Protein 5K3J (pdb70)

Organism: Caenorhabditis elegans (NCBI:txid6239)

CATH classification: 1.10.540.10 (+3 more: 2.40.110.10, 1.20.140.10, 1.20.140.10)

B-factor: mean 50.33, std 25.47, range [9.16, 190.35]

Secondary structure (DSSP, 8-state):
-TT--TT--HHHHHHHTT--S-HHHHHHHHTS-HHHHHHHHHHHHHHTT-GGGS-SS-GGG--HHHHHHHHHHHHHHHHHTHHHHS-TT-HHHHHHHHHHHT-SS--TTHHIIIIIHHHHHHHS-HHHIIIIIHHHHTTSS---EE--BSS-SS-GGG---EEEEETTTTEEEEE--SSTTSEEEEETTTTT-SEEEEEEEEESSS-EEEEEEEEEE-B-TTT-PBPTTEEEEE---BSS-TTS-EEEEEESSEEEEGGGB--BSBEE-TT--EE--SSTTGGGHHHHHHHHHHHHHHHHHHHHHHHHHHHHHTT-B-S--S--SSPPBGGGSHHHHHTTHHHHHHHHHHHHHHHHHHHHHTTTTTTTSSS--STTHHHHHHHHHHHHHHHHHHHHHHHHHHHTTGGGGGBTTT-HHHHHHHHHGGGTTTS-HHHHHHHHHHHHHHHHTTTTTT-GGG--TTTGGGTS---S---SSSHHHHHHHHHHHHHHHHHHHHHHHHHHHTT--HHHHHHHTHHHHHHHHHHHHHHHHHHHHHHHHTT-S-HHHHHHHHHHHHHHHHHHHHHTHHHHTSS--SHHHHHHHHHHHHHHHHHGGGHHHHHHTT---HHHH--STT-SS--HHHHHHHHHHHSGGGG-SS-HHIIIIIHHHHHHHHHS--/--TT--TT--HHHHHHHTT-SS-HHHHHHHHTT-HHHHHHHHHHHHHHHT-GGGS-SS-GGG--HHHHHHHHHHHHHHHHHHHHHHS-TT-HHHHHHHHHHHT-SS--TTHHIIIIIHHHHHHHS-HHHHHHHHHHHHTTSS---EE--BSS-SS-GGG---EEEEETTTTEEEEE--SSTTSEEEEETTTTT-SEEEEEEE----EEEEEEE-B-TTT-PBPTTEEEEE---BSS-TTS-EEEEEESSEEEEGGGB--SS-EE-TT--EE--SSTTGGGHHHHHHHHHHHHHHHHHHHHHHHHHHHHHTT-B-S-SS-SSSPPBGGGSHHHHHTTHHHHHHHHHHHHHHHHHHHHHHHTTTTTTTT--SHHHHHHHHHHHHHHHHHHHHHHHHHHHHHTTGGGGGBTTT-HHHHHHHHGGGGTSSS-HHHHHHHHHHHHHHHHTTTTT--GGG--TTTGGGTT-------SSSHHHHHHHHHHHHHHHHHHHHHHHHHHHTT--HHHHHHHTHHHHHHHHHHHHHHHHHHHHHHHHTT--SHHHHHHHHHHHHHHHHHHHHHTHHHHTSS--HHHHHHHHHHHHHHHHHHGGGHHHHHHTT---HHHH--STT-TT--HHHHHHHHHHTSGGGG-SS-HHIIIIIHHHHHHHHHS---

Nearest PDB structures (foldseek):
  5k3j-assembly1_B  TM=1.002E+00  e=8.629E-96  Caenorhabditis elegans
  5k3j-assembly1_A  TM=1.000E+00  e=1.280E-88  Caenorhabditis elegans
  5k3i-assembly3_F  TM=9.801E-01  e=7.245E-71  Caenorhabditis elegans
  5k3i-assembly1_B  TM=9.734E-01  e=8.497E-70  Caenorhabditis elegans
  5k3h-assembly3_F  TM=9.561E-01  e=2.258E-65  Caenorhabditis elegans

Radius of gyration: 30.86 Å; Cα contacts (8 Å, |Δi|>4): 2393; chains: 2; bounding box: 69×72×105 Å

Solvent-accessible surface area: 47332 Å² total; per-residue (Å²): 35,130,10,42,143,156,64,12,27,91,38,0,56,92,4,2,170,89,28,74,16,38,1,30,97,0,0,16,8,2,20,40,47,106,124,19,0,129,48,7,62,73,2,29,98,26,0,81,140,9,100,79,0,46,38,106,87,60,16,22,22,14,44,47,85,71,32,6,48,6,4,2,27,0,0,17,32,0,26,104,32,12,73,117,10,13,88,54,93,48,94,78,9,19,59,8,0,14,40,2,0,5,12,19,12,4,21,6,0,22,36,0,52,32,20,0,18,11,1,0,71,7,7,0,21,97,124,6,35,149,99,15,10,79,61,0,75,35,12,22,0,0,0,0,19,0,15,39,0,0,5,14,24,56,22,15,132,49,11,50,0,36,0,56,1,33,62,95,60,85,44,0,18,0,50,17,70,65,61,28,0,14,1,2,41,8,3,5,0,0,4,3,0,2,19,0,0,0,4,0,22,0,32,17,125,186,75,71,67,2,25,21,17,0,0,0,53,1,0,53,43,164,58,4,100,30,58,195,21,18,74,16,1,0,2,0,10,5,31,21,46,23,8,4,4,10,0,10,0,7,4,98,83,18,122,7,66,50,51,21,0,8,20,79,43,6,105,0,71,42,97,8,71,27,61,154,23,107,59,74,98,19,14,49,22,2,23,17,36,24,7,2,27,0,0,20,36,1,0,21,10,0,0,0,0,3,1,0,0,4,7,1,0,0,8,29,68,11,15,48,34,80,93,164,138,90,22,19,10,16,0,45,54,3,9,15,5,34,21,3,2,5,9,5,0,16,0,1,0,1,1,4,0,0,50,47,0,60,124,66,17,50,96,40,51,110,63,35,59,179,58,115,26,68,22,37,53,42,9,46,1,5,0,0,0,0,0,2,4,0,0,66,10,0,4,83,3,0,12,41,0,1,9,8,5,15,27,6,0,19,3,29,1,0,2,0,11,7,0,10,3,15,1,8,5,0,0,19,94,23,17,22,5,41,54,15,6,31,67,0,0,86,15,4,5,85,1,6,82,25,47,196,79,66,111,40,201,141,28,16,127,45,1,50,16,2,42,82,176,17,76,152,39,85,15,113,77,24,101,12,4,17,91,1,1,21,2,1,2,24,98,5,3,78,44,0,3,91,52,1,46,136,37,70,143,83,64,69,46,99,70,34,0,28,18,83,0,4,1,2,3,3,26,3,0,68,4,3,0,29,3,12,2,1,49,1,0,34,111,24,6,71,165,50,140,42,112,60,1,81,100,2,0,44,22,0,2,34,0,5,1,0,52,2,0,17,85,8,0,19,31,0,15,78,53,19,60,68,111,53,6,62,78,0,28,83,30,0,10,88,23,0,76,109,0,30,35,6,0,0,0,0,1,1,0,0,33,13,24,65,45,14,0,30,12,21,1,0,71,61,18,1,52,3,44,102,25,2,41,114,23,0,105,70,1,50,5,31,130,41,66,35,7,91,8,2,93,134,36,0,38,73,16,5,86,124,11,51,138,50,96,138,66,11,113,8,39,129,151,63,10,24,89,37,0,53,91,12,1,166,103,18,76,6,22,0,37,98,0,0,14,13,1,14,42,47,84,106,20,0,98,53,10,72,82,0,30,74,38,0,70,154,22,99,82,0,50,37,99,91,55,16,21,20,15,45,42,97,70,30,5,46,5,4,2,28,0,0,18,34,0,23,116,34,8,106,130,13,14,84,61,79,47,87,83,10,20,58,9,0,15,40,0,0,5,11,23,11,4,20,5,0,21,36,0,54,32,21,0,14,13,1,0,65,9,11,0,27,99,136,5,34,143,93,18,16,75,67,0,74,55,11,14,0,0,0,0,17,0,16,40,1,0,6,13,22,64,22,15,142,54,9,51,1,52,5,88,39,45,95,98,57,87,48,0,22,0,45,21,67,66,63,29,0,13,3,2,39,8,3,5,0,0,5,3,0,0,18,0,0,0,3,0,24,23,165,129,4,29,20,15,0,1,0,51,1,0,49,38,161,59,3,100,30,57,197,18,21,70,17,0,0,1,0,12,4,30,19,43,25,8,5,3,12,0,10,1,7,3,99,88,18,127,8,66,54,45,19,0,7,27,76,32,8,109,7,77,36,100,31,86,47,77,136,26,84,134,57,119,11,18,51,23,2,24,16,38,24,5,2,32,0,0,18,36,0,0,24,10,0,0,0,0,3,1,0,0,5,6,3,0,0,8,28,73,11,15,34,31,70,92,145,160,77,22,19,8,18,0,49,52,5,11,17,4,35,17,3,2,2,11,2,0,12,0,1,0,1,1,3,0,0,50,52,0,63,116,65,18,57,104,34,54,139,40,33,87,142,77,65,47,73,25,40,56,43,4,46,2,2,0,0,0,0,0,1,5,0,0,85,9,0,2,86,3,0,10,35,0,2,9,7,2,23,29,6,0,17,3,30,1,0,3,0,11,6,0,7,2,15,0,10,3,0,1,19,97,20,20,22,8,33,52,16,5,29,71,0,1,97,31,7,5,156,10,8,77,21,93,196,56,39,137,48,204,164,32,16,129,39,3,52,24,3,46,90,122,81,39,75,35,80,15,113,87,20,99,16,4,14,83,3,0,39,0,1,2,20,74,8,4,84,75,1,3,95,90,0,55,120,53,64,146,87,62,97,53,108,58,40,0,23,19,74,6,4,2,20,3,3,28,2,0,70,4,5,0,24,3,15,3,0,49,0,0,38,110,43,9,82,168,19,158,44,119,54,0,82,95,2,0,46,11,0,4,40,0,5,0,0,55,3,0,19,87,10,0,21,38,0,10,75,29,19,47,67,111,52,5,43,78,0,13,80,31,0,15,94,30,0,74,101,0,33,37,4,0,1,0,0,1,0,0,0,30,13,21,63,44,14,0,28,12,19,0,0,68,52,20,1,55,3,46,102,29,2,48,126,22,0,120,72,1,46,5,33,126,38,69,32,6,91,9,3,98,135,43,0,25,64,13,9,108,135,8,70,159,52,59,90,186

InterPro domains:
  IPR002655 Acyl-CoA oxidase, C-terminal [PF01756] (480-657)
  IPR009100 Acyl-CoA dehydrogenase/oxidase, N-terminal and middle domain superfamily [SSF56645] (16-273)
  IPR012258 Acyl-CoA oxidase [PIRSF000168] (3-660)
  IPR012258 Acyl-CoA oxidase [PTHR10909] (5-656)
  IPR029320 Acyl-coenzyme A oxidase, N-terminal [PF14749] (24-144)
  IPR036250 Acyl-CoA dehydrogenase-like, C-terminal [SSF47203] (283-455)
  IPR036250 Acyl-CoA dehydrogenase-like, C-terminal [SSF47203] (473-657)
  IPR037069 Acyl-CoA dehydrogenase/oxidase, N-terminal domain superfamily [G3DSA:1.10.540.10] (24-144)
  IPR046373 Acyl-CoA oxidase/dehydrogenase, middle domain superfamily [G3DSA:2.40.110.10] (145-283)
  IPR055060 Acyl-CoA oxidase, C-alpha1 domain [PF22924] (286-447)

GO terms:
  GO:1904070 ascaroside biosynthetic process (P, IMP)
  GO:0005524 ATP binding (F, IDA)
  GO:1904070 ascaroside biosynthetic process (P, IDA)
  GO:0003997 acyl-CoA oxidase activity (F, IDA)
  GO:0033540 fatty acid beta-oxidation using acyl-CoA oxidase (P, IDA)
  GO:0005515 protein binding (F, IPI)

Structure (mmCIF, N/CA/C/O backbone):
data_5K3J
#
_entry.id   5K3J
#
_cell.length_a   76.040
_cell.length_b   85.571
_cell.length_c   106.899
_cell.angle_alpha   90.00
_cell.angle_beta   91.43
_cell.angle_gamma   90.00
#
_symmetry.space_group_name_H-M   'P 1 21 1'
#
loop_
_entity.id
_entity.type
_entity.pdbx_description
1 polymer 'Acyl-coenzyme A oxidase'
2 non-polymer 'FLAVIN-ADENINE DINUCLEOTIDE'
3 non-polymer "ADENOSINE-5'-TRIPHOSPHATE"
4 non-polymer '~{S}-[2-[3-[[(2~{R})-4-[[[(2~{R},3~{S},4~{R},5~{R})-5-(6-aminopurin-9-yl)-4-oxidanyl-3-phosphonooxy-oxolan-2-yl]methoxy-oxidanyl-phosphoryl]oxy-oxidanyl-phosphoryl]oxy-3,3-dimethyl-2-oxidanyl-butanoyl]amino]propanoylamino]ethyl] 5-[(2~{R},3~{R},5~{R},6~{S})-6-methyl-3,5-bis(oxidanyl)oxan-2-yl]oxypentanethioate'
5 non-polymer 'MAGNESIUM ION'
6 water water
#
loop_
_atom_site.group_PDB
_atom_site.id
_atom_site.type_symbol
_atom_site.label_atom_id
_atom_site.label_alt_id
_atom_site.label_comp_id
_atom_site.label_asym_id
_atom_site.label_entity_id
_atom_site.label_seq_id
_atom_site.pdbx_PDB_ins_code
_atom_site.Cartn_x
_atom_site.Cartn_y
_atom_site.Cartn_z
_atom_site.occupancy
_atom_site.B_iso_or_equiv
_atom_site.auth_seq_id
_atom_site.auth_comp_id
_atom_site.auth_asym_id
_atom_site.auth_atom_id
_atom_site.pdbx_PDB_model_num
ATOM 1 N N . ASN A 1 3 ? -23.064 -32.981 34.376 1.00 46.38 3 ASN A N 1
ATOM 2 C CA . ASN A 1 3 ? -22.212 -31.814 34.190 1.00 44.67 3 ASN A CA 1
ATOM 3 C C . ASN A 1 3 ? -20.759 -32.229 33.996 1.00 45.15 3 ASN A C 1
ATOM 4 O O . ASN A 1 3 ? -20.066 -32.553 34.959 1.00 41.80 3 ASN A O 1
ATOM 9 N N . ARG A 1 4 ? -20.299 -32.212 32.749 1.00 58.87 4 ARG A N 1
ATOM 10 C CA . ARG A 1 4 ? -18.977 -32.735 32.417 1.00 59.17 4 ARG A CA 1
ATOM 11 C C . ARG A 1 4 ? -17.847 -31.769 32.784 1.00 55.19 4 ARG A C 1
ATOM 12 O O . ARG A 1 4 ? -16.670 -32.086 32.603 1.00 48.50 4 ARG A O 1
ATOM 20 N N . SER A 1 5 ? -18.205 -30.598 33.304 1.00 53.50 5 SER A N 1
ATOM 21 C CA . SER A 1 5 ? -17.221 -29.571 33.640 1.00 53.87 5 SER A CA 1
ATOM 22 C C . SER A 1 5 ? -16.804 -29.648 35.110 1.00 56.67 5 SER A C 1
ATOM 23 O O . SER A 1 5 ? -16.083 -28.784 35.610 1.00 60.86 5 SER A O 1
ATOM 26 N N . ILE A 1 6 ? -17.266 -30.692 35.792 1.00 49.79 6 ILE A N 1
ATOM 27 C CA . ILE A 1 6 ? -16.884 -30.961 37.174 1.00 47.28 6 ILE A CA 1
ATOM 28 C C . ILE A 1 6 ? -15.488 -31.579 37.251 1.00 49.50 6 ILE A C 1
ATOM 29 O O . ILE A 1 6 ? -15.193 -32.533 36.534 1.00 51.65 6 ILE A O 1
ATOM 34 N N . ARG A 1 7 ? -14.632 -31.033 38.113 1.00 60.80 7 ARG A N 1
ATOM 35 C CA . ARG A 1 7 ? -13.273 -31.549 38.284 1.00 63.85 7 ARG A CA 1
ATOM 36 C C . ARG A 1 7 ? -12.885 -31.608 39.761 1.00 61.57 7 ARG A C 1
ATOM 37 O O . ARG A 1 7 ? -13.583 -31.060 40.618 1.00 54.82 7 ARG A O 1
ATOM 45 N N . ASP A 1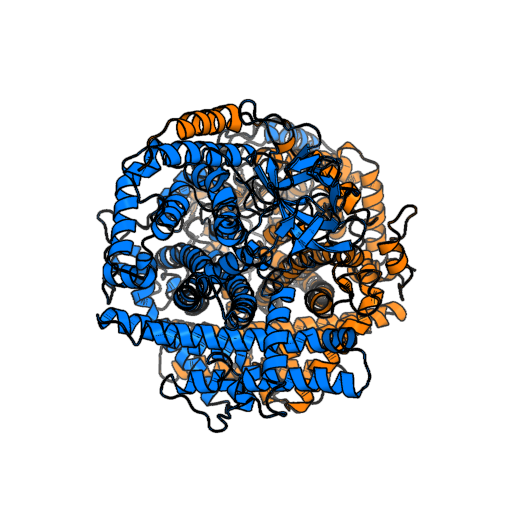 8 ? -11.772 -32.277 40.053 1.00 72.08 8 ASP A N 1
ATOM 46 C CA . ASP A 1 8 ? -11.239 -32.329 41.412 1.00 72.48 8 ASP A CA 1
ATOM 47 C C . ASP A 1 8 ? -10.508 -31.032 41.736 1.00 65.64 8 ASP A C 1
ATOM 48 O O . ASP A 1 8 ? -9.727 -30.532 40.927 1.00 62.80 8 ASP A O 1
ATOM 53 N N . GLY A 1 9 ? -10.769 -30.490 42.921 1.00 66.04 9 GLY A N 1
ATOM 54 C CA . GLY A 1 9 ? -10.134 -29.260 43.356 1.00 64.23 9 GLY A CA 1
ATOM 55 C C . GLY A 1 9 ? -11.000 -28.041 43.101 1.00 61.78 9 GLY A C 1
ATOM 56 O O . GLY A 1 9 ? -10.642 -26.926 43.481 1.00 57.27 9 GLY A O 1
ATOM 57 N N . ASP A 1 10 ? -12.142 -28.262 42.454 1.00 53.44 10 ASP A N 1
ATOM 58 C CA . ASP A 1 10 ? -13.096 -27.200 42.142 1.00 52.19 10 ASP A CA 1
ATOM 59 C C . ASP A 1 10 ? -13.635 -26.519 43.390 1.00 53.78 10 ASP A C 1
ATOM 60 O O . ASP A 1 10 ? -13.737 -27.140 44.443 1.00 55.37 10 ASP A O 1
ATOM 65 N N . ASN A 1 11 ? -13.991 -25.244 43.262 1.00 48.07 11 ASN A N 1
ATOM 66 C CA . ASN A 1 11 ? -14.655 -24.515 44.336 1.00 53.58 11 ASN A CA 1
ATOM 67 C C . ASN A 1 11 ? -16.026 -25.123 44.608 1.00 52.94 11 ASN A C 1
ATOM 68 O O . ASN A 1 11 ? -16.855 -25.201 43.702 1.00 46.10 11 ASN A O 1
ATOM 73 N N . PRO A 1 12 ? -16.263 -25.566 45.854 1.00 55.71 12 PRO A N 1
ATOM 74 C CA . PRO A 1 12 ? -17.540 -26.164 46.261 1.00 50.64 12 PRO A CA 1
ATOM 75 C C . PRO A 1 12 ? -18.737 -25.280 45.918 1.00 50.74 12 PRO A C 1
ATOM 76 O O . PRO A 1 12 ? -19.833 -25.793 45.684 1.00 52.01 12 PRO A O 1
ATOM 80 N N . GLU A 1 13 ? -18.515 -23.969 45.884 1.00 42.96 13 GLU A N 1
ATOM 81 C CA . GLU A 1 13 ? -19.532 -23.021 45.446 1.00 46.19 13 GLU A CA 1
ATOM 82 C C . GLU A 1 13 ? -20.030 -23.382 44.046 1.00 47.38 13 GLU A C 1
ATOM 83 O O . GLU A 1 13 ? -21.234 -23.386 43.784 1.00 43.64 13 GLU A O 1
ATOM 89 N N . LEU A 1 14 ? -19.097 -23.694 43.152 1.00 60.75 14 LEU A N 1
ATOM 90 C CA . LEU A 1 14 ? -19.446 -24.087 41.792 1.00 66.29 14 LEU A CA 1
ATOM 91 C C . LEU A 1 14 ? -19.768 -25.575 41.688 1.00 65.79 14 LEU A C 1
ATOM 92 O O . LEU A 1 14 ? -20.547 -25.989 40.826 1.00 70.20 14 LEU A O 1
ATOM 97 N N . LEU A 1 15 ? -19.162 -26.376 42.559 1.00 41.22 15 LEU A N 1
ATOM 98 C CA . LEU A 1 15 ? -19.393 -27.815 42.547 1.00 43.21 15 LEU A CA 1
ATOM 99 C C . LEU A 1 15 ? -20.848 -28.145 42.854 1.00 43.69 15 LEU A C 1
ATOM 100 O O . LEU A 1 15 ? -21.429 -29.046 42.249 1.00 42.39 15 LEU A O 1
ATOM 105 N N . GLU A 1 16 ? -21.433 -27.406 43.792 1.00 51.07 16 GLU A N 1
ATOM 106 C CA . GLU A 1 16 ? -22.804 -27.662 44.214 1.00 49.99 16 GLU A CA 1
ATOM 107 C C . GLU A 1 16 ? -23.795 -27.097 43.202 1.00 52.28 16 GLU A C 1
ATOM 108 O O . GLU A 1 16 ? -24.958 -27.494 43.175 1.00 61.60 16 GLU A O 1
ATOM 114 N N . GLU A 1 17 ? -23.321 -26.175 42.368 1.00 57.77 17 GLU A N 1
ATOM 115 C CA . GLU A 1 17 ? -24.122 -25.624 41.280 1.00 56.79 17 GLU A CA 1
ATOM 116 C C . GLU A 1 17 ? -24.190 -26.599 40.108 1.00 55.66 17 GLU A C 1
ATOM 117 O O . GLU A 1 17 ? -25.192 -26.663 39.396 1.00 54.84 17 GLU A O 1
ATOM 123 N N . ARG A 1 18 ? -23.117 -27.362 39.919 1.00 59.26 18 ARG A N 1
ATOM 124 C CA . ARG A 1 18 ? -23.019 -28.296 38.804 1.00 60.75 18 ARG A CA 1
ATOM 125 C C . ARG A 1 18 ? -23.637 -29.645 39.145 1.00 62.89 18 ARG A C 1
ATOM 126 O O . ARG A 1 18 ? -23.990 -30.420 38.256 1.00 61.09 18 ARG A O 1
ATOM 134 N N . ARG A 1 19 ? -23.772 -29.918 40.438 1.00 95.23 19 ARG A N 1
ATOM 135 C CA . ARG A 1 19 ? -24.440 -31.128 40.898 1.00 90.43 19 ARG A CA 1
ATOM 136 C C . ARG A 1 19 ? -25.939 -31.022 40.615 1.00 88.46 19 ARG A C 1
ATOM 137 O O . ARG A 1 19 ? -26.664 -32.016 40.654 1.00 87.53 19 ARG A O 1
ATOM 145 N N . MET A 1 20 ? -26.389 -29.804 40.317 1.00 64.48 20 MET A N 1
ATOM 146 C CA . MET A 1 20 ? -27.795 -29.528 40.043 1.00 63.65 20 MET A CA 1
ATOM 147 C C . MET A 1 20 ? -28.136 -29.687 38.562 1.00 66.40 20 MET A C 1
ATOM 148 O O . MET A 1 20 ? -29.231 -29.321 38.135 1.00 69.45 20 MET A O 1
ATOM 153 N N . ALA A 1 21 ? -27.205 -30.227 37.780 1.00 67.94 21 ALA A N 1
ATOM 154 C CA . ALA A 1 21 ? -27.403 -30.361 36.336 1.00 72.92 21 ALA A CA 1
ATOM 155 C C . ALA A 1 21 ? -28.501 -31.372 36.002 1.00 76.52 21 ALA A C 1
ATOM 156 O O . ALA A 1 21 ? -28.452 -32.518 36.446 1.00 79.15 21 ALA A O 1
ATOM 158 N N . THR A 1 22 ? -29.483 -30.945 35.214 1.00 44.03 22 THR A N 1
ATOM 159 C CA . THR A 1 22 ? -30.591 -31.814 34.843 1.00 38.63 22 THR A CA 1
ATOM 160 C C . THR A 1 22 ? -30.503 -32.271 33.400 1.00 41.69 22 THR A C 1
ATOM 161 O O . THR A 1 22 ? -31.521 -32.543 32.765 1.00 44.79 22 THR A O 1
ATOM 165 N N . PHE A 1 23 ? -29.277 -32.353 32.902 1.00 62.39 23 PHE A N 1
ATOM 166 C CA . PHE A 1 23 ? -29.036 -32.800 31.542 1.00 60.44 23 PHE A CA 1
ATOM 167 C C . PHE A 1 23 ? -27.554 -33.131 31.353 1.00 56.79 23 PHE A C 1
ATOM 168 O O . PHE A 1 23 ? -26.751 -32.948 32.276 1.00 50.18 23 PHE A O 1
ATOM 176 N N . ASP A 1 24 ? -27.192 -33.624 30.166 1.00 58.04 24 ASP A N 1
ATOM 177 C CA . ASP A 1 24 ? -25.799 -33.922 29.850 1.00 55.61 24 ASP A CA 1
ATOM 178 C C . ASP A 1 24 ? -25.197 -32.763 29.060 1.00 54.73 24 ASP A C 1
ATOM 179 O O . ASP A 1 24 ? -25.742 -32.344 28.035 1.00 48.45 24 ASP A O 1
ATOM 184 N N . THR A 1 25 ? -24.065 -32.257 29.538 1.00 53.45 25 THR A N 1
ATOM 185 C CA . THR A 1 25 ? -23.443 -31.074 28.956 1.00 46.60 25 THR A CA 1
ATOM 186 C C . THR A 1 25 ? -22.567 -31.414 27.759 1.00 47.45 25 THR A C 1
ATOM 187 O O . THR A 1 25 ? -22.200 -30.532 26.981 1.00 48.35 25 THR A O 1
ATOM 191 N N . ASP A 1 26 ? -22.224 -32.690 27.621 1.00 36.07 26 ASP A N 1
ATOM 192 C CA . ASP A 1 26 ? -21.574 -33.161 26.409 1.00 35.61 26 ASP A CA 1
ATOM 193 C C . ASP A 1 26 ? -22.620 -33.271 25.311 1.00 38.31 26 ASP A C 1
ATOM 194 O O . ASP A 1 26 ? -22.307 -33.175 24.123 1.00 35.43 26 ASP A O 1
ATOM 199 N N . LYS A 1 27 ? -23.871 -33.457 25.725 1.00 68.55 27 LYS A N 1
ATOM 200 C CA . LYS A 1 27 ? -24.990 -33.518 24.794 1.00 70.23 27 LYS A CA 1
ATOM 201 C C . LYS A 1 27 ? -25.410 -32.122 24.366 1.00 66.84 27 LYS A C 1
ATOM 202 O O . LYS A 1 27 ? -25.713 -31.889 23.195 1.00 66.61 27 LYS A O 1
ATOM 208 N N . MET A 1 28 ? -25.434 -31.195 25.319 1.00 57.30 28 MET A N 1
ATOM 209 C CA . MET A 1 28 ? -25.791 -29.816 25.015 1.00 54.68 28 MET A CA 1
ATOM 210 C C . MET A 1 28 ? -24.752 -29.175 24.101 1.00 54.09 28 MET A C 1
ATOM 211 O O . MET A 1 28 ? -25.095 -28.428 23.185 1.00 49.43 28 MET A O 1
ATOM 216 N N . ALA A 1 29 ? -23.483 -29.479 24.355 1.00 40.70 29 ALA A N 1
ATOM 217 C CA . ALA A 1 29 ? -22.390 -28.964 23.538 1.00 43.87 29 ALA A CA 1
ATOM 218 C C . ALA A 1 29 ? -22.583 -29.373 22.084 1.00 46.93 29 ALA A C 1
ATOM 219 O O . ALA A 1 29 ? -22.396 -28.563 21.173 1.00 50.71 29 ALA A O 1
ATOM 221 N N . ALA A 1 30 ? -22.961 -30.634 21.880 1.00 52.06 30 ALA A N 1
ATOM 222 C CA . ALA A 1 30 ? -23.194 -31.179 20.548 1.00 55.19 30 ALA A CA 1
ATOM 223 C C . ALA A 1 30 ? -24.273 -30.401 19.808 1.00 55.45 30 ALA A C 1
ATOM 224 O O . ALA A 1 30 ? -24.180 -30.168 18.602 1.00 55.73 30 ALA A O 1
ATOM 226 N N . VAL A 1 31 ? -25.298 -30.001 20.548 1.00 64.42 31 VAL A N 1
ATOM 227 C CA . VAL A 1 31 ? -26.385 -29.211 19.991 1.00 68.07 31 VAL A CA 1
ATOM 228 C C . VAL A 1 31 ? -25.898 -27.816 19.618 1.00 74.17 31 VAL A C 1
ATOM 229 O O . VAL A 1 31 ? -26.123 -27.344 18.503 1.00 77.98 31 VAL A O 1
ATOM 233 N N . ILE A 1 32 ? -25.229 -27.166 20.567 1.00 78.32 32 ILE A N 1
ATOM 234 C CA . ILE A 1 32 ? -24.696 -25.820 20.378 1.00 73.47 32 ILE A CA 1
ATOM 235 C C . ILE A 1 32 ? -23.806 -25.722 19.142 1.00 72.09 32 ILE A C 1
ATOM 236 O O . ILE A 1 32 ? -23.915 -24.780 18.357 1.00 76.89 32 ILE A O 1
ATOM 241 N N . TYR A 1 33 ? -22.938 -26.710 18.960 1.00 53.02 33 TYR A N 1
ATOM 242 C CA . TYR A 1 33 ? -21.954 -26.651 17.888 1.00 49.61 33 TYR A CA 1
ATOM 243 C C . TYR A 1 33 ? -22.392 -27.391 16.627 1.00 48.88 33 TYR A C 1
ATOM 244 O O . TYR A 1 33 ? -21.638 -27.472 15.657 1.00 44.06 33 TYR A O 1
ATOM 253 N N . GLY A 1 34 ? -23.611 -27.924 16.645 1.00 79.54 34 GLY A N 1
ATOM 254 C CA . GLY A 1 34 ? -24.228 -28.472 15.448 1.00 72.27 34 GLY A CA 1
ATOM 255 C C . GLY A 1 34 ? -24.044 -29.958 15.208 1.00 71.55 34 GLY A C 1
ATOM 256 O O . GLY A 1 34 ? -24.776 -30.558 14.418 1.00 76.37 34 GLY A O 1
ATOM 257 N N . SER A 1 35 ? -23.067 -30.558 15.879 1.00 47.06 35 SER A N 1
ATOM 258 C CA . SER A 1 35 ? -22.819 -31.985 15.718 1.00 49.62 35 SER A CA 1
ATOM 259 C C . SER A 1 35 ? -21.976 -32.545 16.852 1.00 52.47 35 SER A C 1
ATOM 260 O O . SER A 1 35 ? -21.090 -31.869 17.375 1.00 57.93 35 SER A O 1
ATOM 263 N N . GLU A 1 36 ? -22.259 -33.791 17.218 1.00 68.21 36 GLU A N 1
ATOM 264 C CA . GLU A 1 36 ? -21.499 -34.491 18.245 1.00 68.00 36 GLU A CA 1
ATOM 265 C C . GLU A 1 36 ? -20.034 -34.619 17.845 1.00 63.26 36 GLU A C 1
ATOM 266 O O . GLU A 1 36 ? -19.138 -34.445 18.671 1.00 58.77 36 GLU A O 1
ATOM 272 N N . GLU A 1 37 ? -19.803 -34.913 16.571 1.00 64.96 37 GLU A N 1
ATOM 273 C CA . GLU A 1 37 ? -18.453 -35.058 16.041 1.00 70.39 37 GLU A CA 1
ATOM 274 C C . GLU A 1 37 ? -17.620 -33.794 16.225 1.00 71.27 37 GLU A C 1
ATOM 275 O O . GLU A 1 37 ? -16.473 -33.864 16.661 1.00 70.11 37 GLU A O 1
ATOM 281 N N . PHE A 1 38 ? -18.193 -32.640 15.892 1.00 59.26 38 PHE A N 1
ATOM 282 C CA . PHE A 1 38 ? -17.467 -31.380 16.032 1.00 56.42 38 PHE A CA 1
ATOM 283 C C . PHE A 1 38 ? -17.287 -31.000 17.494 1.00 54.91 38 PHE A C 1
ATOM 284 O O . PHE A 1 38 ? -16.220 -30.531 17.889 1.00 51.51 38 PHE A O 1
ATOM 292 N N . ALA A 1 39 ? -18.337 -31.189 18.289 1.00 38.52 39 ALA A N 1
ATOM 293 C CA . ALA A 1 39 ? -18.287 -30.857 19.710 1.00 35.67 39 ALA A CA 1
ATOM 294 C C . ALA A 1 39 ? -17.159 -31.616 20.392 1.00 37.02 39 ALA A C 1
ATOM 295 O O . ALA A 1 39 ? -16.427 -31.065 21.215 1.00 40.51 39 ALA A O 1
ATOM 297 N N . ARG A 1 40 ? -17.029 -32.887 20.031 1.00 57.45 40 ARG A N 1
ATOM 298 C CA . ARG A 1 40 ? -15.952 -33.737 20.514 1.00 61.69 40 ARG A CA 1
ATOM 299 C C . ARG A 1 40 ? -14.593 -33.228 20.042 1.00 59.15 40 ARG A C 1
ATOM 300 O O . ARG A 1 40 ? -13.616 -33.247 20.793 1.00 60.03 40 ARG A O 1
ATOM 308 N N . ARG A 1 41 ? -14.543 -32.775 18.792 1.00 46.26 41 ARG A N 1
ATOM 309 C CA . ARG A 1 41 ? -13.315 -32.238 18.215 1.00 44.52 41 ARG A CA 1
ATOM 310 C C . ARG A 1 41 ? -12.823 -31.007 18.976 1.00 45.79 41 ARG A C 1
ATOM 311 O O . ARG A 1 41 ? -11.620 -30.821 19.149 1.00 41.95 41 ARG A O 1
ATOM 319 N N . ARG A 1 42 ? -13.757 -30.185 19.446 1.00 50.01 42 ARG A N 1
ATOM 320 C CA . ARG A 1 42 ? -13.417 -28.965 20.176 1.00 44.86 42 ARG A CA 1
ATOM 321 C C . ARG A 1 42 ? -12.642 -29.267 21.450 1.00 51.45 42 ARG A C 1
ATOM 322 O O . ARG A 1 42 ? -11.653 -28.600 21.766 1.00 56.34 42 ARG A O 1
ATOM 330 N N . ARG A 1 43 ? -13.111 -30.268 22.187 1.00 42.21 43 ARG A N 1
ATOM 331 C CA . ARG A 1 43 ? -12.439 -30.684 23.406 1.00 38.63 43 ARG A CA 1
ATOM 332 C C . ARG A 1 43 ? -11.131 -31.371 23.032 1.00 37.76 43 ARG A C 1
ATOM 333 O O . ARG A 1 43 ? -10.117 -31.217 23.712 1.00 42.34 43 ARG A O 1
ATOM 341 N N . GLU A 1 44 ? -11.165 -32.115 21.930 1.00 56.14 44 GLU A N 1
ATOM 342 C CA . GLU A 1 44 ? -9.995 -32.825 21.429 1.00 59.28 44 GLU A CA 1
ATOM 343 C C . GLU A 1 44 ? -8.886 -31.846 21.047 1.00 53.99 44 GLU A C 1
ATOM 344 O O . GLU A 1 44 ? -7.720 -32.066 21.368 1.00 48.31 44 GLU A O 1
ATOM 350 N N . ILE A 1 45 ? -9.261 -30.764 20.372 1.00 46.00 45 ILE A N 1
ATOM 351 C CA . ILE A 1 45 ? -8.312 -29.732 19.971 1.00 44.13 45 ILE A CA 1
ATOM 352 C C . ILE A 1 45 ? -7.792 -28.975 21.186 1.00 43.59 45 ILE A C 1
ATOM 353 O O . ILE A 1 45 ? -6.589 -28.758 21.330 1.00 45.01 45 ILE A O 1
ATOM 358 N N . THR A 1 46 ? -8.713 -28.579 22.060 1.00 32.02 46 THR A N 1
ATOM 359 C CA . THR A 1 46 ? -8.363 -27.876 23.289 1.00 31.23 46 THR A CA 1
ATOM 360 C C . THR A 1 46 ? -7.373 -28.692 24.118 1.00 36.19 46 THR A C 1
ATOM 361 O O . THR A 1 46 ? -6.419 -28.148 24.682 1.00 41.01 46 THR A O 1
ATOM 365 N N . ASP A 1 47 ? -7.609 -29.999 24.178 1.00 46.05 47 ASP A N 1
ATOM 366 C CA . ASP A 1 47 ? -6.736 -30.912 24.901 1.00 46.19 47 ASP A CA 1
ATOM 367 C C . ASP A 1 47 ? -5.348 -30.944 24.279 1.00 44.32 47 ASP A C 1
ATOM 368 O O . ASP A 1 47 ? -4.340 -30.854 24.977 1.00 47.36 47 ASP A O 1
ATOM 373 N N . ALA A 1 48 ? -5.317 -31.080 22.958 1.00 32.60 48 ALA A N 1
ATOM 374 C CA . ALA A 1 48 ? -4.070 -31.156 22.212 1.00 32.32 48 ALA A CA 1
ATOM 375 C C . ALA A 1 48 ? -3.327 -29.828 22.260 1.00 35.00 48 ALA A C 1
ATOM 376 O O . ALA A 1 48 ? -2.097 -29.796 22.236 1.00 42.28 48 ALA A O 1
ATOM 378 N N . VAL A 1 49 ? -4.081 -28.736 22.320 1.00 38.37 49 VAL A N 1
ATOM 379 C CA . VAL A 1 49 ? -3.493 -27.410 22.436 1.00 38.21 49 VAL A CA 1
ATOM 380 C C . VAL A 1 49 ? -2.845 -27.240 23.808 1.00 40.40 49 VAL A C 1
ATOM 381 O O . VAL A 1 49 ? -1.736 -26.719 23.920 1.00 42.87 49 VAL A O 1
ATOM 385 N N . SER A 1 50 ? -3.528 -27.716 24.845 1.00 39.10 50 SER A N 1
ATOM 386 C CA . SER A 1 50 ? -3.042 -27.589 26.218 1.00 41.61 50 SER A CA 1
ATOM 387 C C . SER A 1 50 ? -1.696 -28.274 26.473 1.00 41.43 50 SER A C 1
ATOM 388 O O . SER A 1 50 ? -1.049 -28.013 27.488 1.00 37.98 50 SER A O 1
ATOM 391 N N . LYS A 1 51 ? -1.277 -29.146 25.562 1.00 52.41 51 LYS A N 1
ATOM 392 C CA . LYS A 1 51 ? -0.018 -29.870 25.724 1.00 56.77 51 LYS A CA 1
ATOM 393 C C . LYS A 1 51 ? 1.149 -29.063 25.160 1.00 56.03 51 LYS A C 1
ATOM 394 O O . LYS A 1 51 ? 2.312 -29.343 25.451 1.00 54.60 51 LYS A O 1
ATOM 400 N N . ILE A 1 52 ? 0.822 -28.058 24.353 1.00 61.40 52 ILE A N 1
ATOM 401 C CA . ILE A 1 52 ? 1.823 -27.230 23.692 1.00 60.05 52 ILE A CA 1
ATOM 402 C C . ILE A 1 52 ? 1.998 -25.902 24.423 1.00 61.96 52 ILE A C 1
ATOM 403 O O . ILE A 1 52 ? 1.138 -25.023 24.347 1.00 64.14 52 ILE A O 1
ATOM 408 N N . PRO A 1 53 ? 3.120 -25.756 25.142 1.00 48.56 53 PRO A N 1
ATOM 409 C CA . PRO A 1 53 ? 3.381 -24.597 26.008 1.00 48.02 53 PRO A CA 1
ATOM 410 C C . PRO A 1 53 ? 3.507 -23.261 25.274 1.00 47.09 53 PRO A C 1
ATOM 411 O O . PRO A 1 53 ? 3.127 -22.234 25.823 1.00 54.79 53 PRO A O 1
ATOM 415 N N . GLU A 1 54 ? 4.023 -23.280 24.050 1.00 55.13 54 GLU A N 1
ATOM 416 C CA . GLU A 1 54 ? 4.275 -22.047 23.306 1.00 56.34 54 GLU A CA 1
ATOM 417 C C . GLU A 1 54 ? 2.965 -21.392 22.847 1.00 50.90 54 GLU A C 1
ATOM 418 O O . GLU A 1 54 ? 2.948 -20.223 22.422 1.00 51.72 54 GLU A O 1
ATOM 424 N N . LEU A 1 55 ? 1.859 -22.127 22.949 1.00 42.35 55 LEU A N 1
ATOM 425 C CA . LEU A 1 55 ? 0.561 -21.627 22.507 1.00 40.96 55 LEU A CA 1
ATOM 426 C C . LEU A 1 55 ? -0.176 -20.890 23.620 1.00 39.70 55 LEU A C 1
ATOM 427 O O . LEU A 1 55 ? -1.279 -20.392 23.400 1.00 42.55 55 LEU A O 1
ATOM 432 N N . ALA A 1 56 ? 0.415 -20.836 24.811 1.00 22.02 56 ALA A N 1
ATOM 433 C CA . ALA A 1 56 ? -0.188 -20.083 25.904 1.00 19.90 56 ALA A CA 1
ATOM 434 C C . ALA A 1 56 ? 0.082 -18.598 25.710 1.00 19.26 56 ALA A C 1
ATOM 435 O O . ALA A 1 56 ? 1.065 -18.226 25.077 1.00 21.50 56 ALA A O 1
ATOM 437 N N . ASP A 1 57 ? -0.807 -17.758 26.231 1.00 31.37 57 ASP A N 1
ATOM 438 C CA . ASP A 1 57 ? -0.589 -16.317 26.210 1.00 30.43 57 ASP A CA 1
ATOM 439 C C . ASP A 1 57 ? 0.733 -15.998 26.899 1.00 32.10 57 ASP A C 1
ATOM 440 O O . ASP A 1 57 ? 1.002 -16.510 27.986 1.00 33.32 57 ASP A O 1
ATOM 445 N N . ILE A 1 58 ? 1.558 -15.164 26.267 1.00 26.85 58 ILE A N 1
ATOM 446 C CA . ILE A 1 58 ? 2.887 -14.847 26.792 1.00 27.68 58 ILE A CA 1
ATOM 447 C C . ILE A 1 58 ? 2.767 -14.287 28.213 1.00 28.56 58 ILE A C 1
ATOM 448 O O . ILE A 1 58 ? 3.619 -14.537 29.065 1.00 28.01 58 ILE A O 1
ATOM 453 N N . LYS A 1 59 ? 1.679 -13.560 28.453 1.00 29.05 59 LYS A N 1
ATOM 454 C CA . LYS A 1 59 ? 1.288 -13.092 29.774 1.00 29.10 59 LYS A CA 1
ATOM 455 C C . LYS A 1 59 ? -0.153 -12.614 29.666 1.00 27.28 59 LYS A C 1
ATOM 456 O O . LYS A 1 59 ? -0.657 -12.464 28.553 1.00 26.48 59 LYS A O 1
ATOM 462 N N . PRO A 1 60 ? -0.834 -12.410 30.811 1.00 19.77 60 PRO A N 1
ATOM 463 C CA . PRO A 1 60 ? -2.208 -11.895 30.803 1.00 19.19 60 PRO A CA 1
ATOM 464 C C . PRO A 1 60 ? -2.429 -10.735 29.835 1.00 19.86 60 PRO A C 1
ATOM 465 O O . PRO A 1 60 ? -1.934 -9.627 30.058 1.00 24.03 60 PRO A O 1
ATOM 469 N N . TYR A 1 61 ? -3.183 -11.010 28.772 1.00 25.94 61 TYR A N 1
ATOM 470 C CA . TYR A 1 61 ? -3.404 -10.062 27.676 1.00 23.21 61 TYR A CA 1
ATOM 471 C C . TYR A 1 61 ? -3.749 -8.617 28.072 1.00 23.18 61 TYR A C 1
ATOM 472 O O . TYR A 1 61 ? -3.331 -7.690 27.382 1.00 23.84 61 TYR A O 1
ATOM 481 N N . PRO A 1 62 ? -4.530 -8.412 29.150 1.00 17.90 62 PRO A N 1
ATOM 482 C CA . PRO A 1 62 ? -4.740 -7.017 29.556 1.00 17.62 62 PRO A CA 1
ATOM 483 C C . PRO A 1 62 ? -3.455 -6.249 29.875 1.00 18.21 62 PRO A C 1
ATOM 484 O O . PRO A 1 62 ? -3.440 -5.030 29.711 1.00 16.99 62 PRO A O 1
ATOM 488 N N . PHE A 1 63 ? -2.400 -6.940 30.302 1.00 23.38 63 PHE A N 1
ATOM 489 C CA . PHE A 1 63 ? -1.163 -6.268 30.701 1.00 24.84 63 PHE A CA 1
ATOM 490 C C . PHE A 1 63 ? -0.366 -5.726 29.511 1.00 25.94 63 PHE A C 1
ATOM 491 O O . PHE A 1 63 ? 0.600 -4.982 29.689 1.00 27.50 63 PHE A O 1
ATOM 499 N N . LEU A 1 64 ? -0.776 -6.090 28.301 1.00 29.43 64 LEU A N 1
ATOM 500 C CA . LEU A 1 64 ? 0.015 -5.805 27.106 1.00 27.82 64 LEU A CA 1
ATOM 501 C C . LEU A 1 64 ? -0.245 -4.425 26.516 1.00 27.97 64 LEU A C 1
ATOM 502 O O . LEU A 1 64 ? -1.393 -3.987 26.406 1.00 29.26 64 LEU A O 1
ATOM 507 N N . THR A 1 65 ? 0.836 -3.747 26.136 1.00 25.21 65 THR A N 1
ATOM 508 C CA . THR A 1 65 ? 0.740 -2.490 25.407 1.00 24.19 65 THR A CA 1
ATOM 509 C C . THR A 1 65 ? 0.224 -2.777 24.007 1.00 24.36 65 THR A C 1
ATOM 510 O O . THR A 1 65 ? 0.131 -3.935 23.602 1.00 24.28 65 THR A O 1
ATOM 514 N N . ARG A 1 66 ? -0.098 -1.724 23.266 1.00 28.11 66 ARG A N 1
ATOM 515 C CA . ARG A 1 66 ? -0.705 -1.879 21.950 1.00 28.46 66 ARG A CA 1
ATOM 516 C C . ARG A 1 66 ? 0.261 -2.543 20.965 1.00 29.40 66 ARG A C 1
ATOM 517 O O . ARG A 1 66 ? -0.144 -3.397 20.175 1.00 29.83 66 ARG A O 1
ATOM 525 N N . GLU A 1 67 ? 1.535 -2.160 21.026 1.00 42.21 67 GLU A N 1
ATOM 526 C CA . GLU A 1 67 ? 2.559 -2.755 20.170 1.00 46.57 67 GLU A CA 1
ATOM 527 C C . GLU A 1 67 ? 2.840 -4.197 20.576 1.00 46.82 67 GLU A C 1
ATOM 528 O O . GLU A 1 67 ? 2.997 -5.066 19.719 1.00 48.06 67 GLU A O 1
ATOM 534 N N . GLU A 1 68 ? 2.892 -4.452 21.881 1.00 22.59 68 GLU A N 1
ATOM 535 C CA . GLU A 1 68 ? 3.099 -5.810 22.384 1.00 22.82 68 GLU A CA 1
ATOM 536 C C . GLU A 1 68 ? 1.931 -6.726 22.016 1.00 25.33 68 GLU A C 1
ATOM 537 O O . GLU A 1 68 ? 2.095 -7.946 21.943 1.00 27.92 68 GLU A O 1
ATOM 543 N N . LYS A 1 69 ? 0.759 -6.135 21.788 1.00 30.75 69 LYS A N 1
ATOM 544 C CA . LYS A 1 69 ? -0.422 -6.889 21.370 1.00 29.71 69 LYS A CA 1
ATOM 545 C C . LYS A 1 69 ? -0.312 -7.331 19.911 1.00 32.06 69 LYS A C 1
ATOM 546 O O . LYS A 1 69 ? -0.636 -8.473 19.581 1.00 31.62 69 LYS A O 1
ATOM 552 N N . VAL A 1 70 ? 0.137 -6.423 19.045 1.00 37.05 70 VAL A N 1
ATOM 553 C CA . VAL A 1 70 ? 0.408 -6.750 17.647 1.00 38.07 70 VAL A CA 1
ATOM 554 C C . VAL A 1 70 ? 1.465 -7.843 17.560 1.00 37.66 70 VAL A C 1
ATOM 555 O O . VAL A 1 70 ? 1.312 -8.816 16.816 1.00 38.21 70 VAL A O 1
ATOM 559 N N . THR A 1 71 ? 2.533 -7.668 18.333 1.00 28.86 71 THR A N 1
ATOM 560 C CA . THR A 1 71 ? 3.608 -8.647 18.419 1.00 27.30 71 THR A CA 1
ATOM 561 C C . THR A 1 71 ? 3.091 -10.024 18.816 1.00 27.53 71 THR A C 1
ATOM 562 O O . THR A 1 71 ? 3.459 -11.035 18.221 1.00 27.58 71 THR A O 1
ATOM 566 N N . GLU A 1 72 ? 2.219 -10.050 19.814 1.00 33.88 72 GLU A N 1
ATOM 567 C CA . GLU A 1 72 ? 1.733 -11.306 20.372 1.00 34.90 72 GLU A CA 1
ATOM 568 C C . GLU A 1 72 ? 0.770 -12.031 19.438 1.00 35.95 72 GLU A C 1
ATOM 569 O O . GLU A 1 72 ? 0.767 -13.261 19.373 1.00 35.87 72 GLU A O 1
ATOM 575 N N . GLY A 1 73 ? -0.047 -11.270 18.720 1.00 26.37 73 GLY A N 1
ATOM 576 C CA . GLY A 1 73 ? -0.919 -11.846 17.716 1.00 24.19 73 GLY A CA 1
ATOM 577 C C . GLY A 1 73 ? -0.090 -12.432 16.589 1.00 24.64 73 GLY A C 1
ATOM 578 O O . GLY A 1 73 ? -0.456 -13.441 15.995 1.00 23.23 73 GLY A O 1
ATOM 579 N N . THR A 1 74 ? 1.041 -11.794 16.309 1.00 36.91 74 THR A N 1
ATOM 580 C CA . THR A 1 74 ? 1.950 -12.235 15.253 1.00 38.50 74 THR A CA 1
ATOM 581 C C . THR A 1 74 ? 2.799 -13.422 15.714 1.00 38.75 74 THR A C 1
ATOM 582 O O . THR A 1 74 ? 3.046 -14.358 14.942 1.00 38.55 74 THR A O 1
ATOM 586 N N . ARG A 1 75 ? 3.245 -13.376 16.970 1.00 29.84 75 ARG A N 1
ATOM 587 C CA . ARG A 1 75 ? 3.968 -14.494 17.567 1.00 29.49 75 ARG A CA 1
ATOM 588 C C . ARG A 1 75 ? 3.098 -15.748 17.530 1.00 29.80 75 ARG A C 1
ATOM 589 O O . ARG A 1 75 ? 3.517 -16.788 17.020 1.00 28.41 75 ARG A O 1
ATOM 597 N N . LYS A 1 76 ? 1.875 -15.629 18.041 1.00 31.14 76 LYS A N 1
ATOM 598 C CA . LYS A 1 76 ? 1.004 -16.779 18.229 1.00 32.43 76 LYS A CA 1
ATOM 599 C C . LYS A 1 76 ? 0.480 -17.334 16.904 1.00 33.31 76 LYS A C 1
ATOM 600 O O . LYS A 1 76 ? 0.256 -18.536 16.787 1.00 35.63 76 LYS A O 1
ATOM 606 N N . ILE A 1 77 ? 0.299 -16.472 15.904 1.00 21.72 77 ILE A N 1
ATOM 607 C CA . ILE A 1 77 ? -0.249 -16.908 14.614 1.00 20.19 77 ILE A CA 1
ATOM 608 C C . ILE A 1 77 ? 0.799 -17.643 13.774 1.00 20.15 77 ILE A C 1
ATOM 609 O O . ILE A 1 77 ? 0.461 -18.509 12.961 1.00 20.60 77 ILE A O 1
ATOM 614 N N . SER A 1 78 ? 2.071 -17.311 13.982 1.00 30.20 78 SER A N 1
ATOM 615 C CA . SER A 1 78 ? 3.145 -17.960 13.245 1.00 31.72 78 SER A CA 1
ATOM 616 C C . SER A 1 78 ? 3.439 -19.324 13.844 1.00 36.99 78 SER A C 1
ATOM 617 O O . SER A 1 78 ? 3.773 -20.266 13.130 1.00 43.68 78 SER A O 1
ATOM 620 N N . ILE A 1 79 ? 3.317 -19.424 15.163 1.00 44.38 79 ILE A N 1
ATOM 621 C CA . ILE A 1 79 ? 3.482 -20.701 15.846 1.00 44.47 79 ILE A CA 1
ATOM 622 C C . ILE A 1 79 ? 2.300 -21.614 15.530 1.00 47.06 79 ILE A C 1
ATOM 623 O O . ILE A 1 79 ? 2.479 -22.783 15.180 1.00 52.92 79 ILE A O 1
ATOM 628 N N . LEU A 1 80 ? 1.095 -21.063 15.652 1.00 38.08 80 LEU A N 1
ATOM 629 C CA . LEU A 1 80 ? -0.135 -21.803 15.397 1.00 35.11 80 LEU A CA 1
ATOM 630 C C . LEU A 1 80 ? -0.182 -22.356 13.978 1.00 37.92 80 LEU A C 1
ATOM 631 O O . LEU A 1 80 ? -0.679 -23.458 13.749 1.00 39.33 80 LEU A O 1
ATOM 636 N N . THR A 1 81 ? 0.334 -21.581 13.028 1.00 40.19 81 THR A N 1
ATOM 637 C CA . THR A 1 81 ? 0.348 -21.989 11.628 1.00 40.16 81 THR A CA 1
ATOM 638 C C . THR A 1 81 ? 1.205 -23.240 11.439 1.00 44.69 81 THR A C 1
ATOM 639 O O . THR A 1 81 ? 0.871 -24.116 10.639 1.00 44.30 81 THR A O 1
ATOM 643 N N . LYS A 1 82 ? 2.297 -23.330 12.192 1.00 53.50 82 LYS A N 1
ATOM 644 C CA . LYS A 1 82 ? 3.147 -24.515 12.156 1.00 54.24 82 LYS A CA 1
ATOM 645 C C . LYS A 1 82 ? 2.397 -25.737 12.678 1.00 53.18 82 LYS A C 1
ATOM 646 O O . LYS A 1 82 ? 2.402 -26.796 12.050 1.00 51.67 82 LYS A O 1
ATOM 652 N N . TYR A 1 83 ? 1.745 -25.581 13.826 1.00 49.47 83 TYR A N 1
ATOM 653 C CA . TYR A 1 83 ? 1.005 -26.677 14.442 1.00 50.80 83 TYR A CA 1
ATOM 654 C C . TYR A 1 83 ? -0.364 -26.897 13.797 1.00 50.36 83 TYR A C 1
ATOM 655 O O . TYR A 1 83 ? -1.126 -27.754 14.244 1.00 50.70 83 TYR A O 1
ATOM 664 N N . LEU A 1 84 ? -0.673 -26.140 12.746 1.00 48.11 84 LEU A N 1
ATOM 665 C CA . LEU A 1 84 ? -2.019 -26.155 12.172 1.00 46.80 84 LEU A CA 1
ATOM 666 C C . LEU A 1 84 ? -2.411 -27.516 11.589 1.00 47.26 84 LEU A C 1
ATOM 667 O O . LEU A 1 84 ? -3.535 -27.976 11.791 1.00 45.46 84 LEU A O 1
ATOM 672 N N . ASN A 1 85 ? -1.492 -28.156 10.871 1.00 77.74 85 ASN A N 1
ATOM 673 C CA . ASN A 1 85 ? -1.790 -29.427 10.211 1.00 87.20 85 ASN A CA 1
ATOM 674 C C . ASN A 1 85 ? -1.809 -30.612 11.167 1.00 88.50 85 ASN A C 1
ATOM 675 O O . ASN A 1 85 ? -2.334 -31.678 10.843 1.00 93.44 85 ASN A O 1
ATOM 680 N N . GLN A 1 86 ? -1.225 -30.424 12.344 1.00 46.54 86 GLN A N 1
ATOM 681 C CA . GLN A 1 86 ? -1.269 -31.448 13.376 1.00 42.77 86 GLN A CA 1
ATOM 682 C C . GLN A 1 86 ? -2.637 -31.456 14.044 1.00 39.29 86 GLN A C 1
ATOM 683 O O . GLN A 1 86 ? -3.257 -32.505 14.233 1.00 46.92 86 GLN A O 1
ATOM 689 N N . LEU A 1 87 ? -3.100 -30.259 14.386 1.00 35.09 87 LEU A N 1
ATOM 690 C CA . LEU A 1 87 ? -4.226 -30.083 15.292 1.00 32.88 87 LEU A CA 1
ATOM 691 C C . LEU A 1 87 ? -5.594 -30.169 14.625 1.00 31.52 87 LEU A C 1
ATOM 692 O O . LEU A 1 87 ? -6.549 -30.651 15.236 1.00 28.92 87 LEU A O 1
ATOM 697 N N . ILE A 1 88 ? -5.709 -29.687 13.389 1.00 44.87 88 ILE A N 1
ATOM 698 C CA . ILE A 1 88 ? -7.006 -29.696 12.707 1.00 46.99 88 ILE A CA 1
ATOM 699 C C . ILE A 1 88 ? -6.972 -30.021 11.214 1.00 51.70 88 ILE A C 1
ATOM 700 O O . ILE A 1 88 ? -5.909 -30.170 10.608 1.00 47.19 88 ILE A O 1
ATOM 705 N N . ASP A 1 89 ? -8.169 -30.112 10.638 1.00 45.14 89 ASP A N 1
ATOM 706 C CA . ASP A 1 89 ? -8.365 -30.148 9.195 1.00 48.50 89 ASP A CA 1
ATOM 707 C C . ASP A 1 89 ? -8.352 -28.709 8.687 1.00 50.92 89 ASP A C 1
ATOM 708 O O . ASP A 1 89 ? -9.305 -27.961 8.910 1.00 40.81 89 ASP A O 1
ATOM 713 N N . ARG A 1 90 ? -7.263 -28.330 8.021 1.00 51.25 90 ARG A N 1
ATOM 714 C CA . ARG A 1 90 ? -7.004 -26.940 7.651 1.00 55.54 90 ARG A CA 1
ATOM 715 C C . ARG A 1 90 ? -8.178 -26.247 6.964 1.00 51.88 90 ARG A C 1
ATOM 716 O O . ARG A 1 90 ? -8.465 -25.081 7.235 1.00 57.68 90 ARG A O 1
ATOM 724 N N . ASP A 1 91 ? -8.857 -26.969 6.081 1.00 57.45 91 ASP A N 1
ATOM 725 C CA . ASP A 1 91 ? -9.944 -26.389 5.304 1.00 51.31 91 ASP A CA 1
ATOM 726 C C . ASP A 1 91 ? -11.304 -26.690 5.924 1.00 44.30 91 ASP A C 1
ATOM 727 O O . ASP A 1 91 ? -12.336 -26.614 5.256 1.00 37.57 91 ASP A O 1
ATOM 732 N N . ASN A 1 92 ? -11.287 -27.037 7.206 1.00 63.77 92 ASN A N 1
ATOM 733 C CA . ASN A 1 92 ? -12.503 -27.159 7.998 1.00 67.38 92 ASN A CA 1
ATOM 734 C C . ASN A 1 92 ? -12.709 -25.865 8.779 1.00 69.59 92 ASN A C 1
ATOM 735 O O . ASN A 1 92 ? -12.053 -25.641 9.798 1.00 67.40 92 ASN A O 1
ATOM 740 N N . GLU A 1 93 ? -13.614 -25.014 8.302 1.00 62.21 93 GLU A N 1
ATOM 741 C CA . GLU A 1 93 ? -13.757 -23.683 8.883 1.00 63.72 93 GLU A CA 1
ATOM 742 C C . GLU A 1 93 ? -14.271 -23.729 10.318 1.00 62.67 93 GLU A C 1
ATOM 743 O O . GLU A 1 93 ? -13.909 -22.879 11.130 1.00 67.98 93 GLU A O 1
ATOM 749 N N . GLU A 1 94 ? -15.106 -24.715 10.632 1.00 52.10 94 GLU A N 1
ATOM 750 C CA . GLU A 1 94 ? -15.593 -24.871 11.999 1.00 52.16 94 GLU A CA 1
ATOM 751 C C . GLU A 1 94 ? -14.442 -25.114 12.967 1.00 48.93 94 GLU A C 1
ATOM 752 O O . GLU A 1 94 ? -14.370 -24.492 14.025 1.00 45.50 94 GLU A O 1
ATOM 758 N N . GLU A 1 95 ? -13.534 -26.009 12.594 1.00 67.00 95 GLU A N 1
ATOM 759 C CA . GLU A 1 95 ? -12.403 -26.341 13.453 1.00 65.57 95 GLU A CA 1
ATOM 760 C C . GLU A 1 95 ? -11.400 -25.196 13.544 1.00 63.19 95 GLU A C 1
ATOM 761 O O . GLU A 1 95 ? -10.853 -24.931 14.613 1.00 70.83 95 GLU A O 1
ATOM 767 N N . SER A 1 96 ? -11.163 -24.517 12.425 1.00 43.78 96 SER A N 1
ATOM 768 C CA . SER A 1 96 ? -10.175 -23.442 12.387 1.00 38.82 96 SER A CA 1
ATOM 769 C C . SER A 1 96 ? -10.618 -22.267 13.251 1.00 36.68 96 SER A C 1
ATOM 770 O O . SER A 1 96 ? -9.795 -21.613 13.897 1.00 34.24 96 SER A O 1
ATOM 773 N N . LEU A 1 97 ? -11.923 -22.010 13.258 1.00 24.74 97 LEU A N 1
ATOM 774 C CA . LEU A 1 97 ? -12.492 -20.964 14.094 1.00 24.23 97 LEU A CA 1
ATOM 775 C C . LEU A 1 97 ? -12.343 -21.282 15.575 1.00 27.60 97 LEU A C 1
ATOM 776 O O . LEU A 1 97 ? -12.054 -20.393 16.371 1.00 30.73 97 LEU A O 1
ATOM 781 N N . HIS A 1 98 ? -12.540 -22.543 15.947 1.00 34.93 98 HIS A N 1
ATOM 782 C CA . HIS A 1 98 ? -12.365 -22.940 17.340 1.00 31.32 98 HIS A CA 1
ATOM 783 C C . HIS A 1 98 ? -10.910 -22.782 17.756 1.00 28.99 98 HIS A C 1
ATOM 784 O O . HIS A 1 98 ? -10.614 -22.266 18.833 1.00 33.43 98 HIS A O 1
ATOM 791 N N . LEU A 1 99 ? -10.005 -23.226 16.890 1.00 30.56 99 LEU A N 1
ATOM 792 C CA . LEU A 1 99 ? -8.580 -23.181 17.186 1.00 30.54 99 LEU A CA 1
ATOM 793 C C . LEU A 1 99 ? -8.075 -21.749 17.363 1.00 32.29 99 LEU A C 1
ATOM 794 O O . LEU A 1 99 ? -7.286 -21.470 18.264 1.00 33.35 99 LEU A O 1
ATOM 799 N N . HIS A 1 100 ? -8.542 -20.840 16.512 1.00 34.51 100 HIS A N 1
ATOM 800 C CA . HIS A 1 100 ? -8.076 -19.461 16.554 1.00 33.45 100 HIS A CA 1
ATOM 801 C C . HIS A 1 100 ? -8.776 -18.660 17.650 1.00 32.66 100 HIS A C 1
ATOM 802 O O . HIS A 1 100 ? -8.142 -17.850 18.326 1.00 31.42 100 HIS A O 1
ATOM 809 N N . ARG A 1 101 ? -10.075 -18.889 17.834 1.00 26.85 101 ARG A N 1
ATOM 810 C CA . ARG A 1 101 ? -10.811 -18.210 18.899 1.00 25.71 101 ARG A CA 1
ATOM 811 C C . ARG A 1 101 ? -10.238 -18.573 20.263 1.00 25.71 101 ARG A C 1
ATOM 812 O O . ARG A 1 101 ? -10.293 -17.775 21.196 1.00 23.86 101 ARG A O 1
ATOM 820 N N . GLU A 1 102 ? -9.694 -19.781 20.375 1.00 28.37 102 GLU A N 1
ATOM 821 C CA . GLU A 1 102 ? -9.114 -20.225 21.633 1.00 28.10 102 GLU A CA 1
ATOM 822 C C . GLU A 1 102 ? -7.657 -19.821 21.771 1.00 27.03 102 GLU A C 1
ATOM 823 O O . GLU A 1 102 ? -7.296 -19.120 22.712 1.00 29.95 102 GLU A O 1
ATOM 829 N N . VAL A 1 103 ? -6.820 -20.270 20.842 1.00 23.32 103 VAL A N 1
ATOM 830 C CA . VAL A 1 103 ? -5.386 -19.996 20.918 1.00 23.68 103 VAL A CA 1
ATOM 831 C C . VAL A 1 103 ? -5.087 -18.508 20.741 1.00 26.01 103 VAL A C 1
ATOM 832 O O . VAL A 1 103 ? -4.502 -17.876 21.622 1.00 22.62 103 VAL A O 1
ATOM 836 N N . ILE A 1 104 ? -5.493 -17.942 19.608 1.00 28.15 104 ILE A N 1
ATOM 837 C CA . ILE A 1 104 ? -5.226 -16.529 19.347 1.00 28.35 104 ILE A CA 1
ATOM 838 C C . ILE A 1 104 ? -6.108 -15.602 20.183 1.00 27.82 104 ILE A C 1
ATOM 839 O O . ILE A 1 104 ? -5.612 -14.814 20.990 1.00 28.48 104 ILE A O 1
ATOM 844 N N . GLY A 1 105 ? -7.417 -15.691 19.981 1.00 26.55 105 GLY A N 1
ATOM 845 C CA . GLY A 1 105 ? -8.341 -14.822 20.680 1.00 27.24 105 GLY A CA 1
ATOM 846 C C . GLY A 1 105 ? -9.081 -13.905 19.728 1.00 27.90 105 GLY A C 1
ATOM 847 O O . GLY A 1 105 ? -9.076 -14.111 18.510 1.00 28.65 105 GLY A O 1
ATOM 848 N N . TYR A 1 106 ? -9.705 -12.876 20.285 1.00 24.33 106 TYR A N 1
ATOM 849 C CA . TYR A 1 106 ? -10.560 -12.003 19.502 1.00 23.52 106 TYR A CA 1
ATOM 850 C C . TYR A 1 106 ? -9.890 -10.684 19.127 1.00 22.86 106 TYR A C 1
ATOM 851 O O . TYR A 1 106 ? -10.375 -9.974 18.248 1.00 21.45 106 TYR A O 1
ATOM 860 N N . GLU A 1 107 ? -8.774 -10.364 19.775 1.00 28.42 107 GLU A N 1
ATOM 861 C CA . GLU A 1 107 ? -8.204 -9.023 19.675 1.00 27.41 107 GLU A CA 1
ATOM 862 C C . GLU A 1 107 ? -7.434 -8.758 18.380 1.00 27.49 107 GLU A C 1
ATOM 863 O O . GLU A 1 107 ? -6.998 -7.632 18.138 1.00 27.54 107 GLU A O 1
ATOM 869 N N . GLY A 1 108 ? -7.269 -9.783 17.549 1.00 13.44 108 GLY A N 1
ATOM 870 C CA . GLY A 1 108 ? -6.722 -9.593 16.217 1.00 12.71 108 GLY A CA 1
ATOM 871 C C . GLY A 1 108 ? -5.405 -10.296 15.954 1.00 12.46 108 GLY A C 1
ATOM 872 O O . GLY A 1 108 ? -4.619 -10.540 16.871 1.00 13.59 108 GLY A O 1
ATOM 873 N N . HIS A 1 109 ? -5.173 -10.613 14.683 1.00 26.05 109 HIS A N 1
ATOM 874 C CA . HIS A 1 109 ? -3.949 -11.272 14.241 1.00 27.02 109 HIS A CA 1
ATOM 875 C C . HIS A 1 109 ? -3.761 -11.011 12.743 1.00 26.04 109 HIS A C 1
ATOM 876 O O . HIS A 1 109 ? -4.720 -10.659 12.054 1.00 25.92 109 HIS A O 1
ATOM 883 N N . PRO A 1 110 ? -2.526 -11.171 12.235 1.00 23.19 110 PRO A N 1
ATOM 884 C CA . PRO A 1 110 ? -2.219 -10.859 10.832 1.00 23.16 110 PRO A CA 1
ATOM 885 C C . PRO A 1 110 ? -3.126 -11.521 9.787 1.00 23.37 110 PRO A C 1
ATOM 886 O O . PRO A 1 110 ? -3.167 -11.046 8.654 1.00 23.21 110 PRO A O 1
ATOM 890 N N . PHE A 1 111 ? -3.844 -12.577 10.159 1.00 15.92 111 PHE A N 1
ATOM 891 C CA . PHE A 1 111 ? -4.610 -13.359 9.188 1.00 17.28 111 PHE A CA 1
ATOM 892 C C . PHE A 1 111 ? -6.126 -13.298 9.361 1.00 15.56 111 PHE A C 1
ATOM 893 O O . PHE A 1 111 ? -6.851 -14.069 8.730 1.00 14.23 111 PHE A O 1
ATOM 901 N N . ALA A 1 112 ? -6.600 -12.391 10.209 1.00 14.39 112 ALA A N 1
ATOM 902 C CA . ALA A 1 112 ? -8.027 -12.294 10.515 1.00 16.24 112 ALA A CA 1
ATOM 903 C C . ALA A 1 112 ? -8.869 -12.092 9.262 1.00 16.56 112 ALA A C 1
ATOM 904 O O . ALA A 1 112 ? -9.634 -12.972 8.869 1.00 24.00 112 ALA A O 1
ATOM 906 N N . LEU A 1 113 ? -8.719 -10.929 8.638 1.00 24.79 113 LEU A N 1
ATOM 907 C CA . LEU A 1 113 ? -9.478 -10.593 7.440 1.00 23.68 113 LEU A CA 1
ATOM 908 C C . LEU A 1 113 ? -8.978 -11.375 6.230 1.00 24.34 113 LEU A C 1
ATOM 909 O O . LEU A 1 113 ? -9.661 -11.467 5.208 1.00 28.04 113 LEU A O 1
ATOM 914 N N . HIS A 1 114 ? -7.777 -11.930 6.350 1.00 31.54 114 HIS A N 1
ATOM 915 C CA . HIS A 1 114 ? -7.240 -12.818 5.329 1.00 32.77 114 HIS A CA 1
ATOM 916 C C . HIS A 1 114 ? -8.150 -14.027 5.185 1.00 33.75 114 HIS A C 1
ATOM 917 O O . HIS A 1 114 ? -8.424 -14.491 4.079 1.00 37.12 114 HIS A O 1
ATOM 924 N N . ASP A 1 115 ? -8.626 -14.520 6.323 1.00 27.25 115 ASP A N 1
ATOM 925 C CA . ASP A 1 115 ? -9.539 -15.655 6.358 1.00 26.76 115 ASP A CA 1
ATOM 926 C C . ASP A 1 115 ? -10.990 -15.204 6.271 1.00 27.62 115 ASP A C 1
ATOM 927 O O . ASP A 1 115 ? -11.835 -15.897 5.709 1.00 28.98 115 ASP A O 1
ATOM 932 N N . ALA A 1 116 ? -11.272 -14.043 6.850 1.00 27.29 116 ALA A N 1
ATOM 933 C CA . ALA A 1 116 ? -12.642 -13.555 6.963 1.00 28.22 116 ALA A CA 1
ATOM 934 C C . ALA A 1 116 ? -13.235 -13.128 5.619 1.00 31.56 116 ALA A C 1
ATOM 935 O O . ALA A 1 116 ? -14.408 -13.388 5.349 1.00 35.64 116 ALA A O 1
ATOM 937 N N . LEU A 1 117 ? -12.437 -12.468 4.783 1.00 27.50 117 LEU A N 1
ATOM 938 C CA . LEU A 1 117 ? -12.959 -11.903 3.539 1.00 28.50 117 LEU A CA 1
ATOM 939 C C . LEU A 1 117 ? -12.040 -12.077 2.336 1.00 28.54 117 LEU A C 1
ATOM 940 O O . LEU A 1 117 ? -12.517 -12.286 1.222 1.00 35.36 117 LEU A O 1
ATOM 945 N N . PHE A 1 118 ? -10.731 -11.986 2.552 1.00 31.61 118 PHE A N 1
ATOM 946 C CA . PHE A 1 118 ? -9.783 -12.113 1.448 1.00 31.22 118 PHE A CA 1
ATOM 947 C C . PHE A 1 118 ? -9.940 -13.452 0.735 1.00 30.84 118 PHE A C 1
ATOM 948 O O . PHE A 1 118 ? -10.129 -13.492 -0.481 1.00 30.39 118 PHE A O 1
ATOM 956 N N . ILE A 1 119 ? -9.869 -14.542 1.495 1.00 24.47 119 ILE A N 1
ATOM 957 C CA . ILE A 1 119 ? -10.064 -15.881 0.943 1.00 24.44 119 ILE A CA 1
ATOM 958 C C . ILE A 1 119 ? -11.508 -16.111 0.456 1.00 24.73 119 ILE A C 1
ATOM 959 O O . ILE A 1 119 ? -11.703 -16.641 -0.640 1.00 22.80 119 ILE A O 1
ATOM 964 N N . PRO A 1 120 ? -12.525 -15.723 1.257 1.00 33.29 120 PRO A N 1
ATOM 965 C CA . PRO A 1 120 ? -13.889 -15.934 0.757 1.00 33.94 120 PRO A CA 1
ATOM 966 C C . PRO A 1 120 ? -14.251 -15.115 -0.485 1.00 37.90 120 PRO A C 1
ATOM 967 O O . PRO A 1 120 ? -15.164 -15.515 -1.205 1.00 39.51 120 PRO A O 1
ATOM 971 N N . THR A 1 121 ? -13.567 -13.999 -0.728 1.00 46.44 121 THR A N 1
ATOM 972 C CA . THR A 1 121 ? -13.848 -13.187 -1.911 1.00 49.89 121 THR A CA 1
ATOM 973 C C . THR A 1 121 ? -13.212 -13.815 -3.145 1.00 49.73 121 THR A C 1
ATOM 974 O O . THR A 1 121 ? -13.795 -13.798 -4.229 1.00 52.98 121 THR A O 1
ATOM 978 N N . LEU A 1 122 ? -12.021 -14.382 -2.977 1.00 33.34 122 LEU A N 1
ATOM 979 C CA . LEU A 1 122 ? -11.368 -15.097 -4.066 1.00 34.31 122 LEU A CA 1
ATOM 980 C C . LEU A 1 122 ? -12.210 -16.297 -4.479 1.00 36.30 122 LEU A C 1
ATOM 981 O O . LEU A 1 122 ? -12.327 -16.609 -5.664 1.00 36.50 122 LEU A O 1
ATOM 986 N N . GLN A 1 123 ? -12.804 -16.957 -3.490 1.00 47.04 123 GLN A N 1
ATOM 987 C CA . GLN A 1 123 ? -13.640 -18.126 -3.729 1.00 46.09 123 GLN A CA 1
ATOM 988 C C . GLN A 1 123 ? -14.880 -17.782 -4.543 1.00 46.33 123 GLN A C 1
ATOM 989 O O . GLN A 1 123 ? -15.281 -18.540 -5.429 1.00 42.14 123 GLN A O 1
ATOM 995 N N . SER A 1 124 ? -15.476 -16.630 -4.252 1.00 42.93 124 SER A N 1
ATOM 996 C CA . SER A 1 124 ? -16.757 -16.267 -4.846 1.00 41.95 124 SER A CA 1
ATOM 997 C C . SER A 1 124 ? -16.636 -15.335 -6.053 1.00 41.95 124 SER A C 1
ATOM 998 O O . SER A 1 124 ? -17.600 -15.166 -6.802 1.00 45.80 124 SER A O 1
ATOM 1001 N N . GLN A 1 125 ? -15.467 -14.731 -6.255 1.00 38.86 125 GLN A N 1
ATOM 1002 C CA . GLN A 1 125 ? -15.349 -13.677 -7.264 1.00 35.46 125 GLN A CA 1
ATOM 1003 C C . GLN A 1 125 ? -14.166 -13.822 -8.229 1.00 34.77 125 GLN A C 1
ATOM 1004 O O . GLN A 1 125 ? -14.071 -13.073 -9.201 1.00 35.00 125 GLN A O 1
ATOM 1010 N N . ALA A 1 126 ? -13.269 -14.771 -7.977 1.00 43.55 126 ALA A N 1
ATOM 1011 C CA . ALA A 1 126 ? -12.115 -14.956 -8.862 1.00 45.07 126 ALA A CA 1
ATOM 1012 C C . ALA A 1 126 ? -12.293 -16.154 -9.797 1.00 47.06 126 ALA A C 1
ATOM 1013 O O . ALA A 1 126 ? -12.948 -17.137 -9.446 1.00 47.50 126 ALA A O 1
ATOM 1015 N N . SER A 1 127 ? -11.712 -16.059 -10.991 1.00 52.93 127 SER A N 1
ATOM 1016 C CA . SER A 1 127 ? -11.801 -17.130 -11.977 1.00 54.67 127 SER A CA 1
ATOM 1017 C C . SER A 1 127 ? -10.978 -18.328 -11.530 1.00 53.80 127 SER A C 1
ATOM 1018 O O . SER A 1 127 ? -10.050 -18.184 -10.733 1.00 52.64 127 SER A O 1
ATOM 1021 N N . ASP A 1 128 ? -11.328 -19.506 -12.044 1.00 45.14 128 ASP A N 1
ATOM 1022 C CA . ASP A 1 128 ? -10.604 -20.735 -11.737 1.00 46.32 128 ASP A CA 1
ATOM 1023 C C . ASP A 1 128 ? -9.125 -20.556 -12.043 1.00 48.32 128 ASP A C 1
ATOM 1024 O O . ASP A 1 128 ? -8.267 -21.053 -11.314 1.00 46.81 128 ASP A O 1
ATOM 1029 N N . GLU A 1 129 ? -8.842 -19.831 -13.121 1.00 62.84 129 GLU A N 1
ATOM 1030 C CA . GLU A 1 129 ? -7.486 -19.392 -13.419 1.00 64.81 129 GLU A CA 1
ATOM 1031 C C . GLU A 1 129 ? -6.917 -18.582 -12.254 1.00 61.62 129 GLU A C 1
ATOM 1032 O O . GLU A 1 129 ? -5.865 -18.913 -11.710 1.00 61.15 129 GLU A O 1
ATOM 1038 N N . GLN A 1 130 ? -7.625 -17.524 -11.872 1.00 42.79 130 GLN A N 1
ATOM 1039 C CA . GLN A 1 130 ? -7.156 -16.631 -10.818 1.00 38.34 130 GLN A CA 1
ATOM 1040 C C . GLN A 1 130 ? -7.138 -17.301 -9.438 1.00 37.27 130 GLN A C 1
ATOM 1041 O O . GLN A 1 130 ? -6.377 -16.892 -8.561 1.00 36.28 130 GLN A O 1
ATOM 1047 N N . GLN A 1 131 ? -7.966 -18.324 -9.243 1.00 48.94 131 GLN A N 1
ATOM 1048 C CA . GLN A 1 131 ? -7.933 -19.086 -7.995 1.00 48.36 131 GLN A CA 1
ATOM 1049 C C . GLN A 1 131 ? -6.676 -19.955 -7.955 1.00 51.85 131 GLN A C 1
ATOM 1050 O O . GLN A 1 131 ? -6.097 -20.195 -6.894 1.00 55.31 131 GLN A O 1
ATOM 1056 N N . GLU A 1 132 ? -6.257 -20.415 -9.129 1.00 45.36 132 GLU A N 1
ATOM 1057 C CA . GLU A 1 132 ? -5.066 -21.243 -9.266 1.00 51.12 132 GLU A CA 1
ATOM 1058 C C . GLU A 1 132 ? -3.814 -20.435 -8.951 1.00 49.15 132 GLU A C 1
ATOM 1059 O O . GLU A 1 132 ? -2.817 -20.969 -8.465 1.00 51.08 132 GLU A O 1
ATOM 1065 N N . LYS A 1 133 ? -3.884 -19.139 -9.225 1.00 41.12 133 LYS A N 1
ATOM 1066 C CA . LYS A 1 133 ? -2.740 -18.260 -9.063 1.00 40.42 133 LYS A CA 1
ATOM 1067 C C . LYS A 1 133 ? -2.597 -17.737 -7.637 1.00 36.95 133 LYS A C 1
ATOM 1068 O O . LYS A 1 133 ? -1.489 -17.424 -7.200 1.00 41.48 133 LYS A O 1
ATOM 1074 N N . TRP A 1 134 ? -3.706 -17.630 -6.908 1.00 36.54 134 TRP A N 1
ATOM 1075 C CA . TRP A 1 134 ? -3.641 -17.034 -5.574 1.00 32.04 134 TRP A CA 1
ATOM 1076 C C . TRP A 1 134 ? -4.345 -17.823 -4.467 1.00 31.83 134 TRP A C 1
ATOM 1077 O O . TRP A 1 134 ? -3.819 -17.927 -3.357 1.00 30.92 134 TRP A O 1
ATOM 1088 N N . LEU A 1 135 ? -5.529 -18.362 -4.752 1.00 29.25 135 LEU A N 1
ATOM 1089 C CA . LEU A 1 135 ? -6.381 -18.921 -3.700 1.00 30.68 135 LEU A CA 1
ATOM 1090 C C . LEU A 1 135 ? -5.713 -20.037 -2.899 1.00 30.97 135 LEU A C 1
ATOM 1091 O O . LEU A 1 135 ? -5.925 -20.148 -1.691 1.00 33.70 135 LEU A O 1
ATOM 1096 N N . GLU A 1 136 ? -4.902 -20.861 -3.551 1.00 36.70 136 GLU A N 1
ATOM 1097 C CA . GLU A 1 136 ? -4.197 -21.892 -2.803 1.00 37.97 136 GLU A CA 1
ATOM 1098 C C . GLU A 1 136 ? -2.978 -21.295 -2.113 1.00 33.58 136 GLU A C 1
ATOM 1099 O O . GLU A 1 136 ? -2.556 -21.780 -1.070 1.00 36.66 136 GLU A O 1
ATOM 1105 N N . ARG A 1 137 ? -2.420 -20.237 -2.688 1.00 25.45 137 ARG A N 1
ATOM 1106 C CA . ARG A 1 137 ? -1.321 -19.531 -2.037 1.00 27.52 137 ARG A CA 1
ATOM 1107 C C . ARG A 1 137 ? -1.801 -18.891 -0.739 1.00 29.62 137 ARG A C 1
ATOM 1108 O O . ARG A 1 137 ? -1.080 -18.862 0.259 1.00 30.23 137 ARG A O 1
ATOM 1116 N N . ALA A 1 138 ? -3.023 -18.371 -0.769 1.00 34.70 138 ALA A N 1
ATOM 1117 C CA . ALA A 1 138 ? -3.650 -17.791 0.411 1.00 33.62 138 ALA A CA 1
ATOM 1118 C C . ALA A 1 138 ? -3.869 -18.849 1.492 1.00 29.50 138 ALA A C 1
ATOM 1119 O O . ALA A 1 138 ? -3.545 -18.631 2.660 1.00 28.02 138 ALA A O 1
ATOM 1121 N N . ARG A 1 139 ? -4.410 -19.997 1.094 1.00 31.45 139 ARG A N 1
ATOM 1122 C CA . ARG A 1 139 ? -4.764 -21.055 2.037 1.00 33.11 139 ARG A CA 1
ATOM 1123 C C . ARG A 1 139 ? -3.543 -21.671 2.719 1.00 30.13 139 ARG A C 1
ATOM 1124 O O . ARG A 1 139 ? -3.627 -22.132 3.860 1.00 32.16 139 ARG A O 1
ATOM 1132 N N . ARG A 1 140 ? -2.413 -21.677 2.018 1.00 30.33 140 ARG A N 1
ATOM 1133 C CA . ARG A 1 140 ? -1.166 -22.191 2.577 1.00 29.18 140 ARG A CA 1
ATOM 1134 C C . ARG A 1 140 ? -0.444 -21.084 3.337 1.00 26.51 140 ARG A C 1
ATOM 1135 O O . ARG A 1 140 ? 0.686 -21.255 3.794 1.00 26.95 140 ARG A O 1
ATOM 1143 N N . ARG A 1 141 ? -1.120 -19.948 3.462 1.00 25.08 141 ARG A N 1
ATOM 1144 C CA . ARG A 1 141 ? -0.592 -18.776 4.149 1.00 25.17 141 ARG A CA 1
ATOM 1145 C C . ARG A 1 141 ? 0.803 -18.430 3.637 1.00 25.77 141 ARG A C 1
ATOM 1146 O O . ARG A 1 141 ? 1.688 -18.054 4.407 1.00 24.47 141 ARG A O 1
ATOM 1154 N N . GLU A 1 142 ? 0.983 -18.573 2.324 1.00 36.31 142 GLU A N 1
ATOM 1155 C CA . GLU A 1 142 ? 2.178 -18.088 1.644 1.00 37.82 142 GLU A CA 1
ATOM 1156 C C . GLU A 1 142 ? 2.151 -16.572 1.604 1.00 36.84 142 GLU A C 1
ATOM 1157 O O . GLU A 1 142 ? 3.193 -15.915 1.642 1.00 40.97 142 GLU A O 1
ATOM 1163 N N . ILE A 1 143 ? 0.945 -16.023 1.507 1.00 27.32 143 ILE A N 1
ATOM 1164 C CA . ILE A 1 143 ? 0.757 -14.586 1.386 1.00 25.96 143 ILE A CA 1
ATOM 1165 C C . ILE A 1 143 ? -0.314 -14.121 2.363 1.00 28.04 143 ILE A C 1
ATOM 1166 O O . ILE A 1 143 ? -1.186 -14.895 2.759 1.00 27.94 143 ILE A O 1
ATOM 1171 N N . ILE A 1 144 ? -0.238 -12.857 2.764 1.00 29.32 144 ILE A N 1
ATOM 1172 C CA . ILE A 1 144 ? -1.239 -12.273 3.652 1.00 28.92 144 ILE A CA 1
ATOM 1173 C C . ILE A 1 144 ? -2.073 -11.252 2.889 1.00 29.39 144 ILE A C 1
ATOM 1174 O O . ILE A 1 144 ? -1.525 -10.371 2.231 1.00 33.75 144 ILE A O 1
ATOM 1179 N N . GLY A 1 145 ? -3.394 -11.368 2.980 1.00 22.27 145 GLY A N 1
ATOM 1180 C CA . GLY A 1 145 ? -4.280 -10.510 2.216 1.00 22.67 145 GLY A CA 1
ATOM 1181 C C . GLY A 1 145 ? -5.197 -9.659 3.071 1.00 24.39 145 GLY A C 1
ATOM 1182 O O . GLY A 1 145 ? -5.043 -9.607 4.293 1.00 26.44 145 GLY A O 1
ATOM 1183 N N . CYS A 1 146 ? -6.140 -8.979 2.418 1.00 23.16 146 CYS A N 1
ATOM 1184 C CA . CYS A 1 146 ? -7.163 -8.194 3.105 1.00 22.12 146 CYS A CA 1
ATOM 1185 C C . CYS A 1 146 ? -8.257 -7.715 2.155 1.00 21.07 146 CYS A C 1
ATOM 1186 O O . CYS A 1 146 ? -8.099 -7.726 0.937 1.00 26.81 146 CYS A O 1
ATOM 1189 N N . TYR A 1 147 ? -9.363 -7.275 2.744 1.00 25.80 147 TYR A N 1
ATOM 1190 C CA . TYR A 1 147 ? -10.502 -6.722 2.014 1.00 23.58 147 TYR A CA 1
ATOM 1191 C C . TYR A 1 147 ? -10.473 -5.190 2.098 1.00 23.49 147 TYR A C 1
ATOM 1192 O O . TYR A 1 147 ? -10.926 -4.610 3.083 1.00 22.67 147 TYR A O 1
ATOM 1201 N N . ALA A 1 148 ? -9.930 -4.543 1.069 1.00 23.06 148 ALA A N 1
ATOM 1202 C CA . ALA A 1 148 ? -9.723 -3.096 1.089 1.00 20.88 148 ALA A CA 1
ATOM 1203 C C . ALA A 1 148 ? -10.833 -2.347 0.355 1.00 19.37 148 ALA A C 1
ATOM 1204 O O . ALA A 1 148 ? -10.710 -2.033 -0.827 1.00 16.86 148 ALA A O 1
ATOM 1206 N N . GLN A 1 149 ? -11.915 -2.055 1.069 1.00 23.59 149 GLN A N 1
ATOM 1207 C CA . GLN A 1 149 ? -13.092 -1.440 0.464 1.00 23.64 149 GLN A CA 1
ATOM 1208 C C . GLN A 1 149 ? -13.340 -0.030 0.991 1.00 23.92 149 GLN A C 1
ATOM 1209 O O . GLN A 1 149 ? -13.298 0.944 0.232 1.00 24.19 149 GLN A O 1
ATOM 1215 N N . THR A 1 150 ? -13.608 0.068 2.291 1.00 18.25 150 THR A N 1
ATOM 1216 C CA . THR A 1 150 ? -13.935 1.340 2.924 1.00 19.33 150 THR A CA 1
ATOM 1217 C C . THR A 1 150 ? -12.840 2.378 2.731 1.00 19.05 150 THR A C 1
ATOM 1218 O O . THR A 1 150 ? -11.654 2.084 2.884 1.00 18.96 150 THR A O 1
ATOM 1222 N N . GLU A 1 151 ? -13.253 3.589 2.375 1.00 26.64 151 GLU A N 1
ATOM 1223 C CA . GLU A 1 151 ? -12.339 4.713 2.286 1.00 26.18 151 GLU A CA 1
ATOM 1224 C C . GLU A 1 151 ? -12.528 5.663 3.470 1.00 25.44 151 GLU A C 1
ATOM 1225 O O . GLU A 1 151 ? -13.481 5.522 4.239 1.00 28.13 151 GLU A O 1
ATOM 1231 N N . LEU A 1 152 ? -11.610 6.617 3.622 1.00 15.49 152 LEU A N 1
ATOM 1232 C CA . LEU A 1 152 ? -11.678 7.604 4.701 1.00 15.16 152 LEU A CA 1
ATOM 1233 C C . LEU A 1 152 ? -12.984 8.395 4.648 1.00 13.85 152 LEU A C 1
ATOM 1234 O O . LEU A 1 152 ? -13.497 8.840 5.677 1.00 13.45 152 LEU A O 1
ATOM 1239 N N . GLY A 1 153 ? -13.533 8.541 3.444 1.00 20.23 153 GLY A N 1
ATOM 1240 C CA . GLY A 1 153 ? -14.743 9.317 3.248 1.00 21.88 153 GLY A CA 1
ATOM 1241 C C . GLY A 1 153 ? -15.949 8.514 2.801 1.00 24.65 153 GLY A C 1
ATOM 1242 O O . GLY A 1 153 ? -17.021 9.074 2.597 1.00 26.33 153 GLY A O 1
ATOM 1243 N N . HIS A 1 154 ? -15.782 7.204 2.644 1.00 26.38 154 HIS A N 1
ATOM 1244 C CA . HIS A 1 154 ? -16.883 6.351 2.188 1.00 26.42 154 HIS A CA 1
ATOM 1245 C C . HIS A 1 154 ? -16.809 4.932 2.738 1.00 26.17 154 HIS A C 1
ATOM 1246 O O . HIS A 1 154 ? -15.817 4.231 2.537 1.00 24.81 154 HIS A O 1
ATOM 1253 N N . GLY A 1 155 ? -17.873 4.513 3.418 1.00 25.83 155 GLY A N 1
ATOM 1254 C CA . GLY A 1 155 ? -17.973 3.155 3.916 1.00 26.16 155 GLY A CA 1
ATOM 1255 C C . GLY A 1 155 ? -19.321 2.540 3.586 1.00 28.16 155 GLY A C 1
ATOM 1256 O O . GLY A 1 155 ? -19.387 1.448 3.021 1.00 28.71 155 GLY A O 1
ATOM 1257 N N . SER A 1 156 ? -20.395 3.247 3.931 1.00 28.34 156 SER A N 1
ATOM 1258 C CA . SER A 1 156 ? -21.754 2.765 3.691 1.00 27.90 156 SER A CA 1
ATOM 1259 C C . SER A 1 156 ? -22.131 2.834 2.211 1.00 31.96 156 SER A C 1
ATOM 1260 O O . SER A 1 156 ? -22.654 1.872 1.649 1.00 35.01 156 SER A O 1
ATOM 1263 N N . ASN A 1 157 ? -21.855 3.973 1.585 1.00 26.05 157 ASN A N 1
ATOM 1264 C CA . ASN A 1 157 ? -22.229 4.204 0.192 1.00 25.96 157 ASN A CA 1
ATOM 1265 C C . ASN A 1 157 ? -21.139 3.796 -0.799 1.00 29.33 157 ASN A C 1
ATOM 1266 O O . ASN A 1 157 ? -20.186 4.541 -1.030 1.00 31.22 157 ASN A O 1
ATOM 1271 N N . LEU A 1 158 ? -21.298 2.618 -1.393 1.00 33.40 158 LEU A N 1
ATOM 1272 C CA . LEU A 1 158 ? -20.309 2.079 -2.321 1.00 32.91 158 LEU A CA 1
ATOM 1273 C C . LEU A 1 158 ? -20.466 2.637 -3.731 1.00 32.47 158 LEU A C 1
ATOM 1274 O O . LEU A 1 158 ? -19.656 2.347 -4.614 1.00 34.91 158 LEU A O 1
ATOM 1279 N N . ARG A 1 159 ? -21.516 3.425 -3.944 1.00 35.49 159 ARG A N 1
ATOM 1280 C CA . ARG A 1 159 ? -21.778 3.990 -5.263 1.00 39.64 159 ARG A CA 1
ATOM 1281 C C . ARG A 1 159 ? -20.901 5.184 -5.576 1.00 39.20 159 ARG A C 1
ATOM 1282 O O . ARG A 1 159 ? -20.841 5.630 -6.708 1.00 43.90 159 ARG A O 1
ATOM 1290 N N . ASN A 1 160 ? -20.244 5.715 -4.557 1.00 35.55 160 ASN A N 1
ATOM 1291 C CA . ASN A 1 160 ? -19.461 6.928 -4.744 1.00 33.32 160 ASN A CA 1
ATOM 1292 C C . ASN A 1 160 ? -18.075 6.872 -4.130 1.00 29.69 160 ASN A C 1
ATOM 1293 O O . ASN A 1 160 ? -17.595 7.866 -3.596 1.00 32.32 160 ASN A O 1
ATOM 1298 N N . LEU A 1 161 ? -17.443 5.706 -4.199 1.00 27.70 161 LEU A N 1
ATOM 1299 C CA . LEU A 1 161 ? -16.042 5.576 -3.807 1.00 25.19 161 LEU A CA 1
ATOM 1300 C C . LEU A 1 161 ? -15.180 6.390 -4.768 1.00 23.95 161 LEU A C 1
ATOM 1301 O O . LEU A 1 161 ? -15.487 6.479 -5.955 1.00 24.76 161 LEU A O 1
ATOM 1306 N N . GLU A 1 162 ? -14.106 6.984 -4.260 1.00 27.49 162 GLU A N 1
ATOM 1307 C CA . GLU A 1 162 ? -13.293 7.891 -5.068 1.00 26.99 162 GLU A CA 1
ATOM 1308 C C . GLU A 1 162 ? -12.049 7.222 -5.664 1.00 26.05 162 GLU A C 1
ATOM 1309 O O . GLU A 1 162 ? -11.320 7.837 -6.443 1.00 26.19 162 GLU A O 1
ATOM 1315 N N . THR A 1 163 ? -11.802 5.970 -5.290 1.00 23.03 163 THR A N 1
ATOM 1316 C CA . THR A 1 163 ? -10.675 5.225 -5.844 1.00 21.28 163 THR A CA 1
ATOM 1317 C C . THR A 1 163 ? -11.030 4.725 -7.236 1.00 21.73 163 THR A C 1
ATOM 1318 O O . THR A 1 163 ? -11.978 3.956 -7.401 1.00 21.01 163 THR A O 1
ATOM 1322 N N . THR A 1 164 ? -10.272 5.160 -8.237 1.00 30.68 164 THR A N 1
ATOM 1323 C CA . THR A 1 164 ? -10.583 4.830 -9.621 1.00 29.44 164 THR A CA 1
ATOM 1324 C C . THR A 1 164 ? -9.807 3.631 -10.146 1.00 30.59 164 THR A C 1
ATOM 1325 O O . THR A 1 164 ? -8.711 3.320 -9.673 1.00 33.20 164 THR A O 1
ATOM 1329 N N . ALA A 1 165 ? -10.390 2.969 -11.138 1.00 34.72 165 ALA A N 1
ATOM 1330 C CA . ALA A 1 165 ? -9.716 1.899 -11.856 1.00 38.64 165 ALA A CA 1
ATOM 1331 C C . ALA A 1 165 ? -9.885 2.127 -13.352 1.00 39.83 165 ALA A C 1
ATOM 1332 O O . ALA A 1 165 ? -10.918 1.786 -13.935 1.00 42.18 165 ALA A O 1
ATOM 1334 N N . VAL A 1 166 ? -8.864 2.721 -13.961 1.00 31.98 166 VAL A N 1
ATOM 1335 C CA . VAL A 1 166 ? -8.901 3.106 -15.365 1.00 35.30 166 VAL A CA 1
ATOM 1336 C C . VAL A 1 166 ? -8.168 2.107 -16.248 1.00 36.85 166 VAL A C 1
ATOM 1337 O O . VAL A 1 166 ? -6.990 1.819 -16.035 1.00 34.78 166 VAL A O 1
ATOM 1341 N N . TYR A 1 167 ? -8.865 1.587 -17.249 1.00 49.17 167 TYR A N 1
ATOM 1342 C CA . TYR A 1 167 ? -8.247 0.643 -18.162 1.00 54.26 167 TYR A CA 1
ATOM 1343 C C . TYR A 1 167 ? -7.529 1.356 -19.307 1.00 54.84 167 TYR A C 1
ATOM 1344 O O . TYR A 1 167 ? -8.108 2.185 -20.012 1.00 52.46 167 TYR A O 1
ATOM 1353 N N . ASP A 1 168 ? -6.252 1.034 -19.471 1.00 59.33 168 ASP A N 1
ATOM 1354 C CA . ASP A 1 168 ? -5.462 1.538 -20.584 1.00 60.07 168 ASP A CA 1
ATOM 1355 C C . ASP A 1 168 ? -5.203 0.394 -21.557 1.00 58.43 168 ASP A C 1
ATOM 1356 O O . ASP A 1 168 ? -4.347 -0.458 -21.317 1.00 61.99 168 ASP A O 1
ATOM 1361 N N . ILE A 1 169 ? -5.960 0.380 -22.649 1.00 39.42 169 ILE A N 1
ATOM 1362 C CA . ILE A 1 169 ? -5.941 -0.727 -23.600 1.00 36.61 169 ILE A CA 1
ATOM 1363 C C . ILE A 1 169 ? -4.551 -0.955 -24.195 1.00 35.46 169 ILE A C 1
ATOM 1364 O O . ILE A 1 169 ? -4.192 -2.081 -24.537 1.00 32.96 169 ILE A O 1
ATOM 1369 N N . ALA A 1 170 ? -3.771 0.119 -24.290 1.00 53.01 170 ALA A N 1
ATOM 1370 C CA . ALA A 1 170 ? -2.443 0.085 -24.901 1.00 58.13 170 ALA A CA 1
ATOM 1371 C C . ALA A 1 170 ? -1.557 -1.020 -24.330 1.00 55.28 170 ALA A C 1
ATOM 1372 O O . ALA A 1 170 ? -1.061 -1.875 -25.068 1.00 49.48 170 ALA A O 1
ATOM 1374 N N . SER A 1 171 ? -1.364 -0.995 -23.015 1.00 56.84 171 SER A N 1
ATOM 1375 C CA . SER A 1 171 ? -0.529 -1.979 -22.336 1.00 53.64 171 SER A CA 1
ATOM 1376 C C . SER A 1 171 ? -1.367 -3.013 -21.596 1.00 47.68 171 SER A C 1
ATOM 1377 O O . SER A 1 171 ? -0.827 -3.862 -20.884 1.00 43.89 171 SER A O 1
ATOM 1380 N N . GLN A 1 172 ? -2.684 -2.927 -21.769 1.00 38.12 172 GLN A N 1
ATOM 1381 C CA . GLN A 1 172 ? -3.624 -3.836 -21.116 1.00 39.52 172 GLN A CA 1
ATOM 1382 C C . GLN A 1 172 ? -3.436 -3.863 -19.605 1.00 39.98 172 GLN A C 1
ATOM 1383 O O . GLN A 1 172 ? -3.138 -4.906 -19.025 1.00 39.15 172 GLN A O 1
ATOM 1389 N N . GLU A 1 173 ? -3.598 -2.705 -18.976 1.00 38.47 173 GLU A N 1
ATOM 1390 C CA . GLU A 1 173 ? -3.445 -2.586 -17.534 1.00 35.63 173 GLU A CA 1
ATOM 1391 C C . GLU A 1 173 ? -4.531 -1.702 -16.938 1.00 36.35 173 GLU A C 1
ATOM 1392 O O . GLU A 1 173 ? -5.078 -0.828 -17.611 1.00 42.70 173 GLU A O 1
ATOM 1398 N N . PHE A 1 174 ? -4.843 -1.935 -15.671 1.00 39.17 174 PHE A N 1
ATOM 1399 C CA . PHE A 1 174 ? -5.694 -1.017 -14.934 1.00 35.16 174 PHE A CA 1
ATOM 1400 C C . PHE A 1 174 ? -4.823 -0.034 -14.176 1.00 33.30 174 PHE A C 1
ATOM 1401 O O . PHE A 1 174 ? -3.899 -0.431 -13.471 1.00 31.41 174 PHE A O 1
ATOM 1409 N N . VAL A 1 175 ? -5.104 1.252 -14.329 1.00 23.59 175 VAL A N 1
ATOM 1410 C CA . VAL A 1 175 ? -4.440 2.256 -13.513 1.00 21.03 175 VAL A CA 1
ATOM 1411 C C . VAL A 1 175 ? -5.318 2.533 -12.290 1.00 19.91 175 VAL A C 1
ATOM 1412 O O . VAL A 1 175 ? -6.450 3.002 -12.417 1.00 19.94 175 VAL A O 1
ATOM 1416 N N . LEU A 1 176 ? -4.800 2.216 -11.109 1.00 33.41 176 LEU A N 1
ATOM 1417 C CA . LEU A 1 176 ? -5.548 2.374 -9.866 1.00 34.71 176 LEU A CA 1
ATOM 1418 C C . LEU A 1 176 ? -5.073 3.624 -9.148 1.00 29.92 176 LEU A C 1
ATOM 1419 O O . LEU A 1 176 ? -3.892 3.738 -8.830 1.00 29.20 176 LEU A O 1
ATOM 1424 N N . HIS A 1 177 ? -5.981 4.563 -8.892 1.00 22.81 177 HIS A N 1
ATOM 1425 C CA . HIS A 1 177 ? -5.571 5.831 -8.296 1.00 24.52 177 HIS A CA 1
ATOM 1426 C C . HIS A 1 177 ? -6.366 6.257 -7.064 1.00 23.93 177 HIS A C 1
ATOM 1427 O O .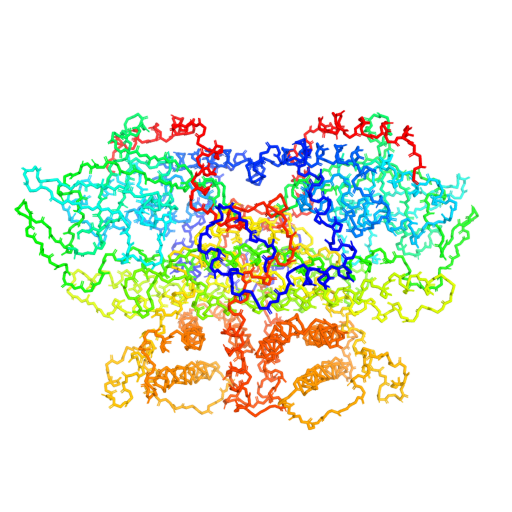 HIS A 1 177 ? -7.590 6.117 -7.008 1.00 24.24 177 HIS A O 1
ATOM 1434 N N . THR A 1 178 ? -5.637 6.776 -6.081 1.00 32.55 178 THR A N 1
ATOM 1435 C CA . THR A 1 178 ? -6.220 7.460 -4.940 1.00 33.71 178 THR A CA 1
ATOM 1436 C C . THR A 1 178 ? -6.030 8.969 -5.127 1.00 34.32 178 THR A C 1
ATOM 1437 O O . THR A 1 178 ? -4.977 9.512 -4.787 1.00 33.93 178 THR A O 1
ATOM 1441 N N . PRO A 1 179 ? -7.043 9.647 -5.689 1.00 24.42 179 PRO A N 1
ATOM 1442 C CA . PRO A 1 179 ? -6.934 11.072 -6.024 1.00 26.36 179 PRO A CA 1
ATOM 1443 C C . PRO A 1 179 ? -6.914 11.979 -4.805 1.00 27.32 179 PRO A C 1
ATOM 1444 O O . PRO A 1 179 ? -6.091 12.889 -4.742 1.00 26.73 179 PRO A O 1
ATOM 1448 N N . THR A 1 180 ? -7.808 11.736 -3.854 1.00 22.11 180 THR A N 1
ATOM 1449 C CA . THR A 1 180 ? -7.928 12.609 -2.700 1.00 20.33 180 THR A CA 1
ATOM 1450 C C . THR A 1 180 ? -7.506 11.893 -1.428 1.00 20.15 180 THR A C 1
ATOM 1451 O O . THR A 1 180 ? -7.297 10.679 -1.426 1.00 20.94 180 THR A O 1
ATOM 1455 N N . THR A 1 181 ? -7.363 12.662 -0.355 1.00 32.38 181 THR A N 1
ATOM 1456 C CA . THR A 1 181 ? -7.002 12.112 0.940 1.00 30.22 181 THR A CA 1
ATOM 1457 C C . THR A 1 181 ? -8.148 11.259 1.471 1.00 30.70 181 THR A C 1
ATOM 1458 O O . THR A 1 181 ? -7.931 10.222 2.092 1.00 30.05 181 THR A O 1
ATOM 1462 N N . THR A 1 182 ? -9.373 11.687 1.197 1.00 25.32 182 THR A N 1
ATOM 1463 C CA . THR A 1 182 ? -10.548 10.927 1.607 1.00 24.92 182 THR A CA 1
ATOM 1464 C C . THR A 1 182 ? -10.677 9.648 0.792 1.00 24.85 182 THR A C 1
ATOM 1465 O O . THR A 1 182 ? -11.260 8.671 1.246 1.00 22.87 182 THR A O 1
ATOM 1469 N N . ALA A 1 183 ? -10.110 9.661 -0.410 1.00 26.84 183 ALA A N 1
ATOM 1470 C CA . ALA A 1 183 ? -10.155 8.506 -1.301 1.00 25.50 183 ALA A CA 1
ATOM 1471 C C . ALA A 1 183 ? -9.307 7.361 -0.762 1.00 25.08 183 ALA A C 1
ATOM 1472 O O . ALA A 1 183 ? -9.447 6.217 -1.204 1.00 23.88 183 ALA A O 1
ATOM 1474 N N . LEU A 1 184 ? -8.415 7.679 0.176 1.00 22.94 184 LEU A N 1
ATOM 1475 C CA . LEU A 1 184 ? -7.598 6.679 0.850 1.00 22.09 184 LEU A CA 1
ATOM 1476 C C . LEU A 1 184 ? -8.470 5.573 1.410 1.00 23.66 184 LEU A C 1
ATOM 1477 O O . LEU A 1 184 ? -9.457 5.847 2.088 1.00 25.29 184 LEU A O 1
ATOM 1482 N N . LYS A 1 185 ? -8.111 4.327 1.119 1.00 20.37 185 LYS A N 1
ATOM 1483 C CA . LYS A 1 185 ? -8.712 3.201 1.816 1.00 19.80 185 LYS A CA 1
ATOM 1484 C C . LYS A 1 185 ? -8.470 3.403 3.303 1.00 19.67 185 LYS A C 1
ATOM 1485 O O . LYS A 1 185 ? -7.437 3.931 3.700 1.00 21.23 185 LYS A O 1
ATOM 1491 N N . TRP A 1 186 ? -9.428 3.010 4.127 1.00 25.83 186 TRP A N 1
ATOM 1492 C CA . TRP A 1 186 ? -9.351 3.307 5.549 1.00 24.61 186 TRP A CA 1
ATOM 1493 C C . TRP A 1 186 ? -10.220 2.308 6.295 1.00 23.95 186 TRP A C 1
ATOM 1494 O O . TRP A 1 186 ? -11.413 2.220 6.012 1.00 25.91 186 TRP A O 1
ATOM 1505 N N . TRP A 1 187 ? -9.577 1.528 7.172 1.00 14.70 187 TRP A N 1
ATOM 1506 C CA . TRP A 1 187 ? -10.157 0.485 8.042 1.00 13.89 187 TRP A CA 1
ATOM 1507 C C . TRP A 1 187 ? -9.958 -0.995 7.663 1.00 17.17 187 TRP A C 1
ATOM 1508 O O . TRP A 1 187 ? -10.237 -1.856 8.496 1.00 18.10 187 TRP A O 1
ATOM 1519 N N . PRO A 1 188 ? -9.502 -1.314 6.437 1.00 25.29 188 PRO A N 1
ATOM 1520 C CA . PRO A 1 188 ? -9.206 -2.736 6.215 1.00 24.99 188 PRO A CA 1
ATOM 1521 C C . PRO A 1 188 ? -8.227 -3.341 7.217 1.00 23.93 188 PRO A C 1
ATOM 1522 O O . PRO A 1 188 ? -7.149 -2.794 7.438 1.00 23.80 188 PRO A O 1
ATOM 1526 N N . GLY A 1 189 ? -8.620 -4.453 7.830 1.00 16.48 189 GLY A N 1
ATOM 1527 C CA . GLY A 1 189 ? -7.735 -5.169 8.729 1.00 16.55 189 GLY A CA 1
ATOM 1528 C C . GLY A 1 189 ? -6.521 -5.665 7.969 1.00 17.54 189 GLY A C 1
ATOM 1529 O O . GLY A 1 189 ? -6.638 -6.066 6.810 1.00 20.19 189 GLY A O 1
ATOM 1530 N N . ALA A 1 190 ? -5.360 -5.609 8.620 1.00 25.88 190 ALA A N 1
ATOM 1531 C CA . ALA A 1 190 ? -4.083 -6.063 8.065 1.00 27.20 190 ALA A CA 1
ATOM 1532 C C . ALA A 1 190 ? -3.566 -5.208 6.903 1.00 27.72 190 ALA A C 1
ATOM 1533 O O . ALA A 1 190 ? -2.494 -5.483 6.367 1.00 26.11 190 ALA A O 1
ATOM 1535 N N . LEU A 1 191 ? -4.303 -4.169 6.521 1.00 22.36 191 LEU A N 1
ATOM 1536 C CA . LEU A 1 191 ? -3.888 -3.341 5.390 1.00 21.99 191 LEU A CA 1
ATOM 1537 C C . LEU A 1 191 ? -2.608 -2.562 5.683 1.00 21.97 191 LEU A C 1
ATOM 1538 O O . LEU A 1 191 ? -1.699 -2.512 4.856 1.00 28.28 191 LEU A O 1
ATOM 1543 N N . GLY A 1 192 ? -2.539 -1.970 6.867 1.00 21.30 192 GLY A N 1
ATOM 1544 C CA . GLY A 1 192 ? -1.425 -1.118 7.232 1.00 21.26 192 GLY A CA 1
ATOM 1545 C C . GLY A 1 192 ? -0.068 -1.786 7.365 1.00 22.32 192 GLY A C 1
ATOM 1546 O O . GLY A 1 192 ? 0.922 -1.266 6.856 1.00 27.61 192 GLY A O 1
ATOM 1547 N N . LYS A 1 193 ? -0.007 -2.931 8.041 1.00 20.58 193 LYS A N 1
ATOM 1548 C CA . LYS A 1 193 ? 1.285 -3.494 8.423 1.00 21.08 193 LYS A CA 1
ATOM 1549 C C . LYS A 1 193 ? 1.525 -4.958 8.046 1.00 23.49 193 LYS A C 1
ATOM 1550 O O . LYS A 1 193 ? 2.670 -5.361 7.839 1.00 29.94 193 LYS A O 1
ATOM 1556 N N . SER A 1 194 ? 0.462 -5.748 7.951 1.00 28.11 194 SER A N 1
ATOM 1557 C CA . SER A 1 194 ? 0.616 -7.195 7.831 1.00 27.35 194 SER A CA 1
ATOM 1558 C C . SER A 1 194 ? 0.589 -7.711 6.395 1.00 25.65 194 SER A C 1
ATOM 1559 O O . SER A 1 194 ? 1.518 -8.396 5.965 1.00 25.68 194 SER A O 1
ATOM 1562 N N . CYS A 1 195 ? -0.469 -7.390 5.657 1.00 22.85 195 CYS A N 1
ATOM 1563 C CA . CYS A 1 195 ? -0.660 -7.951 4.325 1.00 24.06 195 CYS A CA 1
ATOM 1564 C C . CYS A 1 195 ? 0.380 -7.440 3.337 1.00 24.76 195 CYS A C 1
ATOM 1565 O O . CYS A 1 195 ? 0.933 -6.346 3.497 1.00 23.67 195 CYS A O 1
ATOM 1568 N N . ASN A 1 196 ? 0.662 -8.255 2.327 1.00 24.70 196 ASN A N 1
ATOM 1569 C CA . ASN A 1 196 ? 1.436 -7.796 1.182 1.00 22.79 196 ASN A CA 1
ATOM 1570 C C . ASN A 1 196 ? 0.584 -7.853 -0.078 1.00 23.57 196 ASN A C 1
ATOM 1571 O O . ASN A 1 196 ? 0.979 -7.341 -1.127 1.00 20.96 196 ASN A O 1
ATOM 1576 N N . TYR A 1 197 ? -0.593 -8.463 0.042 1.00 26.69 197 TYR A N 1
ATOM 1577 C CA . TYR A 1 197 ? -1.593 -8.426 -1.014 1.00 27.86 197 TYR A CA 1
ATOM 1578 C C . TYR A 1 197 ? -2.904 -7.863 -0.481 1.00 28.12 197 TYR A C 1
ATOM 1579 O O . TYR A 1 197 ? -3.248 -8.061 0.681 1.00 31.56 197 TYR A O 1
ATOM 1588 N N . ALA A 1 198 ? -3.627 -7.149 -1.334 1.00 25.70 198 ALA A N 1
ATOM 1589 C CA . ALA A 1 198 ? -4.918 -6.589 -0.965 1.00 25.02 198 ALA A CA 1
ATOM 1590 C C . ALA A 1 198 ? -5.919 -6.682 -2.109 1.00 24.42 198 ALA A C 1
ATOM 1591 O O . ALA A 1 198 ? -5.577 -6.441 -3.267 1.00 24.15 198 ALA A O 1
ATOM 1593 N N . LEU A 1 199 ? -7.157 -7.033 -1.783 1.00 25.56 199 LEU A N 1
ATOM 1594 C CA . LEU A 1 199 ? -8.233 -6.974 -2.760 1.00 28.60 199 LEU A CA 1
ATOM 1595 C C . LEU A 1 199 ? -8.864 -5.592 -2.682 1.00 28.70 199 LEU A C 1
ATOM 1596 O O . LEU A 1 199 ? -9.669 -5.319 -1.792 1.00 28.24 199 LEU A O 1
ATOM 1601 N N . VAL A 1 200 ? -8.474 -4.720 -3.606 1.00 27.29 200 VAL A N 1
ATOM 1602 C CA . VAL A 1 200 ? -8.877 -3.319 -3.575 1.00 25.73 200 VAL A CA 1
ATOM 1603 C C . VAL A 1 200 ? -10.118 -3.036 -4.408 1.00 25.21 200 VAL A C 1
ATOM 1604 O O . VAL A 1 200 ? -10.140 -3.278 -5.616 1.00 29.75 200 VAL A O 1
ATOM 1608 N N . VAL A 1 201 ? -11.145 -2.512 -3.747 1.00 18.93 201 VAL A N 1
ATOM 1609 C CA . VAL A 1 201 ? -12.397 -2.168 -4.406 1.00 18.56 201 VAL A CA 1
ATOM 1610 C C . VAL A 1 201 ? -12.308 -0.780 -5.025 1.00 21.85 201 VAL A C 1
ATOM 1611 O O . VAL A 1 201 ? -12.051 0.206 -4.332 1.00 18.44 201 VAL A O 1
ATOM 1615 N N . ALA A 1 202 ? -12.522 -0.704 -6.334 1.00 33.32 202 ALA A N 1
ATOM 1616 C CA . ALA A 1 202 ? -12.397 0.567 -7.040 1.00 33.23 202 ALA A CA 1
ATOM 1617 C C . ALA A 1 202 ? -13.469 0.741 -8.106 1.00 36.01 202 ALA A C 1
ATOM 1618 O O . ALA A 1 202 ? -14.002 -0.231 -8.632 1.00 39.95 202 ALA A O 1
ATOM 1620 N N . GLU A 1 203 ? -13.783 1.992 -8.418 1.00 36.24 203 GLU A N 1
ATOM 1621 C CA . GLU A 1 203 ? -14.742 2.305 -9.465 1.00 37.61 203 GLU A CA 1
ATOM 1622 C C . GLU A 1 203 ? -14.146 1.998 -10.837 1.00 34.68 203 GLU A C 1
ATOM 1623 O O . GLU A 1 203 ? -13.070 2.487 -11.179 1.00 30.38 203 GLU A O 1
ATOM 1629 N N . LEU A 1 204 ? -14.848 1.185 -11.622 1.00 34.27 204 LEU A N 1
ATOM 1630 C CA . LEU A 1 204 ? -14.330 0.736 -12.913 1.00 36.58 204 LEU A CA 1
ATOM 1631 C C . LEU A 1 204 ? -14.609 1.749 -14.019 1.00 40.32 204 LEU A C 1
ATOM 1632 O O . LEU A 1 204 ? -15.754 2.135 -14.252 1.00 42.59 204 LEU A O 1
ATOM 1637 N N . ILE A 1 205 ? -13.547 2.173 -14.698 1.00 43.84 205 ILE A N 1
ATOM 1638 C CA . ILE A 1 205 ? -13.649 3.166 -15.763 1.00 45.47 205 ILE A CA 1
ATOM 1639 C C . ILE A 1 205 ? -13.070 2.653 -17.081 1.00 45.82 205 ILE A C 1
ATOM 1640 O O . ILE A 1 205 ? -11.899 2.283 -17.153 1.00 47.63 205 ILE A O 1
ATOM 1645 N N . ILE A 1 206 ? -13.894 2.641 -18.124 1.00 63.99 206 ILE A N 1
ATOM 1646 C CA . ILE A 1 206 ? -13.464 2.186 -19.444 1.00 69.91 206 ILE A CA 1
ATOM 1647 C C . ILE A 1 206 ? -13.710 3.285 -20.481 1.00 73.28 206 ILE A C 1
ATOM 1648 O O . ILE A 1 206 ? -14.845 3.491 -20.919 1.00 72.62 206 ILE A O 1
ATOM 1653 N N . LYS A 1 207 ? -12.631 3.984 -20.845 1.00 73.21 207 LYS A N 1
ATOM 1654 C CA . LYS A 1 207 ? -12.658 5.154 -21.734 1.00 74.07 207 LYS A CA 1
ATOM 1655 C C . LYS A 1 207 ? -13.891 6.018 -21.480 1.00 72.24 207 LYS A C 1
ATOM 1656 O O . LYS A 1 207 ? -14.815 6.063 -22.294 1.00 71.22 207 LYS A O 1
ATOM 1662 N N . ARG A 1 208 ? -13.853 6.721 -20.351 1.00 59.22 208 ARG A N 1
ATOM 1663 C CA . ARG A 1 208 ? -15.029 7.240 -19.648 1.00 64.29 208 ARG A CA 1
ATOM 1664 C C . ARG A 1 208 ? -16.303 6.451 -19.912 1.00 61.08 208 ARG A C 1
ATOM 1665 O O . ARG A 1 208 ? -17.152 6.838 -20.718 1.00 60.79 208 ARG A O 1
ATOM 1673 N N . ASN A 1 209 ? -16.407 5.334 -19.209 1.00 69.52 209 ASN A N 1
ATOM 1674 C CA . ASN A 1 209 ? -17.677 4.697 -18.923 1.00 69.45 209 ASN A CA 1
ATOM 1675 C C . ASN A 1 209 ? -17.582 4.227 -17.479 1.00 66.00 209 ASN A C 1
ATOM 1676 O O . ASN A 1 209 ? -16.581 3.630 -17.086 1.00 61.90 209 ASN A O 1
ATOM 1681 N N . ASN A 1 210 ? -18.588 4.524 -16.670 1.00 59.13 210 ASN A N 1
ATOM 1682 C CA . ASN A 1 210 ? -18.517 4.153 -15.267 1.00 60.68 210 ASN A CA 1
ATOM 1683 C C . ASN A 1 210 ? -19.350 2.914 -14.978 1.00 54.85 210 ASN A C 1
ATOM 1684 O O . ASN A 1 210 ? -20.557 2.895 -15.202 1.00 45.17 210 ASN A O 1
ATOM 1689 N N . TYR A 1 211 ? -18.687 1.875 -14.483 1.00 56.38 211 TYR A N 1
ATOM 1690 C CA . TYR A 1 211 ? -19.313 0.567 -14.354 1.00 58.83 211 TYR A CA 1
ATOM 1691 C C . TYR A 1 211 ? -19.551 0.114 -12.919 1.00 62.59 211 TYR A C 1
ATOM 1692 O O . TYR A 1 211 ? -19.969 -1.015 -12.693 1.00 66.70 211 TYR A O 1
ATOM 1701 N N . GLY A 1 212 ? -19.270 0.984 -11.959 1.00 49.31 212 GLY A N 1
ATOM 1702 C CA . GLY A 1 212 ? -19.471 0.640 -10.568 1.00 42.82 212 GLY A CA 1
ATOM 1703 C C . GLY A 1 212 ? -18.236 0.030 -9.931 1.00 40.00 212 GLY A C 1
ATOM 1704 O O . GLY A 1 212 ? -17.212 -0.133 -10.590 1.00 44.61 212 GLY A O 1
ATOM 1705 N N . PRO A 1 213 ? -18.324 -0.312 -8.638 1.00 33.21 213 PRO A N 1
ATOM 1706 C CA . PRO A 1 213 ? -17.189 -0.866 -7.888 1.00 29.21 213 PRO A CA 1
ATOM 1707 C C . PRO A 1 213 ? -16.851 -2.308 -8.283 1.00 28.98 213 PRO A C 1
ATOM 1708 O O . PRO A 1 213 ? -17.761 -3.121 -8.452 1.00 29.26 213 PRO A O 1
ATOM 1712 N N . HIS A 1 214 ? -15.563 -2.614 -8.428 1.00 30.66 214 HIS A N 1
ATOM 1713 C CA . HIS A 1 214 ? -15.116 -3.960 -8.783 1.00 28.88 214 HIS A CA 1
ATOM 1714 C C . HIS A 1 214 ? -13.920 -4.388 -7.933 1.00 29.19 214 HIS A C 1
ATOM 1715 O O . HIS A 1 214 ? -13.385 -3.589 -7.170 1.00 30.77 214 HIS A O 1
ATOM 1722 N N . PHE A 1 215 ? -13.503 -5.645 -8.064 1.00 34.97 215 PHE A N 1
ATOM 1723 C CA . PHE A 1 215 ? -12.404 -6.169 -7.256 1.00 34.21 215 PHE A CA 1
ATOM 1724 C C . PHE A 1 215 ? -11.109 -6.301 -8.055 1.00 32.06 215 PHE A C 1
ATOM 1725 O O . PHE A 1 215 ? -11.089 -6.892 -9.131 1.00 31.34 215 PHE A O 1
ATOM 1733 N N . PHE A 1 216 ? -10.032 -5.743 -7.513 1.00 21.87 216 PHE A N 1
ATOM 1734 C CA . PHE A 1 216 ? -8.723 -5.809 -8.150 1.00 21.33 216 PHE A CA 1
ATOM 1735 C C . PHE A 1 216 ? -7.683 -6.326 -7.165 1.00 21.40 216 PHE A C 1
ATOM 1736 O O . PHE A 1 216 ? -7.484 -5.748 -6.097 1.00 21.65 216 PHE A O 1
ATOM 1744 N N . MET A 1 217 ? -7.029 -7.423 -7.527 1.00 24.48 217 MET A N 1
ATOM 1745 C CA . MET A 1 217 ? -5.897 -7.915 -6.758 1.00 26.86 217 MET A CA 1
ATOM 1746 C C . MET A 1 217 ? -4.730 -6.952 -6.885 1.00 24.44 217 MET A C 1
ATOM 1747 O O . MET A 1 217 ? -4.329 -6.595 -7.990 1.00 25.56 217 MET A O 1
ATOM 1752 N N . VAL A 1 218 ? -4.198 -6.522 -5.748 1.00 32.16 218 VAL A N 1
ATOM 1753 C CA . VAL A 1 218 ? -3.051 -5.634 -5.745 1.00 30.56 218 VAL A CA 1
ATOM 1754 C C . VAL A 1 218 ? -1.973 -6.162 -4.817 1.00 27.88 218 VAL A C 1
ATOM 1755 O O . VAL A 1 218 ? -2.236 -6.410 -3.641 1.00 33.20 218 VAL A O 1
ATOM 1759 N N . GLN A 1 219 ? -0.767 -6.350 -5.346 1.00 21.57 219 GLN A N 1
ATOM 1760 C CA . GLN A 1 219 ? 0.383 -6.615 -4.492 1.00 23.09 219 GLN A CA 1
ATOM 1761 C C . GLN A 1 219 ? 0.851 -5.288 -3.914 1.00 25.75 219 GLN A C 1
ATOM 1762 O O . GLN A 1 219 ? 1.026 -4.319 -4.649 1.00 28.51 219 GLN A O 1
ATOM 1768 N N . LEU A 1 220 ? 1.039 -5.240 -2.600 1.00 25.19 220 LEU A N 1
ATOM 1769 C CA . LEU A 1 220 ? 1.374 -3.990 -1.932 1.00 25.06 220 LEU A CA 1
ATOM 1770 C C . LEU A 1 220 ? 2.826 -3.972 -1.493 1.00 28.52 220 LEU A C 1
ATOM 1771 O O . LEU A 1 220 ? 3.511 -2.956 -1.613 1.00 33.36 220 LEU A O 1
ATOM 1776 N N . ARG A 1 221 ? 3.292 -5.106 -0.986 1.00 31.79 221 ARG A N 1
ATOM 1777 C CA . ARG A 1 221 ? 4.647 -5.205 -0.472 1.00 32.75 221 ARG A CA 1
ATOM 1778 C C . ARG A 1 221 ? 5.419 -6.324 -1.158 1.00 36.26 221 ARG A C 1
ATOM 1779 O O . ARG A 1 221 ? 4.847 -7.343 -1.554 1.00 38.22 221 ARG A O 1
ATOM 1787 N N . ASP A 1 222 ? 6.723 -6.115 -1.300 1.00 49.08 222 ASP A N 1
ATOM 1788 C CA . ASP A 1 222 ? 7.622 -7.128 -1.838 1.00 50.65 222 ASP A CA 1
ATOM 1789 C C . ASP A 1 222 ? 7.530 -8.408 -1.007 1.00 50.57 222 ASP A C 1
ATOM 1790 O O . ASP A 1 222 ? 7.634 -8.367 0.215 1.00 51.16 222 ASP A O 1
ATOM 1795 N N . GLU A 1 223 ? 7.324 -9.542 -1.670 1.00 38.74 223 GLU A N 1
ATOM 1796 C CA . GLU A 1 223 ? 7.130 -10.807 -0.963 1.00 38.17 223 GLU A CA 1
ATOM 1797 C C . GLU A 1 223 ? 8.374 -11.238 -0.193 1.00 41.71 223 GLU A C 1
ATOM 1798 O O . GLU A 1 223 ? 8.296 -12.063 0.719 1.00 42.22 223 GLU A O 1
ATOM 1804 N N . LYS A 1 224 ? 9.517 -10.667 -0.561 1.00 54.70 224 LYS A N 1
ATOM 1805 C CA . LYS A 1 224 ? 10.796 -11.043 0.033 1.00 59.55 224 LYS A CA 1
ATOM 1806 C C . LYS A 1 224 ? 11.239 -10.075 1.132 1.00 59.05 224 LYS A C 1
ATOM 1807 O O . LYS A 1 224 ? 11.745 -10.503 2.169 1.00 60.19 224 LYS A O 1
ATOM 1813 N N . THR A 1 225 ? 11.040 -8.777 0.912 1.00 58.03 225 THR A N 1
ATOM 1814 C CA . THR A 1 225 ? 11.507 -7.766 1.861 1.00 54.02 225 THR A CA 1
ATOM 1815 C C . THR A 1 225 ? 10.384 -7.112 2.665 1.00 50.12 225 THR A C 1
ATOM 1816 O O . THR A 1 225 ? 10.643 -6.485 3.693 1.00 53.52 225 THR A O 1
ATOM 1820 N N . HIS A 1 226 ? 9.149 -7.257 2.186 1.00 41.74 226 HIS A N 1
ATOM 1821 C CA . HIS A 1 226 ? 7.956 -6.663 2.806 1.00 42.23 226 HIS A CA 1
ATOM 1822 C C . HIS A 1 226 ? 7.987 -5.134 2.768 1.00 43.72 226 HIS A C 1
ATOM 1823 O O . HIS A 1 226 ? 7.225 -4.468 3.469 1.00 47.97 226 HIS A O 1
ATOM 1830 N N . ILE A 1 227 ? 8.877 -4.594 1.942 1.00 42.81 227 ILE A N 1
ATOM 1831 C CA . ILE A 1 227 ? 8.918 -3.171 1.636 1.00 35.34 227 ILE A CA 1
ATOM 1832 C C . ILE A 1 227 ? 7.870 -2.879 0.560 1.00 32.67 227 ILE A C 1
ATOM 1833 O O . ILE A 1 227 ? 7.768 -3.620 -0.418 1.00 28.58 227 ILE A O 1
ATOM 1838 N N . PRO A 1 228 ? 7.069 -1.816 0.746 1.00 37.56 228 PRO A N 1
ATOM 1839 C CA . PRO A 1 228 ? 5.983 -1.488 -0.190 1.00 35.09 228 PRO A CA 1
ATOM 1840 C C . PRO A 1 228 ? 6.465 -1.238 -1.616 1.00 35.59 228 PRO A C 1
ATOM 1841 O O . PRO A 1 228 ? 7.588 -0.774 -1.810 1.00 37.84 228 PRO A O 1
ATOM 1845 N N . LEU A 1 229 ? 5.616 -1.543 -2.595 1.00 33.65 229 LEU A N 1
ATOM 1846 C CA . LEU A 1 229 ? 5.966 -1.357 -3.999 1.00 35.46 229 LEU A CA 1
ATOM 1847 C C . LEU A 1 229 ? 5.786 0.091 -4.436 1.00 40.36 229 LEU A C 1
ATOM 1848 O O . LEU A 1 229 ? 5.165 0.897 -3.738 1.00 44.07 229 LEU A O 1
ATOM 1853 N N . LYS A 1 230 ? 6.330 0.409 -5.605 1.00 55.65 230 LYS A N 1
ATOM 1854 C CA . LYS A 1 230 ? 6.235 1.751 -6.166 1.00 56.78 230 LYS A CA 1
ATOM 1855 C C . LYS A 1 230 ? 4.797 2.148 -6.477 1.00 55.84 230 LYS A C 1
ATOM 1856 O O . LYS A 1 230 ? 4.154 1.549 -7.338 1.00 52.91 230 LYS A O 1
ATOM 1862 N N . GLY A 1 231 ? 4.308 3.170 -5.779 1.00 39.45 231 GLY A N 1
ATOM 1863 C CA . GLY A 1 231 ? 2.961 3.671 -5.979 1.00 35.35 231 GLY A CA 1
ATOM 1864 C C . GLY A 1 231 ? 2.052 3.388 -4.801 1.00 35.37 231 GLY A C 1
ATOM 1865 O O . GLY A 1 231 ? 0.865 3.715 -4.825 1.00 35.26 231 GLY A O 1
ATOM 1866 N N . VAL A 1 232 ? 2.618 2.784 -3.761 1.00 35.01 232 VAL A N 1
ATOM 1867 C CA . VAL A 1 232 ? 1.838 2.346 -2.610 1.00 35.02 232 VAL A CA 1
ATOM 1868 C C . VAL A 1 232 ? 2.179 3.112 -1.332 1.00 33.22 232 VAL A C 1
ATOM 1869 O O . VAL A 1 232 ? 3.326 3.129 -0.881 1.00 32.81 232 VAL A O 1
ATOM 1873 N N . THR A 1 233 ? 1.167 3.757 -0.763 1.00 36.57 233 THR A N 1
ATOM 1874 C CA . THR A 1 233 ? 1.284 4.365 0.553 1.00 36.52 233 THR A CA 1
ATOM 1875 C C . THR A 1 233 ? 0.456 3.540 1.527 1.00 35.78 233 THR A C 1
ATOM 1876 O O . THR A 1 233 ? -0.707 3.234 1.254 1.00 36.72 233 THR A O 1
ATOM 1880 N N . VAL A 1 234 ? 1.053 3.170 2.656 1.00 24.02 234 VAL A N 1
ATOM 1881 C CA . VAL A 1 234 ? 0.406 2.233 3.566 1.00 23.17 234 VAL A CA 1
ATOM 1882 C C . VAL A 1 234 ? 0.873 2.418 5.020 1.00 23.47 234 VAL A C 1
ATOM 1883 O O . VAL A 1 234 ? 2.062 2.591 5.300 1.00 23.61 234 VAL A O 1
ATOM 1887 N N . GLY A 1 235 ? -0.089 2.414 5.939 1.00 23.79 235 GLY A N 1
ATOM 1888 C CA . GLY A 1 235 ? 0.190 2.590 7.353 1.00 23.50 235 GLY A CA 1
ATOM 1889 C C . GLY A 1 235 ? -1.020 2.284 8.217 1.00 22.62 235 GLY A C 1
ATOM 1890 O O . GLY A 1 235 ? -2.123 2.106 7.708 1.00 21.85 235 GLY A O 1
ATOM 1891 N N . ASP A 1 236 ? -0.805 2.226 9.529 1.00 18.64 236 ASP A N 1
ATOM 1892 C CA . ASP A 1 236 ? -1.866 1.925 10.489 1.00 18.47 236 ASP A CA 1
ATOM 1893 C C . ASP A 1 236 ? -2.680 3.177 10.827 1.00 18.50 236 ASP A C 1
ATOM 1894 O O . ASP A 1 236 ? -2.158 4.293 10.777 1.00 19.57 236 ASP A O 1
ATOM 1899 N N . ILE A 1 237 ? -3.954 2.993 11.170 1.00 19.09 237 ILE A N 1
ATOM 1900 C CA . ILE A 1 237 ? -4.838 4.130 11.422 1.00 16.87 237 ILE A CA 1
ATOM 1901 C C . ILE A 1 237 ? -4.949 4.489 12.901 1.00 14.89 237 ILE A C 1
ATOM 1902 O O . ILE A 1 237 ? -5.865 5.209 13.300 1.00 16.02 237 ILE A O 1
ATOM 1907 N N . GLY A 1 238 ? -4.005 4.009 13.706 1.00 11.76 238 GLY A N 1
ATOM 1908 C CA . GLY A 1 238 ? -3.945 4.365 15.114 1.00 9.87 238 GLY A CA 1
ATOM 1909 C C . GLY A 1 238 ? -4.705 3.425 16.026 1.00 9.91 238 GLY A C 1
ATOM 1910 O O . GLY A 1 238 ? -5.324 2.467 15.559 1.00 9.81 238 GLY A O 1
ATOM 1911 N N . PRO A 1 239 ? -4.660 3.694 17.342 1.00 15.11 239 PRO A N 1
ATOM 1912 C CA . PRO A 1 239 ? -5.386 2.910 18.346 1.00 14.53 239 PRO A CA 1
ATOM 1913 C C . PRO A 1 239 ? -6.891 2.924 18.091 1.00 15.86 239 PRO A C 1
ATOM 1914 O O . PRO A 1 239 ? -7.395 3.805 17.391 1.00 17.66 239 PRO A O 1
ATOM 1918 N N . LYS A 1 240 ? -7.599 1.950 18.652 1.00 17.78 240 LYS A N 1
ATOM 1919 C CA . LYS A 1 240 ? -9.034 1.825 18.437 1.00 17.73 240 LYS A CA 1
ATOM 1920 C C . LYS A 1 240 ? -9.758 1.520 19.744 1.00 18.29 240 LYS A C 1
ATOM 1921 O O . LYS A 1 240 ? -9.117 1.242 20.760 1.00 17.71 240 LYS A O 1
ATOM 1927 N N . MET A 1 241 ? -11.088 1.579 19.714 1.00 18.89 241 MET A N 1
ATOM 1928 C CA . MET A 1 241 ? -11.909 1.215 20.868 1.00 20.08 241 MET A CA 1
ATOM 1929 C C . MET A 1 241 ? -11.519 -0.172 21.363 1.00 20.13 241 MET A C 1
ATOM 1930 O O . MET A 1 241 ? -11.418 -0.418 22.565 1.00 20.18 241 MET A O 1
ATOM 1935 N N . ASN A 1 242 ? -11.288 -1.069 20.413 1.00 26.84 242 ASN A N 1
ATOM 1936 C CA . ASN A 1 242 ? -10.714 -2.372 20.700 1.00 28.28 242 ASN A CA 1
ATOM 1937 C C . ASN A 1 242 ? -10.115 -2.961 19.433 1.00 30.20 242 ASN A C 1
ATOM 1938 O O . ASN A 1 242 ? -9.884 -2.237 18.465 1.00 30.43 242 ASN A O 1
ATOM 1943 N N . PHE A 1 243 ? -9.879 -4.272 19.446 1.00 21.00 243 PHE A N 1
ATOM 1944 C CA . PHE A 1 243 ? -9.322 -4.979 18.298 1.00 19.57 243 PHE A CA 1
ATOM 1945 C C . PHE A 1 243 ? -7.919 -4.458 17.991 1.00 20.16 243 PHE A C 1
ATOM 1946 O O . PHE A 1 243 ? -7.512 -4.396 16.832 1.00 24.01 243 PHE A O 1
ATOM 1954 N N . ASN A 1 244 ? -7.176 -4.102 19.038 1.00 18.41 244 ASN A N 1
ATOM 1955 C CA . ASN A 1 244 ? -5.899 -3.406 18.876 1.00 18.11 244 ASN A CA 1
ATOM 1956 C C . ASN A 1 244 ? -4.666 -4.301 18.719 1.00 19.65 244 ASN A C 1
ATOM 1957 O O . ASN A 1 244 ? -3.545 -3.802 18.624 1.00 20.61 244 ASN A O 1
ATOM 1962 N N . ALA A 1 245 ? -4.856 -5.614 18.696 1.00 33.22 245 ALA A N 1
ATOM 1963 C CA . ALA A 1 245 ? -3.747 -6.501 18.372 1.00 36.37 245 ALA A CA 1
ATOM 1964 C C . ALA A 1 245 ? -3.673 -6.628 16.858 1.00 37.66 245 ALA A C 1
ATOM 1965 O O . ALA A 1 245 ? -2.687 -7.106 16.301 1.00 37.44 245 ALA A O 1
ATOM 1967 N N . ALA A 1 246 ? -4.734 -6.176 16.200 1.00 42.41 246 ALA A N 1
ATOM 1968 C CA . ALA A 1 246 ? -4.784 -6.125 14.748 1.00 42.39 246 ALA A CA 1
ATOM 1969 C C . ALA A 1 246 ? -4.289 -4.775 14.243 1.00 41.59 246 ALA A C 1
ATOM 1970 O O . ALA A 1 246 ? -4.347 -3.775 14.956 1.00 42.77 246 ALA A O 1
ATOM 1972 N N . ASP A 1 247 ? -3.794 -4.749 13.013 1.00 25.69 247 ASP A N 1
ATOM 1973 C CA . ASP A 1 247 ? -3.440 -3.485 12.390 1.00 26.52 247 ASP A CA 1
ATOM 1974 C C . ASP A 1 247 ? -4.446 -3.174 11.291 1.00 27.94 247 ASP A C 1
ATOM 1975 O O . ASP A 1 247 ? -4.452 -3.795 10.232 1.00 38.41 247 ASP A O 1
ATOM 1980 N N . ASN A 1 248 ? -5.334 -2.232 11.571 1.00 26.15 248 ASN A N 1
ATOM 1981 C CA . ASN A 1 248 ? -6.230 -1.730 10.547 1.00 24.66 248 ASN A CA 1
ATOM 1982 C C . ASN A 1 248 ? -5.567 -0.530 9.889 1.00 22.17 248 ASN A C 1
ATOM 1983 O O . ASN A 1 248 ? -5.141 0.401 10.570 1.00 18.24 248 ASN A O 1
ATOM 1988 N N . GLY A 1 249 ? -5.460 -0.558 8.567 1.00 18.03 249 GLY A N 1
ATOM 1989 C CA . GLY A 1 249 ? -4.622 0.409 7.891 1.00 17.80 249 GLY A CA 1
ATOM 1990 C C . GLY A 1 249 ? -5.284 1.291 6.855 1.00 17.62 249 GLY A C 1
ATOM 1991 O O . GLY A 1 249 ? -6.483 1.197 6.600 1.00 17.85 249 GLY A O 1
ATOM 1992 N N . TYR A 1 250 ? -4.486 2.172 6.264 1.00 17.44 250 TYR A N 1
ATOM 1993 C CA . TYR A 1 250 ? -4.946 2.973 5.142 1.00 14.98 250 TYR A CA 1
ATOM 1994 C C . TYR A 1 250 ? -4.080 2.686 3.921 1.00 15.48 250 TYR A C 1
ATOM 1995 O O . TYR A 1 250 ? -2.938 2.242 4.054 1.00 14.70 250 TYR A O 1
ATOM 2004 N N . LEU A 1 251 ? -4.627 2.921 2.732 1.00 17.24 251 LEU A N 1
ATOM 2005 C CA . LEU A 1 251 ? -3.895 2.654 1.497 1.00 17.29 251 LEU A CA 1
ATOM 2006 C C . LEU A 1 251 ? -3.953 3.829 0.532 1.00 18.62 251 LEU A C 1
ATOM 2007 O O . LEU A 1 251 ? -5.027 4.352 0.230 1.00 19.11 251 LEU A O 1
ATOM 2012 N N . GLY A 1 252 ? -2.782 4.242 0.061 1.00 29.90 252 GLY A N 1
ATOM 2013 C CA . GLY A 1 252 ? -2.679 5.280 -0.946 1.00 30.67 252 GLY A CA 1
ATOM 2014 C C . GLY A 1 252 ? -2.077 4.754 -2.232 1.00 31.02 252 GLY A C 1
ATOM 2015 O O . GLY A 1 252 ? -0.971 4.218 -2.233 1.00 32.46 252 GLY A O 1
ATOM 2016 N N . LEU A 1 253 ? -2.805 4.908 -3.333 1.00 17.97 253 LEU A N 1
ATOM 2017 C CA . LEU A 1 253 ? -2.338 4.424 -4.627 1.00 20.26 253 LEU A CA 1
ATOM 2018 C C . LEU A 1 253 ? -2.100 5.581 -5.593 1.00 23.22 253 LEU A C 1
ATOM 2019 O O . LEU A 1 253 ? -2.986 6.406 -5.811 1.00 21.72 253 LEU A O 1
ATOM 2024 N N . ASN A 1 254 ? -0.898 5.639 -6.162 1.00 36.85 254 ASN A N 1
ATOM 2025 C CA . ASN A 1 254 ? -0.538 6.688 -7.115 1.00 37.57 254 ASN A CA 1
ATOM 2026 C C . ASN A 1 254 ? -0.343 6.127 -8.522 1.00 36.27 254 ASN A C 1
ATOM 2027 O O . ASN A 1 254 ? 0.770 5.754 -8.897 1.00 39.08 254 ASN A O 1
ATOM 2032 N N . ASN A 1 255 ? -1.430 6.087 -9.289 1.00 33.34 255 ASN A N 1
ATOM 2033 C CA . ASN A 1 255 ? -1.439 5.533 -10.642 1.00 37.23 255 ASN A CA 1
ATOM 2034 C C . ASN A 1 255 ? -0.768 4.163 -10.702 1.00 37.91 255 ASN A C 1
ATOM 2035 O O . ASN A 1 255 ? 0.065 3.903 -11.568 1.00 35.83 255 ASN A O 1
ATOM 2040 N N . LEU A 1 256 ? -1.138 3.299 -9.762 1.00 34.82 256 LEU A N 1
ATOM 2041 C CA . LEU A 1 256 ? -0.587 1.952 -9.655 1.00 34.49 256 LEU A CA 1
ATOM 2042 C C . LEU A 1 256 ? -1.118 1.077 -10.788 1.00 34.19 256 LEU A C 1
ATOM 2043 O O . LEU A 1 256 ? -2.328 0.977 -10.985 1.00 31.61 256 LEU A O 1
ATOM 2048 N N . ARG A 1 257 ? -0.212 0.449 -11.531 1.00 30.36 257 ARG A N 1
ATOM 2049 C CA . ARG A 1 257 ? -0.614 -0.356 -12.678 1.00 30.88 257 ARG A CA 1
ATOM 2050 C C . ARG A 1 257 ? -0.600 -1.845 -12.378 1.00 29.55 257 ARG A C 1
ATOM 2051 O O . ARG A 1 257 ? 0.411 -2.398 -11.949 1.00 25.04 257 ARG A O 1
ATOM 2059 N N . VAL A 1 258 ? -1.744 -2.480 -12.605 1.00 44.08 258 VAL A N 1
ATOM 2060 C CA . VAL A 1 258 ? -1.868 -3.923 -12.486 1.00 46.10 258 VAL A CA 1
ATOM 2061 C C . VAL A 1 258 ? -2.422 -4.492 -13.788 1.00 45.20 258 VAL A C 1
ATOM 2062 O O . VAL A 1 258 ? -3.198 -3.828 -14.476 1.00 48.22 258 VAL A O 1
ATOM 2066 N N . PRO A 1 259 ? -2.003 -5.714 -14.144 1.00 35.63 259 PRO A N 1
ATOM 2067 C CA . PRO A 1 259 ? -2.509 -6.411 -15.330 1.00 33.49 259 PRO A CA 1
ATOM 2068 C C . PRO A 1 259 ? -4.034 -6.477 -15.371 1.00 33.24 259 PRO A C 1
ATOM 2069 O O . PRO A 1 259 ? -4.680 -6.488 -14.322 1.00 28.56 259 PRO A O 1
ATOM 2073 N N . ARG A 1 260 ? -4.587 -6.508 -16.581 1.00 29.33 260 ARG A N 1
ATOM 2074 C CA . ARG A 1 260 ? -6.022 -6.669 -16.798 1.00 28.83 260 ARG A CA 1
ATOM 2075 C C . ARG A 1 260 ? -6.585 -7.863 -16.026 1.00 27.81 260 ARG A C 1
ATOM 2076 O O . ARG A 1 260 ? -7.739 -7.848 -15.593 1.00 29.50 260 ARG A O 1
ATOM 2084 N N . THR A 1 261 ? -5.750 -8.882 -15.844 1.00 50.54 261 THR A N 1
ATOM 2085 C CA . THR A 1 261 ? -6.143 -10.116 -15.177 1.00 54.03 261 THR A CA 1
ATOM 2086 C C . THR A 1 261 ? -5.915 -10.076 -13.665 1.00 54.16 261 THR A C 1
ATOM 2087 O O . THR A 1 261 ? -5.962 -11.108 -12.995 1.00 59.12 261 THR A O 1
ATOM 2091 N N . ASN A 1 262 ? -5.656 -8.885 -13.135 1.00 32.98 262 ASN A N 1
ATOM 2092 C CA . ASN A 1 262 ? -5.649 -8.691 -11.690 1.00 32.62 262 ASN A CA 1
ATOM 2093 C C . ASN A 1 262 ? -7.022 -8.202 -11.263 1.00 33.85 262 ASN A C 1
ATOM 2094 O O . ASN A 1 262 ? -7.319 -8.075 -10.073 1.00 34.28 262 ASN A O 1
ATOM 2099 N N . LEU A 1 263 ? -7.857 -7.937 -12.264 1.00 30.30 263 LEU A N 1
ATOM 2100 C CA . LEU A 1 263 ? -9.282 -7.740 -12.051 1.00 32.16 263 LEU A CA 1
ATOM 2101 C C . LEU A 1 263 ? -9.941 -9.089 -11.822 1.00 34.41 263 LEU A C 1
ATOM 2102 O O . LEU A 1 263 ? -9.866 -9.982 -12.674 1.00 40.97 263 LEU A O 1
ATOM 2107 N N . LEU A 1 264 ? -10.575 -9.242 -10.667 1.00 42.13 264 LEU A N 1
ATOM 2108 C CA . LEU A 1 264 ? -11.274 -10.478 -10.360 1.00 44.40 264 LEU A CA 1
ATOM 2109 C C . LEU A 1 264 ? -12.405 -10.711 -11.339 1.00 44.57 264 LEU A C 1
ATOM 2110 O O . LEU A 1 264 ? -13.439 -10.046 -11.284 1.00 51.44 264 LEU A O 1
ATOM 2115 N N . MET A 1 265 ? -12.193 -11.661 -12.239 1.00 53.64 265 MET A N 1
ATOM 2116 C CA . MET A 1 265 ? -13.221 -12.065 -13.176 1.00 57.32 265 MET A CA 1
ATOM 2117 C C . MET A 1 265 ? -13.732 -13.454 -12.809 1.00 59.66 265 MET A C 1
ATOM 2118 O O . MET A 1 265 ? -13.050 -14.207 -12.111 1.00 59.98 265 MET A O 1
ATOM 2123 N N . ARG A 1 266 ? -14.898 -13.775 -13.364 1.00 61.34 266 ARG A N 1
ATOM 2124 C CA . ARG A 1 266 ? -15.893 -14.734 -12.867 1.00 59.71 266 ARG A CA 1
ATOM 2125 C C . ARG A 1 266 ? -17.085 -13.841 -12.583 1.00 64.10 266 ARG A C 1
ATOM 2126 O O . ARG A 1 266 ? -16.944 -12.843 -11.875 1.00 69.74 266 ARG A O 1
ATOM 2134 N N . HIS A 1 267 ? -18.236 -14.197 -13.151 1.00 51.29 267 HIS A N 1
ATOM 2135 C CA . HIS A 1 267 ? -19.439 -13.354 -13.200 1.00 50.52 267 HIS A CA 1
ATOM 2136 C C . HIS A 1 267 ? -19.277 -12.223 -14.220 1.00 49.17 267 HIS A C 1
ATOM 2137 O O . HIS A 1 267 ? -20.128 -12.052 -15.090 1.00 58.03 267 HIS A O 1
ATOM 2144 N N . CYS A 1 268 ? -18.188 -11.462 -14.128 1.00 53.03 268 CYS A N 1
ATOM 2145 C CA . CYS A 1 268 ? -17.963 -10.350 -15.055 1.00 52.36 268 CYS A CA 1
ATOM 2146 C C . CYS A 1 268 ? -16.636 -10.458 -15.810 1.00 49.92 268 CYS A C 1
ATOM 2147 O O . CYS A 1 268 ? -15.783 -11.284 -15.479 1.00 48.56 268 CYS A O 1
ATOM 2150 N N . LYS A 1 269 ? -16.469 -9.609 -16.823 1.00 42.24 269 LYS A N 1
ATOM 2151 C CA . LYS A 1 269 ? -15.265 -9.609 -17.654 1.00 42.49 269 LYS A CA 1
ATOM 2152 C C . LYS A 1 269 ? -14.877 -8.230 -18.182 1.00 43.66 269 LYS A C 1
ATOM 2153 O O . LYS A 1 269 ? -15.729 -7.366 -18.399 1.00 47.13 269 LYS A O 1
ATOM 2159 N N . VAL A 1 270 ? -13.578 -8.048 -18.399 1.00 34.31 270 VAL A N 1
ATOM 2160 C CA . VAL A 1 270 ? -13.058 -6.964 -19.229 1.00 36.41 270 VAL A CA 1
ATOM 2161 C C . VAL A 1 270 ? -12.056 -7.564 -20.211 1.00 39.01 270 VAL A C 1
ATOM 2162 O O . VAL A 1 270 ? -11.003 -8.053 -19.806 1.00 34.28 270 VAL A O 1
ATOM 2166 N N . GLU A 1 271 ? -12.391 -7.544 -21.498 1.00 63.86 271 GLU A N 1
ATOM 2167 C CA . GLU A 1 271 ? -11.523 -8.121 -22.517 1.00 62.00 271 GLU A CA 1
ATOM 2168 C C . GLU A 1 271 ? -10.383 -7.168 -22.859 1.00 62.57 271 GLU A C 1
ATOM 2169 O O . GLU A 1 271 ? -10.465 -5.972 -22.585 1.00 65.46 271 GLU A O 1
ATOM 2175 N N . ALA A 1 272 ? -9.333 -7.706 -23.475 1.00 36.11 272 ALA A N 1
ATOM 2176 C CA . ALA A 1 272 ? -8.130 -6.941 -23.810 1.00 34.14 272 ALA A CA 1
ATOM 2177 C C . ALA A 1 272 ? -8.438 -5.701 -24.654 1.00 37.77 272 ALA A C 1
ATOM 2178 O O . ALA A 1 272 ? -7.692 -4.723 -24.621 1.00 39.24 272 ALA A O 1
ATOM 2180 N N . ASP A 1 273 ? -9.533 -5.744 -25.407 1.00 98.26 273 ASP A N 1
ATOM 2181 C CA . ASP A 1 273 ? -9.936 -4.612 -26.229 1.00 97.04 273 ASP A CA 1
ATOM 2182 C C . ASP A 1 273 ? -10.808 -3.625 -25.459 1.00 96.56 273 ASP A C 1
ATOM 2183 O O . ASP A 1 273 ? -11.229 -2.603 -26.002 1.00 100.99 273 ASP A O 1
ATOM 2188 N N . GLY A 1 274 ? -11.091 -3.940 -24.199 1.00 52.05 274 GLY A N 1
ATOM 2189 C CA . GLY A 1 274 ? -11.881 -3.061 -23.356 1.00 46.75 274 GLY A CA 1
ATOM 2190 C C . GLY A 1 274 ? -13.355 -3.418 -23.308 1.00 45.74 274 GLY A C 1
ATOM 2191 O O . GLY A 1 274 ? -14.132 -2.739 -22.639 1.00 50.23 274 GLY A O 1
ATOM 2192 N N . THR A 1 275 ? -13.742 -4.475 -24.020 1.00 48.66 275 THR A N 1
ATOM 2193 C CA . THR A 1 275 ? -15.125 -4.946 -23.994 1.00 47.48 275 THR A CA 1
ATOM 2194 C C . THR A 1 275 ? -15.514 -5.390 -22.593 1.00 46.86 275 THR A C 1
ATOM 2195 O O . THR A 1 275 ? -14.892 -6.289 -22.024 1.00 47.70 275 THR A O 1
ATOM 2199 N N . TYR A 1 276 ? -16.537 -4.751 -22.035 1.00 40.87 276 TYR A N 1
ATOM 2200 C CA . TYR A 1 276 ? -17.013 -5.120 -20.712 1.00 42.29 276 TYR A CA 1
ATOM 2201 C C . TYR A 1 276 ? -18.215 -6.056 -20.788 1.00 40.53 276 TYR A C 1
ATOM 2202 O O . TYR A 1 276 ? -19.197 -5.777 -21.476 1.00 35.21 276 TYR A O 1
ATOM 2211 N N . VAL A 1 277 ? -18.130 -7.167 -20.066 1.00 33.80 277 VAL A N 1
ATOM 2212 C CA . VAL A 1 277 ? -19.213 -8.138 -20.031 1.00 36.64 277 VAL A CA 1
ATOM 2213 C C . VAL A 1 277 ? -19.937 -8.086 -18.689 1.00 39.03 277 VAL A C 1
ATOM 2214 O O . VAL A 1 277 ? -19.381 -8.466 -17.659 1.00 36.88 277 VAL A O 1
ATOM 2218 N N . LYS A 1 278 ? -21.175 -7.601 -18.718 1.00 50.65 278 LYS A N 1
ATOM 2219 C CA . LYS A 1 278 ? -21.996 -7.461 -17.519 1.00 55.50 278 LYS A CA 1
ATOM 2220 C C . LYS A 1 278 ? -22.121 -8.776 -16.764 1.00 59.08 278 LYS A C 1
ATOM 2221 O O . LYS A 1 278 ? -22.228 -9.836 -17.376 1.00 63.69 278 LYS A O 1
ATOM 2227 N N . PRO A 1 279 ? -22.103 -8.713 -15.426 1.00 77.69 279 PRO A N 1
ATOM 2228 C CA . PRO A 1 279 ? -22.376 -9.904 -14.617 1.00 76.84 279 PRO A CA 1
ATOM 2229 C C . PRO A 1 279 ? -23.877 -10.176 -14.504 1.00 79.39 279 PRO A C 1
ATOM 2230 O O . PRO A 1 279 ? -24.659 -9.226 -14.537 1.00 65.23 279 PRO A O 1
ATOM 2234 N N . PRO A 1 280 ? -24.270 -11.454 -14.369 1.00 80.97 280 PRO A N 1
ATOM 2235 C CA . PRO A 1 280 ? -25.671 -11.897 -14.349 1.00 80.25 280 PRO A CA 1
ATOM 2236 C C . PRO A 1 280 ? -26.560 -11.049 -13.447 1.00 77.35 280 PRO A C 1
ATOM 2237 O O . PRO A 1 280 ? -27.305 -10.204 -13.943 1.00 76.39 280 PRO A O 1
ATOM 2241 N N . HIS A 1 281 ? -26.480 -11.272 -12.141 1.00 98.03 281 HIS A N 1
ATOM 2242 C CA . HIS A 1 281 ? -27.214 -10.452 -11.187 1.00 99.64 281 HIS A CA 1
ATOM 2243 C C . HIS A 1 281 ? -26.332 -9.311 -10.708 1.00 102.43 281 HIS A C 1
ATOM 2244 O O . HIS A 1 281 ? -25.332 -9.538 -10.029 1.00 114.82 281 HIS A O 1
ATOM 2251 N N . ALA A 1 282 ? -26.694 -8.086 -11.071 1.00 106.84 282 ALA A N 1
ATOM 2252 C CA . ALA A 1 282 ? -25.954 -6.921 -10.612 1.00 105.98 282 ALA A CA 1
ATOM 2253 C C . ALA A 1 282 ? -26.071 -6.800 -9.100 1.00 108.29 282 ALA A C 1
ATOM 2254 O O . ALA A 1 282 ? -27.120 -6.390 -8.602 1.00 115.28 282 ALA A O 1
ATOM 2256 N N . LYS A 1 283 ? -24.984 -7.189 -8.422 1.00 71.60 283 LYS A N 1
ATOM 2257 C CA . LYS A 1 283 ? -24.745 -7.164 -6.963 1.00 69.93 283 LYS A CA 1
ATOM 2258 C C . LYS A 1 283 ? -24.143 -8.494 -6.530 1.00 68.68 283 LYS A C 1
ATOM 2259 O O . LYS A 1 283 ? -24.200 -8.854 -5.356 1.00 64.22 283 LYS A O 1
ATOM 2265 N N . ILE A 1 284 ? -23.569 -9.222 -7.482 1.00 91.12 284 ILE A N 1
ATOM 2266 C CA . ILE A 1 284 ? -22.938 -10.500 -7.180 1.00 88.90 284 ILE A CA 1
ATOM 2267 C C . ILE A 1 284 ? -21.641 -10.299 -6.405 1.00 85.72 284 ILE A C 1
ATOM 2268 O O . ILE A 1 284 ? -21.140 -11.220 -5.761 1.00 79.97 284 ILE A O 1
ATOM 2273 N N . GLY A 1 285 ? -21.109 -9.083 -6.461 1.00 57.69 285 GLY A N 1
ATOM 2274 C CA . GLY A 1 285 ? -19.811 -8.790 -5.885 1.00 56.31 285 GLY A CA 1
ATOM 2275 C C . GLY A 1 285 ? -19.837 -8.589 -4.384 1.00 52.45 285 GLY A C 1
ATOM 2276 O O . GLY A 1 285 ? -18.813 -8.730 -3.715 1.00 43.11 285 GLY A O 1
ATOM 2277 N N . TYR A 1 286 ? -21.009 -8.266 -3.847 1.00 72.32 286 TYR A N 1
ATOM 2278 C CA . TYR A 1 286 ? -21.140 -8.026 -2.413 1.00 75.56 286 TYR A CA 1
ATOM 2279 C C . TYR A 1 286 ? -21.229 -9.343 -1.641 1.00 66.97 286 TYR A C 1
ATOM 2280 O O . TYR A 1 286 ? -21.545 -9.349 -0.452 1.00 63.03 286 TYR A O 1
ATOM 2289 N N . SER A 1 287 ? -20.948 -10.450 -2.322 1.00 53.19 287 SER A N 1
ATOM 2290 C CA . SER A 1 287 ? -21.108 -11.780 -1.743 1.00 59.77 287 SER A CA 1
ATOM 2291 C C . SER A 1 287 ? -20.273 -11.998 -0.486 1.00 60.36 287 SER A C 1
ATOM 2292 O O . SER A 1 287 ? -20.686 -12.723 0.417 1.00 57.47 287 SER A O 1
ATOM 2295 N N . GLY A 1 288 ? -19.096 -11.384 -0.440 1.00 97.84 288 GLY A N 1
ATOM 2296 C CA . GLY A 1 288 ? -18.219 -11.517 0.709 1.00 97.58 288 GLY A CA 1
ATOM 2297 C C . GLY A 1 288 ? -18.845 -10.917 1.951 1.00 99.94 288 GLY A C 1
ATOM 2298 O O . GLY A 1 288 ? -18.701 -11.444 3.055 1.00 107.64 288 GLY A O 1
ATOM 2299 N N . MET A 1 289 ? -19.553 -9.809 1.762 1.00 53.75 289 MET A N 1
ATOM 2300 C CA . MET A 1 289 ? -20.224 -9.123 2.857 1.00 53.15 289 MET A CA 1
ATOM 2301 C C . MET A 1 289 ? -21.341 -9.967 3.460 1.00 49.60 289 MET A C 1
ATOM 2302 O O . MET A 1 289 ? -21.500 -10.016 4.679 1.00 44.67 289 MET A O 1
ATOM 2307 N N . VAL A 1 290 ? -22.109 -10.626 2.597 1.00 37.07 290 VAL A N 1
ATOM 2308 C CA . VAL A 1 290 ? -23.244 -11.433 3.027 1.00 33.40 290 VAL A CA 1
ATOM 2309 C C . VAL A 1 290 ? -22.781 -12.661 3.807 1.00 30.43 290 VAL A C 1
ATOM 2310 O O . VAL A 1 290 ? -23.481 -13.131 4.702 1.00 27.34 290 VAL A O 1
ATOM 2314 N N . LYS A 1 291 ? -21.594 -13.168 3.490 1.00 37.32 291 LYS A N 1
ATOM 2315 C CA . LYS A 1 291 ? -21.056 -14.298 4.240 1.00 40.98 291 LYS A CA 1
ATOM 2316 C C . LYS A 1 291 ? -20.843 -13.904 5.698 1.00 41.98 291 LYS A C 1
ATOM 2317 O O . LYS A 1 291 ? -21.195 -14.654 6.611 1.00 40.38 291 LYS A O 1
ATOM 2323 N N . ILE A 1 292 ? -20.273 -12.720 5.905 1.00 42.45 292 ILE A N 1
ATOM 2324 C CA . ILE A 1 292 ? -20.044 -12.195 7.246 1.00 37.57 292 ILE A CA 1
ATOM 2325 C C . ILE A 1 292 ? -21.362 -11.996 7.987 1.00 36.47 292 ILE A C 1
ATOM 2326 O O . ILE A 1 292 ? -21.538 -12.506 9.092 1.00 38.04 292 ILE A O 1
ATOM 2331 N N . ARG A 1 293 ? -22.282 -11.261 7.364 1.00 31.80 293 ARG A N 1
ATOM 2332 C CA . ARG A 1 293 ? -23.581 -10.949 7.963 1.00 31.75 293 ARG A CA 1
ATOM 2333 C C . ARG A 1 293 ? -24.368 -12.199 8.335 1.00 35.20 293 ARG A C 1
ATOM 2334 O O . ARG A 1 293 ? -24.995 -12.259 9.394 1.00 38.65 293 ARG A O 1
ATOM 2342 N N . SER A 1 294 ? -24.345 -13.190 7.451 1.00 39.92 294 SER A N 1
ATOM 2343 C CA . SER A 1 294 ? -24.993 -14.465 7.720 1.00 46.75 294 SER A CA 1
ATOM 2344 C C . SER A 1 294 ? -24.345 -15.154 8.917 1.00 48.45 294 SER A C 1
ATOM 2345 O O . SER A 1 294 ? -25.012 -15.837 9.693 1.00 47.59 294 SER A O 1
ATOM 2348 N N . GLN A 1 295 ? -23.044 -14.941 9.074 1.00 54.30 295 GLN A N 1
ATOM 2349 C CA . GLN A 1 295 ? -22.256 -15.672 10.058 1.00 52.13 295 GLN A CA 1
ATOM 2350 C C . GLN A 1 295 ? -22.305 -15.077 11.470 1.00 50.77 295 GLN A C 1
ATOM 2351 O O . GLN A 1 295 ? -22.144 -15.799 12.452 1.00 52.73 295 GLN A O 1
ATOM 2357 N N . MET A 1 296 ? -22.548 -13.776 11.587 1.00 53.62 296 MET A N 1
ATOM 2358 C CA . MET A 1 296 ? -22.396 -13.127 12.892 1.00 49.48 296 MET A CA 1
ATOM 2359 C C . MET A 1 296 ? -23.582 -13.301 13.838 1.00 49.19 296 MET A C 1
ATOM 2360 O O . MET A 1 296 ? -23.520 -12.873 14.981 1.00 56.05 296 MET A O 1
ATOM 2365 N N . ALA A 1 297 ? -24.656 -13.932 13.380 1.00 32.25 297 ALA A N 1
ATOM 2366 C CA . ALA A 1 297 ? -25.696 -14.341 14.315 1.00 28.27 297 ALA A CA 1
ATOM 2367 C C . ALA A 1 297 ? -25.110 -15.430 15.208 1.00 29.83 297 ALA A C 1
ATOM 2368 O O . ALA A 1 297 ? -25.315 -15.440 16.423 1.00 27.49 297 ALA A O 1
ATOM 2370 N N . MET A 1 298 ? -24.361 -16.333 14.583 1.00 43.97 298 MET A N 1
ATOM 2371 C CA . MET A 1 298 ? -23.620 -17.373 15.279 1.00 46.63 298 MET A CA 1
ATOM 2372 C C . MET A 1 298 ? -22.556 -16.775 16.192 1.00 45.90 298 MET A C 1
ATOM 2373 O O . MET A 1 298 ? -22.469 -17.120 17.370 1.00 46.17 298 MET A O 1
ATOM 2378 N N . GLU A 1 299 ? -21.753 -15.874 15.632 1.00 40.84 299 GLU A N 1
ATOM 2379 C CA . GLU A 1 299 ? -20.596 -15.309 16.321 1.00 39.20 299 GLU A CA 1
ATOM 2380 C C . GLU A 1 299 ? -20.987 -14.321 17.423 1.00 35.58 299 GLU A C 1
ATOM 2381 O O . GLU A 1 299 ? -20.380 -14.305 18.498 1.00 32.99 299 GLU A O 1
ATOM 2387 N N . GLN A 1 300 ? -21.996 -13.493 17.160 1.00 36.89 300 GLN A N 1
ATOM 2388 C CA . GLN A 1 300 ? -22.497 -12.587 18.183 1.00 38.58 300 GLN A CA 1
ATOM 2389 C C . GLN A 1 300 ? -23.418 -13.352 19.120 1.00 39.13 300 GLN A C 1
ATOM 2390 O O . GLN A 1 300 ? -23.979 -12.784 20.055 1.00 41.95 300 GLN A O 1
ATOM 2396 N N . GLY A 1 301 ? -23.549 -14.651 18.877 1.00 40.58 301 GLY A N 1
ATOM 2397 C CA . GLY A 1 301 ? -24.194 -15.539 19.819 1.00 37.94 301 GLY A CA 1
ATOM 2398 C C . GLY A 1 301 ? -23.172 -16.123 20.779 1.00 36.73 301 GLY A C 1
ATOM 2399 O O . GLY A 1 301 ? -23.485 -16.399 21.938 1.00 40.71 301 GLY A O 1
ATOM 2400 N N . LEU A 1 302 ? -21.933 -16.270 20.311 1.00 23.04 302 LEU A N 1
ATOM 2401 C CA . LEU A 1 302 ? -20.881 -16.916 21.100 1.00 20.38 302 LEU A CA 1
ATOM 2402 C C . LEU A 1 302 ? -20.124 -15.952 22.026 1.00 19.68 302 LEU A C 1
ATOM 2403 O O . LEU A 1 302 ? -19.837 -16.311 23.168 1.00 19.72 302 LEU A O 1
ATOM 2408 N N . PHE A 1 303 ? -19.796 -14.753 21.543 1.00 24.10 303 PHE A N 1
ATOM 2409 C CA . PHE A 1 303 ? -19.260 -13.689 22.398 1.00 24.77 303 PHE A CA 1
ATOM 2410 C C . PHE A 1 303 ? -20.128 -13.510 23.642 1.00 27.37 303 PHE A C 1
ATOM 2411 O O . PHE A 1 303 ? -19.632 -13.416 24.764 1.00 26.49 303 PHE A O 1
ATOM 2419 N N . LEU A 1 304 ? -21.435 -13.439 23.408 1.00 26.94 304 LEU A N 1
ATOM 2420 C CA . LEU A 1 304 ? -22.425 -13.227 24.454 1.00 30.05 304 LEU A CA 1
ATOM 2421 C C . LEU A 1 304 ? -22.424 -14.395 25.424 1.00 31.12 304 LEU A C 1
ATOM 2422 O O . LEU A 1 304 ? -22.516 -14.202 26.634 1.00 35.41 304 LEU A O 1
ATOM 2427 N N . ALA A 1 305 ? -22.322 -15.608 24.892 1.00 33.36 305 ALA A N 1
ATOM 2428 C CA . ALA A 1 305 ? -22.194 -16.784 25.736 1.00 34.97 305 ALA A CA 1
ATOM 2429 C C . ALA A 1 305 ? -20.925 -16.686 26.579 1.00 34.99 305 ALA A C 1
ATOM 2430 O O . ALA A 1 305 ? -20.926 -17.019 27.762 1.00 36.37 305 ALA A O 1
ATOM 2432 N N . HIS A 1 306 ? -19.850 -16.221 25.950 1.00 37.90 306 HIS A N 1
ATOM 2433 C CA . HIS A 1 306 ? -18.568 -16.008 26.612 1.00 35.39 306 HIS A CA 1
ATOM 2434 C C . HIS A 1 306 ? -18.722 -15.065 27.806 1.00 35.19 306 HIS A C 1
ATOM 2435 O O . HIS A 1 306 ? -18.217 -15.339 28.895 1.00 35.79 306 HIS A O 1
ATOM 2442 N N . ALA A 1 307 ? -19.425 -13.958 27.598 1.00 40.70 307 ALA A N 1
ATOM 2443 C CA . ALA A 1 307 ? -19.663 -12.997 28.667 1.00 43.22 307 ALA A CA 1
ATOM 2444 C C . ALA A 1 307 ? -20.459 -13.632 29.802 1.00 44.67 307 ALA A C 1
ATOM 2445 O O . ALA A 1 307 ? -20.127 -13.470 30.978 1.00 51.11 307 ALA A O 1
ATOM 2447 N N . LEU A 1 308 ? -21.504 -14.364 29.430 1.00 26.60 308 LEU A N 1
ATOM 2448 C CA . LEU A 1 308 ? -22.398 -15.004 30.389 1.00 25.36 308 LEU A CA 1
ATOM 2449 C C . LEU A 1 308 ? -21.720 -16.151 31.127 1.00 20.67 308 LEU A C 1
ATOM 2450 O O . LEU A 1 308 ? -22.093 -16.474 32.251 1.00 19.34 308 LEU A O 1
ATOM 2455 N N . THR A 1 309 ? -20.724 -16.760 30.491 1.00 26.12 309 THR A N 1
ATOM 2456 C CA . THR A 1 309 ? -19.959 -17.832 31.114 1.00 28.07 309 THR A CA 1
ATOM 2457 C C . THR A 1 309 ? -19.205 -17.282 32.319 1.00 31.37 309 THR A C 1
ATOM 2458 O O . THR A 1 309 ? -18.961 -17.988 33.298 1.00 34.09 309 THR A O 1
ATOM 2462 N N . ILE A 1 310 ? -18.857 -16.001 32.243 1.00 29.64 310 ILE A N 1
ATOM 2463 C CA . ILE A 1 310 ? -18.136 -15.319 33.310 1.00 28.23 310 ILE A CA 1
ATOM 2464 C C . ILE A 1 310 ? -19.079 -14.763 34.371 1.00 27.80 310 ILE A C 1
ATOM 2465 O O . ILE A 1 310 ? -18.814 -14.868 35.569 1.00 27.85 310 ILE A O 1
ATOM 2470 N N . ALA A 1 311 ? -20.174 -14.163 33.920 1.00 34.42 311 ALA A N 1
ATOM 2471 C CA . ALA A 1 311 ? -21.161 -13.592 34.821 1.00 36.57 311 ALA A CA 1
ATOM 2472 C C . ALA A 1 311 ? -21.796 -14.670 35.692 1.00 37.32 311 ALA A C 1
ATOM 2473 O O . ALA A 1 311 ? -21.770 -14.575 36.917 1.00 35.08 311 ALA A O 1
ATOM 2475 N N . ALA A 1 312 ? -22.346 -15.698 35.051 1.00 53.51 312 ALA A N 1
ATOM 2476 C CA . ALA A 1 312 ? -23.062 -16.762 35.751 1.00 52.72 312 ALA A CA 1
ATOM 2477 C C . ALA A 1 312 ? -22.192 -17.452 36.795 1.00 53.65 312 ALA A C 1
ATOM 2478 O O . ALA A 1 312 ? -22.583 -17.567 37.957 1.00 56.01 312 ALA A O 1
ATOM 2480 N N . ARG A 1 313 ? -21.015 -17.903 36.376 1.00 36.49 313 ARG A N 1
ATOM 2481 C CA . ARG A 1 313 ? -20.080 -18.560 37.281 1.00 36.46 313 ARG A CA 1
ATOM 2482 C C . ARG A 1 313 ? -19.722 -17.666 38.461 1.00 36.82 313 ARG A C 1
ATOM 2483 O O . ARG A 1 313 ? -19.758 -18.098 39.612 1.00 42.28 313 ARG A O 1
ATOM 2491 N N . TYR A 1 314 ? -19.391 -16.413 38.170 1.00 42.87 314 TYR A N 1
ATOM 2492 C CA . TYR A 1 314 ? -19.055 -15.463 39.219 1.00 42.93 314 TYR A CA 1
ATOM 2493 C C . TYR A 1 314 ? -20.271 -15.124 40.074 1.00 43.85 314 TYR A C 1
ATOM 2494 O O . TYR A 1 314 ? -20.137 -14.815 41.258 1.00 40.38 314 TYR A O 1
ATOM 2503 N N . SER A 1 315 ? -21.456 -15.176 39.473 1.00 43.27 315 SER A N 1
ATOM 2504 C CA . SER A 1 315 ? -22.683 -14.885 40.206 1.00 43.17 315 SER A CA 1
ATOM 2505 C C . SER A 1 315 ? -23.005 -15.995 41.197 1.00 44.95 315 SER A C 1
ATOM 2506 O O . SER A 1 315 ? -23.776 -15.797 42.134 1.00 48.84 315 SER A O 1
ATOM 2509 N N . ALA A 1 316 ? -22.411 -17.164 40.983 1.00 31.96 316 ALA A N 1
ATOM 2510 C CA . ALA A 1 316 ? -22.627 -18.303 41.871 1.00 31.71 316 ALA A CA 1
ATOM 2511 C C . ALA A 1 316 ? -21.502 -18.432 42.892 1.00 31.15 316 ALA A C 1
ATOM 2512 O O . ALA A 1 316 ? -21.498 -19.350 43.710 1.00 32.54 316 ALA A O 1
ATOM 2514 N N . VAL A 1 317 ? -20.544 -17.512 42.832 1.00 30.15 317 VAL A N 1
ATOM 2515 C CA . VAL A 1 317 ? -19.477 -17.446 43.827 1.00 27.41 317 VAL A CA 1
ATOM 2516 C C . VAL A 1 317 ? -19.665 -16.225 44.716 1.00 30.57 317 VAL A C 1
ATOM 2517 O O . VAL A 1 317 ? -19.708 -16.337 45.943 1.00 33.28 317 VAL A O 1
ATOM 2521 N N . ARG A 1 318 ? -19.773 -15.063 44.076 1.00 24.34 318 ARG A N 1
ATOM 2522 C CA . ARG A 1 318 ? -19.984 -13.795 44.769 1.00 25.94 318 ARG A CA 1
ATOM 2523 C C . ARG A 1 318 ? -21.191 -13.848 45.697 1.00 29.07 318 ARG A C 1
ATOM 2524 O O . ARG A 1 318 ? -22.336 -13.857 45.247 1.00 29.89 318 ARG A O 1
ATOM 2532 N N . ARG A 1 319 ? -20.930 -13.889 46.998 1.00 39.03 319 ARG A N 1
ATOM 2533 C CA . ARG A 1 319 ? -21.998 -13.787 47.979 1.00 39.95 319 ARG A CA 1
ATOM 2534 C C . ARG A 1 319 ? -22.094 -12.355 48.492 1.00 36.43 319 ARG A C 1
ATOM 2535 O O . ARG A 1 319 ? -21.099 -11.773 48.918 1.00 30.71 319 ARG A O 1
ATOM 2543 N N . GLN A 1 320 ? -23.294 -11.788 48.441 1.00 36.34 320 GLN A N 1
ATOM 2544 C CA . GLN A 1 320 ? -23.500 -10.408 48.863 1.00 37.25 320 GLN A CA 1
ATOM 2545 C C . GLN A 1 320 ? -24.950 -10.156 49.253 1.00 38.84 320 GLN A C 1
ATOM 2546 O O . GLN A 1 320 ? -25.869 -10.463 48.494 1.00 37.56 320 GLN A O 1
ATOM 2552 N N . GLY A 1 321 ? -25.146 -9.588 50.438 1.00 43.60 321 GLY A N 1
ATOM 2553 C CA . GLY A 1 321 ? -26.477 -9.317 50.947 1.00 48.03 321 GLY A CA 1
ATOM 2554 C C . GLY A 1 321 ? -27.026 -10.527 51.672 1.00 51.41 321 GLY A C 1
ATOM 2555 O O . GLY A 1 321 ? -26.422 -11.597 51.646 1.00 46.23 321 GLY A O 1
ATOM 2556 N N . HIS A 1 322 ? -28.174 -10.359 52.318 1.00 68.72 322 HIS A N 1
ATOM 2557 C CA . HIS A 1 322 ? -28.814 -11.450 53.045 1.00 69.27 322 HIS A CA 1
ATOM 2558 C C . HIS A 1 322 ? -30.228 -11.710 52.533 1.00 67.48 322 HIS A C 1
ATOM 2559 O O . HIS A 1 322 ? -30.951 -10.779 52.179 1.00 63.75 322 HIS A O 1
ATOM 2566 N N . LEU A 1 323 ? -30.614 -12.981 52.486 1.00 58.95 323 LEU A N 1
ATOM 2567 C CA . LEU A 1 323 ? -32.004 -13.341 52.230 1.00 63.77 323 LEU A CA 1
ATOM 2568 C C . LEU A 1 323 ? -32.691 -13.687 53.549 1.00 68.53 323 LEU A C 1
ATOM 2569 O O . LEU A 1 323 ? -32.707 -12.874 54.476 1.00 61.64 323 LEU A O 1
ATOM 2574 N N . ASP A 1 324 ? -33.258 -14.889 53.632 1.00 88.44 324 ASP A N 1
ATOM 2575 C CA . ASP A 1 324 ? -33.903 -15.354 54.858 1.00 85.07 324 ASP A CA 1
ATOM 2576 C C . ASP A 1 324 ? -32.864 -15.686 55.926 1.00 80.27 324 ASP A C 1
ATOM 2577 O O . ASP A 1 324 ? -32.812 -15.034 56.970 1.00 80.85 324 ASP A O 1
ATOM 2582 N N . ASP A 1 325 ? -32.047 -16.703 55.661 1.00 84.88 325 ASP A N 1
ATOM 2583 C CA . ASP A 1 325 ? -30.930 -17.041 56.538 1.00 82.01 325 ASP A CA 1
ATOM 2584 C C . ASP A 1 325 ? -30.026 -15.823 56.689 1.00 87.58 325 ASP A C 1
ATOM 2585 O O . ASP A 1 325 ? -29.367 -15.405 55.736 1.00 93.05 325 ASP A O 1
ATOM 2590 N N . LYS A 1 326 ? -30.016 -15.242 57.884 1.00 69.94 326 LYS A N 1
ATOM 2591 C CA . LYS A 1 326 ? -29.264 -14.016 58.123 1.00 65.55 326 LYS A CA 1
ATOM 2592 C C . LYS A 1 326 ? -27.897 -14.298 58.732 1.00 65.66 326 LYS A C 1
ATOM 2593 O O . LYS A 1 326 ? -27.218 -13.394 59.218 1.00 66.74 326 LYS A O 1
ATOM 2599 N N . GLN A 1 327 ? -27.518 -15.570 58.717 1.00 86.94 327 GLN A N 1
ATOM 2600 C CA . GLN A 1 327 ? -26.124 -15.968 58.822 1.00 93.90 327 GLN A CA 1
ATOM 2601 C C . GLN A 1 327 ? -25.722 -16.378 57.411 1.00 95.44 327 GLN A C 1
ATOM 2602 O O . GLN A 1 327 ? -26.564 -16.874 56.671 1.00 92.94 327 GLN A O 1
ATOM 2608 N N . VAL A 1 328 ? -24.466 -16.148 57.029 1.00 67.20 328 VAL A N 1
ATOM 2609 C CA . VAL A 1 328 ? -23.973 -16.506 55.689 1.00 65.33 328 VAL A CA 1
ATOM 2610 C C . VAL A 1 328 ? -24.694 -15.759 54.557 1.00 58.10 328 VAL A C 1
ATOM 2611 O O . VAL A 1 328 ? -25.884 -15.962 54.320 1.00 53.00 328 VAL A O 1
ATOM 2615 N N . GLU A 1 329 ? -23.962 -14.899 53.857 1.00 50.14 329 GLU A N 1
ATOM 2616 C CA . GLU A 1 329 ? -24.533 -14.136 52.750 1.00 47.82 329 GLU A CA 1
ATOM 2617 C C . GLU A 1 329 ? -25.003 -15.057 51.626 1.00 44.08 329 GLU A C 1
ATOM 2618 O O . GLU A 1 329 ? -24.491 -16.165 51.468 1.00 41.04 329 GLU A O 1
ATOM 2624 N N . VAL A 1 330 ? -25.978 -14.594 50.849 1.00 40.36 330 VAL A N 1
ATOM 2625 C CA . VAL A 1 330 ? -26.506 -15.381 49.740 1.00 37.59 330 VAL A CA 1
ATOM 2626 C C . VAL A 1 330 ? -25.728 -15.136 48.448 1.00 37.10 330 VAL A C 1
ATOM 2627 O O . VAL A 1 330 ? -25.196 -14.047 48.227 1.00 35.74 330 VAL A O 1
ATOM 2631 N N . LYS A 1 331 ? -25.651 -16.162 47.606 1.00 42.05 331 LYS A N 1
ATOM 2632 C CA . LYS A 1 331 ? -25.116 -16.009 46.258 1.00 46.00 331 LYS A CA 1
ATOM 2633 C C . LYS A 1 331 ? -25.959 -14.994 45.482 1.00 50.49 331 LYS A C 1
ATOM 2634 O O . LYS A 1 331 ? -27.189 -15.049 45.512 1.00 47.62 331 LYS A O 1
ATOM 2640 N N . VAL A 1 332 ? -25.297 -14.070 44.789 1.00 61.00 332 VAL A N 1
ATOM 2641 C CA . VAL A 1 332 ? -25.995 -12.983 44.105 1.00 63.13 332 VAL A CA 1
ATOM 2642 C C . VAL A 1 332 ? -26.827 -13.489 42.935 1.00 58.22 332 VAL A C 1
ATOM 2643 O O . VAL A 1 332 ? -27.737 -12.805 42.473 1.00 58.45 332 VAL A O 1
ATOM 2647 N N . LEU A 1 333 ? -26.521 -14.695 42.469 1.00 41.90 333 LEU A N 1
ATOM 2648 C CA . LEU A 1 333 ? -27.288 -15.308 41.394 1.00 42.87 333 LEU A CA 1
ATOM 2649 C C . LEU A 1 333 ? -28.704 -15.652 41.856 1.00 44.63 333 LEU A C 1
ATOM 2650 O O . LEU A 1 333 ? -29.592 -15.874 41.040 1.00 40.46 333 LEU A O 1
ATOM 2655 N N . ASP A 1 334 ? -28.918 -15.684 43.167 1.00 71.52 334 ASP A N 1
ATOM 2656 C CA . ASP A 1 334 ? -30.231 -16.024 43.707 1.00 76.14 334 ASP A CA 1
ATOM 2657 C C . ASP A 1 334 ? -31.215 -14.864 43.584 1.00 74.93 334 ASP A C 1
ATOM 2658 O O . ASP A 1 334 ? -32.428 -15.072 43.511 1.00 76.70 334 ASP A O 1
ATOM 2663 N N . TYR A 1 335 ? -30.685 -13.646 43.559 1.00 64.40 335 TYR A N 1
ATOM 2664 C CA . TYR A 1 335 ? -31.510 -12.450 43.422 1.00 58.12 335 TYR A CA 1
ATOM 2665 C C . TYR A 1 335 ? -32.247 -12.443 42.088 1.00 58.77 335 TYR A C 1
ATOM 2666 O O . TYR A 1 335 ? -31.744 -12.950 41.088 1.00 68.55 335 TYR A O 1
ATOM 2675 N N . GLN A 1 336 ? -33.437 -11.856 42.074 1.00 59.87 336 GLN A N 1
ATOM 2676 C CA . GLN A 1 336 ? -34.277 -11.872 40.884 1.00 58.52 336 GLN A CA 1
ATOM 2677 C C . GLN A 1 336 ? -33.728 -10.967 39.785 1.00 62.40 336 GLN A C 1
ATOM 2678 O O . GLN A 1 336 ? -33.662 -11.360 38.619 1.00 60.86 336 GLN A O 1
ATOM 2684 N N . THR A 1 337 ? -33.343 -9.752 40.166 1.00 62.69 337 THR A N 1
ATOM 2685 C CA . THR A 1 337 ? -32.750 -8.798 39.235 1.00 59.29 337 THR A CA 1
ATOM 2686 C C . THR A 1 337 ? -31.535 -9.384 38.521 1.00 58.74 337 THR A C 1
ATOM 2687 O O . THR A 1 337 ? -31.315 -9.131 37.336 1.00 59.65 337 THR A O 1
ATOM 2691 N N . GLN A 1 338 ? -30.751 -10.168 39.253 1.00 44.11 338 GLN A N 1
ATOM 2692 C CA . GLN A 1 338 ? -29.554 -10.793 38.701 1.00 46.57 338 GLN A CA 1
ATOM 2693 C C . GLN A 1 338 ? -29.888 -11.912 37.724 1.00 52.48 338 GLN A C 1
ATOM 2694 O O . GLN A 1 338 ? -29.221 -12.065 36.701 1.00 60.51 338 GLN A O 1
ATOM 2700 N N . GLN A 1 339 ? -30.909 -12.700 38.050 1.00 65.49 339 GLN A N 1
ATOM 2701 C CA . GLN A 1 339 ? -31.423 -13.713 37.133 1.00 61.24 339 GLN A CA 1
ATOM 2702 C C . GLN A 1 339 ? -32.098 -13.041 35.941 1.00 55.13 339 GLN A C 1
ATOM 2703 O O . GLN A 1 339 ? -32.119 -13.577 34.836 1.00 51.31 339 GLN A O 1
ATOM 2709 N N . HIS A 1 340 ? -32.636 -11.851 36.178 1.00 35.83 340 HIS A N 1
ATOM 2710 C CA . HIS A 1 340 ? -33.347 -11.097 35.155 1.00 42.96 340 HIS A CA 1
ATOM 2711 C C . HIS A 1 340 ? -32.396 -10.383 34.196 1.00 47.65 340 HIS A C 1
ATOM 2712 O O . HIS A 1 340 ? -32.715 -10.186 33.020 1.00 47.20 340 HIS A O 1
ATOM 2719 N N . ARG A 1 341 ? -31.234 -9.984 34.704 1.00 40.20 341 ARG A N 1
ATOM 2720 C CA . ARG A 1 341 ? -30.271 -9.245 33.896 1.00 38.11 341 ARG A CA 1
ATOM 2721 C C . ARG A 1 341 ? -29.274 -10.193 33.236 1.00 37.14 341 ARG A C 1
ATOM 2722 O O . ARG A 1 341 ? -28.372 -9.760 32.519 1.00 33.97 341 ARG A O 1
ATOM 2730 N N . LEU A 1 342 ? -29.455 -11.490 33.467 1.00 55.82 342 LEU A N 1
ATOM 2731 C CA . LEU A 1 342 ? -28.527 -12.500 32.966 1.00 56.75 342 LEU A CA 1
ATOM 2732 C C . LEU A 1 342 ? -29.183 -13.523 32.045 1.00 57.76 342 LEU A C 1
ATOM 2733 O O . LEU A 1 342 ? -28.753 -13.701 30.909 1.00 65.76 342 LEU A O 1
ATOM 2738 N N . PHE A 1 343 ? -30.219 -14.190 32.543 1.00 55.54 343 PHE A N 1
ATOM 2739 C CA . PHE A 1 343 ? -30.827 -15.327 31.845 1.00 55.36 343 PHE A CA 1
ATOM 2740 C C . PHE A 1 343 ? -31.488 -15.021 30.486 1.00 50.13 343 PHE A C 1
ATOM 2741 O O . PHE A 1 343 ? -31.416 -15.855 29.583 1.00 47.92 343 PHE A O 1
ATOM 2749 N N . PRO A 1 344 ? -32.155 -13.858 30.338 1.00 33.71 344 PRO A N 1
ATOM 2750 C CA . PRO A 1 344 ? -32.689 -13.565 29.000 1.00 37.95 344 PRO A CA 1
ATOM 2751 C C . PRO A 1 344 ? -31.601 -13.471 27.933 1.00 40.88 344 PRO A C 1
ATOM 2752 O O . PRO A 1 344 ? -31.811 -13.909 26.800 1.00 39.93 344 PRO A O 1
ATOM 2756 N N . SER A 1 345 ? -30.454 -12.904 28.294 1.00 46.02 345 SER A N 1
ATOM 2757 C CA . SER A 1 345 ? -29.318 -12.860 27.381 1.00 45.18 345 SER A CA 1
ATOM 2758 C C . SER A 1 345 ? -28.864 -14.277 27.069 1.00 42.43 345 SER A C 1
ATOM 2759 O O . SER A 1 345 ? -28.489 -14.590 25.939 1.00 42.09 345 SER A O 1
ATOM 2762 N N . LEU A 1 346 ? -28.906 -15.128 28.089 1.00 49.92 346 LEU A N 1
ATOM 2763 C CA . LEU A 1 346 ? -28.572 -16.538 27.937 1.00 48.57 346 LEU A CA 1
ATOM 2764 C C . LEU A 1 346 ? -29.552 -17.222 26.992 1.00 46.26 346 LEU A C 1
ATOM 2765 O O . LEU A 1 346 ? -29.186 -18.130 26.250 1.00 49.38 346 LEU A O 1
ATOM 2770 N N . ALA A 1 347 ? -30.800 -16.770 27.018 1.00 51.27 347 ALA A N 1
ATOM 2771 C CA . ALA A 1 347 ? -31.811 -17.273 26.100 1.00 49.61 347 ALA A CA 1
ATOM 2772 C C . ALA A 1 347 ? -31.516 -16.778 24.688 1.00 47.66 347 ALA A C 1
ATOM 2773 O O . ALA A 1 347 ? -31.747 -17.487 23.707 1.00 45.49 347 ALA A O 1
ATOM 2775 N N . ARG A 1 348 ? -31.000 -15.556 24.596 1.00 36.45 348 ARG A N 1
ATOM 2776 C CA . ARG A 1 348 ? -30.666 -14.957 23.309 1.00 35.53 348 ARG A CA 1
ATOM 2777 C C . ARG A 1 348 ? -29.430 -15.598 22.691 1.00 33.95 348 ARG A C 1
ATOM 2778 O O . ARG A 1 348 ? -29.371 -15.800 21.482 1.00 33.81 348 ARG A O 1
ATOM 2786 N N . ALA A 1 349 ? -28.448 -15.914 23.529 1.00 26.89 349 ALA A N 1
ATOM 2787 C CA . ALA A 1 349 ? -27.212 -16.533 23.063 1.00 29.99 349 ALA A CA 1
ATOM 2788 C C . ALA A 1 349 ? -27.499 -17.846 22.343 1.00 35.79 349 ALA A C 1
ATOM 2789 O O . ALA A 1 349 ? -26.939 -18.116 21.279 1.00 41.81 349 ALA A O 1
ATOM 2791 N N . TYR A 1 350 ? -28.370 -18.659 22.935 1.00 45.89 350 TYR A N 1
ATOM 2792 C CA . TYR A 1 350 ? -28.829 -19.888 22.302 1.00 42.58 350 TYR A CA 1
ATOM 2793 C C . TYR A 1 350 ? -29.656 -19.585 21.059 1.00 41.84 350 TYR A C 1
ATOM 2794 O O . TYR A 1 350 ? -29.442 -20.179 20.003 1.00 41.50 350 TYR A O 1
ATOM 2803 N N . ALA A 1 351 ? -30.597 -18.654 21.193 1.00 39.10 351 ALA A N 1
ATOM 2804 C CA . ALA A 1 351 ? -31.504 -18.311 20.103 1.00 39.27 351 ALA A CA 1
ATOM 2805 C C . ALA A 1 351 ? -30.746 -17.775 18.894 1.00 41.39 351 ALA A C 1
ATOM 2806 O O . ALA A 1 351 ? -31.058 -18.125 17.754 1.00 43.46 351 ALA A O 1
ATOM 2808 N N . PHE A 1 352 ? -29.750 -16.931 19.147 1.00 44.27 352 PHE A N 1
ATOM 2809 C CA . PHE A 1 352 ? -28.957 -16.343 18.069 1.00 42.93 352 PHE A CA 1
ATOM 2810 C C . PHE A 1 352 ? -28.163 -17.413 17.324 1.00 42.78 352 PHE A C 1
ATOM 2811 O O . PHE A 1 352 ? -28.109 -17.418 16.095 1.00 40.68 352 PHE A O 1
ATOM 2819 N N . ILE A 1 353 ? -27.546 -18.315 18.083 1.00 38.98 353 ILE A N 1
ATOM 2820 C CA . ILE A 1 353 ? -26.677 -19.348 17.523 1.00 42.15 353 ILE A CA 1
ATOM 2821 C C . ILE A 1 353 ? -27.446 -20.298 16.607 1.00 44.53 353 ILE A C 1
ATOM 2822 O O . ILE A 1 353 ? -26.970 -20.651 15.525 1.00 42.62 353 ILE A O 1
ATOM 2827 N N . PHE A 1 354 ? -28.642 -20.693 17.033 1.00 53.66 354 PHE A N 1
ATOM 2828 C CA . PHE A 1 354 ? -29.491 -21.562 16.222 1.00 51.89 354 PHE A CA 1
ATOM 2829 C C . PHE A 1 354 ? -29.991 -20.814 14.995 1.00 49.84 354 PHE A C 1
ATOM 2830 O O . PHE A 1 354 ? -30.136 -21.390 13.916 1.00 53.57 354 PHE A O 1
ATOM 2838 N N . THR A 1 355 ? -30.257 -19.526 15.173 1.00 43.95 355 THR A N 1
ATOM 2839 C CA . THR A 1 355 ? -30.609 -18.654 14.064 1.00 45.88 355 THR A CA 1
ATOM 2840 C C . THR A 1 355 ? -29.415 -18.535 13.123 1.00 45.59 355 THR A C 1
ATOM 2841 O O . THR A 1 355 ? -29.572 -18.398 11.909 1.00 44.72 355 THR A O 1
ATOM 2845 N N . GLY A 1 356 ? -28.218 -18.603 13.700 1.00 51.28 356 GLY A N 1
ATOM 2846 C CA . GLY A 1 356 ? -26.988 -18.536 12.936 1.00 53.22 356 GLY A CA 1
ATOM 2847 C C . GLY A 1 356 ? -26.759 -19.758 12.064 1.00 51.72 356 GLY A C 1
ATOM 2848 O O . GLY A 1 356 ? -26.274 -19.634 10.940 1.00 50.14 356 GLY A O 1
ATOM 2849 N N . PHE A 1 357 ? -27.107 -20.937 12.578 1.00 45.01 357 PHE A N 1
ATOM 2850 C CA . PHE A 1 357 ? -26.944 -22.181 11.825 1.00 43.98 357 PHE A CA 1
ATOM 2851 C C . PHE A 1 357 ? -27.750 -22.179 10.533 1.00 44.11 357 PHE A C 1
ATOM 2852 O O . PHE A 1 357 ? -27.279 -22.665 9.504 1.00 43.59 357 PHE A O 1
ATOM 2860 N N . GLU A 1 358 ? -28.963 -21.640 10.587 1.00 40.59 358 GLU A N 1
ATOM 2861 C CA . GLU A 1 358 ? -29.820 -21.592 9.408 1.00 43.63 358 GLU A CA 1
ATOM 2862 C C . GLU A 1 358 ? -29.247 -20.674 8.329 1.00 46.55 358 GLU A C 1
ATOM 2863 O O . GLU A 1 358 ? -29.130 -21.073 7.172 1.00 56.07 358 GLU A O 1
ATOM 2869 N N . THR A 1 359 ? -28.881 -19.453 8.711 1.00 43.29 359 THR A N 1
ATOM 2870 C CA . THR A 1 359 ? -28.409 -18.468 7.741 1.00 42.07 359 THR A CA 1
ATOM 2871 C C . THR A 1 359 ? -26.993 -18.764 7.248 1.00 44.15 359 THR A C 1
ATOM 2872 O O . THR A 1 359 ? -26.609 -18.336 6.159 1.00 41.11 359 THR A O 1
ATOM 2876 N N . ILE A 1 360 ? -26.219 -19.496 8.041 1.00 39.58 360 ILE A N 1
ATOM 2877 C CA . ILE A 1 360 ? -24.899 -19.933 7.597 1.00 42.53 360 ILE A CA 1
ATOM 2878 C C . ILE A 1 360 ? -25.045 -20.940 6.465 1.00 54.78 360 ILE A C 1
ATOM 2879 O O . ILE A 1 360 ? -24.327 -20.878 5.466 1.00 57.03 360 ILE A O 1
ATOM 2884 N N . HIS A 1 361 ? -25.995 -21.857 6.617 1.00 102.66 361 HIS A N 1
ATOM 2885 C CA . HIS A 1 361 ? -26.118 -22.969 5.685 1.00 103.47 361 HIS A CA 1
ATOM 2886 C C . HIS A 1 361 ? -26.751 -22.555 4.360 1.00 99.63 361 HIS A C 1
ATOM 2887 O O . HIS A 1 361 ? -26.285 -22.968 3.300 1.00 94.63 361 HIS A O 1
ATOM 2894 N N . LEU A 1 362 ? -27.800 -21.738 4.406 1.00 59.52 362 LEU A N 1
ATOM 2895 C CA . LEU A 1 362 ? -28.443 -21.333 3.160 1.00 55.20 362 LEU A CA 1
ATOM 2896 C C . LEU A 1 362 ? -27.637 -20.255 2.442 1.00 51.58 362 LEU A C 1
ATOM 2897 O O . LEU A 1 362 ? -27.881 -19.989 1.273 1.00 56.91 362 LEU A O 1
ATOM 2902 N N . TYR A 1 363 ? -26.677 -19.635 3.121 1.00 49.96 363 TYR A N 1
ATOM 2903 C CA . TYR A 1 363 ? -25.772 -18.757 2.395 1.00 50.90 363 TYR A CA 1
ATOM 2904 C C . TYR A 1 363 ? -24.863 -19.576 1.501 1.00 54.93 363 TYR A C 1
ATOM 2905 O O . TYR A 1 363 ? -24.741 -19.312 0.305 1.00 63.31 363 TYR A O 1
ATOM 2914 N N . SER A 1 364 ? -24.214 -20.568 2.101 1.00 66.78 364 SER A N 1
ATOM 2915 C CA . SER A 1 364 ? -23.263 -21.408 1.388 1.00 66.13 364 SER A CA 1
ATOM 2916 C C . SER A 1 364 ? -23.966 -22.364 0.427 1.00 70.86 364 SER A C 1
ATOM 2917 O O . SER A 1 364 ? -23.314 -23.134 -0.279 1.00 65.04 364 SER A O 1
ATOM 2920 N N . GLN A 1 365 ? -25.295 -22.316 0.403 1.00 73.57 365 GLN A N 1
ATOM 2921 C CA . GLN A 1 365 ? -26.061 -23.063 -0.587 1.00 80.50 365 GLN A CA 1
ATOM 2922 C C . GLN A 1 365 ? -26.662 -22.141 -1.634 1.00 85.88 365 GLN A C 1
ATOM 2923 O O . GLN A 1 365 ? -26.757 -22.504 -2.805 1.00 85.46 365 GLN A O 1
ATOM 2929 N N . LEU A 1 366 ? -27.052 -20.940 -1.216 1.00 131.78 366 LEU A N 1
ATOM 2930 C CA . LEU A 1 366 ? -27.406 -19.891 -2.165 1.00 132.01 366 LEU A CA 1
ATOM 2931 C C . LEU A 1 366 ? -26.116 -19.247 -2.666 1.00 130.89 366 LEU A C 1
ATOM 2932 O O . LEU A 1 366 ? -26.099 -18.100 -3.105 1.00 133.39 366 LEU A O 1
ATOM 2937 N N . LEU A 1 367 ? -25.034 -20.012 -2.557 1.00 76.17 367 LEU A N 1
ATOM 2938 C CA . LEU A 1 367 ? -23.749 -19.702 -3.160 1.00 70.95 367 LEU A CA 1
ATOM 2939 C C . LEU A 1 367 ? -23.575 -20.635 -4.352 1.00 78.28 367 LEU A C 1
ATOM 2940 O O . LEU A 1 367 ? -22.808 -20.359 -5.277 1.00 89.00 367 LEU A O 1
ATOM 2945 N N . LYS A 1 368 ? -24.302 -21.749 -4.310 1.00 122.16 368 LYS A N 1
ATOM 2946 C CA . LYS A 1 368 ? -24.329 -22.715 -5.401 1.00 125.28 368 LYS A CA 1
ATOM 2947 C C . LYS A 1 368 ? -25.455 -22.366 -6.367 1.00 127.25 368 LYS A C 1
ATOM 2948 O O . LYS A 1 368 ? -25.395 -22.692 -7.552 1.00 131.72 368 LYS A O 1
ATOM 2954 N N . ASP A 1 369 ? -26.484 -21.707 -5.841 1.00 98.23 369 ASP A N 1
ATOM 2955 C CA . ASP A 1 369 ? -27.565 -21.172 -6.660 1.00 100.56 369 ASP A CA 1
ATOM 2956 C C . ASP A 1 369 ? -27.015 -20.105 -7.598 1.00 96.06 369 ASP A C 1
ATOM 2957 O O . ASP A 1 369 ? -27.568 -19.848 -8.668 1.00 82.20 369 ASP A O 1
ATOM 2962 N N . VAL A 1 370 ? -25.913 -19.492 -7.178 1.00 109.83 370 VAL A N 1
ATOM 2963 C CA . VAL A 1 370 ? -25.234 -18.471 -7.962 1.00 111.28 370 VAL A CA 1
ATOM 2964 C C . VAL A 1 370 ? -24.244 -19.132 -8.924 1.00 117.53 370 VAL A C 1
ATOM 2965 O O . VAL A 1 370 ? -23.726 -18.497 -9.845 1.00 114.33 370 VAL A O 1
ATOM 2969 N N . ASP A 1 371 ? -23.991 -20.419 -8.716 1.00 104.25 371 ASP A N 1
ATOM 2970 C CA . ASP A 1 371 ? -23.207 -21.185 -9.675 1.00 107.47 371 ASP A CA 1
ATOM 2971 C C . ASP A 1 371 ? -24.149 -21.889 -10.654 1.00 104.93 371 ASP A C 1
ATOM 2972 O O . ASP A 1 371 ? -24.503 -23.057 -10.463 1.00 86.40 371 ASP A O 1
ATOM 2977 N N . MET A 1 372 ? -24.547 -21.124 -11.677 1.00 127.24 372 MET A N 1
ATOM 2978 C CA . MET A 1 372 ? -25.438 -21.503 -12.789 1.00 127.03 372 MET A CA 1
ATOM 2979 C C . MET A 1 372 ? -26.932 -21.336 -12.484 1.00 118.84 372 MET A C 1
ATOM 2980 O O . MET A 1 372 ? -27.583 -22.258 -11.994 1.00 111.54 372 MET A O 1
ATOM 2985 N N . GLY A 1 373 ? -27.473 -20.157 -12.783 1.00 99.33 373 GLY A N 1
ATOM 2986 C CA . GLY A 1 373 ? -28.917 -19.993 -12.834 1.00 97.25 373 GLY A CA 1
ATOM 2987 C C . GLY A 1 373 ? -29.590 -18.989 -11.914 1.00 96.85 373 GLY A C 1
ATOM 2988 O O . GLY A 1 373 ? -29.170 -17.836 -11.806 1.00 93.20 373 GLY A O 1
ATOM 2989 N N . ASN A 1 374 ? -30.657 -19.445 -11.260 1.00 123.14 374 ASN A N 1
ATOM 2990 C CA . ASN A 1 374 ? -31.538 -18.581 -10.479 1.00 127.54 374 ASN A CA 1
ATOM 2991 C C . ASN A 1 374 ? -30.908 -18.077 -9.186 1.00 122.19 374 ASN A C 1
ATOM 2992 O O . ASN A 1 374 ? -30.480 -18.863 -8.340 1.00 124.34 374 ASN A O 1
ATOM 2997 N N . THR A 1 375 ? -30.858 -16.757 -9.043 1.00 92.42 375 THR A N 1
ATOM 2998 C CA . THR A 1 375 ? -30.404 -16.120 -7.814 1.00 83.57 375 THR A CA 1
ATOM 2999 C C . THR A 1 375 ? -31.529 -15.221 -7.326 1.00 90.85 375 THR A C 1
ATOM 3000 O O . THR A 1 375 ? -31.473 -14.000 -7.471 1.00 89.43 375 THR A O 1
ATOM 3004 N N . SER A 1 376 ? -32.604 -15.847 -6.863 1.00 99.61 376 SER A N 1
ATOM 3005 C CA . SER A 1 376 ? -33.779 -15.122 -6.408 1.00 100.04 376 SER A CA 1
ATOM 3006 C C . SER A 1 376 ? -33.713 -15.114 -4.900 1.00 95.85 376 SER A C 1
ATOM 3007 O O . SER A 1 376 ? -34.112 -14.153 -4.243 1.00 90.95 376 SER A O 1
ATOM 3010 N N . GLY A 1 377 ? -33.185 -16.205 -4.360 1.00 84.55 377 GLY A N 1
ATOM 3011 C CA . GLY A 1 377 ? -32.890 -16.280 -2.942 1.00 92.01 377 GLY A CA 1
ATOM 3012 C C . GLY A 1 377 ? -31.595 -15.573 -2.582 1.00 95.52 377 GLY A C 1
ATOM 3013 O O . GLY A 1 377 ? -30.999 -15.848 -1.542 1.00 104.84 377 GLY A O 1
ATOM 3014 N N . MET A 1 378 ? -31.146 -14.670 -3.448 1.00 77.95 378 MET A N 1
ATOM 3015 C CA . MET A 1 378 ? -29.998 -13.830 -3.136 1.00 71.56 378 MET A CA 1
ATOM 3016 C C . MET A 1 378 ? -30.499 -12.578 -2.430 1.00 58.42 378 MET A C 1
ATOM 3017 O O . MET A 1 378 ? -30.013 -12.217 -1.359 1.00 51.55 378 MET A O 1
ATOM 3022 N N . ALA A 1 379 ? -31.491 -11.932 -3.032 1.00 53.60 379 ALA A N 1
ATOM 3023 C CA . ALA A 1 379 ? -32.107 -10.750 -2.445 1.00 52.04 379 ALA A CA 1
ATOM 3024 C C . ALA A 1 379 ? -32.813 -11.081 -1.131 1.00 51.45 379 ALA A C 1
ATOM 3025 O O . ALA A 1 379 ? -32.806 -10.281 -0.197 1.00 47.23 379 ALA A O 1
ATOM 3027 N N . ASP A 1 380 ? -33.417 -12.262 -1.063 1.00 86.81 380 ASP A N 1
ATOM 3028 C CA . ASP A 1 380 ? -34.151 -12.675 0.130 1.00 86.20 380 ASP A CA 1
ATOM 3029 C C . ASP A 1 380 ? -33.220 -12.960 1.302 1.00 80.94 380 ASP A C 1
ATOM 3030 O O . ASP A 1 380 ? -33.597 -12.785 2.461 1.00 82.30 380 ASP A O 1
ATOM 3035 N N . LEU A 1 381 ? -32.007 -13.407 0.998 1.00 37.32 381 LEU A N 1
ATOM 3036 C CA . LEU A 1 381 ? -31.027 -13.679 2.038 1.00 36.65 381 LEU A CA 1
ATOM 3037 C C . LEU A 1 381 ? -30.366 -12.389 2.507 1.00 42.26 381 LEU A C 1
ATOM 3038 O O . LEU A 1 381 ? -30.167 -12.190 3.708 1.00 40.39 381 LEU A O 1
ATOM 3043 N N . HIS A 1 382 ? -30.030 -11.518 1.558 1.00 65.69 382 HIS A N 1
ATOM 3044 C CA . HIS A 1 382 ? -29.384 -10.246 1.872 1.00 67.81 382 HIS A CA 1
ATOM 3045 C C . HIS A 1 382 ? -30.163 -9.450 2.907 1.00 68.26 382 HIS A C 1
ATOM 3046 O O . HIS A 1 382 ? -29.597 -8.952 3.879 1.00 69.98 382 HIS A O 1
ATOM 3053 N N . ALA A 1 383 ? -31.469 -9.345 2.692 1.00 40.89 383 ALA A N 1
ATOM 3054 C CA . ALA A 1 383 ? -32.321 -8.536 3.552 1.00 40.28 383 ALA A CA 1
ATOM 3055 C C . ALA A 1 383 ? -32.526 -9.167 4.923 1.00 39.62 383 ALA A C 1
ATOM 3056 O O . ALA A 1 383 ? -32.576 -8.459 5.927 1.00 36.84 383 ALA A O 1
ATOM 3058 N N . LEU A 1 384 ? -32.655 -10.491 4.963 1.00 39.19 384 LEU A N 1
ATOM 3059 C CA . LEU A 1 384 ? -32.779 -11.197 6.233 1.00 36.96 384 LEU A CA 1
ATOM 3060 C C . LEU A 1 384 ? -31.546 -10.938 7.094 1.00 36.64 384 LEU A C 1
ATOM 3061 O O . LEU A 1 384 ? -31.656 -10.518 8.247 1.00 31.81 384 LEU A O 1
ATOM 3066 N N . THR A 1 385 ? -30.373 -11.165 6.509 1.00 45.64 385 THR A N 1
ATOM 3067 C CA . THR A 1 385 ? -29.101 -11.000 7.204 1.00 41.90 385 THR A CA 1
ATOM 3068 C C . THR A 1 385 ? -28.760 -9.529 7.414 1.00 38.36 385 THR A C 1
ATOM 3069 O O . THR A 1 385 ? -27.895 -9.193 8.223 1.00 36.39 385 THR A O 1
ATOM 3073 N N . SER A 1 386 ? -29.445 -8.655 6.686 1.00 32.30 386 SER A N 1
ATOM 3074 C CA . SER A 1 386 ? -29.254 -7.219 6.852 1.00 33.06 386 SER A CA 1
ATOM 3075 C C . SER A 1 386 ? -29.725 -6.771 8.226 1.00 37.41 386 SER A C 1
ATOM 3076 O O . SER A 1 386 ? -29.011 -6.074 8.949 1.00 43.61 386 SER A O 1
ATOM 3079 N N . GLY A 1 387 ? -30.937 -7.178 8.581 1.00 39.99 387 GLY A N 1
ATOM 3080 C CA . GLY A 1 387 ? -31.497 -6.837 9.873 1.00 35.60 387 GLY A CA 1
ATOM 3081 C C . GLY A 1 387 ? -31.003 -7.768 10.959 1.00 33.46 387 GLY A C 1
ATOM 3082 O O . GLY A 1 387 ? -30.886 -7.371 12.117 1.00 30.81 387 GLY A O 1
ATOM 3083 N N . LEU A 1 388 ? -30.715 -9.009 10.583 1.00 34.49 388 LEU A N 1
ATOM 3084 C CA . LEU A 1 388 ? -30.289 -10.016 11.545 1.00 39.04 388 LEU A CA 1
ATOM 3085 C C . LEU A 1 388 ? -28.986 -9.614 12.236 1.00 38.27 388 LEU A C 1
ATOM 3086 O O . LEU A 1 388 ? -28.862 -9.756 13.450 1.00 33.38 388 LEU A O 1
ATOM 3091 N N . LYS A 1 389 ? -28.020 -9.104 11.477 1.00 31.07 389 LYS A N 1
ATOM 3092 C CA . LYS A 1 389 ? -26.749 -8.696 12.069 1.00 27.89 389 LYS A CA 1
ATOM 3093 C C . LYS A 1 389 ? -26.920 -7.442 12.924 1.00 26.59 389 LYS A C 1
ATOM 3094 O O . LYS A 1 389 ? -26.223 -7.263 13.916 1.00 29.40 389 LYS A O 1
ATOM 3100 N N . SER A 1 390 ? -27.860 -6.586 12.541 1.00 38.01 390 SER A N 1
ATOM 3101 C CA . SER A 1 390 ? -28.088 -5.338 13.257 1.00 38.63 390 SER A CA 1
ATOM 3102 C C . SER A 1 390 ? -28.721 -5.578 14.626 1.00 42.39 390 SER A C 1
ATOM 3103 O O . SER A 1 390 ? -28.193 -5.136 15.646 1.00 39.22 390 SER A O 1
ATOM 3106 N N . VAL A 1 391 ? -29.850 -6.281 14.640 1.00 46.06 391 VAL A N 1
ATOM 3107 C CA . VAL A 1 391 ? -30.560 -6.573 15.884 1.00 46.15 391 VAL A CA 1
ATOM 3108 C C . VAL A 1 391 ? -29.707 -7.420 16.823 1.00 48.41 391 VAL A C 1
ATOM 3109 O O . VAL A 1 391 ? -29.627 -7.142 18.022 1.00 49.37 391 VAL A O 1
ATOM 3113 N N . VAL A 1 392 ? -29.065 -8.445 16.270 1.00 41.98 392 VAL A N 1
ATOM 3114 C CA . VAL A 1 392 ? -28.247 -9.356 17.058 1.00 45.42 392 VAL A CA 1
ATOM 3115 C C . VAL A 1 392 ? -27.073 -8.632 17.712 1.00 46.71 392 VAL A C 1
ATOM 3116 O O . VAL A 1 392 ? -26.888 -8.729 18.920 1.00 52.66 392 VAL A O 1
ATOM 3120 N N . ALA A 1 393 ? -26.298 -7.894 16.920 1.00 50.73 393 ALA A N 1
ATOM 3121 C CA . ALA A 1 393 ? -25.139 -7.169 17.444 1.00 46.47 393 ALA A CA 1
ATOM 3122 C C . ALA A 1 393 ? -25.546 -6.129 18.486 1.00 41.38 393 ALA A C 1
ATOM 3123 O O . ALA A 1 393 ? -24.836 -5.911 19.472 1.00 38.89 393 ALA A O 1
ATOM 3125 N N . HIS A 1 394 ? -26.691 -5.492 18.259 1.00 42.09 394 HIS A N 1
ATOM 3126 C CA . HIS A 1 394 ? -27.199 -4.470 19.166 1.00 45.05 394 HIS A CA 1
ATOM 3127 C C . HIS A 1 394 ? -27.628 -5.076 20.496 1.00 48.20 394 HIS A C 1
ATOM 3128 O O . HIS A 1 394 ? -27.259 -4.581 21.560 1.00 49.04 394 HIS A O 1
ATOM 3135 N N . GLU A 1 395 ? -28.399 -6.157 20.426 1.00 53.27 395 GLU A N 1
ATOM 3136 C CA . GLU A 1 395 ? -28.883 -6.838 21.624 1.00 53.38 395 GLU A CA 1
ATOM 3137 C C . GLU A 1 395 ? -27.767 -7.616 22.320 1.00 48.56 395 GLU A C 1
ATOM 3138 O O . GLU A 1 395 ? -27.766 -7.740 23.543 1.00 47.33 395 GLU A O 1
ATOM 3144 N N . THR A 1 396 ? -26.821 -8.137 21.542 1.00 30.73 396 THR A N 1
ATOM 3145 C CA . THR A 1 396 ? -25.643 -8.783 22.115 1.00 29.52 396 THR A CA 1
ATOM 3146 C C . THR A 1 396 ? -24.833 -7.759 22.897 1.00 31.68 396 THR A C 1
ATOM 3147 O O . THR A 1 396 ? -24.223 -8.079 23.917 1.00 34.43 396 THR A O 1
ATOM 3151 N N . GLY A 1 397 ? -24.840 -6.523 22.406 1.00 37.60 397 GLY A N 1
ATOM 3152 C CA . GLY A 1 397 ? -24.178 -5.421 23.076 1.00 37.85 397 GLY A CA 1
ATOM 3153 C C . GLY A 1 397 ? -24.749 -5.172 24.457 1.00 39.06 397 GLY A C 1
ATOM 3154 O O . GLY A 1 397 ? -24.033 -5.264 25.454 1.00 39.87 397 GLY A O 1
ATOM 3155 N N . GLU A 1 398 ? -26.041 -4.863 24.513 1.00 46.76 398 GLU A N 1
ATOM 3156 C CA . GLU A 1 398 ? -26.731 -4.647 25.782 1.00 48.90 398 GLU A CA 1
ATOM 3157 C C . GLU A 1 398 ? -26.544 -5.826 26.728 1.00 46.06 398 GLU A C 1
ATOM 3158 O O . GLU A 1 398 ? -26.339 -5.644 27.928 1.00 43.77 398 GLU A O 1
ATOM 3164 N N . GLY A 1 399 ? -26.612 -7.034 26.176 1.00 33.32 399 GLY A N 1
ATOM 3165 C CA . GLY A 1 399 ? -26.450 -8.245 26.958 1.00 29.91 399 GLY A CA 1
ATOM 3166 C C . GLY A 1 399 ? -25.094 -8.339 27.626 1.00 30.50 399 GLY A C 1
ATOM 3167 O O . GLY A 1 399 ? -24.998 -8.681 28.804 1.00 36.97 399 GLY A O 1
ATOM 3168 N N . ILE A 1 400 ? -24.044 -8.022 26.876 1.00 34.00 400 ILE A N 1
ATOM 3169 C CA . ILE A 1 400 ? -22.675 -8.180 27.363 1.00 30.76 400 ILE A CA 1
ATOM 3170 C C . ILE A 1 400 ? -22.328 -7.155 28.448 1.00 28.34 400 ILE A C 1
ATOM 3171 O O . ILE A 1 400 ? -21.639 -7.484 29.416 1.00 31.96 400 ILE A O 1
ATOM 3176 N N . GLU A 1 401 ? -22.814 -5.925 28.303 1.00 28.46 401 GLU A N 1
ATOM 3177 C CA . GLU A 1 401 ? -22.657 -4.925 29.359 1.00 28.13 401 GLU A CA 1
ATOM 3178 C C . GLU A 1 401 ? -23.358 -5.370 30.641 1.00 30.93 401 GLU A C 1
ATOM 3179 O O . GLU A 1 401 ? -22.821 -5.205 31.740 1.00 32.29 401 GLU A O 1
ATOM 3185 N N . GLN A 1 402 ? -24.562 -5.920 30.490 1.00 32.77 402 GLN A N 1
ATOM 3186 C CA . GLN A 1 402 ? -25.331 -6.447 31.615 1.00 30.35 402 GLN A CA 1
ATOM 3187 C C . GLN A 1 402 ? -24.540 -7.547 32.308 1.00 28.50 402 GLN A C 1
ATOM 3188 O O . GLN A 1 402 ? -24.549 -7.665 33.531 1.00 29.00 402 GLN A O 1
ATOM 3194 N N . ALA A 1 403 ? -23.834 -8.335 31.509 1.00 35.72 403 ALA A N 1
ATOM 3195 C CA . ALA A 1 403 ? -23.014 -9.420 32.026 1.00 39.29 403 ALA A CA 1
ATOM 3196 C C . ALA A 1 403 ? -21.862 -8.884 32.873 1.00 39.16 403 ALA A C 1
ATOM 3197 O O . ALA A 1 403 ? -21.519 -9.462 33.904 1.00 42.66 403 ALA A O 1
ATOM 3199 N N . ARG A 1 404 ? -21.273 -7.777 32.431 1.00 29.92 404 ARG A N 1
ATOM 3200 C CA . ARG A 1 404 ? -20.153 -7.161 33.133 1.00 28.29 404 ARG A CA 1
ATOM 3201 C C . ARG A 1 404 ? -20.577 -6.535 34.451 1.00 25.76 404 ARG A C 1
ATOM 3202 O O . ARG A 1 404 ? -20.010 -6.835 35.500 1.00 23.26 404 ARG A O 1
ATOM 3210 N N . MET A 1 405 ? -21.573 -5.659 34.389 1.00 39.56 405 MET A N 1
ATOM 3211 C CA . MET A 1 405 ? -22.077 -4.983 35.581 1.00 42.81 405 MET A CA 1
ATOM 3212 C C . MET A 1 405 ? -22.623 -5.967 36.613 1.00 44.25 405 MET A C 1
ATOM 3213 O O . MET A 1 405 ? -22.711 -5.652 37.796 1.00 45.17 405 MET A O 1
ATOM 3218 N N . ALA A 1 406 ? -22.991 -7.157 36.151 1.00 47.49 406 ALA A N 1
ATOM 3219 C CA . ALA A 1 406 ? -23.487 -8.215 37.026 1.00 48.30 406 ALA A CA 1
ATOM 3220 C C . ALA A 1 406 ? -22.413 -8.675 38.010 1.00 46.39 406 ALA A C 1
ATOM 3221 O O . ALA A 1 406 ? -22.721 -9.167 39.098 1.00 59.02 406 ALA A O 1
ATOM 3223 N N . CYS A 1 407 ? -21.152 -8.522 37.611 1.00 43.15 407 CYS A N 1
ATOM 3224 C CA . CYS A 1 407 ? -20.013 -8.844 38.463 1.00 40.44 407 CYS A CA 1
ATOM 3225 C C . CYS A 1 407 ? -19.737 -7.704 39.434 1.00 38.88 407 CYS A C 1
ATOM 3226 O O . CYS A 1 407 ? -18.839 -7.793 40.271 1.00 37.12 407 CYS A O 1
ATOM 3229 N N . GLY A 1 408 ? -20.519 -6.634 39.309 1.00 27.07 408 GLY A N 1
ATOM 3230 C CA . GLY A 1 408 ? -20.347 -5.448 40.126 1.00 29.93 408 GLY A CA 1
ATOM 3231 C C . GLY A 1 408 ? -19.007 -4.794 39.863 1.00 31.89 408 GLY A C 1
ATOM 3232 O O . GLY A 1 408 ? -18.506 -4.835 38.737 1.00 39.63 408 GLY A O 1
ATOM 3233 N N . GLY A 1 409 ? -18.430 -4.207 40.908 1.00 28.15 409 GLY A N 1
ATOM 3234 C CA . GLY A 1 409 ? -17.143 -3.540 40.828 1.00 26.93 409 GLY A CA 1
ATOM 3235 C C . GLY A 1 409 ? -16.093 -4.306 40.048 1.00 24.63 409 GLY A C 1
ATOM 3236 O O . GLY A 1 409 ? -15.467 -3.754 39.149 1.00 23.92 409 GLY A O 1
ATOM 3237 N N . HIS A 1 410 ? -15.925 -5.587 40.363 1.00 39.93 410 HIS A N 1
ATOM 3238 C CA . HIS A 1 410 ? -14.887 -6.397 39.727 1.00 40.49 410 HIS A CA 1
ATOM 3239 C C . HIS A 1 410 ? -15.108 -6.610 38.228 1.00 36.89 410 HIS A C 1
ATOM 3240 O O . HIS A 1 410 ? -14.180 -6.979 37.508 1.00 32.76 410 HIS A O 1
ATOM 3247 N N . GLY A 1 411 ? -16.331 -6.383 37.759 1.00 30.01 411 GLY A N 1
ATOM 3248 C CA . GLY A 1 411 ? -16.628 -6.491 36.341 1.00 30.39 411 GLY A CA 1
ATOM 3249 C C . GLY A 1 411 ? -15.908 -5.427 35.531 1.00 30.25 411 GLY A C 1
ATOM 3250 O O . GLY A 1 411 ? -15.602 -5.624 34.353 1.00 28.50 411 GLY A O 1
ATOM 3251 N N . TYR A 1 412 ? -15.632 -4.298 36.176 1.00 28.33 412 TYR A N 1
ATOM 3252 C CA . TYR A 1 412 ? -14.968 -3.169 35.541 1.00 29.99 412 TYR A CA 1
ATOM 3253 C C . TYR A 1 412 ? -13.478 -3.446 35.354 1.00 29.16 412 TYR A C 1
ATOM 3254 O O . TYR A 1 412 ? -12.816 -2.834 34.513 1.00 31.09 412 TYR A O 1
ATOM 3263 N N . SER A 1 413 ? -12.956 -4.376 36.146 1.00 15.57 413 SER A N 1
ATOM 3264 C CA . SER A 1 413 ? -11.562 -4.778 36.036 1.00 15.34 413 SER A CA 1
ATOM 3265 C C . SER A 1 413 ? -11.349 -5.620 34.786 1.00 17.26 413 SER A C 1
ATOM 3266 O O . SER A 1 413 ? -12.267 -6.291 34.311 1.00 19.70 413 SER A O 1
ATOM 3269 N N . MET A 1 414 ? -10.131 -5.587 34.257 1.00 29.19 414 MET A N 1
ATOM 3270 C CA . MET A 1 414 ? -9.782 -6.390 33.090 1.00 29.94 414 MET A CA 1
ATOM 3271 C C . MET A 1 414 ? -9.684 -7.867 33.449 1.00 29.65 414 MET A C 1
ATOM 3272 O O . MET A 1 414 ? -9.538 -8.720 32.575 1.00 30.70 414 MET A O 1
ATOM 3277 N N . ALA A 1 415 ? -9.760 -8.156 34.744 1.00 24.09 415 ALA A N 1
ATOM 3278 C CA . ALA A 1 415 ? -9.708 -9.525 35.244 1.00 26.11 415 ALA A CA 1
ATOM 3279 C C . ALA A 1 415 ? -11.023 -10.246 34.967 1.00 26.45 415 ALA A C 1
ATOM 3280 O O . ALA A 1 415 ? -11.118 -11.467 35.113 1.00 27.24 415 ALA A O 1
ATOM 3282 N N . SER A 1 416 ? -12.032 -9.474 34.573 1.00 35.89 416 SER A N 1
ATOM 3283 C CA . SER A 1 416 ? -13.326 -10.009 34.167 1.00 35.48 416 SER A CA 1
ATOM 3284 C C . SER A 1 416 ? -13.335 -10.289 32.664 1.00 36.36 416 SER A C 1
ATOM 3285 O O . SER A 1 416 ? -13.976 -11.236 32.204 1.00 40.29 416 SER A O 1
ATOM 3288 N N . TYR A 1 417 ? -12.631 -9.432 31.917 1.00 25.21 417 TYR A N 1
ATOM 3289 C CA . TYR A 1 417 ? -12.409 -9.557 30.468 1.00 24.57 417 TYR A CA 1
ATOM 3290 C C . TYR A 1 417 ? -13.660 -9.260 29.633 1.00 23.02 417 TYR A C 1
ATOM 3291 O O . TYR A 1 417 ? -13.609 -9.264 28.401 1.00 23.21 417 TYR A O 1
ATOM 3300 N N . ILE A 1 418 ? -14.770 -8.969 30.303 1.00 22.06 418 ILE A N 1
ATOM 3301 C CA . ILE A 1 418 ? -16.042 -8.734 29.629 1.00 21.75 418 ILE A CA 1
ATOM 3302 C C . ILE A 1 418 ? -16.031 -7.404 28.870 1.00 22.30 418 ILE A C 1
ATOM 3303 O O . ILE A 1 418 ? -16.736 -7.237 27.873 1.00 22.97 418 ILE A O 1
ATOM 3308 N N . SER A 1 419 ? -15.208 -6.468 29.332 1.00 23.34 419 SER A N 1
ATOM 3309 C CA . SER A 1 419 ? -15.056 -5.186 28.651 1.00 22.04 419 SER A CA 1
ATOM 3310 C C . SER A 1 419 ? -14.390 -5.380 27.291 1.00 21.52 419 SER A C 1
ATOM 3311 O O . SER A 1 419 ? -14.781 -4.754 26.305 1.00 21.81 419 SER A O 1
ATOM 3314 N N . VAL A 1 420 ? -13.384 -6.251 27.247 1.00 22.18 420 VAL A N 1
ATOM 3315 C CA . VAL A 1 420 ? -12.735 -6.628 25.992 1.00 22.96 420 VAL A CA 1
ATOM 3316 C C . VAL A 1 420 ? -13.748 -7.209 25.015 1.00 24.55 420 VAL A C 1
ATOM 3317 O O . VAL A 1 420 ? -13.886 -6.726 23.886 1.00 30.90 420 VAL A O 1
ATOM 3321 N N . VAL A 1 421 ? -14.436 -8.254 25.466 1.00 24.93 421 VAL A N 1
ATOM 3322 C CA . VAL A 1 421 ? -15.487 -8.909 24.706 1.00 23.10 421 VAL A CA 1
ATOM 3323 C C . VAL A 1 421 ? -16.534 -7.917 24.238 1.00 21.79 421 VAL A C 1
ATOM 3324 O O . VAL A 1 421 ? -17.060 -8.031 23.127 1.00 23.31 421 VAL A O 1
ATOM 3328 N N . TYR A 1 422 ? -16.831 -6.934 25.077 1.00 19.96 422 TYR A N 1
ATOM 3329 C CA . TYR A 1 422 ? -17.778 -5.915 24.670 1.00 20.99 422 TYR A CA 1
ATOM 3330 C C . TYR A 1 422 ? -17.178 -5.084 23.546 1.00 19.35 422 TYR A C 1
ATOM 3331 O O . TYR A 1 422 ? -17.788 -4.932 22.488 1.00 18.80 422 TYR A O 1
ATOM 3340 N N . GLY A 1 423 ? -15.973 -4.559 23.772 1.00 26.75 423 GLY A N 1
ATOM 3341 C CA . GLY A 1 423 ? -15.296 -3.728 22.785 1.00 27.22 423 GLY A CA 1
ATOM 3342 C C . GLY A 1 423 ? -15.157 -4.396 21.430 1.00 28.61 423 GLY A C 1
ATOM 3343 O O . GLY A 1 423 ? -15.351 -3.767 20.393 1.00 28.71 423 GLY A O 1
ATOM 3344 N N . ILE A 1 424 ? -14.826 -5.682 21.444 1.00 27.62 424 ILE A N 1
ATOM 3345 C CA . ILE A 1 424 ? -14.655 -6.454 20.217 1.00 29.65 424 ILE A CA 1
ATOM 3346 C C . ILE A 1 424 ? -15.967 -6.613 19.440 1.00 31.22 424 ILE A C 1
ATOM 3347 O O . ILE A 1 424 ? -16.069 -6.199 18.282 1.00 32.41 424 ILE A O 1
ATOM 3352 N N . ALA A 1 425 ? -16.970 -7.196 20.087 1.00 36.22 425 ALA A N 1
ATOM 3353 C CA . ALA A 1 425 ? -18.217 -7.550 19.418 1.00 34.95 425 ALA A CA 1
ATOM 3354 C C . ALA A 1 425 ? -19.041 -6.337 18.994 1.00 33.21 425 ALA A C 1
ATOM 3355 O O . ALA A 1 425 ? -19.665 -6.352 17.933 1.00 32.32 425 ALA A O 1
ATOM 3357 N N . ILE A 1 426 ? -19.038 -5.294 19.821 1.00 32.10 426 ILE A N 1
ATOM 3358 C CA . ILE A 1 426 ? -19.864 -4.111 19.576 1.00 32.46 426 ILE A CA 1
ATOM 3359 C C . ILE A 1 426 ? -19.502 -3.450 18.250 1.00 29.51 426 ILE A C 1
ATOM 3360 O O . ILE A 1 426 ? -20.307 -2.722 17.669 1.00 31.51 426 ILE A O 1
ATOM 3365 N N . GLY A 1 427 ? -18.292 -3.715 17.765 1.00 22.02 427 GLY A N 1
ATOM 3366 C CA . GLY A 1 427 ? -17.888 -3.273 16.443 1.00 21.17 427 GLY A CA 1
ATOM 3367 C C . GLY A 1 427 ? -18.806 -3.839 15.376 1.00 21.29 427 GLY A C 1
ATOM 3368 O O . GLY A 1 427 ? -18.948 -3.272 14.292 1.00 21.35 427 GLY A O 1
ATOM 3369 N N . GLY A 1 428 ? -19.441 -4.965 15.697 1.00 23.90 428 GLY A N 1
ATOM 3370 C CA . GLY A 1 428 ? -20.398 -5.608 14.814 1.00 22.39 428 GLY A CA 1
ATOM 3371 C C . GLY A 1 428 ? -21.597 -4.742 14.485 1.00 20.93 428 GLY A C 1
ATOM 3372 O O . GLY A 1 428 ? -22.320 -4.996 13.518 1.00 20.85 428 GLY A O 1
ATOM 3373 N N . CYS A 1 429 ? -21.808 -3.713 15.298 1.00 20.99 429 CYS A N 1
ATOM 3374 C CA . CYS A 1 429 ? -22.854 -2.738 15.048 1.00 23.76 429 CYS A CA 1
ATOM 3375 C C . CYS A 1 429 ? -22.423 -1.723 13.993 1.00 25.02 429 CYS A C 1
ATOM 3376 O O . CYS A 1 429 ? -23.200 -0.845 13.614 1.00 26.87 429 CYS A O 1
ATOM 3379 N N . THR A 1 430 ? -21.184 -1.840 13.524 1.00 24.96 430 THR A N 1
ATOM 3380 C CA . THR A 1 430 ? -20.636 -0.868 12.588 1.00 24.50 430 THR A CA 1
ATOM 3381 C C . THR A 1 430 ? -20.062 -1.543 11.346 1.00 24.10 430 THR A C 1
ATOM 3382 O O . THR A 1 430 ? -20.488 -1.249 10.230 1.00 29.29 430 THR A O 1
ATOM 3386 N N . TYR A 1 431 ? -19.101 -2.447 11.532 1.00 20.34 431 TYR A N 1
ATOM 3387 C CA . TYR A 1 431 ? -18.504 -3.135 10.390 1.00 21.49 431 TYR A CA 1
ATOM 3388 C C . TYR A 1 431 ? -19.554 -4.016 9.728 1.00 21.95 431 TYR A C 1
ATOM 3389 O O . TYR A 1 431 ? -20.598 -4.285 10.321 1.00 22.40 431 TYR A O 1
ATOM 3398 N N . ALA A 1 432 ? -19.262 -4.471 8.513 1.00 27.89 432 ALA A N 1
ATOM 3399 C CA . ALA A 1 432 ? -20.185 -5.297 7.737 1.00 29.78 432 ALA A CA 1
ATOM 3400 C C . ALA A 1 432 ? -21.554 -4.630 7.600 1.00 30.56 432 ALA A C 1
ATOM 3401 O O . ALA A 1 432 ? -22.583 -5.302 7.530 1.00 27.95 432 ALA A O 1
ATOM 3403 N N . GLY A 1 433 ? -21.552 -3.301 7.550 1.00 26.21 433 GLY A N 1
ATOM 3404 C CA . GLY A 1 433 ? -22.769 -2.529 7.378 1.00 27.30 433 GLY A CA 1
ATOM 3405 C C . GLY A 1 433 ? -23.197 -1.803 8.639 1.00 28.92 433 GLY A C 1
ATOM 3406 O O . GLY A 1 433 ? -23.458 -2.431 9.663 1.00 29.36 433 GLY A O 1
ATOM 3407 N N . GLU A 1 434 ? -23.262 -0.477 8.566 1.00 30.34 434 GLU A N 1
ATOM 3408 C CA . GLU A 1 434 ? -23.771 0.331 9.671 1.00 31.06 434 GLU A CA 1
ATOM 3409 C C . GLU A 1 434 ? -25.197 -0.113 10.010 1.00 32.73 434 GLU A C 1
ATOM 3410 O O . GLU A 1 434 ? -26.034 -0.247 9.117 1.00 34.87 434 GLU A O 1
ATOM 3416 N N . ASN A 1 435 ? -25.459 -0.338 11.297 1.00 25.38 435 ASN A N 1
ATOM 3417 C CA . ASN A 1 435 ? -26.705 -0.955 11.763 1.00 25.29 435 ASN A CA 1
ATOM 3418 C C . ASN A 1 435 ? -27.983 -0.270 11.284 1.00 26.95 435 ASN A C 1
ATOM 3419 O O . ASN A 1 435 ? -28.922 -0.941 10.853 1.00 27.95 435 ASN A O 1
ATOM 3424 N N . MET A 1 436 ? -28.022 1.057 11.367 1.00 34.20 436 MET A N 1
ATOM 3425 C CA . MET A 1 436 ? -29.171 1.820 10.881 1.00 37.48 436 MET A CA 1
ATOM 3426 C C . MET A 1 436 ? -29.377 1.628 9.383 1.00 35.82 436 MET A C 1
ATOM 3427 O O . MET A 1 436 ? -30.505 1.443 8.924 1.00 41.22 436 MET A O 1
ATOM 3432 N N . VAL A 1 437 ? -28.281 1.680 8.631 1.00 45.53 437 VAL A N 1
ATOM 3433 C CA . VAL A 1 437 ? -28.311 1.502 7.182 1.00 48.16 437 VAL A CA 1
ATOM 3434 C C . VAL A 1 437 ? -28.776 0.098 6.802 1.00 49.75 437 VAL A C 1
ATOM 3435 O O . VAL A 1 437 ? -29.507 -0.082 5.826 1.00 54.60 437 VAL A O 1
ATOM 3439 N N . MET A 1 438 ? -28.358 -0.890 7.587 1.00 41.20 438 MET A N 1
ATOM 3440 C CA . MET A 1 438 ? -28.697 -2.285 7.321 1.00 43.89 438 MET A CA 1
ATOM 3441 C C . MET A 1 438 ? -30.145 -2.589 7.692 1.00 45.24 438 MET A C 1
ATOM 3442 O O . MET A 1 438 ? -30.808 -3.384 7.025 1.00 48.32 438 MET A O 1
ATOM 3447 N N . LEU A 1 439 ? -30.625 -1.961 8.762 1.00 42.26 439 LEU A N 1
ATOM 3448 C CA . LEU A 1 439 ? -32.023 -2.082 9.163 1.00 41.87 439 LEU A CA 1
ATOM 3449 C C . LEU A 1 439 ? -32.913 -1.463 8.094 1.00 45.87 439 LEU A C 1
ATOM 3450 O O . LEU A 1 439 ? -34.031 -1.919 7.857 1.00 56.84 439 LEU A O 1
ATOM 3455 N N . LEU A 1 440 ? -32.396 -0.421 7.452 1.00 34.97 440 LEU A N 1
ATOM 3456 C CA . LEU A 1 440 ? -33.106 0.263 6.380 1.00 32.65 440 LEU A CA 1
ATOM 3457 C C . LEU A 1 440 ? -33.089 -0.543 5.089 1.00 33.19 440 LEU A C 1
ATOM 3458 O O . LEU A 1 440 ? -33.970 -0.393 4.246 1.00 33.75 440 LEU A O 1
ATOM 3463 N N . GLN A 1 441 ? -32.079 -1.392 4.941 1.00 37.96 441 GLN A N 1
ATOM 3464 C CA . GLN A 1 441 ? -31.967 -2.256 3.771 1.00 39.69 441 GLN A CA 1
ATOM 3465 C C . GLN A 1 441 ? -33.034 -3.342 3.790 1.00 40.36 441 GLN A C 1
ATOM 3466 O O . GLN A 1 441 ? -33.622 -3.664 2.758 1.00 42.46 441 GLN A O 1
ATOM 3472 N N . LEU A 1 442 ? -33.277 -3.904 4.969 1.00 51.65 442 LEU A N 1
ATOM 3473 C CA . LEU A 1 442 ? -34.312 -4.916 5.141 1.00 52.63 442 LEU A CA 1
ATOM 3474 C C . LEU A 1 442 ? -35.699 -4.293 5.014 1.00 51.89 442 LEU A C 1
ATOM 3475 O O . LEU A 1 442 ? -36.646 -4.937 4.561 1.00 50.91 442 LEU A O 1
ATOM 3480 N N . ALA A 1 443 ? -35.801 -3.030 5.413 1.00 50.92 443 ALA A N 1
ATOM 3481 C CA . ALA A 1 443 ? -37.053 -2.290 5.338 1.00 51.78 443 ALA A CA 1
ATOM 3482 C C . ALA A 1 443 ? -37.507 -2.124 3.891 1.00 53.33 443 ALA A C 1
ATOM 3483 O O . ALA A 1 443 ? -38.705 -2.066 3.614 1.00 55.66 443 ALA A O 1
ATOM 3485 N N . ARG A 1 444 ? -36.547 -2.042 2.974 1.00 69.05 444 ARG A N 1
ATOM 3486 C CA . ARG A 1 444 ? -36.857 -1.948 1.552 1.00 71.02 444 ARG A CA 1
ATOM 3487 C C . ARG A 1 444 ? -37.427 -3.264 1.039 1.00 72.64 444 ARG A C 1
ATOM 3488 O O . ARG A 1 444 ? -38.299 -3.282 0.171 1.00 69.60 444 ARG A O 1
ATOM 3496 N N . TYR A 1 445 ? -36.925 -4.365 1.586 1.00 61.35 445 TYR A N 1
ATOM 3497 C CA . TYR A 1 445 ? -37.404 -5.694 1.230 1.00 66.75 445 TYR A CA 1
ATOM 3498 C C . TYR A 1 445 ? -38.754 -5.957 1.876 1.00 63.36 445 TYR A C 1
ATOM 3499 O O . TYR A 1 445 ? -39.498 -6.835 1.444 1.00 63.16 445 TYR A O 1
ATOM 3508 N N . LEU A 1 446 ? -39.064 -5.181 2.910 1.00 52.95 446 LEU A N 1
ATOM 3509 C CA . LEU A 1 446 ? -40.348 -5.278 3.591 1.00 50.44 446 LEU A CA 1
ATOM 3510 C C . LEU A 1 446 ? -41.406 -4.451 2.867 1.00 44.77 446 LEU A C 1
ATOM 3511 O O . LEU A 1 446 ? -42.566 -4.857 2.784 1.00 44.96 446 LEU A O 1
ATOM 3516 N N . VAL A 1 447 ? -41.004 -3.294 2.347 1.00 47.50 447 VAL A N 1
ATOM 3517 C CA . VAL A 1 447 ? -41.896 -2.475 1.537 1.00 49.78 447 VAL A CA 1
ATOM 3518 C C . VAL A 1 447 ? -42.278 -3.230 0.280 1.00 47.82 447 VAL A C 1
ATOM 3519 O O . VAL A 1 447 ? -43.457 -3.395 -0.014 1.00 47.81 447 VAL A O 1
ATOM 3523 N N . LYS A 1 448 ? -41.271 -3.707 -0.442 1.00 64.34 448 LYS A N 1
ATOM 3524 C CA . LYS A 1 448 ? -41.497 -4.429 -1.686 1.00 67.83 448 LYS A CA 1
ATOM 3525 C C . LYS A 1 448 ? -42.297 -5.707 -1.449 1.00 68.98 448 LYS A C 1
ATOM 3526 O O . LYS A 1 448 ? -43.060 -6.132 -2.313 1.00 72.57 448 LYS A O 1
ATOM 3532 N N . SER A 1 449 ? -42.117 -6.322 -0.283 1.00 56.17 449 SER A N 1
ATOM 3533 C CA . SER A 1 449 ? -42.873 -7.521 0.059 1.00 52.23 449 SER A CA 1
ATOM 3534 C C . SER A 1 449 ? -44.330 -7.149 0.295 1.00 60.51 449 SER A C 1
ATOM 3535 O O . SER A 1 449 ? -45.236 -7.813 -0.210 1.00 71.96 449 SER A O 1
ATOM 3538 N N . VAL A 1 450 ? -44.552 -6.085 1.063 1.00 51.01 450 VAL A N 1
ATOM 3539 C CA . VAL A 1 450 ? -45.887 -5.518 1.205 1.00 48.78 450 VAL A CA 1
ATOM 3540 C C . VAL A 1 450 ? -46.369 -5.006 -0.146 1.00 51.46 450 VAL A C 1
ATOM 3541 O O . VAL A 1 450 ? -47.462 -5.351 -0.592 1.00 50.60 450 VAL A O 1
ATOM 3545 N N . GLU A 1 451 ? -45.538 -4.198 -0.803 1.00 73.45 451 GLU A N 1
ATOM 3546 C CA . GLU A 1 451 ? -45.847 -3.700 -2.144 1.00 73.24 451 GLU A CA 1
ATOM 3547 C C . GLU A 1 451 ? -45.879 -4.840 -3.150 1.00 74.68 451 GLU A C 1
ATOM 3548 O O . GLU A 1 451 ? -45.074 -4.877 -4.079 1.00 79.10 451 GLU A O 1
ATOM 3554 N N . LEU A 1 452 ? -46.815 -5.761 -2.953 1.00 56.52 452 LEU A N 1
ATOM 3555 C CA . LEU A 1 452 ? -46.993 -6.919 -3.816 1.00 54.85 452 LEU A CA 1
ATOM 3556 C C . LEU A 1 452 ? -48.335 -7.567 -3.513 1.00 62.75 452 LEU A C 1
ATOM 3557 O O . LEU A 1 452 ? -48.636 -8.642 -4.026 1.00 68.39 452 LEU A O 1
ATOM 3562 N N . ILE A 1 453 ? -49.133 -6.910 -2.674 1.00 73.65 453 ILE A N 1
ATOM 3563 C CA . ILE A 1 453 ? -50.332 -7.526 -2.111 1.00 71.48 453 ILE A CA 1
ATOM 3564 C C . ILE A 1 453 ? -51.592 -6.719 -2.450 1.00 72.38 453 ILE A C 1
ATOM 3565 O O . ILE A 1 453 ? -52.709 -7.240 -2.393 1.00 78.60 453 ILE A O 1
ATOM 3570 N N . LYS A 1 454 ? -51.389 -5.455 -2.801 1.00 98.88 454 LYS A N 1
ATOM 3571 C CA . LYS A 1 454 ? -52.447 -4.637 -3.364 1.00 99.55 454 LYS A CA 1
ATOM 3572 C C . LYS A 1 454 ? -52.414 -4.906 -4.857 1.00 100.25 454 LYS A C 1
ATOM 3573 O O . LYS A 1 454 ? -53.262 -4.435 -5.613 1.00 107.36 454 LYS A O 1
ATOM 3579 N N . ALA A 1 455 ? -51.418 -5.675 -5.284 1.00 70.66 455 ALA A N 1
ATOM 3580 C CA . ALA A 1 455 ? -51.263 -6.015 -6.694 1.00 66.44 455 ALA A CA 1
ATOM 3581 C C . ALA A 1 455 ? -51.818 -7.403 -6.991 1.00 61.34 455 ALA A C 1
ATOM 3582 O O . ALA A 1 455 ? -52.625 -7.577 -7.905 1.00 56.00 455 ALA A O 1
ATOM 3584 N N . GLY A 1 456 ? -51.382 -8.389 -6.214 1.00 75.85 456 GLY A N 1
ATOM 3585 C CA . GLY A 1 456 ? -51.833 -9.757 -6.392 1.00 75.89 456 GLY A CA 1
ATOM 3586 C C . GLY A 1 456 ? -50.687 -10.716 -6.653 1.00 74.87 456 GLY A C 1
ATOM 3587 O O . GLY A 1 456 ? -50.872 -11.765 -7.269 1.00 82.22 456 GLY A O 1
ATOM 3588 N N . LYS A 1 457 ? -49.499 -10.352 -6.182 1.00 54.52 457 LYS A N 1
ATOM 3589 C CA . LYS A 1 457 ? -48.316 -11.184 -6.364 1.00 53.92 457 LYS A CA 1
ATOM 3590 C C . LYS A 1 457 ? -47.838 -11.761 -5.036 1.00 52.52 457 LYS A C 1
ATOM 3591 O O . LYS A 1 457 ? -46.637 -11.894 -4.802 1.00 58.49 457 LYS A O 1
ATOM 3597 N N . ALA A 1 458 ? -48.786 -12.101 -4.170 1.00 47.24 458 ALA A N 1
ATOM 3598 C CA . ALA A 1 458 ? -48.464 -12.664 -2.863 1.00 46.51 458 ALA A CA 1
ATOM 3599 C C . ALA A 1 458 ? -47.724 -13.990 -3.000 1.00 45.52 458 ALA A C 1
ATOM 3600 O O . ALA A 1 458 ? -47.012 -14.411 -2.089 1.00 48.41 458 ALA A O 1
ATOM 3602 N N . LYS A 1 459 ? -47.898 -14.644 -4.144 1.00 46.04 459 LYS A N 1
ATOM 3603 C CA . LYS A 1 459 ? -47.248 -15.923 -4.401 1.00 48.35 459 LYS A CA 1
ATOM 3604 C C . LYS A 1 459 ? -45.802 -15.744 -4.856 1.00 52.43 459 LYS A C 1
ATOM 3605 O O . LYS A 1 459 ? -45.096 -16.722 -5.099 1.00 46.72 459 LYS A O 1
ATOM 3611 N N . LYS A 1 460 ? -45.362 -14.496 -4.979 1.00 57.40 460 LYS A N 1
ATOM 3612 C CA . LYS A 1 460 ? -43.953 -14.220 -5.231 1.00 66.83 460 LYS A CA 1
ATOM 3613 C C . LYS A 1 460 ? -43.185 -14.190 -3.914 1.00 66.41 460 LYS A C 1
ATOM 3614 O O . LYS A 1 460 ? -41.955 -14.157 -3.896 1.00 67.97 460 LYS A O 1
ATOM 3620 N N . LEU A 1 461 ? -43.927 -14.205 -2.811 1.00 64.62 461 LEU A N 1
ATOM 3621 C CA . LEU A 1 461 ? -43.336 -14.109 -1.482 1.00 59.72 461 LEU A CA 1
ATOM 3622 C C . LEU A 1 461 ? -42.638 -15.399 -1.064 1.00 58.09 461 LEU A C 1
ATOM 3623 O O . LEU A 1 461 ? -43.149 -16.496 -1.287 1.00 62.69 461 LEU A O 1
ATOM 3628 N N . GLY A 1 462 ? -41.465 -15.254 -0.456 1.00 72.54 462 GLY A N 1
ATOM 3629 C CA . GLY A 1 462 ? -40.766 -16.379 0.135 1.00 67.74 462 GLY A CA 1
ATOM 3630 C C . GLY A 1 462 ? -41.424 -16.767 1.446 1.00 66.49 462 GLY A C 1
ATOM 3631 O O . GLY A 1 462 ? -42.329 -16.075 1.915 1.00 64.86 462 GLY A O 1
ATOM 3632 N N . PRO A 1 463 ? -40.973 -17.876 2.051 1.00 62.97 463 PRO A N 1
ATOM 3633 C CA . PRO A 1 463 ? -41.555 -18.379 3.301 1.00 63.86 463 PRO A CA 1
ATOM 3634 C C . PRO A 1 463 ? -41.314 -17.422 4.465 1.00 69.22 463 PRO A C 1
ATOM 3635 O O . PRO A 1 463 ? -42.121 -17.347 5.391 1.00 65.45 463 PRO A O 1
ATOM 3639 N N . VAL A 1 464 ? -40.204 -16.696 4.408 1.00 69.32 464 VAL A N 1
ATOM 3640 C CA . VAL A 1 464 ? -39.863 -15.736 5.449 1.00 69.58 464 VAL A CA 1
ATOM 3641 C C . VAL A 1 464 ? -40.845 -14.568 5.432 1.00 65.89 464 VAL A C 1
ATOM 3642 O O . VAL A 1 464 ? -41.227 -14.046 6.480 1.00 63.21 464 VAL A O 1
ATOM 3646 N N . ALA A 1 465 ? -41.258 -14.168 4.234 1.00 68.33 465 ALA A N 1
ATOM 3647 C CA . ALA A 1 465 ? -42.153 -13.027 4.073 1.00 68.47 465 ALA A CA 1
ATOM 3648 C C . ALA A 1 465 ? -43.625 -13.438 4.085 1.00 66.64 465 ALA A C 1
ATOM 3649 O O . ALA A 1 465 ? -44.501 -12.606 4.321 1.00 69.12 465 ALA A O 1
ATOM 3651 N N . SER A 1 466 ? -43.871 -14.723 3.830 1.00 79.40 466 SER A N 1
ATOM 3652 C CA . SER A 1 466 ? -45.212 -15.308 3.738 1.00 82.49 466 SER A CA 1
ATOM 3653 C C . SER A 1 466 ? -46.251 -14.738 4.700 1.00 83.49 466 SER A C 1
ATOM 3654 O O . SER A 1 466 ? -47.362 -14.397 4.292 1.00 83.27 466 SER A O 1
ATOM 3657 N N . TYR A 1 467 ? -45.879 -14.632 5.973 1.00 57.17 467 TYR A N 1
ATOM 3658 C CA . TYR A 1 467 ? -46.811 -14.249 7.031 1.00 56.79 467 TYR A CA 1
ATOM 3659 C C . TYR A 1 467 ? -47.395 -12.852 6.845 1.00 55.99 467 TYR A C 1
ATOM 3660 O O . TYR A 1 467 ? -48.334 -12.472 7.543 1.00 51.84 467 TYR A O 1
ATOM 3669 N N . LEU A 1 468 ? -46.829 -12.084 5.920 1.00 73.16 468 LEU A N 1
ATOM 3670 C CA . LEU A 1 468 ? -47.285 -10.721 5.679 1.00 79.75 468 LEU A CA 1
ATOM 3671 C C . LEU A 1 468 ? -48.595 -10.684 4.896 1.00 83.79 468 LEU A C 1
ATOM 3672 O O . LEU A 1 468 ? -49.411 -9.783 5.088 1.00 91.02 468 LEU A O 1
ATOM 3677 N N . ALA A 1 469 ? -48.799 -11.659 4.016 1.00 87.52 469 ALA A N 1
ATOM 3678 C CA . ALA A 1 469 ? -50.006 -11.691 3.199 1.00 83.14 469 ALA A CA 1
ATOM 3679 C C . ALA A 1 469 ? -51.186 -12.274 3.968 1.00 82.55 469 ALA A C 1
ATOM 3680 O O . ALA A 1 469 ? -52.330 -12.189 3.526 1.00 87.10 469 ALA A O 1
ATOM 3682 N N . ASP A 1 470 ? -50.898 -12.867 5.121 1.00 64.30 470 ASP A N 1
ATOM 3683 C CA . ASP A 1 470 ? -51.931 -13.499 5.932 1.00 61.05 470 ASP A CA 1
ATOM 3684 C C . ASP A 1 470 ? -52.687 -12.501 6.788 1.00 67.66 470 ASP A C 1
ATOM 3685 O O . ASP A 1 470 ? -52.633 -11.293 6.573 1.00 59.39 470 ASP A O 1
ATOM 3690 N N . LYS A 1 471 ? -53.390 -13.048 7.770 1.00 175.13 471 LYS A N 1
ATOM 3691 C CA . LYS A 1 471 ? -53.970 -12.286 8.860 1.00 183.99 471 LYS A CA 1
ATOM 3692 C C . LYS A 1 471 ? -54.212 -13.278 9.985 1.00 189.85 471 LYS A C 1
ATOM 3693 O O . LYS A 1 471 ? -54.733 -14.368 9.756 1.00 190.35 471 LYS A O 1
ATOM 3699 N N . SER A 1 472 ? -53.796 -12.920 11.192 1.00 73.03 472 SER A N 1
ATOM 3700 C CA . SER A 1 472 ? -53.946 -13.831 12.313 1.00 67.26 472 SER A CA 1
ATOM 3701 C C . SER A 1 472 ? -55.171 -13.452 13.145 1.00 68.42 472 SER A C 1
ATOM 3702 O O . SER A 1 472 ? -55.828 -14.314 13.736 1.00 68.87 472 SER A O 1
ATOM 3705 N N . ASP A 1 473 ? -55.482 -12.157 13.155 1.00 80.40 473 ASP A N 1
ATOM 3706 C CA . ASP A 1 473 ? -56.643 -11.611 13.865 1.00 87.01 473 ASP A CA 1
ATOM 3707 C C . ASP A 1 473 ? -56.775 -12.161 15.286 1.00 88.79 473 ASP A C 1
ATOM 3708 O O . ASP A 1 473 ? -56.352 -11.529 16.257 1.00 86.61 473 ASP A O 1
ATOM 3710 N N . GLU A 1 474 ? -57.384 -13.338 15.391 1.00 122.73 474 GLU A N 1
ATOM 3711 C CA . GLU A 1 474 ? -57.528 -14.033 16.662 1.00 122.72 474 GLU A CA 1
ATOM 3712 C C . GLU A 1 474 ? -56.152 -14.338 17.245 1.00 122.67 474 GLU A C 1
ATOM 3713 O O . GLU A 1 474 ? -55.231 -14.716 16.516 1.00 120.67 474 GLU A O 1
ATOM 3719 N N . THR A 1 475 ? -56.011 -14.171 18.557 1.00 87.72 475 THR A N 1
ATOM 3720 C CA . THR A 1 475 ? -54.715 -14.335 19.212 1.00 84.62 475 THR A CA 1
ATOM 3721 C C . THR A 1 475 ? -54.804 -14.842 20.659 1.00 70.91 475 THR A C 1
ATOM 3722 O O . THR A 1 475 ? -55.549 -14.301 21.472 1.00 62.13 475 THR A O 1
ATOM 3726 N N . ASP A 1 476 ? -54.039 -15.884 20.974 1.00 83.82 476 ASP A N 1
ATOM 3727 C CA . ASP A 1 476 ? -53.806 -16.276 22.365 1.00 86.40 476 ASP A CA 1
ATOM 3728 C C . ASP A 1 476 ? -52.429 -16.912 22.503 1.00 85.78 476 ASP A C 1
ATOM 3729 O O . ASP A 1 476 ? -51.682 -16.996 21.532 1.00 83.65 476 ASP A O 1
ATOM 3734 N N . LEU A 1 477 ? -52.098 -17.354 23.712 1.00 75.09 477 LEU A N 1
ATOM 3735 C CA . LEU A 1 477 ? -50.850 -18.074 23.945 1.00 77.72 477 LEU A CA 1
ATOM 3736 C C . LEU A 1 477 ? -51.137 -19.507 24.371 1.00 77.55 477 LEU A C 1
ATOM 3737 O O . LEU A 1 477 ? -51.413 -20.368 23.535 1.00 64.56 477 LEU A O 1
ATOM 3742 N N . THR A 1 478 ? -51.044 -19.748 25.676 1.00 89.10 478 THR A N 1
ATOM 3743 C CA . THR A 1 478 ? -51.285 -21.056 26.291 1.00 91.62 478 THR A CA 1
ATOM 3744 C C . THR A 1 478 ? -50.296 -22.140 25.841 1.00 85.76 478 THR A C 1
ATOM 3745 O O . THR A 1 478 ? -50.045 -23.085 26.586 1.00 77.87 478 THR A O 1
ATOM 3749 N N . SER A 1 479 ? -49.736 -22.010 24.639 1.00 102.29 479 SER A N 1
ATOM 3750 C CA . SER A 1 479 ? -48.777 -22.994 24.134 1.00 105.55 479 SER A CA 1
ATOM 3751 C C . SER A 1 479 ? -47.914 -22.501 22.964 1.00 103.56 479 SER A C 1
ATOM 3752 O O . SER A 1 479 ? -48.119 -22.898 21.816 1.00 109.69 479 SER A O 1
ATOM 3755 N N . LEU A 1 480 ? -46.953 -21.634 23.274 1.00 70.89 480 LEU A N 1
ATOM 3756 C CA . LEU A 1 480 ? -45.866 -21.261 22.361 1.00 66.29 480 LEU A CA 1
ATOM 3757 C C . LEU A 1 480 ? -46.257 -20.801 20.953 1.00 66.74 480 LEU A C 1
ATOM 3758 O O . LEU A 1 480 ? -45.964 -19.670 20.572 1.00 73.56 480 LEU A O 1
ATOM 3763 N N . ASN A 1 481 ? -46.889 -21.678 20.176 1.00 79.90 481 ASN A N 1
ATOM 3764 C CA . ASN A 1 481 ? -47.220 -21.360 18.786 1.00 76.51 481 ASN A CA 1
ATOM 3765 C C . ASN A 1 481 ? -48.067 -20.098 18.675 1.00 79.02 481 ASN A C 1
ATOM 3766 O O . ASN A 1 481 ? -48.049 -19.414 17.653 1.00 81.15 481 ASN A O 1
ATOM 3771 N N . GLY A 1 482 ? -48.800 -19.796 19.742 1.00 56.01 482 GLY A N 1
ATOM 3772 C CA . GLY A 1 482 ? -49.586 -18.581 19.818 1.00 58.20 482 GLY A CA 1
ATOM 3773 C C . GLY A 1 482 ? -48.722 -17.347 20.007 1.00 61.88 482 GLY A C 1
ATOM 3774 O O . GLY A 1 482 ? -49.110 -16.246 19.614 1.00 58.02 482 GLY A O 1
ATOM 3775 N N . TYR A 1 483 ? -47.552 -17.524 20.615 1.00 93.27 483 TYR A N 1
ATOM 3776 C CA . TYR A 1 483 ? -46.597 -16.427 20.748 1.00 96.29 483 TYR A CA 1
ATOM 3777 C C . TYR A 1 483 ? -46.041 -16.034 19.385 1.00 91.59 483 TYR A C 1
ATOM 3778 O O . TYR A 1 483 ? -45.954 -14.852 19.054 1.00 91.85 483 TYR A O 1
ATOM 3787 N N . VAL A 1 484 ? -45.646 -17.041 18.611 1.00 50.03 484 VAL A N 1
ATOM 3788 C CA . VAL A 1 484 ? -45.153 -16.839 17.255 1.00 49.92 484 VAL A CA 1
ATOM 3789 C C . VAL A 1 484 ? -46.225 -16.142 16.430 1.00 52.27 484 VAL A C 1
ATOM 3790 O O . VAL A 1 484 ? -45.937 -15.236 15.649 1.00 56.24 484 VAL A O 1
ATOM 3794 N N . LYS A 1 485 ? -47.468 -16.567 16.633 1.00 76.13 485 LYS A N 1
ATOM 3795 C CA . LYS A 1 485 ? -48.622 -15.931 16.010 1.00 82.02 485 LYS A CA 1
ATOM 3796 C C . LYS A 1 485 ? -48.744 -14.470 16.441 1.00 75.25 485 LYS A C 1
ATOM 3797 O O . LYS A 1 485 ? -49.152 -13.614 15.656 1.00 79.83 485 LYS A O 1
ATOM 3803 N N . MET A 1 486 ? -48.396 -14.193 17.694 1.00 94.79 486 MET A N 1
ATOM 3804 C CA . MET A 1 486 ? -48.412 -12.826 18.200 1.00 91.14 486 MET A CA 1
ATOM 3805 C C . MET A 1 486 ? -47.272 -12.019 17.590 1.00 88.00 486 MET A C 1
ATOM 3806 O O . MET A 1 486 ? -47.415 -10.823 17.333 1.00 85.54 486 MET A O 1
ATOM 3811 N N . PHE A 1 487 ? -46.141 -12.680 17.355 1.00 93.73 487 PHE A N 1
ATOM 3812 C CA . PHE A 1 487 ? -44.989 -12.032 16.736 1.00 94.16 487 PHE A CA 1
ATOM 3813 C C . PHE A 1 487 ? -45.149 -11.927 15.226 1.00 93.83 487 PHE A C 1
ATOM 3814 O O . PHE A 1 487 ? -44.445 -11.155 14.574 1.00 94.49 487 PHE A O 1
ATOM 3822 N N . GLU A 1 488 ? -46.066 -12.714 14.671 1.00 70.66 488 GLU A N 1
ATOM 3823 C CA . GLU A 1 488 ? -46.441 -12.568 13.271 1.00 66.28 488 GLU A CA 1
ATOM 3824 C C . GLU A 1 488 ? -47.214 -11.279 13.115 1.00 61.04 488 GLU A C 1
ATOM 3825 O O . GLU A 1 488 ? -46.999 -10.522 12.169 1.00 58.23 488 GLU A O 1
ATOM 3831 N N . ASN A 1 489 ? -48.114 -11.035 14.063 1.00 75.28 489 ASN A N 1
ATOM 3832 C CA . ASN A 1 489 ? -48.688 -9.711 14.244 1.00 81.15 489 ASN A CA 1
ATOM 3833 C C . ASN A 1 489 ? -47.578 -8.795 14.759 1.00 85.02 489 ASN A C 1
ATOM 3834 O O . ASN A 1 489 ? -46.410 -9.188 14.762 1.00 93.26 489 ASN A O 1
ATOM 3839 N N . MET A 1 490 ? -47.923 -7.586 15.194 1.00 78.30 490 MET A N 1
ATOM 3840 C CA . MET A 1 490 ? -46.917 -6.565 15.519 1.00 75.59 490 MET A CA 1
ATOM 3841 C C . MET A 1 490 ? -46.026 -6.287 14.312 1.00 73.82 490 MET A C 1
ATOM 3842 O O . MET A 1 490 ? -46.019 -5.184 13.767 1.00 73.99 490 MET A O 1
ATOM 3847 N N . ALA A 1 491 ? -45.259 -7.303 13.921 1.00 53.80 491 ALA A N 1
ATOM 3848 C CA . ALA A 1 491 ? -44.437 -7.268 12.717 1.00 58.49 491 ALA A CA 1
ATOM 3849 C C . ALA A 1 491 ? -45.262 -6.870 11.498 1.00 61.11 491 ALA A C 1
ATOM 3850 O O . ALA A 1 491 ? -45.058 -5.799 10.927 1.00 69.09 491 ALA A O 1
ATOM 3852 N N . ARG A 1 492 ? -46.187 -7.745 11.108 1.00 70.42 492 ARG A N 1
ATOM 3853 C CA . ARG A 1 492 ? -47.114 -7.482 10.010 1.00 70.39 492 ARG A CA 1
ATOM 3854 C C . ARG A 1 492 ? -47.804 -6.137 10.182 1.00 63.53 492 ARG A C 1
ATOM 3855 O O . ARG A 1 492 ? -47.942 -5.370 9.228 1.00 61.47 492 ARG A O 1
ATOM 3863 N N . ARG A 1 493 ? -48.237 -5.871 11.412 1.00 74.66 493 ARG A N 1
ATOM 3864 C CA . ARG A 1 493 ? -48.860 -4.604 11.782 1.00 76.95 493 ARG A CA 1
ATOM 3865 C C . ARG A 1 493 ? -47.979 -3.430 11.373 1.00 80.31 493 ARG A C 1
ATOM 3866 O O . ARG A 1 493 ? -48.354 -2.625 10.521 1.00 76.54 493 ARG A O 1
ATOM 3874 N N . GLN A 1 494 ? -46.801 -3.353 11.985 1.00 64.91 494 GLN A N 1
ATOM 3875 C CA . GLN A 1 494 ? -45.860 -2.266 11.745 1.00 65.11 494 GLN A CA 1
ATOM 3876 C C . GLN A 1 494 ? -45.411 -2.205 10.291 1.00 65.45 494 GLN A C 1
ATOM 3877 O O . GLN A 1 494 ? -45.268 -1.118 9.732 1.00 67.43 494 GLN A O 1
ATOM 3883 N N . ALA A 1 495 ? -45.181 -3.373 9.693 1.00 77.91 495 ALA A N 1
ATOM 3884 C CA . ALA A 1 495 ? -44.728 -3.468 8.305 1.00 82.27 495 ALA A CA 1
ATOM 3885 C C . ALA A 1 495 ? -45.643 -2.693 7.362 1.00 81.76 495 ALA A C 1
ATOM 3886 O O . ALA A 1 495 ? -45.184 -1.851 6.590 1.00 89.66 495 ALA A O 1
ATOM 3888 N N . TRP A 1 496 ? -46.938 -2.986 7.431 1.00 71.29 496 TRP A N 1
ATOM 3889 C CA . TRP A 1 496 ? -47.941 -2.243 6.680 1.00 74.74 496 TRP A CA 1
ATOM 3890 C C . TRP A 1 496 ? -48.016 -0.796 7.150 1.00 71.72 496 TRP A C 1
ATOM 3891 O O . TRP A 1 496 ? -48.050 0.133 6.342 1.00 70.90 496 TRP A O 1
ATOM 3902 N N . LYS A 1 497 ? -48.036 -0.624 8.467 1.00 57.34 497 LYS A N 1
ATOM 3903 C CA . LYS A 1 497 ? -48.170 0.686 9.095 1.00 53.25 497 LYS A CA 1
ATOM 3904 C C . LYS A 1 497 ? -47.082 1.651 8.636 1.00 49.36 497 LYS A C 1
ATOM 3905 O O . LYS A 1 497 ? -47.340 2.837 8.438 1.00 46.69 497 LYS A O 1
ATOM 3911 N N . ALA A 1 498 ? -45.867 1.138 8.466 1.00 67.62 498 ALA A N 1
ATOM 3912 C CA . ALA A 1 498 ? -44.749 1.971 8.041 1.00 69.07 498 ALA A CA 1
ATOM 3913 C C . ALA A 1 498 ? -44.750 2.168 6.527 1.00 62.66 498 ALA A C 1
ATOM 3914 O O . ALA A 1 498 ? -44.438 3.253 6.033 1.00 60.08 498 ALA A O 1
ATOM 3916 N N . THR A 1 499 ? -45.109 1.118 5.795 1.00 61.47 499 THR A N 1
ATOM 3917 C CA . THR A 1 499 ? -45.132 1.176 4.338 1.00 63.19 499 THR A CA 1
ATOM 3918 C C . THR A 1 499 ? -46.148 2.204 3.840 1.00 62.72 499 THR A C 1
ATOM 3919 O O . THR A 1 499 ? -45.842 3.014 2.964 1.00 61.89 499 THR A O 1
ATOM 3923 N N . GLU A 1 500 ? -47.345 2.182 4.419 1.00 95.41 500 GLU A N 1
ATOM 3924 C CA . GLU A 1 500 ? -48.427 3.063 3.990 1.00 100.65 500 GLU A CA 1
ATOM 3925 C C . GLU A 1 500 ? -48.152 4.521 4.346 1.00 98.26 500 GLU A C 1
ATOM 3926 O O . GLU A 1 500 ? -48.653 5.431 3.683 1.00 99.27 500 GLU A O 1
ATOM 3932 N N . LYS A 1 501 ? -47.369 4.741 5.398 1.00 75.54 501 LYS A N 1
ATOM 3933 C CA . LYS A 1 501 ? -46.967 6.093 5.766 1.00 71.77 501 LYS A CA 1
ATOM 3934 C C . LYS A 1 501 ? -45.985 6.617 4.732 1.00 68.04 501 LYS A C 1
ATOM 3935 O O . LYS A 1 501 ? -46.096 7.755 4.275 1.00 70.47 501 LYS A O 1
ATOM 3941 N N . PHE A 1 502 ? -45.026 5.776 4.359 1.00 48.06 502 PHE A N 1
ATOM 3942 C CA . PHE A 1 502 ? -44.098 6.117 3.288 1.00 47.09 502 PHE A CA 1
ATOM 3943 C C . PHE A 1 502 ? -44.856 6.315 1.975 1.00 47.44 502 PHE A C 1
ATOM 3944 O O . PHE A 1 502 ? -44.543 7.225 1.210 1.00 56.16 502 PHE A O 1
ATOM 3952 N N . LEU A 1 503 ? -45.866 5.483 1.733 1.00 43.99 503 LEU A N 1
ATOM 3953 C CA . LEU A 1 503 ? -46.711 5.618 0.546 1.00 43.54 503 LEU A CA 1
ATOM 3954 C C . LEU A 1 503 ? -47.502 6.927 0.542 1.00 46.25 503 LEU A C 1
ATOM 3955 O O . LEU A 1 503 ? -47.554 7.624 -0.472 1.00 53.97 503 LEU A O 1
ATOM 3960 N N . LYS A 1 504 ? -48.116 7.250 1.678 1.00 54.21 504 LYS A N 1
ATOM 3961 C CA . LYS A 1 504 ? -48.911 8.470 1.814 1.00 56.10 504 LYS A CA 1
ATOM 3962 C C . LYS A 1 504 ? -48.094 9.724 1.521 1.00 57.54 504 LYS A C 1
ATOM 3963 O O . LYS A 1 504 ? -48.607 10.699 0.971 1.00 68.56 504 LYS A O 1
ATOM 3969 N N . LEU A 1 505 ? -46.819 9.688 1.894 1.00 63.03 505 LEU A N 1
ATOM 3970 C CA . LEU A 1 505 ? -45.921 10.813 1.674 1.00 65.47 505 LEU A CA 1
ATOM 3971 C C . LEU A 1 505 ? -45.586 10.980 0.194 1.00 68.80 505 LEU A C 1
ATOM 3972 O O . LEU A 1 505 ? -45.118 12.035 -0.224 1.00 71.39 505 LEU A O 1
ATOM 3977 N N . MET A 1 506 ? -45.828 9.943 -0.600 1.00 45.47 506 MET A N 1
ATOM 3978 C CA . MET A 1 506 ? -45.615 10.040 -2.042 1.00 51.06 506 MET A CA 1
ATOM 3979 C C . MET A 1 506 ? -46.908 10.450 -2.737 1.00 58.77 506 MET A C 1
ATOM 3980 O O . MET A 1 506 ? -46.886 11.065 -3.804 1.00 60.21 506 MET A O 1
ATOM 3985 N N . GLU A 1 507 ? -48.035 10.111 -2.120 1.00 96.39 507 GLU A N 1
ATOM 3986 C CA . GLU A 1 507 ? -49.325 10.617 -2.563 1.00 96.45 507 GLU A CA 1
ATOM 3987 C C . GLU A 1 507 ? -49.458 12.067 -2.100 1.00 97.16 507 GLU A C 1
ATOM 3988 O O . GLU A 1 507 ? -50.346 12.799 -2.537 1.00 103.43 507 GLU A O 1
ATOM 3994 N N . SER A 1 508 ? -48.553 12.470 -1.212 1.00 93.84 508 SER A N 1
ATOM 3995 C CA . SER A 1 508 ? -48.382 13.874 -0.865 1.00 94.31 508 SER A CA 1
ATOM 3996 C C . SER A 1 508 ? -47.527 14.546 -1.933 1.00 94.37 508 SER A C 1
ATOM 3997 O O . SER A 1 508 ? -47.470 15.769 -2.027 1.00 91.20 508 SER A O 1
ATOM 4000 N N . GLY A 1 509 ? -46.859 13.734 -2.743 1.00 82.21 509 GLY A N 1
ATOM 4001 C CA . GLY A 1 509 ? -46.017 14.253 -3.801 1.00 77.57 509 GLY A CA 1
ATOM 4002 C C . GLY A 1 509 ? -44.632 14.623 -3.311 1.00 71.60 509 GLY A C 1
ATOM 4003 O O . GLY A 1 509 ? -43.890 15.324 -3.998 1.00 67.46 509 GLY A O 1
ATOM 4004 N N . GLU A 1 510 ? -44.286 14.169 -2.112 1.00 72.27 510 GLU A N 1
ATOM 4005 C CA . GLU A 1 510 ? -42.922 14.310 -1.625 1.00 76.49 510 GLU A CA 1
ATOM 4006 C C . GLU A 1 510 ? -42.090 13.234 -2.308 1.00 72.42 510 GLU A C 1
ATOM 4007 O O . GLU A 1 510 ? -42.504 12.075 -2.368 1.00 79.87 510 GLU A O 1
ATOM 4013 N N . SER A 1 511 ? -40.934 13.626 -2.836 1.00 55.37 511 SER A N 1
ATOM 4014 C CA . SER A 1 511 ? -40.097 12.722 -3.622 1.00 52.12 511 SER A CA 1
ATOM 4015 C C . SER A 1 511 ? -39.721 11.475 -2.832 1.00 49.45 511 SER A C 1
ATOM 4016 O O . SER A 1 511 ? -39.660 11.509 -1.604 1.00 50.62 511 SER A O 1
ATOM 4019 N N . ARG A 1 512 ? -39.466 10.385 -3.551 1.00 73.87 512 ARG A N 1
ATOM 4020 C CA . ARG A 1 512 ? -39.203 9.081 -2.944 1.00 67.09 512 ARG A CA 1
ATOM 4021 C C . ARG A 1 512 ? -38.133 9.125 -1.861 1.00 64.77 512 ARG A C 1
ATOM 4022 O O . ARG A 1 512 ? -38.364 8.683 -0.735 1.00 61.21 512 ARG A O 1
ATOM 4030 N N . GLU A 1 513 ? -36.966 9.652 -2.215 1.00 61.61 513 GLU A N 1
ATOM 4031 C CA . GLU A 1 513 ? -35.851 9.769 -1.283 1.00 61.86 513 GLU A CA 1
ATOM 4032 C C . GLU A 1 513 ? -36.254 10.479 0.008 1.00 56.23 513 GLU A C 1
ATOM 4033 O O . GLU A 1 513 ? -35.934 10.023 1.105 1.00 58.01 513 GLU A O 1
ATOM 4039 N N . VAL A 1 514 ? -36.962 11.595 -0.127 1.00 52.53 514 VAL A N 1
ATOM 4040 C CA . VAL A 1 514 ? -37.396 12.359 1.036 1.00 48.40 514 VAL A CA 1
ATOM 4041 C C . VAL A 1 514 ? -38.550 11.657 1.746 1.00 49.38 514 VAL A C 1
ATOM 4042 O O . VAL A 1 514 ? -38.608 11.631 2.977 1.00 52.12 514 VAL A O 1
ATOM 4046 N N . ALA A 1 515 ? -39.463 11.087 0.966 1.00 48.90 515 ALA A N 1
ATOM 4047 C CA . ALA A 1 515 ? -40.551 10.292 1.521 1.00 50.64 515 ALA A CA 1
ATOM 4048 C C . ALA A 1 515 ? -40.000 9.110 2.308 1.00 51.42 515 ALA A C 1
ATOM 4049 O O . ALA A 1 515 ? -40.505 8.771 3.375 1.00 50.39 515 ALA A O 1
ATOM 4051 N N . TRP A 1 516 ? -38.959 8.487 1.767 1.00 48.15 516 TRP A N 1
ATOM 4052 C CA . TRP A 1 516 ? -38.275 7.396 2.451 1.00 47.06 516 TRP A CA 1
ATOM 4053 C C . TRP A 1 516 ? -37.622 7.886 3.739 1.00 48.57 516 TRP A C 1
ATOM 4054 O O . TRP A 1 516 ? -37.697 7.230 4.779 1.00 51.73 516 TRP A O 1
ATOM 4065 N N . ASN A 1 517 ? -36.982 9.047 3.653 1.00 61.12 517 ASN A N 1
ATOM 4066 C CA . ASN A 1 517 ? -36.237 9.619 4.766 1.00 57.17 517 ASN A CA 1
ATOM 4067 C C . ASN A 1 517 ? -37.135 9.951 5.956 1.00 60.86 517 ASN A C 1
ATOM 4068 O O . ASN A 1 517 ? -36.788 9.669 7.103 1.00 66.62 517 ASN A O 1
ATOM 4073 N N . LYS A 1 518 ? -38.293 10.540 5.676 1.00 47.23 518 LYS A N 1
ATOM 4074 C CA . LYS A 1 518 ? -39.207 10.973 6.728 1.00 46.26 518 LYS A CA 1
ATOM 4075 C C . LYS A 1 518 ? -39.888 9.809 7.440 1.00 44.16 518 LYS A C 1
ATOM 4076 O O . LYS A 1 518 ? -40.414 9.970 8.539 1.00 42.31 518 LYS A O 1
ATOM 4082 N N . SER A 1 519 ? -39.875 8.637 6.817 1.00 61.28 519 SER A N 1
ATOM 4083 C CA . SER A 1 519 ? -40.483 7.458 7.422 1.00 66.56 519 SER A CA 1
ATOM 4084 C C . SER A 1 519 ? -39.425 6.480 7.920 1.00 63.95 519 SER A C 1
ATOM 4085 O O . SER A 1 519 ? -39.746 5.362 8.315 1.00 62.49 519 SER A O 1
ATOM 4088 N N . ALA A 1 520 ? -38.168 6.918 7.909 1.00 72.80 520 ALA A N 1
ATOM 4089 C CA . ALA A 1 520 ? -37.025 6.029 8.121 1.00 70.34 520 ALA A CA 1
ATOM 4090 C C . ALA A 1 520 ? -37.025 5.329 9.480 1.00 68.26 520 ALA A C 1
ATOM 4091 O O . ALA A 1 520 ? -36.547 4.201 9.595 1.00 65.40 520 ALA A O 1
ATOM 4093 N N . VAL A 1 521 ? -37.555 5.988 10.506 1.00 54.88 521 VAL A N 1
ATOM 4094 C CA . VAL A 1 521 ? -37.563 5.403 11.845 1.00 58.41 521 VAL A CA 1
ATOM 4095 C C . VAL A 1 521 ? -38.608 4.295 11.966 1.00 58.41 521 VAL A C 1
ATOM 4096 O O . VAL A 1 521 ? -38.320 3.226 12.504 1.00 57.69 521 VAL A O 1
ATOM 4100 N N . GLU A 1 522 ? -39.814 4.554 11.466 1.00 67.86 522 GLU A N 1
ATOM 4101 C CA . GLU A 1 522 ? -40.881 3.555 11.462 1.00 62.77 522 GLU A CA 1
ATOM 4102 C C . GLU A 1 522 ? -40.448 2.297 10.724 1.00 58.62 522 GLU A C 1
ATOM 4103 O O . GLU A 1 522 ? -40.725 1.178 11.160 1.00 56.54 522 GLU A O 1
ATOM 4109 N N . LEU A 1 523 ? -39.760 2.498 9.605 1.00 34.32 523 LEU A N 1
ATOM 4110 C CA . LEU A 1 523 ? -39.277 1.406 8.771 1.00 33.81 523 LEU A CA 1
ATOM 4111 C C . LEU A 1 523 ? -38.264 0.529 9.494 1.00 34.29 523 LEU A C 1
ATOM 4112 O O . LEU A 1 523 ? -38.201 -0.678 9.265 1.00 38.50 523 LEU A O 1
ATOM 4117 N N . THR A 1 524 ? -37.464 1.139 10.361 1.00 41.79 524 THR A N 1
ATOM 4118 C CA . THR A 1 524 ? -36.486 0.382 11.133 1.00 43.66 524 THR A CA 1
ATOM 4119 C C . THR A 1 524 ? -37.158 -0.354 12.286 1.00 42.24 524 THR A C 1
ATOM 4120 O O . THR A 1 524 ? -36.679 -1.397 12.727 1.00 39.55 524 THR A O 1
ATOM 4124 N N . ARG A 1 525 ? -38.263 0.196 12.779 1.00 50.61 525 ARG A N 1
ATOM 4125 C CA . ARG A 1 525 ? -39.047 -0.487 13.798 1.00 51.92 525 ARG A CA 1
ATOM 4126 C C . ARG A 1 525 ? -39.639 -1.749 13.193 1.00 48.70 525 ARG A C 1
ATOM 4127 O O . ARG A 1 525 ? -39.734 -2.787 13.849 1.00 48.34 525 ARG A O 1
ATOM 4135 N N . ALA A 1 526 ? -40.028 -1.644 11.926 1.00 40.28 526 ALA A N 1
ATOM 4136 C CA . ALA A 1 526 ? -40.566 -2.771 11.177 1.00 46.26 526 ALA A CA 1
ATOM 4137 C C . ALA A 1 526 ? -39.521 -3.865 11.006 1.00 51.32 526 ALA A C 1
ATOM 4138 O O . ALA A 1 526 ? -39.797 -5.042 11.249 1.00 66.36 526 ALA A O 1
ATOM 4140 N N . SER A 1 527 ? -38.325 -3.469 10.579 1.00 81.12 527 SER A N 1
ATOM 4141 C CA . SER A 1 527 ? -37.229 -4.408 10.378 1.00 81.96 527 SER A CA 1
ATOM 4142 C C . SER A 1 527 ? -36.925 -5.195 11.649 1.00 81.89 527 SER A C 1
ATOM 4143 O O . SER A 1 527 ? -36.899 -6.423 11.626 1.00 88.54 527 SER A O 1
ATOM 4146 N N . ARG A 1 528 ? -36.707 -4.480 12.751 1.00 57.96 528 ARG A N 1
ATOM 4147 C CA . ARG A 1 528 ? -36.412 -5.103 14.041 1.00 56.87 528 ARG A CA 1
ATOM 4148 C C . ARG A 1 528 ? -37.456 -6.143 14.440 1.00 53.10 528 ARG A C 1
ATOM 4149 O O . ARG A 1 528 ? -37.111 -7.244 14.868 1.00 55.04 528 ARG A O 1
ATOM 4157 N N . LEU A 1 529 ? -38.728 -5.791 14.297 1.00 46.54 529 LEU A N 1
ATOM 4158 C CA . LEU A 1 529 ? -39.813 -6.713 14.612 1.00 45.90 529 LEU A CA 1
ATOM 4159 C C . LEU A 1 529 ? -39.737 -7.982 13.762 1.00 47.93 529 LEU A C 1
ATOM 4160 O O . LEU A 1 529 ? -39.904 -9.089 14.275 1.00 47.20 529 LEU A O 1
ATOM 4165 N N . HIS A 1 530 ? -39.462 -7.817 12.472 1.00 55.33 530 HIS A N 1
ATOM 4166 C CA . HIS A 1 530 ? -39.411 -8.940 11.538 1.00 62.43 530 HIS A CA 1
ATOM 4167 C C . HIS A 1 530 ? -38.331 -9.961 11.911 1.00 64.94 530 HIS A C 1
ATOM 4168 O O . HIS A 1 530 ? -38.593 -11.164 11.935 1.00 73.08 530 HIS A O 1
ATOM 4175 N N . THR A 1 531 ? -37.124 -9.481 12.206 1.00 63.18 531 THR A N 1
ATOM 4176 C CA . THR A 1 531 ? -36.003 -10.369 12.526 1.00 56.80 531 THR A CA 1
ATOM 4177 C C . THR A 1 531 ? -36.120 -11.002 13.902 1.00 57.90 531 THR A C 1
ATOM 4178 O O . THR A 1 531 ? -35.585 -12.084 14.140 1.00 55.97 531 THR A O 1
ATOM 4182 N N . ARG A 1 532 ? -36.786 -10.313 14.819 1.00 66.41 532 ARG A N 1
ATOM 4183 C CA . ARG A 1 532 ? -36.983 -10.868 16.145 1.00 69.41 532 ARG A CA 1
ATOM 4184 C C . ARG A 1 532 ? -37.943 -12.039 16.047 1.00 69.71 532 ARG A C 1
ATOM 4185 O O . ARG A 1 532 ? -37.813 -13.027 16.768 1.00 67.78 532 ARG A O 1
ATOM 4193 N N . LEU A 1 533 ? -38.907 -11.919 15.141 1.00 58.71 533 LEU A N 1
ATOM 4194 C CA . LEU A 1 533 ? -39.814 -13.016 14.842 1.00 58.44 533 LEU A CA 1
ATOM 4195 C C . LEU A 1 533 ? -39.029 -14.211 14.322 1.00 57.59 533 LEU A C 1
ATOM 4196 O O . LEU A 1 533 ? -39.267 -15.345 14.736 1.00 59.43 533 LEU A O 1
ATOM 4201 N N . PHE A 1 534 ? -38.085 -13.948 13.422 1.00 48.91 534 PHE A N 1
ATOM 4202 C CA . PHE A 1 534 ? -37.296 -15.011 12.807 1.00 45.86 534 PHE A CA 1
ATOM 4203 C C . PHE A 1 534 ? -36.412 -15.734 13.816 1.00 46.45 534 PHE A C 1
ATOM 4204 O O . PHE A 1 534 ? -36.326 -16.961 13.801 1.00 53.28 534 PHE A O 1
ATOM 4212 N N . ILE A 1 535 ? -35.743 -14.965 14.670 1.00 53.12 535 ILE A N 1
ATOM 4213 C CA . ILE A 1 535 ? -34.880 -15.522 15.710 1.00 52.85 535 ILE A CA 1
ATOM 4214 C C . ILE A 1 535 ? -35.651 -16.521 16.569 1.00 49.56 535 ILE A C 1
ATOM 4215 O O . ILE A 1 535 ? -35.140 -17.587 16.917 1.00 47.08 535 ILE A O 1
ATOM 4220 N N . ILE A 1 536 ? -36.895 -16.174 16.884 1.00 47.27 536 ILE A N 1
ATOM 4221 C CA . ILE A 1 536 ? -37.774 -17.030 17.670 1.00 52.83 536 ILE A CA 1
ATOM 4222 C C . ILE A 1 536 ? -38.110 -18.332 16.938 1.00 55.93 536 ILE A C 1
ATOM 4223 O O . ILE A 1 536 ? -37.984 -19.419 17.507 1.00 49.02 536 ILE A O 1
ATOM 4228 N N . GLU A 1 537 ? -38.533 -18.213 15.681 1.00 50.88 537 GLU A N 1
ATOM 4229 C CA . GLU A 1 537 ? -38.873 -19.375 14.862 1.00 51.85 537 GLU A CA 1
ATOM 4230 C C . GLU A 1 537 ? -37.693 -20.324 14.727 1.00 56.40 537 GLU A C 1
ATOM 4231 O O . GLU A 1 537 ? -37.824 -21.535 14.915 1.00 65.02 537 GLU A O 1
ATOM 4237 N N . ALA A 1 538 ? -36.543 -19.751 14.386 1.00 42.05 538 ALA A N 1
ATOM 4238 C CA . ALA A 1 538 ? -35.300 -20.498 14.245 1.00 42.91 538 ALA A CA 1
ATOM 4239 C C . ALA A 1 538 ? -34.995 -21.305 15.502 1.00 45.98 538 ALA A C 1
ATOM 4240 O O . ALA A 1 538 ? -34.615 -22.475 15.425 1.00 44.38 538 ALA A O 1
ATOM 4242 N N . PHE A 1 539 ? -35.157 -20.658 16.653 1.00 61.89 539 PHE A N 1
ATOM 4243 C CA . PHE A 1 539 ? -34.991 -21.298 17.952 1.00 57.75 539 PHE A CA 1
ATOM 4244 C C . PHE A 1 539 ? -35.921 -22.500 18.048 1.00 54.42 539 PHE A C 1
ATOM 4245 O O . PHE A 1 539 ? -35.480 -23.620 18.312 1.00 45.76 539 PHE A O 1
ATOM 4253 N N . MET A 1 540 ? -37.206 -22.251 17.813 1.00 66.88 540 MET A N 1
ATOM 4254 C CA . MET A 1 540 ? -38.233 -23.288 17.861 1.00 66.71 540 MET A CA 1
ATOM 4255 C C . MET A 1 540 ? -37.895 -24.499 17.002 1.00 61.53 540 MET A C 1
ATOM 4256 O O . MET A 1 540 ? -38.051 -25.640 17.437 1.00 58.87 540 MET A O 1
ATOM 4261 N N . ARG A 1 541 ? -37.432 -24.246 15.782 1.00 49.88 541 ARG A N 1
ATOM 4262 C CA . ARG A 1 541 ? -37.151 -25.320 14.834 1.00 51.85 541 ARG A CA 1
ATOM 4263 C C . ARG A 1 541 ? -35.988 -26.199 15.277 1.00 54.90 541 ARG A C 1
ATOM 4264 O O . ARG A 1 541 ? -35.853 -27.338 14.824 1.00 61.89 541 ARG A O 1
ATOM 4272 N N . ARG A 1 542 ? -35.154 -25.677 16.170 1.00 41.48 542 ARG A N 1
ATOM 4273 C CA . ARG A 1 542 ? -33.993 -26.422 16.637 1.00 42.96 542 ARG A CA 1
ATOM 4274 C C . ARG A 1 542 ? -34.310 -27.310 17.836 1.00 43.82 542 ARG A C 1
ATOM 4275 O O . ARG A 1 542 ? -33.781 -28.415 17.951 1.00 36.95 542 ARG A O 1
ATOM 4283 N N . VAL A 1 543 ? -35.160 -26.827 18.736 1.00 52.30 543 VAL A N 1
ATOM 4284 C CA . VAL A 1 543 ? -35.454 -27.574 19.953 1.00 59.19 543 VAL A CA 1
ATOM 4285 C C . VAL A 1 543 ? -36.473 -28.683 19.693 1.00 66.41 543 VAL A C 1
ATOM 4286 O O . VAL A 1 543 ? -36.335 -29.792 20.211 1.00 63.26 543 VAL A O 1
ATOM 4290 N N . SER A 1 544 ? -37.481 -28.391 18.878 1.00 68.91 544 SER A N 1
ATOM 4291 C CA . SER A 1 544 ? -38.489 -29.385 18.532 1.00 71.18 544 SER A CA 1
ATOM 4292 C C . SER A 1 544 ? -37.984 -30.256 17.391 1.00 67.64 544 SER A C 1
ATOM 4293 O O . SER A 1 544 ? -38.531 -30.236 16.288 1.00 68.39 544 SER A O 1
ATOM 4296 N N . ARG A 1 545 ? -36.938 -31.028 17.672 1.00 66.38 545 ARG A N 1
ATOM 4297 C CA . ARG A 1 545 ? -36.232 -31.766 16.634 1.00 63.53 545 ARG A CA 1
ATOM 4298 C C . ARG A 1 545 ? -35.257 -32.787 17.220 1.00 63.29 545 ARG A C 1
ATOM 4299 O O . ARG A 1 545 ? -34.989 -33.824 16.609 1.00 65.95 545 ARG A O 1
ATOM 4307 N N . ILE A 1 546 ? -34.749 -32.505 18.417 1.00 84.64 546 ILE A N 1
ATOM 4308 C CA . ILE A 1 546 ? -33.668 -33.302 18.987 1.00 90.45 546 ILE A CA 1
ATOM 4309 C C . ILE A 1 546 ? -34.135 -34.355 19.995 1.00 89.31 546 ILE A C 1
ATOM 4310 O O . ILE A 1 546 ? -35.082 -34.143 20.756 1.00 80.55 546 ILE A O 1
ATOM 4315 N N . GLU A 1 547 ? -33.469 -35.506 19.970 1.00 136.30 547 GLU A N 1
ATOM 4316 C CA . GLU A 1 547 ? -33.639 -36.511 21.009 1.00 144.56 547 GLU A CA 1
ATOM 4317 C C . GLU A 1 547 ? -32.866 -36.055 22.240 1.00 140.84 547 GLU A C 1
ATOM 4318 O O . GLU A 1 547 ? -32.327 -34.947 22.251 1.00 143.29 547 GLU A O 1
ATOM 4324 N N . ASP A 1 548 ? -32.799 -36.919 23.251 1.00 85.88 548 ASP A N 1
ATOM 4325 C CA . ASP A 1 548 ? -32.349 -36.544 24.592 1.00 75.12 548 ASP A CA 1
ATOM 4326 C C . ASP A 1 548 ? -33.342 -35.539 25.158 1.00 73.29 548 ASP A C 1
ATOM 4327 O O . ASP A 1 548 ? -33.294 -34.348 24.846 1.00 69.20 548 ASP A O 1
ATOM 4332 N N . ILE A 1 549 ? -34.252 -36.048 25.981 1.00 55.75 549 ILE A N 1
ATOM 4333 C CA . ILE A 1 549 ? -35.334 -35.260 26.562 1.00 57.02 549 ILE A CA 1
ATOM 4334 C C . ILE A 1 549 ? -34.858 -34.246 27.618 1.00 60.18 549 ILE A C 1
ATOM 4335 O O . ILE A 1 549 ? -35.365 -33.123 27.647 1.00 56.91 549 ILE A O 1
ATOM 4340 N N . PRO A 1 550 ? -33.891 -34.624 28.486 1.00 89.65 550 PRO A N 1
ATOM 4341 C CA . PRO A 1 550 ? -33.383 -33.601 29.411 1.00 85.50 550 PRO A CA 1
ATOM 4342 C C . PRO A 1 550 ? -32.874 -32.337 28.720 1.00 91.56 550 PRO A C 1
ATOM 4343 O O . PRO A 1 550 ? -33.078 -31.237 29.232 1.00 87.34 550 PRO A O 1
ATOM 4347 N N . VAL A 1 551 ? -32.225 -32.497 27.571 1.00 66.83 551 VAL A N 1
ATOM 4348 C CA . VAL A 1 551 ? -31.720 -31.359 26.812 1.00 66.93 551 VAL A CA 1
ATOM 4349 C C . VAL A 1 551 ? -32.869 -30.592 26.160 1.00 68.13 551 VAL A C 1
ATOM 4350 O O . VAL A 1 551 ? -32.904 -29.361 26.187 1.00 73.33 551 VAL A O 1
ATOM 4354 N N . LYS A 1 552 ? -33.816 -31.327 25.589 1.00 68.34 552 LYS A N 1
ATOM 4355 C CA . LYS A 1 552 ? -34.969 -30.716 24.938 1.00 69.52 552 LYS A CA 1
ATOM 4356 C C . LYS A 1 552 ? -35.848 -29.952 25.932 1.00 66.66 552 LYS A C 1
ATOM 4357 O O . LYS A 1 552 ? -36.588 -29.047 25.545 1.00 57.92 552 LYS A O 1
ATOM 4363 N N . GLU A 1 553 ? -35.764 -30.317 27.209 1.00 96.91 553 GLU A N 1
ATOM 4364 C CA . GLU A 1 553 ? -36.587 -29.685 28.238 1.00 94.11 553 GLU A CA 1
ATOM 4365 C C . GLU A 1 553 ? -35.941 -28.434 28.829 1.00 90.01 553 GLU A C 1
ATOM 4366 O O . GLU A 1 553 ? -36.637 -27.481 29.175 1.00 86.86 553 GLU A O 1
ATOM 4372 N N . VAL A 1 554 ? -34.617 -28.434 28.953 1.00 109.99 554 VAL A N 1
ATOM 4373 C CA . VAL A 1 554 ? -33.928 -27.254 29.465 1.00 109.77 554 VAL A CA 1
ATOM 4374 C C . VAL A 1 554 ? -33.865 -26.169 28.395 1.00 106.15 554 VAL A C 1
ATOM 4375 O O . VAL A 1 554 ? -33.828 -24.977 28.706 1.00 109.46 554 VAL A O 1
ATOM 4379 N N . LEU A 1 555 ? -33.858 -26.594 27.135 1.00 49.43 555 LEU A N 1
ATOM 4380 C CA . LEU A 1 555 ? -33.890 -25.672 26.009 1.00 48.28 555 LEU A CA 1
ATOM 4381 C C . LEU A 1 555 ? -35.296 -25.107 25.837 1.00 44.80 555 LEU A C 1
ATOM 4382 O O . LEU A 1 555 ? -35.470 -23.995 25.335 1.00 44.64 555 LEU A O 1
ATOM 4387 N N . THR A 1 556 ? -36.293 -25.884 26.254 1.00 59.15 556 THR A N 1
ATOM 4388 C CA . THR A 1 556 ? -37.681 -25.432 26.243 1.00 61.95 556 THR A CA 1
ATOM 4389 C C . THR A 1 556 ? -37.897 -24.390 27.329 1.00 61.64 556 THR A C 1
ATOM 4390 O O . THR A 1 556 ? -38.642 -23.427 27.144 1.00 58.52 556 THR A O 1
ATOM 4394 N N . ASP A 1 557 ? -37.240 -24.599 28.466 1.00 63.18 557 ASP A N 1
ATOM 4395 C CA . ASP A 1 557 ? -37.245 -23.629 29.554 1.00 68.22 557 ASP A CA 1
ATOM 4396 C C . ASP A 1 557 ? -36.687 -22.297 29.065 1.00 68.13 557 ASP A C 1
ATOM 4397 O O . ASP A 1 557 ? -37.309 -21.250 29.239 1.00 64.31 557 ASP A O 1
ATOM 4402 N N . LEU A 1 558 ? -35.506 -22.360 28.458 1.00 69.42 558 LEU A N 1
ATOM 4403 C CA . LEU A 1 558 ? -34.856 -21.201 27.855 1.00 66.27 558 LEU A CA 1
ATOM 4404 C C . LEU A 1 558 ? -35.777 -20.516 26.854 1.00 64.07 558 LEU A C 1
ATOM 4405 O O . LEU A 1 558 ? -35.990 -19.303 26.909 1.00 59.98 558 LEU A O 1
ATOM 4410 N N . LEU A 1 559 ? -36.322 -21.316 25.944 1.00 61.94 559 LEU A N 1
ATOM 4411 C CA . LEU A 1 559 ? -37.189 -20.823 24.882 1.00 66.43 559 LEU A CA 1
ATOM 4412 C C . LEU A 1 559 ? -38.439 -20.133 25.423 1.00 63.35 559 LEU A C 1
ATOM 4413 O O . LEU A 1 559 ? -38.885 -19.128 24.872 1.00 64.97 559 LEU A O 1
ATOM 4418 N N . HIS A 1 560 ? -39.002 -20.674 26.498 1.00 83.02 560 HIS A N 1
ATOM 4419 C CA . HIS A 1 560 ? -40.158 -20.058 27.140 1.00 85.79 560 HIS A CA 1
ATOM 4420 C C . HIS A 1 560 ? -39.774 -18.714 27.752 1.00 87.50 560 HIS A C 1
ATOM 4421 O O . HIS A 1 560 ? -40.536 -17.751 27.699 1.00 85.71 560 HIS A O 1
ATOM 4428 N N . LEU A 1 561 ? -38.577 -18.662 28.326 1.00 48.82 561 LEU A N 1
ATOM 4429 C CA . LEU A 1 561 ? -38.052 -17.445 28.933 1.00 43.80 561 LEU A CA 1
ATOM 4430 C C . LEU A 1 561 ? -37.818 -16.375 27.876 1.00 40.20 561 LEU A C 1
ATOM 4431 O O . LEU A 1 561 ? -38.137 -15.200 28.082 1.00 35.47 561 LEU A O 1
ATOM 4436 N N . HIS A 1 562 ? -37.253 -16.799 26.750 1.00 58.23 562 HIS A N 1
ATOM 4437 C CA . HIS A 1 562 ? -37.032 -15.928 25.604 1.00 58.51 562 HIS A CA 1
ATOM 4438 C C . HIS A 1 562 ? -38.331 -15.260 25.183 1.00 59.98 562 HIS A C 1
ATOM 4439 O O . HIS A 1 562 ? -38.491 -14.052 25.329 1.00 69.88 562 HIS A O 1
ATOM 4446 N N . VAL A 1 563 ? -39.270 -16.069 24.705 1.00 67.88 563 VAL A N 1
ATOM 4447 C CA . VAL A 1 563 ? -40.482 -15.567 24.071 1.00 69.15 563 VAL A CA 1
ATOM 4448 C C . VAL A 1 563 ? -41.356 -14.723 25.002 1.00 68.37 563 VAL A C 1
ATOM 4449 O O . VAL A 1 563 ? -42.185 -13.939 24.540 1.00 70.48 563 VAL A O 1
ATOM 4453 N N . ASN A 1 564 ? -41.158 -14.882 26.307 1.00 63.56 564 ASN A N 1
ATOM 4454 C CA . ASN A 1 564 ? -41.886 -14.093 27.292 1.00 66.09 564 ASN A CA 1
ATOM 4455 C C . ASN A 1 564 ? -41.188 -12.763 27.555 1.00 72.66 564 ASN A C 1
ATOM 4456 O O . ASN A 1 564 ? -41.827 -11.713 27.617 1.00 75.46 564 ASN A O 1
ATOM 4461 N N . TYR A 1 565 ? -39.869 -12.821 27.705 1.00 65.21 565 TYR A N 1
ATOM 4462 C CA . TYR A 1 565 ? -39.057 -11.631 27.916 1.00 64.85 565 TYR A CA 1
ATOM 4463 C C . TYR A 1 565 ? -39.097 -10.730 26.687 1.00 60.31 565 TYR A C 1
ATOM 4464 O O . TYR A 1 565 ? -39.213 -9.511 26.807 1.00 63.34 565 TYR A O 1
ATOM 4473 N N . GLU A 1 566 ? -39.000 -11.335 25.506 1.00 62.02 566 GLU A N 1
ATOM 4474 C CA . GLU A 1 566 ? -38.992 -10.569 24.265 1.00 63.29 566 GLU A CA 1
ATOM 4475 C C . GLU A 1 566 ? -40.342 -9.892 24.033 1.00 66.25 566 GLU A C 1
ATOM 4476 O O . GLU A 1 566 ? -40.397 -8.738 23.610 1.00 74.47 566 GLU A O 1
ATOM 4482 N N . LEU A 1 567 ? -41.423 -10.611 24.322 1.00 62.90 567 LEU A N 1
ATOM 4483 C CA . LEU A 1 567 ? -42.778 -10.100 24.116 1.00 64.19 567 LEU A CA 1
ATOM 4484 C C . LEU A 1 567 ? -43.065 -8.872 24.974 1.00 55.50 567 LEU A C 1
ATOM 4485 O O . LEU A 1 567 ? -43.800 -7.969 24.569 1.00 45.67 567 LEU A O 1
ATOM 4490 N N . LEU A 1 568 ? -42.479 -8.851 26.164 1.00 63.33 568 LEU A N 1
ATOM 4491 C CA . LEU A 1 568 ? -42.668 -7.752 27.099 1.00 65.06 568 LEU A CA 1
ATOM 4492 C C . LEU A 1 568 ? -41.849 -6.537 26.677 1.00 69.73 568 LEU A C 1
ATOM 4493 O O . LEU A 1 568 ? -42.263 -5.393 26.876 1.00 62.46 568 LEU A O 1
ATOM 4498 N N . ASP A 1 569 ? -40.690 -6.797 26.078 1.00 74.42 569 ASP A N 1
ATOM 4499 C CA . ASP A 1 569 ? -39.811 -5.735 25.605 1.00 77.17 569 ASP A CA 1
ATOM 4500 C C . ASP A 1 569 ? -40.450 -4.982 24.441 1.00 75.62 569 ASP A C 1
ATOM 4501 O O . ASP A 1 569 ? -40.072 -3.851 24.140 1.00 77.88 569 ASP A O 1
ATOM 4506 N N . VAL A 1 570 ? -41.423 -5.619 23.795 1.00 69.80 570 VAL A N 1
ATOM 4507 C CA . VAL A 1 570 ? -42.097 -5.042 22.637 1.00 76.11 570 VAL A CA 1
ATOM 4508 C C . VAL A 1 570 ? -43.604 -4.933 22.854 1.00 72.76 570 VAL A C 1
ATOM 4509 O O . VAL A 1 570 ? -44.373 -4.885 21.892 1.00 63.86 570 VAL A O 1
ATOM 4513 N N . ALA A 1 571 ? -44.018 -4.888 24.118 1.00 73.54 571 ALA A N 1
ATOM 4514 C CA . ALA A 1 571 ? -45.436 -4.898 24.476 1.00 65.14 571 ALA A CA 1
ATOM 4515 C C . ALA A 1 571 ? -46.211 -3.769 23.802 1.00 61.02 571 ALA A C 1
ATOM 4516 O O . ALA A 1 571 ? -47.344 -3.966 23.367 1.00 63.03 571 ALA A O 1
ATOM 4518 N N . THR A 1 572 ? -45.585 -2.599 23.709 1.00 46.14 572 THR A N 1
ATOM 4519 C CA . THR A 1 572 ? -46.174 -1.427 23.062 1.00 47.07 572 THR A CA 1
ATOM 4520 C C . THR A 1 572 ? -46.753 -1.757 21.685 1.00 49.63 572 THR A C 1
ATOM 4521 O O . THR A 1 572 ? -47.776 -1.204 21.278 1.00 51.28 572 THR A O 1
ATOM 4525 N N . TYR A 1 573 ? -46.107 -2.684 20.988 1.00 69.56 573 TYR A N 1
ATOM 4526 C CA . TYR A 1 573 ? -46.609 -3.172 19.710 1.00 78.96 573 TYR A CA 1
ATOM 4527 C C . TYR A 1 573 ? -47.609 -4.310 19.905 1.00 85.49 573 TYR A C 1
ATOM 4528 O O . TYR A 1 573 ? -48.507 -4.506 19.087 1.00 93.40 573 TYR A O 1
ATOM 4537 N N . ALA A 1 574 ? -47.446 -5.055 20.995 1.00 59.44 574 ALA A N 1
ATOM 4538 C CA . ALA A 1 574 ? -48.250 -6.250 21.247 1.00 60.64 574 ALA A CA 1
ATOM 4539 C C . ALA A 1 574 ? -49.579 -5.945 21.925 1.00 64.03 574 ALA A C 1
ATOM 4540 O O . ALA A 1 574 ? -50.305 -6.863 22.304 1.00 65.21 574 ALA A O 1
ATOM 4542 N N . LEU A 1 575 ? -49.900 -4.667 22.084 1.00 87.96 575 LEU A N 1
ATOM 4543 C CA . LEU A 1 575 ? -51.115 -4.293 22.798 1.00 87.78 575 LEU A CA 1
ATOM 4544 C C . LEU A 1 575 ? -52.239 -3.876 21.855 1.00 90.27 575 LEU A C 1
ATOM 4545 O O . LEU A 1 575 ? -53.300 -3.435 22.298 1.00 92.81 575 LEU A O 1
ATOM 4550 N N . GLU A 1 576 ? -52.002 -4.016 20.555 1.00 136.65 576 GLU A N 1
ATOM 4551 C CA . GLU A 1 576 ? -53.079 -3.949 19.577 1.00 133.44 576 GLU A CA 1
ATOM 4552 C C . GLU A 1 576 ? -53.814 -5.280 19.586 1.00 129.98 576 GLU A C 1
ATOM 4553 O O . GLU A 1 576 ? -54.929 -5.393 19.078 1.00 124.35 576 GLU A O 1
ATOM 4559 N N . PHE A 1 577 ? -53.174 -6.284 20.178 1.00 93.55 577 PHE A N 1
ATOM 4560 C CA . PHE A 1 577 ? -53.644 -7.659 20.090 1.00 95.45 577 PHE A CA 1
ATOM 4561 C C . PHE A 1 577 ? -53.796 -8.338 21.452 1.00 91.60 577 PHE A C 1
ATOM 4562 O O . PHE A 1 577 ? -54.250 -9.478 21.528 1.00 87.98 577 PHE A O 1
ATOM 4570 N N . MET A 1 578 ? -53.414 -7.653 22.526 1.00 78.20 578 MET A N 1
ATOM 4571 C CA . MET A 1 578 ? -53.498 -8.257 23.854 1.00 81.02 578 MET A CA 1
ATOM 4572 C C . MET A 1 578 ? -54.379 -7.461 24.809 1.00 78.99 578 MET A C 1
ATOM 4573 O O . MET A 1 578 ? -54.743 -6.317 24.537 1.00 70.06 578 MET A O 1
ATOM 4578 N N . SER A 1 579 ? -54.710 -8.085 25.935 1.00 80.66 579 SER A N 1
ATOM 4579 C CA . SER A 1 579 ? -55.637 -7.506 26.899 1.00 74.75 579 SER A CA 1
ATOM 4580 C C . SER A 1 579 ? -54.950 -6.501 27.814 1.00 70.05 579 SER A C 1
ATOM 4581 O O . SER A 1 579 ? -55.079 -5.292 27.621 1.00 58.15 579 SER A O 1
ATOM 4584 N N . PHE A 1 580 ? -54.224 -7.044 28.792 1.00 75.27 580 PHE A N 1
ATOM 4585 C CA . PHE A 1 580 ? -53.517 -6.332 29.863 1.00 77.02 580 PHE A CA 1
ATOM 4586 C C . PHE A 1 580 ? -53.294 -7.361 30.963 1.00 83.18 580 PHE A C 1
ATOM 4587 O O . PHE A 1 580 ? -52.231 -7.425 31.584 1.00 83.62 580 PHE A O 1
ATOM 4595 N N . THR A 1 581 ? -54.326 -8.171 31.183 1.00 93.18 581 THR A N 1
ATOM 4596 C CA . THR A 1 581 ? -54.281 -9.271 32.135 1.00 99.24 581 THR A CA 1
ATOM 4597 C C . THR A 1 581 ? -53.387 -10.386 31.610 1.00 100.33 581 THR A C 1
ATOM 4598 O O . THR A 1 581 ? -52.714 -11.071 32.380 1.00 111.54 581 THR A O 1
ATOM 4602 N N . GLN A 1 582 ? -53.375 -10.549 30.291 1.00 66.02 582 GLN A N 1
ATOM 4603 C CA . GLN A 1 582 ? -52.497 -11.514 29.647 1.00 68.52 582 GLN A CA 1
ATOM 4604 C C . GLN A 1 582 ? -51.059 -11.014 29.706 1.00 69.23 582 GLN A C 1
ATOM 4605 O O . GLN A 1 582 ? -50.115 -11.804 29.713 1.00 68.28 582 GLN A O 1
ATOM 4611 N N . LEU A 1 583 ? -50.902 -9.694 29.752 1.00 121.52 583 LEU A N 1
ATOM 4612 C CA . LEU A 1 583 ? -49.581 -9.084 29.861 1.00 116.90 583 LEU A CA 1
ATOM 4613 C C . LEU A 1 583 ? -48.971 -9.380 31.227 1.00 111.14 583 LEU A C 1
ATOM 4614 O O . LEU A 1 583 ? -47.753 -9.432 31.374 1.00 106.15 583 LEU A O 1
ATOM 4619 N N . ASP A 1 584 ? -49.825 -9.578 32.226 1.00 99.13 584 ASP A N 1
ATOM 4620 C CA . ASP A 1 584 ? -49.356 -9.947 33.555 1.00 91.10 584 ASP A CA 1
ATOM 4621 C C . ASP A 1 584 ? -49.043 -11.438 33.624 1.00 89.66 584 ASP A C 1
ATOM 4622 O O . ASP A 1 584 ? -48.275 -11.875 34.478 1.00 81.81 584 ASP A O 1
ATOM 4627 N N . TYR A 1 585 ? -49.641 -12.211 32.723 1.00 68.07 585 TYR A N 1
ATOM 4628 C CA . TYR A 1 585 ? -49.341 -13.634 32.605 1.00 74.55 585 TYR A CA 1
ATOM 4629 C C . TYR A 1 585 ? -47.941 -13.817 32.035 1.00 74.00 585 TYR A C 1
ATOM 4630 O O . TYR A 1 585 ? -47.096 -14.473 32.643 1.00 62.86 585 TYR A O 1
ATOM 4639 N N . VAL A 1 586 ? -47.699 -13.213 30.873 1.00 79.33 586 VAL A N 1
ATOM 4640 C CA . VAL A 1 586 ? -46.388 -13.263 30.231 1.00 77.01 586 VAL A CA 1
ATOM 4641 C C . VAL A 1 586 ? -45.321 -12.654 31.145 1.00 74.19 586 VAL A C 1
ATOM 4642 O O . VAL A 1 586 ? -44.151 -13.035 31.092 1.00 65.65 586 VAL A O 1
ATOM 4646 N N . ARG A 1 587 ? -45.742 -11.720 31.993 1.00 68.69 587 ARG A N 1
ATOM 4647 C CA . ARG A 1 587 ? -44.851 -11.084 32.951 1.00 69.89 587 ARG A CA 1
ATOM 4648 C C . ARG A 1 587 ? -44.579 -12.057 34.093 1.00 71.36 587 ARG A C 1
ATOM 4649 O O . ARG A 1 587 ? -43.444 -12.193 34.548 1.00 71.80 587 ARG A O 1
ATOM 4657 N N . ASP A 1 588 ? -45.629 -12.741 34.540 1.00 90.13 588 ASP A N 1
ATOM 4658 C CA . ASP A 1 588 ? -45.502 -13.789 35.547 1.00 90.06 588 ASP A CA 1
ATOM 4659 C C . ASP A 1 588 ? -44.739 -14.987 34.987 1.00 84.91 588 ASP A C 1
ATOM 4660 O O . ASP A 1 588 ? -43.938 -15.606 35.687 1.00 84.41 588 ASP A O 1
ATOM 4665 N N . GLN A 1 589 ? -44.992 -15.300 33.718 1.00 82.12 589 GLN A N 1
ATOM 4666 C CA . GLN A 1 589 ? -44.323 -16.410 33.041 1.00 86.71 589 GLN A CA 1
ATOM 4667 C C . GLN A 1 589 ? -42.825 -16.175 32.930 1.00 80.88 589 GLN A C 1
ATOM 4668 O O . GLN A 1 589 ? -42.030 -17.113 32.981 1.00 76.37 589 GLN A O 1
ATOM 4674 N N . LEU A 1 590 ? -42.454 -14.913 32.762 1.00 76.40 590 LEU A N 1
ATOM 4675 C CA . LEU A 1 590 ? -41.056 -14.525 32.700 1.00 72.65 590 LEU A CA 1
ATOM 4676 C C . LEU A 1 590 ? -40.333 -14.945 33.972 1.00 71.04 590 LEU A C 1
ATOM 4677 O O . LEU A 1 590 ? -39.313 -15.634 33.925 1.00 64.69 590 LEU A O 1
ATOM 4682 N N . TYR A 1 591 ? -40.888 -14.541 35.109 1.00 75.85 591 TYR A N 1
ATOM 4683 C CA . TYR A 1 591 ? -40.251 -14.764 36.401 1.00 74.32 591 TYR A CA 1
ATOM 4684 C C . TYR A 1 591 ? -40.262 -16.230 36.822 1.00 76.08 591 TYR A C 1
ATOM 4685 O O . TYR A 1 591 ? -39.379 -16.675 37.552 1.00 81.66 591 TYR A O 1
ATOM 4694 N N . LEU A 1 592 ? -41.260 -16.976 36.361 1.00 74.41 592 LEU A N 1
ATOM 4695 C CA . LEU A 1 592 ? -41.344 -18.397 36.668 1.00 79.23 592 LEU A CA 1
ATOM 4696 C C . LEU A 1 592 ? -40.157 -19.150 36.081 1.00 73.11 592 LEU A C 1
ATOM 4697 O O . LEU A 1 592 ? -39.597 -20.048 36.712 1.00 68.74 592 LEU A O 1
ATOM 4702 N N . TYR A 1 593 ? -39.774 -18.770 34.867 1.00 66.80 593 TYR A N 1
ATOM 4703 C CA . TYR A 1 593 ? -38.705 -19.460 34.159 1.00 66.45 593 TYR A CA 1
ATOM 4704 C C . TYR A 1 593 ? -37.324 -18.918 34.501 1.00 61.96 593 TYR A C 1
ATOM 4705 O O . TYR A 1 593 ? -36.319 -19.558 34.208 1.00 52.30 593 TYR A O 1
ATOM 4714 N N . LEU A 1 594 ? -37.272 -17.741 35.115 1.00 60.86 594 LEU A N 1
ATOM 4715 C CA . LEU A 1 594 ? -36.039 -17.295 35.749 1.00 59.60 594 LEU A CA 1
ATOM 4716 C C . LEU A 1 594 ? -35.719 -18.262 36.875 1.00 63.98 594 LEU A C 1
ATOM 4717 O O . LEU A 1 594 ? -34.617 -18.805 36.960 1.00 65.84 594 LEU A O 1
ATOM 4722 N N . GLU A 1 595 ? -36.710 -18.473 37.735 1.00 91.16 595 GLU A N 1
ATOM 4723 C CA . GLU A 1 595 ? -36.574 -19.372 38.871 1.00 89.40 595 GLU A CA 1
ATOM 4724 C C . GLU A 1 595 ? -36.382 -20.817 38.427 1.00 85.30 595 GLU A C 1
ATOM 4725 O O . GLU A 1 595 ? -35.719 -21.600 39.105 1.00 78.98 595 GLU A O 1
ATOM 4731 N N . LYS A 1 596 ? -36.959 -21.166 37.282 1.00 66.85 596 LYS A N 1
ATOM 4732 C CA . LYS A 1 596 ? -36.869 -22.532 36.783 1.00 72.23 596 LYS A CA 1
ATOM 4733 C C . LYS A 1 596 ? -35.502 -22.813 36.160 1.00 71.86 596 LYS A C 1
ATOM 4734 O O . LYS A 1 596 ? -34.977 -23.920 36.277 1.00 67.02 596 LYS A O 1
ATOM 4740 N N . ILE A 1 597 ? -34.931 -21.806 35.503 1.00 56.80 597 ILE A N 1
ATOM 4741 C CA . ILE A 1 597 ? -33.617 -21.921 34.867 1.00 52.23 597 ILE A CA 1
ATOM 4742 C C . ILE A 1 597 ? -32.490 -21.958 35.897 1.00 52.88 597 ILE A C 1
ATOM 4743 O O . ILE A 1 597 ? -31.547 -22.743 35.770 1.00 52.24 597 ILE A O 1
ATOM 4748 N N . ARG A 1 598 ? -32.623 -21.112 36.919 1.00 37.09 598 ARG A N 1
ATOM 4749 C CA . ARG A 1 598 ? -31.599 -20.868 37.944 1.00 38.46 598 ARG A CA 1
ATOM 4750 C C . ARG A 1 598 ? -30.686 -22.048 38.341 1.00 43.25 598 ARG A C 1
ATOM 4751 O O . ARG A 1 598 ? -29.466 -21.879 38.381 1.00 52.74 598 ARG A O 1
ATOM 4759 N N . PRO A 1 599 ? -31.252 -23.235 38.642 1.00 46.72 599 PRO A N 1
ATOM 4760 C CA . PRO A 1 599 ? -30.328 -24.300 39.057 1.00 40.75 599 PRO A CA 1
ATOM 4761 C C . PRO A 1 599 ? -29.458 -24.837 37.917 1.00 44.28 599 PRO A C 1
ATOM 4762 O O . PRO A 1 599 ? -28.393 -25.394 38.181 1.00 40.80 599 PRO A O 1
ATOM 4766 N N . ASN A 1 600 ? -29.900 -24.664 36.674 1.00 63.05 600 ASN A N 1
ATOM 4767 C CA . ASN A 1 600 ? -29.131 -25.104 35.512 1.00 64.68 600 ASN A CA 1
ATOM 4768 C C . ASN A 1 600 ? -28.181 -24.034 34.980 1.00 65.37 600 ASN A C 1
ATOM 4769 O O . ASN A 1 600 ? -27.451 -24.270 34.018 1.00 61.96 600 ASN A O 1
ATOM 4774 N N . ALA A 1 601 ? -28.199 -22.864 35.615 1.00 47.65 601 ALA A N 1
ATOM 4775 C CA . ALA A 1 601 ? -27.462 -21.685 35.149 1.00 46.65 601 ALA A CA 1
ATOM 4776 C C . ALA A 1 601 ? -25.995 -21.967 34.819 1.00 44.05 601 ALA A C 1
ATOM 4777 O O . ALA A 1 601 ? -25.520 -21.642 33.728 1.00 50.98 601 ALA A O 1
ATOM 4779 N N . VAL A 1 602 ? -25.284 -22.571 35.763 1.00 30.75 602 VAL A N 1
ATOM 4780 C CA . VAL A 1 602 ? -23.863 -22.841 35.592 1.00 31.55 602 VAL A CA 1
ATOM 4781 C C . VAL A 1 602 ? -23.651 -23.958 34.570 1.00 36.64 602 VAL A C 1
ATOM 4782 O O . VAL A 1 602 ? -22.640 -23.985 33.867 1.00 31.63 602 VAL A O 1
ATOM 4786 N N . SER A 1 603 ? -24.622 -24.862 34.473 1.00 117.55 603 SER A N 1
ATOM 4787 C CA . SER A 1 603 ? -24.555 -25.971 33.526 1.00 120.55 603 SER A CA 1
ATOM 4788 C C . SER A 1 603 ? -24.815 -25.517 32.093 1.00 118.78 603 SER A C 1
ATOM 4789 O O . SER A 1 603 ? -24.200 -26.022 31.154 1.00 110.92 603 SER A O 1
ATOM 4792 N N . LEU A 1 604 ? -25.728 -24.565 31.925 1.00 52.12 604 LEU A N 1
ATOM 4793 C CA . LEU A 1 604 ? -26.088 -24.095 30.591 1.00 50.40 604 LEU A CA 1
ATOM 4794 C C . LEU A 1 604 ? -24.932 -23.351 29.926 1.00 51.77 604 LEU A C 1
ATOM 4795 O O . LEU A 1 604 ? -24.853 -23.287 28.699 1.00 41.97 604 LEU A O 1
ATOM 4800 N N . VAL A 1 605 ? -24.033 -22.797 30.736 1.00 51.65 605 VAL A N 1
ATOM 4801 C CA . VAL A 1 605 ? -22.897 -22.050 30.205 1.00 51.06 605 VAL A CA 1
ATOM 4802 C C . VAL A 1 605 ? -21.641 -22.919 30.141 1.00 50.53 605 VAL A C 1
ATOM 4803 O O . VAL A 1 605 ? -20.809 -22.746 29.249 1.00 50.30 605 VAL A O 1
ATOM 4807 N N . ASP A 1 606 ? -21.519 -23.862 31.075 1.00 55.00 606 ASP A N 1
ATOM 4808 C CA . ASP A 1 606 ? -20.427 -24.834 31.062 1.00 59.21 606 ASP A CA 1
ATOM 4809 C C . ASP A 1 606 ? -20.490 -25.663 29.789 1.00 58.63 606 ASP A C 1
ATOM 4810 O O . ASP A 1 606 ? -19.486 -26.211 29.333 1.00 58.58 606 ASP A O 1
ATOM 4815 N N . SER A 1 607 ? -21.687 -25.736 29.220 1.00 38.91 607 SER A N 1
ATOM 4816 C CA . SER A 1 607 ? -21.938 -26.504 28.012 1.00 37.86 607 SER A CA 1
ATOM 4817 C C . SER A 1 607 ? -21.231 -25.930 26.791 1.00 42.42 607 SER A C 1
ATOM 4818 O O . SER A 1 607 ? -20.886 -26.669 25.869 1.00 41.71 607 SER A O 1
ATOM 4821 N N . PHE A 1 608 ? -21.012 -24.617 26.780 1.00 42.88 608 PHE A N 1
ATOM 4822 C CA . PHE A 1 608 ? -20.329 -23.977 25.658 1.00 38.40 608 PHE A CA 1
ATOM 4823 C C . PHE A 1 608 ? -18.879 -24.460 25.575 1.00 40.37 608 PHE A C 1
ATOM 4824 O O . PHE A 1 608 ? -18.195 -24.228 24.575 1.00 36.67 608 PHE A O 1
ATOM 4832 N N . GLN A 1 609 ? -18.441 -25.137 26.639 1.00 42.44 609 GLN A N 1
ATOM 4833 C CA . GLN A 1 609 ? -17.120 -25.756 26.745 1.00 42.69 609 GLN A CA 1
ATOM 4834 C C . GLN A 1 609 ? -16.007 -24.834 26.263 1.00 36.76 609 GLN A C 1
ATOM 4835 O O . GLN A 1 609 ? -15.130 -25.234 25.500 1.00 34.17 609 GLN A O 1
ATOM 4841 N N . ILE A 1 610 ? -16.063 -23.591 26.730 1.00 34.40 610 ILE A N 1
ATOM 4842 C CA . ILE A 1 610 ? -15.008 -22.616 26.496 1.00 28.23 610 ILE A CA 1
ATOM 4843 C C . ILE A 1 610 ? -13.894 -22.801 27.518 1.00 25.63 610 ILE A C 1
ATOM 4844 O O . ILE A 1 610 ? -14.110 -22.618 28.716 1.00 25.66 610 ILE A O 1
ATOM 4849 N N . SER A 1 611 ? -12.708 -23.169 27.045 1.00 33.08 611 SER A N 1
ATOM 4850 C CA . SER A 1 611 ? -11.567 -23.381 27.927 1.00 36.15 611 SER A CA 1
ATOM 4851 C C . SER A 1 611 ? -11.149 -22.072 28.595 1.00 38.03 611 SER A C 1
ATOM 4852 O O . SER A 1 611 ? -11.509 -20.989 28.128 1.00 44.39 611 SER A O 1
ATOM 4855 N N . ASP A 1 612 ? -10.405 -22.173 29.693 1.00 32.25 612 ASP A N 1
ATOM 4856 C CA . ASP A 1 612 ? -9.865 -20.987 30.349 1.00 31.75 612 ASP A CA 1
ATOM 4857 C C . ASP A 1 612 ? -8.954 -20.224 29.394 1.00 33.57 612 ASP A C 1
ATOM 4858 O O . ASP A 1 612 ? -8.881 -18.993 29.440 1.00 35.90 612 ASP A O 1
ATOM 4863 N N . MET A 1 613 ? -8.263 -20.968 28.532 1.00 36.88 613 MET A N 1
ATOM 4864 C CA . MET A 1 613 ? -7.386 -20.378 27.529 1.00 35.51 613 MET A CA 1
ATOM 4865 C C . MET A 1 613 ? -8.125 -19.381 26.640 1.00 32.72 613 MET A C 1
ATOM 4866 O O . MET A 1 613 ? -7.611 -18.304 26.343 1.00 30.94 613 MET A O 1
ATOM 4871 N N . GLN A 1 614 ? -9.331 -19.744 26.218 1.00 34.33 614 GLN A N 1
ATOM 4872 C CA . GLN A 1 614 ? -10.144 -18.852 25.399 1.00 33.36 614 GLN A CA 1
ATOM 4873 C C . GLN A 1 614 ? -10.863 -17.812 26.253 1.00 31.54 614 GLN A C 1
ATOM 4874 O O . GLN A 1 614 ? -10.981 -16.653 25.859 1.00 30.83 614 GLN A O 1
ATOM 4880 N N . LEU A 1 615 ? -11.338 -18.228 27.424 1.00 24.21 615 LEU A N 1
ATOM 4881 C CA . LEU A 1 615 ? -12.137 -17.352 28.274 1.00 23.42 615 LEU A CA 1
ATOM 4882 C C . LEU A 1 615 ? -11.337 -16.138 28.745 1.00 21.47 615 LEU A C 1
ATOM 4883 O O . LEU A 1 615 ? -11.875 -15.034 28.813 1.00 19.99 615 LEU A O 1
ATOM 4888 N N . ARG A 1 616 ? -10.062 -16.357 29.071 1.00 21.38 616 ARG A N 1
ATOM 4889 C CA . ARG A 1 616 ? -9.133 -15.292 29.464 1.00 22.58 616 ARG A CA 1
ATOM 4890 C C . ARG A 1 616 ? -9.711 -14.383 30.545 1.00 24.39 616 ARG A C 1
ATOM 4891 O O . ARG A 1 616 ? -9.492 -13.169 30.543 1.00 25.98 616 ARG A O 1
ATOM 4899 N N . SER A 1 617 ? -10.447 -14.993 31.469 1.00 23.16 617 SER A N 1
ATOM 4900 C CA . SER A 1 617 ? -11.131 -14.270 32.530 1.00 25.94 617 SER A CA 1
ATOM 4901 C C . SER A 1 617 ? -10.879 -14.910 33.891 1.00 28.10 617 SER A C 1
ATOM 4902 O O . SER A 1 617 ? -11.022 -16.123 34.058 1.00 31.37 617 SER A O 1
ATOM 4905 N N . VAL A 1 618 ? -10.504 -14.083 34.862 1.00 28.39 618 VAL A N 1
ATOM 4906 C CA . VAL A 1 618 ? -10.268 -14.543 36.226 1.00 28.94 618 VAL A CA 1
ATOM 4907 C C . VAL A 1 618 ? -11.591 -14.776 36.947 1.00 28.78 618 VAL A C 1
ATOM 4908 O O . VAL A 1 618 ? -11.755 -15.772 37.650 1.00 30.62 618 VAL A O 1
ATOM 4912 N N . LEU A 1 619 ? -12.533 -13.852 36.770 1.00 37.50 619 LEU A N 1
ATOM 4913 C CA . LEU A 1 619 ? -13.841 -13.972 37.404 1.00 38.20 619 LEU A CA 1
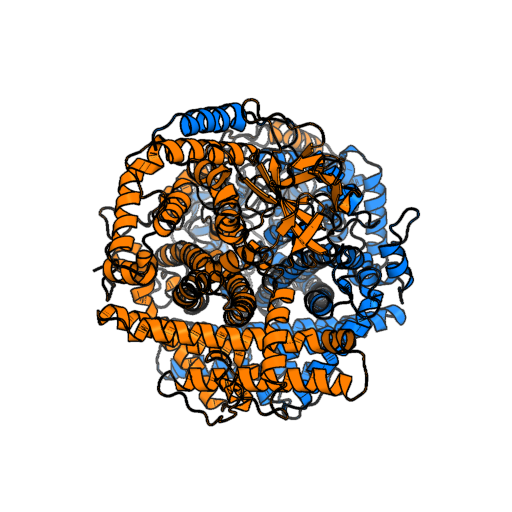ATOM 4914 C C . LEU A 1 619 ? -14.610 -15.177 36.868 1.00 39.03 619 LEU A C 1
ATOM 4915 O O . LEU A 1 619 ? -15.491 -15.710 37.544 1.00 42.90 619 LEU A O 1
ATOM 4920 N N . GLY A 1 620 ? -14.274 -15.602 35.654 1.00 31.63 620 GLY A N 1
ATOM 4921 C CA . GLY A 1 620 ? -15.003 -16.674 34.999 1.00 29.85 620 GLY A CA 1
ATOM 4922 C C . GLY A 1 620 ? -14.335 -18.036 35.020 1.00 34.54 620 GLY A C 1
ATOM 4923 O O . GLY A 1 620 ? -14.826 -18.963 34.373 1.00 36.18 620 GLY A O 1
ATOM 4924 N N . ARG A 1 621 ? -13.228 -18.156 35.757 1.00 51.66 621 ARG A N 1
ATOM 4925 C CA . ARG A 1 621 ? -12.491 -19.418 35.885 1.00 51.32 621 ARG A CA 1
ATOM 4926 C C . ARG A 1 621 ? -13.424 -20.605 36.031 1.00 48.90 621 ARG A C 1
ATOM 4927 O O . ARG A 1 621 ? -14.403 -20.532 36.769 1.00 44.39 621 ARG A O 1
ATOM 4935 N N . ARG A 1 622 ? -13.126 -21.690 35.325 1.00 44.30 622 ARG A N 1
ATOM 4936 C CA . ARG A 1 622 ? -13.974 -22.870 35.379 1.00 40.66 622 ARG A CA 1
ATOM 4937 C C . ARG A 1 622 ? -14.021 -23.440 36.794 1.00 40.26 622 ARG A C 1
ATOM 4938 O O . ARG A 1 622 ? -15.095 -23.749 37.315 1.00 37.60 622 ARG A O 1
ATOM 4946 N N . ASP A 1 623 ? -12.853 -23.569 37.417 1.00 52.69 623 ASP A N 1
ATOM 4947 C CA . ASP A 1 623 ? -12.758 -24.172 38.741 1.00 50.27 623 ASP A CA 1
ATOM 4948 C C . ASP A 1 623 ? -13.466 -23.347 39.812 1.00 51.20 623 ASP A C 1
ATOM 4949 O O . ASP A 1 623 ? -13.886 -23.882 40.838 1.00 54.21 623 ASP A O 1
ATOM 4954 N N . GLY A 1 624 ? -13.575 -22.043 39.579 1.00 38.79 624 GLY A N 1
ATOM 4955 C CA . GLY A 1 624 ? -14.310 -21.168 40.473 1.00 35.64 624 GLY A CA 1
ATOM 4956 C C . GLY A 1 624 ? -13.484 -20.540 41.577 1.00 35.50 624 GLY A C 1
ATOM 4957 O O . GLY A 1 624 ? -14.030 -19.962 42.518 1.00 33.34 624 GLY A O 1
ATOM 4958 N N . HIS A 1 625 ? -12.166 -20.650 41.474 1.00 38.54 625 HIS A N 1
ATOM 4959 C CA . HIS A 1 625 ? -11.293 -20.030 42.459 1.00 39.46 625 HIS A CA 1
ATOM 4960 C C . HIS A 1 625 ? -11.008 -18.587 42.056 1.00 36.70 625 HIS A C 1
ATOM 4961 O O . HIS A 1 625 ? -10.001 -18.289 41.417 1.00 35.95 625 HIS A O 1
ATOM 4968 N N . VAL A 1 626 ? -11.913 -17.694 42.437 1.00 25.16 626 VAL A N 1
ATOM 4969 C CA . VAL A 1 626 ? -11.856 -16.303 42.010 1.00 27.05 626 VAL A CA 1
ATOM 4970 C C . VAL A 1 626 ? -10.981 -15.434 42.907 1.00 29.22 626 VAL A C 1
ATOM 4971 O O . VAL A 1 626 ? -9.977 -14.882 42.456 1.00 33.74 626 VAL A O 1
ATOM 4975 N N . TYR A 1 627 ? -11.370 -15.324 44.174 1.00 34.89 627 TYR A N 1
ATOM 4976 C CA . TYR A 1 627 ? -10.719 -14.423 45.124 1.00 34.95 627 TYR A CA 1
ATOM 4977 C C . TYR A 1 627 ? -9.237 -14.723 45.299 1.00 35.83 627 TYR A C 1
ATOM 4978 O O . TYR A 1 627 ? -8.414 -13.811 45.323 1.00 40.20 627 TYR A O 1
ATOM 4987 N N . GLU A 1 628 ? -8.909 -16.005 45.414 1.00 58.79 628 GLU A N 1
ATOM 4988 C CA . GLU A 1 628 ? -7.524 -16.435 45.555 1.00 61.79 628 GLU A CA 1
ATOM 4989 C C . GLU A 1 628 ? -6.692 -15.998 44.356 1.00 58.72 628 GLU A C 1
ATOM 4990 O O . GLU A 1 628 ? -5.581 -15.492 44.511 1.00 58.56 628 GLU A O 1
ATOM 4996 N N . ASN A 1 629 ? -7.246 -16.187 43.162 1.00 38.34 629 ASN A N 1
ATOM 4997 C CA . ASN A 1 629 ? -6.533 -15.882 41.928 1.00 38.28 629 ASN A CA 1
ATOM 4998 C C . ASN A 1 629 ? -6.675 -14.427 41.480 1.00 34.00 629 ASN A C 1
ATOM 4999 O O . ASN A 1 629 ? -5.829 -13.922 40.740 1.00 30.25 629 ASN A O 1
ATOM 5004 N N . LEU A 1 630 ? -7.737 -13.755 41.921 1.00 21.52 630 LEU A N 1
ATOM 5005 C CA . LEU A 1 630 ? -7.917 -12.339 41.605 1.00 23.40 630 LEU A CA 1
ATOM 5006 C C . LEU A 1 630 ? -6.805 -11.529 42.256 1.00 26.99 630 LEU A C 1
ATOM 5007 O O . LEU A 1 630 ? -6.286 -10.578 41.675 1.00 26.18 630 LEU A O 1
ATOM 5012 N N . PHE A 1 631 ? -6.443 -11.931 43.469 1.00 31.59 631 PHE A N 1
ATOM 5013 C CA . PHE A 1 631 ? -5.354 -11.306 44.206 1.00 33.67 631 PHE A CA 1
ATOM 5014 C C . PHE A 1 631 ? -4.024 -11.534 43.492 1.00 34.43 631 PHE A C 1
ATOM 5015 O O . PHE A 1 631 ? -3.294 -10.581 43.216 1.00 34.97 631 PHE A O 1
ATOM 5023 N N . LYS A 1 632 ? -3.724 -12.798 43.191 1.00 39.00 632 LYS A N 1
ATOM 5024 C CA . LYS A 1 632 ? -2.514 -13.175 42.459 1.00 38.74 632 LYS A CA 1
ATOM 5025 C C . LYS A 1 632 ? -2.376 -12.386 41.162 1.00 36.74 632 LYS A C 1
ATOM 5026 O O . LYS A 1 632 ? -1.282 -11.940 40.803 1.00 38.74 632 LYS A O 1
ATOM 5032 N N . TRP A 1 633 ? -3.498 -12.211 40.470 1.00 43.52 633 TRP A N 1
ATOM 5033 C CA . TRP A 1 633 ? -3.526 -11.477 39.211 1.00 42.41 633 TRP A CA 1
ATOM 5034 C C . TRP A 1 633 ? -3.105 -10.023 39.411 1.00 39.42 633 TRP A C 1
ATOM 5035 O O . TRP A 1 633 ? -2.179 -9.539 38.762 1.00 38.31 633 TRP A O 1
ATOM 5046 N N . ALA A 1 634 ? -3.792 -9.343 40.327 1.00 27.37 634 ALA A N 1
ATOM 5047 C CA . ALA A 1 634 ? -3.514 -7.945 40.657 1.00 26.96 634 ALA A CA 1
ATOM 5048 C C . ALA A 1 634 ? -2.058 -7.733 41.065 1.00 28.32 634 ALA A C 1
ATOM 5049 O O . ALA A 1 634 ? -1.380 -6.839 40.555 1.00 28.56 634 ALA A O 1
ATOM 5051 N N . LYS A 1 635 ? -1.591 -8.565 41.991 1.00 27.05 635 LYS A N 1
ATOM 5052 C CA . LYS A 1 635 ? -0.234 -8.477 42.514 1.00 28.47 635 LYS A CA 1
ATOM 5053 C C . LYS A 1 635 ? 0.816 -8.598 41.410 1.00 30.41 635 LYS A C 1
ATOM 5054 O O . LYS A 1 635 ? 1.933 -8.099 41.546 1.00 33.21 635 LYS A O 1
ATOM 5060 N N . SER A 1 636 ? 0.452 -9.268 40.320 1.00 53.72 636 SER A N 1
ATOM 5061 C CA . SER A 1 636 ? 1.380 -9.495 39.220 1.00 54.89 636 SER A CA 1
ATOM 5062 C C . SER A 1 636 ? 1.258 -8.422 38.138 1.00 54.70 636 SER A C 1
ATOM 5063 O O . SER A 1 636 ? 2.081 -8.366 37.229 1.00 53.53 636 SER A O 1
ATOM 5066 N N . SER A 1 637 ? 0.234 -7.577 38.237 1.00 35.37 637 SER A N 1
ATOM 5067 C CA . SER A 1 637 ? 0.008 -6.521 37.248 1.00 34.64 637 SER A CA 1
ATOM 5068 C C . SER A 1 637 ? 1.157 -5.511 37.262 1.00 29.71 637 SER A C 1
ATOM 5069 O O . SER A 1 637 ? 1.679 -5.184 38.322 1.00 29.82 637 SER A O 1
ATOM 5072 N N . PRO A 1 638 ? 1.548 -5.017 36.073 1.00 18.94 638 PRO A N 1
ATOM 5073 C CA . PRO A 1 638 ? 2.754 -4.209 35.833 1.00 21.01 638 PRO A CA 1
ATOM 5074 C C . PRO A 1 638 ? 2.955 -2.989 36.735 1.00 24.26 638 PRO A C 1
ATOM 5075 O O . PRO A 1 638 ? 4.103 -2.618 36.970 1.00 27.97 638 PRO A O 1
ATOM 5079 N N . LEU A 1 639 ? 1.887 -2.368 37.220 1.00 30.97 639 LEU A N 1
ATOM 5080 C CA . LEU A 1 639 ? 2.052 -1.159 38.022 1.00 34.78 639 LEU A CA 1
ATOM 5081 C C . LEU A 1 639 ? 2.717 -1.479 39.365 1.00 38.06 639 LEU A C 1
ATOM 5082 O O . LEU A 1 639 ? 3.311 -0.606 39.999 1.00 39.05 639 LEU A O 1
ATOM 5087 N N . ASN A 1 640 ? 2.627 -2.741 39.779 1.00 29.46 640 ASN A N 1
ATOM 5088 C CA . ASN A 1 640 ? 3.191 -3.195 41.048 1.00 26.50 640 ASN A CA 1
ATOM 5089 C C . ASN A 1 640 ? 4.644 -3.654 40.941 1.00 25.99 640 ASN A C 1
ATOM 5090 O O . ASN A 1 640 ? 5.171 -4.283 41.859 1.00 27.13 640 ASN A O 1
ATOM 5095 N N . ASN A 1 641 ? 5.291 -3.345 39.822 1.00 31.75 641 ASN A N 1
ATOM 5096 C CA . ASN A 1 641 ? 6.693 -3.704 39.642 1.00 34.70 641 ASN A CA 1
ATOM 5097 C C . ASN A 1 641 ? 7.586 -3.006 40.654 1.00 35.03 641 ASN A C 1
ATOM 5098 O O . ASN A 1 641 ? 8.658 -3.501 40.992 1.00 41.68 641 ASN A O 1
ATOM 5103 N N . ALA A 1 642 ? 7.138 -1.847 41.124 1.00 48.32 642 ALA A N 1
ATOM 5104 C CA . ALA A 1 642 ? 7.846 -1.114 42.163 1.00 46.72 642 ALA A CA 1
ATOM 5105 C C . ALA A 1 642 ? 6.864 -0.633 43.227 1.00 48.56 642 ALA A C 1
ATOM 5106 O O . ALA A 1 642 ? 5.677 -0.443 42.951 1.00 49.96 642 ALA A O 1
ATOM 5108 N N . ASP A 1 643 ? 7.361 -0.442 44.443 1.00 46.25 643 ASP A N 1
ATOM 5109 C CA . ASP A 1 643 ? 6.526 0.018 45.542 1.00 46.71 643 ASP A CA 1
ATOM 5110 C C . ASP A 1 643 ? 6.287 1.519 45.409 1.00 48.03 643 ASP A C 1
ATOM 5111 O O . ASP A 1 643 ? 5.150 1.986 45.477 1.00 42.27 643 ASP A O 1
ATOM 5116 N N . VAL A 1 644 ? 7.367 2.267 45.206 1.00 48.43 644 VAL A N 1
ATOM 5117 C CA . VAL A 1 644 ? 7.271 3.699 44.966 1.00 44.92 644 VAL A CA 1
ATOM 5118 C C . VAL A 1 644 ? 7.447 3.969 43.481 1.00 46.73 644 VAL A C 1
ATOM 5119 O O . VAL A 1 644 ? 8.530 3.763 42.931 1.00 40.50 644 VAL A O 1
ATOM 5123 N N . LEU A 1 645 ? 6.374 4.418 42.838 1.00 40.33 645 LEU A N 1
ATOM 5124 C CA . LEU A 1 645 ? 6.402 4.717 41.414 1.00 34.83 645 LEU A CA 1
ATOM 5125 C C . LEU A 1 645 ? 7.412 5.806 41.079 1.00 32.72 645 LEU A C 1
ATOM 5126 O O . LEU A 1 645 ? 7.501 6.813 41.782 1.00 31.75 645 LEU A O 1
ATOM 5131 N N . PRO A 1 646 ? 8.185 5.592 40.003 1.00 24.58 646 PRO A N 1
ATOM 5132 C CA . PRO A 1 646 ? 9.090 6.582 39.413 1.00 24.85 646 PRO A CA 1
ATOM 5133 C C . PRO A 1 646 ? 8.420 7.946 39.252 1.00 25.99 646 PRO A C 1
ATOM 5134 O O . PRO A 1 646 ? 9.040 8.984 39.492 1.00 30.47 646 PRO A O 1
ATOM 5138 N N . SER A 1 647 ? 7.150 7.938 38.864 1.00 33.81 647 SER A N 1
ATOM 5139 C CA . SER A 1 647 ? 6.408 9.178 38.677 1.00 31.28 647 SER A CA 1
ATOM 5140 C C . SER A 1 647 ? 6.024 9.835 40.002 1.00 33.36 647 SER A C 1
ATOM 5141 O O . SER A 1 647 ? 5.782 11.042 40.054 1.00 32.03 647 SER A O 1
ATOM 5144 N N . VAL A 1 648 ? 5.959 9.048 41.072 1.00 30.23 648 VAL A N 1
ATOM 5145 C CA . VAL A 1 648 ? 5.668 9.605 42.393 1.00 32.20 648 VAL A CA 1
ATOM 5146 C C . VAL A 1 648 ? 6.898 10.303 42.959 1.00 32.94 648 VAL A C 1
ATOM 5147 O O . VAL A 1 648 ? 6.806 11.401 43.508 1.00 33.30 648 VAL A O 1
ATOM 5151 N N . GLU A 1 649 ? 8.043 9.643 42.830 1.00 38.97 649 GLU A N 1
ATOM 5152 C CA . GLU A 1 649 ? 9.325 10.191 43.247 1.00 41.38 649 GLU A CA 1
ATOM 5153 C C . GLU A 1 649 ? 9.652 11.465 42.478 1.00 40.61 649 GLU A C 1
ATOM 5154 O O . GLU A 1 649 ? 10.220 12.411 43.024 1.00 39.17 649 GLU A O 1
ATOM 5160 N N . LYS A 1 650 ? 9.290 11.479 41.200 1.00 23.69 650 LYS A N 1
ATOM 5161 C CA . LYS A 1 650 ? 9.632 12.592 40.323 1.00 21.06 650 LYS A CA 1
ATOM 5162 C C . LYS A 1 650 ? 8.666 13.771 40.424 1.00 20.07 650 LYS A C 1
ATOM 5163 O O . LYS A 1 650 ? 9.082 14.923 40.305 1.00 22.31 650 LYS A O 1
ATOM 5169 N N . TYR A 1 651 ? 7.381 13.495 40.632 1.00 28.04 651 TYR A N 1
ATOM 5170 C CA . TYR A 1 651 ? 6.386 14.568 40.619 1.00 27.54 651 TYR A CA 1
ATOM 5171 C C . TYR A 1 651 ? 5.650 14.778 41.942 1.00 27.37 651 TYR A C 1
ATOM 5172 O O . TYR A 1 651 ? 5.510 15.910 42.401 1.00 26.17 651 TYR A O 1
ATOM 5181 N N . LEU A 1 652 ? 5.155 13.698 42.537 1.00 26.95 652 LEU A N 1
ATOM 5182 C CA . LEU A 1 652 ? 4.279 13.820 43.699 1.00 32.31 652 LEU A CA 1
ATOM 5183 C C . LEU A 1 652 ? 5.025 14.207 44.971 1.00 38.15 652 LEU A C 1
ATOM 5184 O O . LEU A 1 652 ? 4.493 14.947 45.800 1.00 40.87 652 LEU A O 1
ATOM 5189 N N . LYS A 1 653 ? 6.245 13.704 45.131 1.00 43.48 653 LYS A N 1
ATOM 5190 C CA . LYS A 1 653 ? 7.053 14.039 46.300 1.00 43.33 653 LYS A CA 1
ATOM 5191 C C . LYS A 1 653 ? 7.448 15.526 46.303 1.00 42.57 653 LYS A C 1
ATOM 5192 O O . LYS A 1 653 ? 7.215 16.213 47.296 1.00 42.49 653 LYS A O 1
ATOM 5198 N N . PRO A 1 654 ? 8.023 16.039 45.195 1.00 28.63 654 PRO A N 1
ATOM 5199 C CA . PRO A 1 654 ? 8.371 17.466 45.211 1.00 30.90 654 PRO A CA 1
ATOM 5200 C C . PRO A 1 654 ? 7.152 18.382 45.305 1.00 29.75 654 PRO A C 1
ATOM 5201 O O . PRO A 1 654 ? 7.229 19.449 45.915 1.00 30.96 654 PRO A O 1
ATOM 5205 N N . MET A 1 655 ? 6.045 17.967 44.700 1.00 40.61 655 MET A N 1
ATOM 5206 C CA . MET A 1 655 ? 4.801 18.720 44.779 1.00 39.64 655 MET A CA 1
ATOM 5207 C C . MET A 1 655 ? 4.348 18.870 46.228 1.00 40.69 655 MET A C 1
ATOM 5208 O O . MET A 1 655 ? 3.975 19.962 46.661 1.00 41.94 655 MET A O 1
ATOM 5213 N N . MET A 1 656 ? 4.395 17.767 46.972 1.00 43.21 656 MET A N 1
ATOM 5214 C CA . MET A 1 656 ? 3.922 17.737 48.353 1.00 40.94 656 MET A CA 1
ATOM 5215 C C . MET A 1 656 ? 4.786 18.586 49.276 1.00 41.99 656 MET A C 1
ATOM 5216 O O . MET A 1 656 ? 4.262 19.324 50.106 1.00 44.01 656 MET A O 1
ATOM 5221 N N . GLU A 1 657 ? 6.103 18.472 49.130 1.00 44.00 657 GLU A N 1
ATOM 5222 C CA . GLU A 1 657 ? 7.041 19.293 49.890 1.00 46.34 657 GLU A CA 1
ATOM 5223 C C . GLU A 1 657 ? 6.723 20.768 49.720 1.00 49.98 657 GLU A C 1
ATOM 5224 O O . GLU A 1 657 ? 6.637 21.517 50.694 1.00 53.36 657 GLU A O 1
ATOM 5230 N N . LYS A 1 658 ? 6.541 21.167 48.468 1.00 44.49 658 LYS A N 1
ATOM 5231 C CA . LYS A 1 658 ? 6.267 22.554 48.125 1.00 43.18 658 LYS A CA 1
ATOM 5232 C C . LYS A 1 658 ? 4.975 23.055 48.764 1.00 44.62 658 LYS A C 1
ATOM 5233 O O . LYS A 1 658 ? 4.922 24.176 49.271 1.00 43.31 658 LYS A O 1
ATOM 5239 N N . ALA A 1 659 ? 3.945 22.216 48.747 1.00 40.44 659 ALA A N 1
ATOM 5240 C CA . ALA A 1 659 ? 2.630 22.596 49.249 1.00 39.03 659 ALA A CA 1
ATOM 5241 C C . ALA A 1 659 ? 2.655 22.868 50.749 1.00 43.17 659 ALA A C 1
ATOM 5242 O O . ALA A 1 659 ? 1.938 23.737 51.244 1.00 46.00 659 ALA A O 1
ATOM 5244 N N . LYS A 1 660 ? 3.487 22.126 51.469 1.00 49.07 660 LYS A N 1
ATOM 5245 C CA . LYS A 1 660 ? 3.570 22.274 52.916 1.00 47.28 660 LYS A CA 1
ATOM 5246 C C . LYS A 1 660 ? 4.210 23.596 53.301 1.00 44.81 660 LYS A C 1
ATOM 5247 O O . LYS A 1 660 ? 3.820 24.223 54.287 1.00 43.08 660 LYS A O 1
ATOM 5253 N N . LEU A 1 661 ? 5.201 24.017 52.525 1.00 40.53 661 LEU A N 1
ATOM 5254 C CA . LEU A 1 661 ? 5.926 25.241 52.831 1.00 38.21 661 LEU A CA 1
ATOM 5255 C C . LEU A 1 661 ? 5.196 26.491 52.345 1.00 36.83 661 LEU A C 1
ATOM 5256 O O . LEU A 1 661 ? 5.419 27.581 52.868 1.00 40.20 661 LEU A O 1
ATOM 5261 N N . ALA A 1 662 ? 4.329 26.321 51.347 1.00 38.21 662 ALA A N 1
ATOM 5262 C CA . ALA A 1 662 ? 3.654 27.441 50.685 1.00 38.91 662 ALA A CA 1
ATOM 5263 C C . ALA A 1 662 ? 2.766 28.233 51.634 1.00 44.49 662 ALA A C 1
ATOM 5264 O O . ALA A 1 662 ? 2.255 27.700 52.619 1.00 46.50 662 ALA A O 1
ATOM 5266 N N . ALA A 1 663 ? 2.584 29.510 51.316 1.00 62.86 663 ALA A N 1
ATOM 5267 C CA . ALA A 1 663 ? 1.860 30.434 52.178 1.00 64.31 663 ALA A CA 1
ATOM 5268 C C . ALA A 1 663 ? 0.383 30.075 52.317 1.00 63.41 663 ALA A C 1
ATOM 5269 O O . ALA A 1 663 ? -0.172 29.354 51.489 1.00 76.29 663 ALA A O 1
ATOM 5271 N N . ALA A 1 664 ? -0.241 30.585 53.375 1.00 58.96 664 ALA A N 1
ATOM 5272 C CA . ALA A 1 664 ? -1.650 30.324 53.652 1.00 57.63 664 ALA A CA 1
ATOM 5273 C C . ALA A 1 664 ? -2.550 31.209 52.796 1.00 60.59 664 ALA A C 1
ATOM 5274 O O . ALA A 1 664 ? -2.695 30.990 51.595 1.00 62.66 664 ALA A O 1
ATOM 5276 N N . ALA B 1 2 ? -26.463 34.271 17.308 1.00 60.89 2 ALA B N 1
ATOM 5277 C CA . ALA B 1 2 ? -25.074 34.664 17.508 1.00 59.48 2 ALA B CA 1
ATOM 5278 C C . ALA B 1 2 ? -24.260 33.507 18.076 1.00 51.36 2 ALA B C 1
ATOM 5279 O O . ALA B 1 2 ? -24.037 33.428 19.282 1.00 50.79 2 ALA B O 1
ATOM 5281 N N . ASN B 1 3 ? -23.831 32.603 17.202 1.00 40.93 3 ASN B N 1
ATOM 5282 C CA . ASN B 1 3 ? -22.988 31.491 17.615 1.00 37.37 3 ASN B CA 1
ATOM 5283 C C . ASN B 1 3 ? -21.584 31.989 17.954 1.00 37.47 3 ASN B C 1
ATOM 5284 O O . ASN B 1 3 ? -20.885 32.535 17.100 1.00 33.13 3 ASN B O 1
ATOM 5289 N N . ARG B 1 4 ? -21.174 31.805 19.204 1.00 47.13 4 ARG B N 1
ATOM 5290 C CA . ARG B 1 4 ? -19.916 32.374 19.668 1.00 47.16 4 ARG B CA 1
ATOM 5291 C C . ARG B 1 4 ? -18.738 31.419 19.484 1.00 44.54 4 ARG B C 1
ATOM 5292 O O . ARG B 1 4 ? -17.630 31.707 19.936 1.00 38.46 4 ARG B O 1
ATOM 5300 N N . SER B 1 5 ? -18.970 30.286 18.827 1.00 31.76 5 SER B N 1
ATOM 5301 C CA . SER B 1 5 ? -17.893 29.331 18.575 1.00 30.94 5 SER B CA 1
ATOM 5302 C C . SER B 1 5 ? -17.392 29.445 17.136 1.00 32.10 5 SER B C 1
ATOM 5303 O O . SER B 1 5 ? -16.644 28.592 16.655 1.00 36.74 5 SER B O 1
ATOM 5306 N N . ILE B 1 6 ? -17.809 30.511 16.460 1.00 29.88 6 ILE B N 1
ATOM 5307 C CA . ILE B 1 6 ? -17.362 30.794 15.101 1.00 30.28 6 ILE B CA 1
ATOM 5308 C C . ILE B 1 6 ? -15.981 31.449 15.088 1.00 32.09 6 ILE B C 1
ATOM 5309 O O . ILE B 1 6 ? -15.755 32.455 15.763 1.00 31.84 6 ILE B O 1
ATOM 5314 N N . ARG B 1 7 ? -15.061 30.871 14.321 1.00 25.93 7 ARG B N 1
ATOM 5315 C CA . ARG B 1 7 ? -13.714 31.415 14.173 1.00 24.21 7 ARG B CA 1
ATOM 5316 C C . ARG B 1 7 ? -13.299 31.418 12.702 1.00 24.92 7 ARG B C 1
ATOM 5317 O O . ARG B 1 7 ? -13.893 30.723 11.878 1.00 24.07 7 ARG B O 1
ATOM 5325 N N . ASP B 1 8 ? -12.277 32.200 12.373 1.00 31.33 8 ASP B N 1
ATOM 5326 C CA . ASP B 1 8 ? -11.750 32.242 11.011 1.00 34.89 8 ASP B CA 1
ATOM 5327 C C . ASP B 1 8 ? -11.036 30.939 10.671 1.00 34.55 8 ASP B C 1
ATOM 5328 O O . ASP B 1 8 ? -10.400 30.331 11.531 1.00 35.11 8 ASP B O 1
ATOM 5333 N N . GLY B 1 9 ? -11.136 30.514 9.417 1.00 40.37 9 GLY B N 1
ATOM 5334 C CA . GLY B 1 9 ? -10.483 29.294 8.981 1.00 38.21 9 GLY B CA 1
ATOM 5335 C C . GLY B 1 9 ? -11.283 28.059 9.336 1.00 37.34 9 GLY B C 1
ATOM 5336 O O . GLY B 1 9 ? -10.890 26.941 9.017 1.00 39.05 9 GLY B O 1
ATOM 5337 N N . ASP B 1 10 ? -12.410 28.267 10.006 1.00 30.00 10 ASP B N 1
ATOM 5338 C CA . ASP B 1 10 ? -13.323 27.177 10.326 1.00 28.30 10 ASP B CA 1
ATOM 5339 C C . ASP B 1 10 ? -13.744 26.459 9.059 1.00 28.09 10 ASP B C 1
ATOM 5340 O O . ASP B 1 10 ? -13.819 27.072 7.995 1.00 26.70 10 ASP B O 1
ATOM 5345 N N . ASN B 1 11 ? -14.004 25.160 9.168 1.00 32.54 11 ASN B N 1
ATOM 5346 C CA . ASN B 1 11 ? -14.575 24.411 8.058 1.00 30.54 11 ASN B CA 1
ATOM 5347 C C . ASN B 1 11 ? -15.934 25.008 7.716 1.00 32.48 11 ASN B C 1
ATOM 5348 O O . ASN B 1 11 ? -16.796 25.128 8.593 1.00 33.13 11 ASN B O 1
ATOM 5353 N N . PRO B 1 12 ? -16.117 25.413 6.449 1.00 29.40 12 PRO B N 1
ATOM 5354 C CA . PRO B 1 12 ? -17.391 25.960 5.975 1.00 28.36 12 PRO B CA 1
ATOM 5355 C C . PRO B 1 12 ? -18.564 25.060 6.323 1.00 27.89 12 PRO B C 1
ATOM 5356 O O . PRO B 1 12 ? -19.629 25.574 6.662 1.00 28.77 12 PRO B O 1
ATOM 5360 N N . GLU B 1 13 ? -18.358 23.745 6.252 1.00 25.08 13 GLU B N 1
ATOM 5361 C CA . GLU B 1 13 ? -19.378 22.772 6.628 1.00 24.70 13 GLU B CA 1
ATOM 5362 C C . GLU B 1 13 ? -19.957 23.067 8.012 1.00 24.52 13 GLU B C 1
ATOM 5363 O O . GLU B 1 13 ? -21.166 22.980 8.214 1.00 23.05 13 GLU B O 1
ATOM 5369 N N . LEU B 1 14 ? -19.091 23.421 8.957 1.00 29.76 14 LEU B N 1
ATOM 5370 C CA . LEU B 1 14 ? -19.536 23.768 10.303 1.00 31.03 14 LEU B CA 1
ATOM 5371 C C . LEU B 1 14 ? -19.980 25.227 10.389 1.00 31.19 14 LEU B C 1
ATOM 5372 O O . LEU B 1 14 ? -20.951 25.545 11.081 1.00 30.50 14 LEU B O 1
ATOM 5377 N N . LEU B 1 15 ? -19.268 26.106 9.687 1.00 34.27 15 LEU B N 1
ATOM 5378 C CA . LEU B 1 15 ? -19.585 27.530 9.684 1.00 35.82 15 LEU B CA 1
ATOM 5379 C C . LEU B 1 15 ? -21.034 27.779 9.283 1.00 36.37 15 LEU B C 1
ATOM 5380 O O . LEU B 1 15 ? -21.765 28.486 9.972 1.00 35.92 15 LEU B O 1
ATOM 5385 N N . GLU B 1 16 ? -21.447 27.170 8.177 1.00 45.56 16 GLU B N 1
ATOM 5386 C CA . GLU B 1 16 ? -22.793 27.363 7.648 1.00 45.93 16 GLU B CA 1
ATOM 5387 C C . GLU B 1 16 ? -23.849 26.753 8.570 1.00 48.20 16 GLU B C 1
ATOM 5388 O O . GLU B 1 16 ? -25.039 27.036 8.437 1.00 60.31 16 GLU B O 1
ATOM 5394 N N . GLU B 1 17 ? -23.401 25.916 9.502 1.00 36.41 17 GLU B N 1
ATOM 5395 C CA . GLU B 1 17 ? -24.279 25.328 10.505 1.00 33.51 17 GLU B CA 1
ATOM 5396 C C . GLU B 1 17 ? -24.376 26.242 11.723 1.00 32.59 17 GLU B C 1
ATOM 5397 O O . GLU B 1 17 ? -25.372 26.222 12.446 1.00 27.27 17 GLU B O 1
ATOM 5403 N N . ARG B 1 18 ? -23.340 27.048 11.940 1.00 28.84 18 ARG B N 1
ATOM 5404 C CA . ARG B 1 18 ? -23.300 27.951 13.086 1.00 32.26 18 ARG B CA 1
ATOM 5405 C C . ARG B 1 18 ? -24.001 29.270 12.786 1.00 34.20 18 ARG B C 1
ATOM 5406 O O . ARG B 1 18 ? -24.517 29.920 13.691 1.00 40.11 18 ARG B O 1
ATOM 5414 N N . ARG B 1 19 ? -24.034 29.658 11.516 1.00 43.44 19 ARG B N 1
ATOM 5415 C CA . ARG B 1 19 ? -24.750 30.867 11.122 1.00 43.72 19 ARG B CA 1
ATOM 5416 C C . ARG B 1 19 ? -26.258 30.652 11.244 1.00 45.17 19 ARG B C 1
ATOM 5417 O O . ARG B 1 19 ? -27.038 31.605 11.233 1.00 49.16 19 ARG B O 1
ATOM 5425 N N . MET B 1 20 ? -26.656 29.389 11.368 1.00 41.88 20 MET B N 1
ATOM 5426 C CA . MET B 1 20 ? -28.060 29.011 11.506 1.00 42.17 20 MET B CA 1
ATOM 5427 C C . MET B 1 20 ? -28.549 29.110 12.950 1.00 40.22 20 MET B C 1
ATOM 5428 O O . MET B 1 20 ? -29.674 28.714 13.256 1.00 42.60 20 MET B O 1
ATOM 5433 N N . ALA B 1 21 ? -27.702 29.637 13.830 1.00 47.45 21 ALA B N 1
ATOM 5434 C CA . ALA B 1 21 ? -28.019 29.722 15.254 1.00 51.09 21 ALA B CA 1
ATOM 5435 C C . ALA B 1 21 ? -29.154 30.703 15.543 1.00 48.01 21 ALA B C 1
ATOM 5436 O O . ALA B 1 21 ? -29.072 31.886 15.209 1.00 47.22 21 ALA B O 1
ATOM 5438 N N . THR B 1 22 ? -30.213 30.204 16.170 1.00 43.95 22 THR B N 1
ATOM 5439 C CA . THR B 1 22 ? -31.378 31.032 16.452 1.00 44.21 22 THR B CA 1
ATOM 5440 C C . THR B 1 22 ? -31.314 31.597 17.867 1.00 48.93 22 THR B C 1
ATOM 5441 O O . THR B 1 22 ? -32.298 32.131 18.379 1.00 51.83 22 THR B O 1
ATOM 5445 N N . PHE B 1 23 ? -30.146 31.482 18.490 1.00 65.65 23 PHE B N 1
ATOM 5446 C CA . PHE B 1 23 ? -29.941 32.014 19.831 1.00 61.25 23 PHE B CA 1
ATOM 5447 C C . PHE B 1 23 ? -28.481 32.381 20.064 1.00 61.26 23 PHE B C 1
ATOM 5448 O O . PHE B 1 23 ? -27.625 32.169 19.205 1.00 64.25 23 PHE B O 1
ATOM 5456 N N . ASP B 1 24 ? -28.208 32.940 21.236 1.00 47.78 24 ASP B N 1
ATOM 5457 C CA . ASP B 1 24 ? -26.851 33.311 21.613 1.00 45.35 24 ASP B CA 1
ATOM 5458 C C . ASP B 1 24 ? -26.248 32.201 22.470 1.00 46.57 24 ASP B C 1
ATOM 5459 O O . ASP B 1 24 ? -26.844 31.797 23.465 1.00 50.67 24 ASP B O 1
ATOM 5464 N N . THR B 1 25 ? -25.072 31.711 22.083 1.00 46.94 25 THR B N 1
ATOM 5465 C CA . THR B 1 25 ? -24.471 30.549 22.737 1.00 48.57 25 THR B CA 1
ATOM 5466 C C . THR B 1 25 ? -23.718 30.923 24.006 1.00 46.03 25 THR B C 1
ATOM 5467 O O . THR B 1 25 ? -23.391 30.060 24.819 1.00 46.07 25 THR B O 1
ATOM 5471 N N . ASP B 1 26 ? -23.434 32.210 24.170 1.00 45.01 26 ASP B N 1
ATOM 5472 C CA . ASP B 1 26 ? -22.918 32.700 25.441 1.00 42.36 26 ASP B CA 1
ATOM 5473 C C . ASP B 1 26 ? -24.059 32.691 26.442 1.00 40.64 26 ASP B C 1
ATOM 5474 O O . ASP B 1 26 ? -23.869 32.385 27.620 1.00 42.34 26 ASP B O 1
ATOM 5479 N N . LYS B 1 27 ? -25.250 33.023 25.954 1.00 44.64 27 LYS B N 1
ATOM 5480 C CA . LYS B 1 27 ? -26.453 32.991 26.772 1.00 45.65 27 LYS B CA 1
ATOM 5481 C C . LYS B 1 27 ? -26.755 31.570 27.219 1.00 42.73 27 LYS B C 1
ATOM 5482 O O . LYS B 1 27 ? -27.112 31.338 28.373 1.00 41.63 27 LYS B O 1
ATOM 5488 N N . MET B 1 28 ? -26.615 30.619 26.303 1.00 33.88 28 MET B N 1
ATOM 5489 C CA . MET B 1 28 ? -26.935 29.232 26.615 1.00 34.33 28 MET B CA 1
ATOM 5490 C C . MET B 1 28 ? -25.921 28.616 27.581 1.00 32.18 28 MET B C 1
ATOM 5491 O O . MET B 1 28 ? -26.287 27.825 28.451 1.00 29.47 28 MET B O 1
ATOM 5496 N N . ALA B 1 29 ? -24.652 28.985 27.426 1.00 27.19 29 ALA B N 1
ATOM 5497 C CA . ALA B 1 29 ? -23.605 28.526 28.331 1.00 29.42 29 ALA B CA 1
ATOM 5498 C C . ALA B 1 29 ? -23.916 28.952 29.761 1.00 32.46 29 ALA B C 1
ATOM 5499 O O . ALA B 1 29 ? -23.669 28.205 30.711 1.00 35.03 29 ALA B O 1
ATOM 5501 N N . ALA B 1 30 ? -24.468 30.155 29.904 1.00 55.70 30 ALA B N 1
ATOM 5502 C CA . ALA B 1 30 ? -24.825 30.691 31.212 1.00 53.28 30 ALA B CA 1
ATOM 5503 C C . ALA B 1 30 ? -25.887 29.829 31.877 1.00 53.70 30 ALA B C 1
ATOM 5504 O O . ALA B 1 30 ? -25.823 29.558 33.076 1.00 54.27 30 ALA B O 1
ATOM 5506 N N . VAL B 1 31 ? -26.861 29.401 31.083 1.00 43.61 31 VAL B N 1
ATOM 5507 C CA . VAL B 1 31 ? -27.918 28.527 31.567 1.00 44.16 31 VAL B CA 1
ATOM 5508 C C . VAL B 1 31 ? -27.362 27.155 31.921 1.00 46.77 31 VAL B C 1
ATOM 5509 O O . VAL B 1 31 ? -27.689 26.594 32.967 1.00 46.99 31 VAL B O 1
ATOM 5513 N N . ILE B 1 32 ? -26.511 26.630 31.045 1.00 47.36 32 ILE B N 1
ATOM 5514 C CA . ILE B 1 32 ? -25.928 25.303 31.217 1.00 42.26 32 ILE B CA 1
ATOM 5515 C C . ILE B 1 32 ? -25.146 25.183 32.515 1.00 42.59 32 ILE B C 1
ATOM 5516 O O . ILE B 1 32 ? -25.291 24.209 33.251 1.00 43.28 32 ILE B O 1
ATOM 5521 N N . TYR B 1 33 ? -24.333 26.192 32.799 1.00 32.98 33 TYR B N 1
ATOM 5522 C CA . TYR B 1 33 ? -23.416 26.133 33.930 1.00 31.62 33 TYR B CA 1
ATOM 5523 C C . TYR B 1 33 ? -23.911 26.924 35.138 1.00 35.43 33 TYR B C 1
ATOM 5524 O O . TYR B 1 33 ? -23.183 27.112 36.116 1.00 38.42 33 TYR B O 1
ATOM 5533 N N . GLY B 1 34 ? -25.159 27.374 35.064 1.00 40.04 34 GLY B N 1
ATOM 5534 C CA . GLY B 1 34 ? -25.863 27.874 36.231 1.00 40.12 34 GLY B CA 1
ATOM 5535 C C . GLY B 1 34 ? -25.753 29.354 36.541 1.00 39.36 34 GLY B C 1
ATOM 5536 O O . GLY B 1 34 ? -26.479 29.861 37.400 1.00 41.65 34 GLY B O 1
ATOM 5537 N N . SER B 1 35 ? -24.850 30.048 35.856 1.00 34.39 35 SER B N 1
ATOM 5538 C CA . SER B 1 35 ? -24.680 31.480 36.066 1.00 32.20 35 SER B CA 1
ATOM 5539 C C . SER B 1 35 ? -23.893 32.114 34.931 1.00 32.94 35 SER B C 1
ATOM 5540 O O . SER B 1 35 ? -23.033 31.474 34.323 1.00 33.77 35 SER B O 1
ATOM 5543 N N . GLU B 1 36 ? -24.182 33.380 34.656 1.00 41.53 36 GLU B N 1
ATOM 5544 C CA . GLU B 1 36 ? -23.470 34.109 33.620 1.00 42.29 36 GLU B CA 1
ATOM 5545 C C . GLU B 1 36 ? -22.002 34.261 34.006 1.00 41.13 36 GLU B C 1
ATOM 5546 O O . GLU B 1 36 ? -21.117 34.173 33.155 1.00 43.94 36 GLU B O 1
ATOM 5552 N N . GLU B 1 37 ? -21.752 34.466 35.296 1.00 50.12 37 GLU B N 1
ATOM 5553 C CA . GLU B 1 37 ? -20.401 34.703 35.791 1.00 52.01 37 GLU B CA 1
ATOM 5554 C C . GLU B 1 37 ? -19.510 33.477 35.638 1.00 47.52 37 GLU B C 1
ATOM 5555 O O . GLU B 1 37 ? -18.362 33.589 35.213 1.00 42.56 37 GLU B O 1
ATOM 5561 N N . PHE B 1 38 ? -20.039 32.306 35.979 1.00 30.12 38 PHE B N 1
ATOM 5562 C CA . PHE B 1 38 ? -19.250 31.082 35.886 1.00 32.81 38 PHE B CA 1
ATOM 5563 C C . PHE B 1 38 ? -18.979 30.703 34.437 1.00 33.63 38 PHE B C 1
ATOM 5564 O O . PHE B 1 38 ? -17.866 30.298 34.102 1.00 32.23 38 PHE B O 1
ATOM 5572 N N . ALA B 1 39 ? -19.993 30.837 33.584 1.00 44.81 39 ALA B N 1
ATOM 5573 C CA . ALA B 1 39 ? -19.848 30.532 32.163 1.00 43.62 39 ALA B CA 1
ATOM 5574 C C . ALA B 1 39 ? -18.703 31.340 31.560 1.00 41.77 39 ALA B C 1
ATOM 5575 O O . ALA B 1 39 ? -17.930 30.830 30.750 1.00 46.06 39 ALA B O 1
ATOM 5577 N N . ARG B 1 40 ? -18.594 32.598 31.972 1.00 38.21 40 ARG B N 1
ATOM 5578 C CA . ARG B 1 40 ? -17.479 33.443 31.565 1.00 39.91 40 ARG B CA 1
ATOM 5579 C C . ARG B 1 40 ? -16.165 32.911 32.123 1.00 38.00 40 ARG B C 1
ATOM 5580 O O . ARG B 1 40 ? -15.168 32.828 31.405 1.00 36.12 40 ARG B O 1
ATOM 5588 N N . ARG B 1 41 ? -16.172 32.550 33.405 1.00 26.14 41 ARG B N 1
ATOM 5589 C CA . ARG B 1 41 ? -14.964 32.085 34.085 1.00 25.24 41 ARG B CA 1
ATOM 5590 C C . ARG B 1 41 ? -14.388 30.828 33.443 1.00 25.31 41 ARG B C 1
ATOM 5591 O O . ARG B 1 41 ? -13.178 30.624 33.461 1.00 28.51 41 ARG B O 1
ATOM 5599 N N . ARG B 1 42 ? -15.256 29.994 32.876 1.00 22.54 42 ARG B N 1
ATOM 5600 C CA . ARG B 1 42 ? -14.813 28.812 32.144 1.00 21.56 42 ARG B CA 1
ATOM 5601 C C . ARG B 1 42 ? -13.980 29.215 30.929 1.00 24.07 42 ARG B C 1
ATOM 5602 O O . ARG B 1 42 ? -12.936 28.619 30.657 1.00 25.76 42 ARG B O 1
ATOM 5610 N N . ARG B 1 43 ? -14.437 30.237 30.209 1.00 30.81 43 ARG B N 1
ATOM 5611 C CA . ARG B 1 43 ? -13.733 30.700 29.016 1.00 28.87 43 ARG B CA 1
ATOM 5612 C C . ARG B 1 43 ? -12.440 31.416 29.391 1.00 27.23 43 ARG B C 1
ATOM 5613 O O . ARG B 1 43 ? -11.429 31.286 28.699 1.00 27.40 43 ARG B O 1
ATOM 5621 N N . GLU B 1 44 ? -12.478 32.173 30.485 1.00 41.97 44 GLU B N 1
ATOM 5622 C CA . GLU B 1 44 ? -11.284 32.835 31.002 1.00 42.54 44 GLU B CA 1
ATOM 5623 C C . GLU B 1 44 ? -10.229 31.815 31.400 1.00 39.12 44 GLU B C 1
ATOM 5624 O O . GLU B 1 44 ? -9.063 31.948 31.041 1.00 41.45 44 GLU B O 1
ATOM 5630 N N . ILE B 1 45 ? -10.644 30.797 32.148 1.00 35.24 45 ILE B N 1
ATOM 5631 C CA . ILE B 1 45 ? -9.729 29.747 32.579 1.00 34.96 45 ILE B CA 1
ATOM 5632 C C . ILE B 1 45 ? -9.157 28.994 31.379 1.00 37.12 45 ILE B C 1
ATOM 5633 O O . ILE B 1 45 ? -7.948 28.774 31.293 1.00 36.61 45 ILE B O 1
ATOM 5638 N N . THR B 1 46 ? -10.027 28.610 30.452 1.00 25.33 46 THR B N 1
ATOM 5639 C CA . THR B 1 46 ? -9.603 27.916 29.245 1.00 24.21 46 THR B CA 1
ATOM 5640 C C . THR B 1 46 ? -8.586 28.748 28.461 1.00 27.57 46 THR B C 1
ATOM 5641 O O . THR B 1 46 ? -7.612 28.215 27.922 1.00 27.84 46 THR B O 1
ATOM 5645 N N . ASP B 1 47 ? -8.806 30.059 28.426 1.00 29.35 47 ASP B N 1
ATOM 5646 C CA . ASP B 1 47 ? -7.884 30.974 27.764 1.00 32.52 47 ASP B CA 1
ATOM 5647 C C . ASP B 1 47 ? -6.606 31.137 28.574 1.00 34.18 47 ASP B C 1
ATOM 5648 O O . ASP B 1 47 ? -5.515 31.236 28.015 1.00 33.47 47 ASP B O 1
ATOM 5653 N N . ALA B 1 48 ? -6.751 31.165 29.894 1.00 31.05 48 ALA B N 1
ATOM 5654 C CA . ALA B 1 48 ? -5.609 31.286 30.790 1.00 31.82 48 ALA B CA 1
ATOM 5655 C C . ALA B 1 48 ? -4.730 30.039 30.724 1.00 33.07 48 ALA B C 1
ATOM 5656 O O . ALA B 1 48 ? -3.514 30.121 30.882 1.00 39.45 48 ALA B O 1
ATOM 5658 N N . VAL B 1 49 ? -5.354 28.886 30.495 1.00 30.09 49 VAL B N 1
ATOM 5659 C CA . VAL B 1 49 ? -4.633 27.618 30.421 1.00 26.05 49 VAL B CA 1
ATOM 5660 C C . VAL B 1 49 ? -3.971 27.448 29.056 1.00 26.96 49 VAL B C 1
ATOM 5661 O O . VAL B 1 49 ? -2.847 26.949 28.960 1.00 27.84 49 VAL B O 1
ATOM 5665 N N . SER B 1 50 ? -4.660 27.892 28.006 1.00 24.61 50 SER B N 1
ATOM 5666 C CA . SER B 1 50 ? -4.171 27.742 26.637 1.00 25.50 50 SER B CA 1
ATOM 5667 C C . SER B 1 50 ? -2.849 28.473 26.415 1.00 29.53 50 SER B C 1
ATOM 5668 O O . SER B 1 50 ? -2.107 28.159 25.485 1.00 31.74 50 SER B O 1
ATOM 5671 N N . LYS B 1 51 ? -2.558 29.445 27.274 1.00 36.72 51 LYS B N 1
ATOM 5672 C CA . LYS B 1 51 ? -1.321 30.207 27.173 1.00 40.81 51 LYS B CA 1
ATOM 5673 C C . LYS B 1 51 ? -0.247 29.630 28.094 1.00 39.04 51 LYS B C 1
ATOM 5674 O O . LYS B 1 51 ? 0.784 30.263 28.335 1.00 36.63 51 LYS B O 1
ATOM 5680 N N . ILE B 1 52 ? -0.497 28.428 28.607 1.00 28.24 52 ILE B N 1
ATOM 5681 C CA . ILE B 1 52 ? 0.480 27.711 29.424 1.00 25.49 52 ILE B CA 1
ATOM 5682 C C . ILE B 1 52 ? 0.825 26.378 28.762 1.00 26.41 52 ILE B C 1
ATOM 5683 O O . ILE B 1 52 ? 0.117 25.385 28.945 1.00 32.22 52 ILE B O 1
ATOM 5688 N N . PRO B 1 53 ? 1.921 26.357 27.989 1.00 41.52 53 PRO B N 1
ATOM 5689 C CA . PRO B 1 53 ? 2.350 25.235 27.141 1.00 40.77 53 PRO B CA 1
ATOM 5690 C C . PRO B 1 53 ? 2.577 23.898 27.850 1.00 41.81 53 PRO B C 1
ATOM 5691 O O . PRO B 1 53 ? 2.293 22.863 27.249 1.00 49.03 53 PRO B O 1
ATOM 5695 N N . GLU B 1 54 ? 3.082 23.906 29.080 1.00 40.80 54 GLU B N 1
ATOM 5696 C CA . GLU B 1 54 ? 3.378 22.645 29.763 1.00 41.30 54 GLU B CA 1
ATOM 5697 C C . GLU B 1 54 ? 2.098 21.927 30.185 1.00 37.61 54 GLU B C 1
ATOM 5698 O O . GLU B 1 54 ? 2.114 20.737 30.502 1.00 34.86 54 GLU B O 1
ATOM 5704 N N . LEU B 1 55 ? 0.985 22.651 30.161 1.00 24.94 55 LEU B N 1
ATOM 5705 C CA . LEU B 1 55 ? -0.303 22.077 30.524 1.00 22.69 55 LEU B CA 1
ATOM 5706 C C . LEU B 1 55 ? -0.959 21.361 29.345 1.00 21.74 55 LEU B C 1
ATOM 5707 O O . LEU B 1 55 ? -2.088 20.878 29.447 1.00 24.23 55 LEU B O 1
ATOM 5712 N N . ALA B 1 56 ? -0.252 21.293 28.223 1.00 21.82 56 ALA B N 1
ATOM 5713 C CA . ALA B 1 56 ? -0.741 20.540 27.074 1.00 20.63 56 ALA B CA 1
ATOM 5714 C C . ALA B 1 56 ? -0.483 19.049 27.261 1.00 20.41 56 ALA B C 1
ATOM 5715 O O . ALA B 1 56 ? 0.488 18.650 27.907 1.00 17.99 56 ALA B O 1
ATOM 5717 N N . ASP B 1 57 ? -1.373 18.232 26.710 1.00 24.05 57 ASP B N 1
ATOM 5718 C CA . ASP B 1 57 ? -1.202 16.788 26.735 1.00 23.48 57 ASP B CA 1
ATOM 5719 C C . ASP B 1 57 ? 0.136 16.420 26.111 1.00 24.15 57 ASP B C 1
ATOM 5720 O O . ASP B 1 57 ? 0.449 16.876 25.012 1.00 23.47 57 ASP B O 1
ATOM 5725 N N . ILE B 1 58 ? 0.922 15.610 26.818 1.00 24.53 58 ILE B N 1
ATOM 5726 C CA . ILE B 1 58 ? 2.284 15.285 26.390 1.00 26.84 58 ILE B CA 1
ATOM 5727 C C . ILE B 1 58 ? 2.300 14.731 24.963 1.00 25.90 58 ILE B C 1
ATOM 5728 O O . ILE B 1 58 ? 3.216 15.007 24.188 1.00 23.19 58 ILE B O 1
ATOM 5733 N N . LYS B 1 59 ? 1.266 13.968 24.628 1.00 24.93 59 LYS B N 1
ATOM 5734 C CA . LYS B 1 59 ? 0.989 13.540 23.263 1.00 25.20 59 LYS B CA 1
ATOM 5735 C C . LYS B 1 59 ? -0.488 13.137 23.226 1.00 22.97 59 LYS B C 1
ATOM 5736 O O . LYS B 1 59 ? -1.170 13.269 24.243 1.00 23.02 59 LYS B O 1
ATOM 5742 N N . PRO B 1 60 ? -1.005 12.705 22.060 1.00 13.52 60 PRO B N 1
ATOM 5743 C CA . PRO B 1 60 ? -2.383 12.203 22.083 1.00 12.50 60 PRO B CA 1
ATOM 5744 C C . PRO B 1 60 ? -2.588 11.085 23.109 1.00 13.80 60 PRO B C 1
ATOM 5745 O O . PRO B 1 60 ? -1.956 10.034 23.006 1.00 16.17 60 PRO B O 1
ATOM 5749 N N . TYR B 1 61 ? -3.457 11.330 24.091 1.00 14.54 61 TYR B N 1
ATOM 5750 C CA . TYR B 1 61 ? -3.719 10.385 25.185 1.00 14.02 61 TYR B CA 1
ATOM 5751 C C . TYR B 1 61 ? -4.003 8.926 24.779 1.00 13.05 61 TYR B C 1
ATOM 5752 O O . TYR B 1 61 ? -3.641 8.007 25.511 1.00 12.69 61 TYR B O 1
ATOM 5761 N N . PRO B 1 62 ? -4.654 8.692 23.625 1.00 19.23 62 PRO B N 1
ATOM 5762 C CA . PRO B 1 62 ? -4.787 7.286 23.223 1.00 17.94 62 PRO B CA 1
ATOM 5763 C C . PRO B 1 62 ? -3.461 6.598 22.886 1.00 18.69 62 PRO B C 1
ATOM 5764 O O . PRO B 1 62 ? -3.402 5.367 22.879 1.00 19.29 62 PRO B O 1
ATOM 5768 N N . PHE B 1 63 ? -2.415 7.375 22.622 1.00 15.90 63 PHE B N 1
ATOM 5769 C CA . PHE B 1 63 ? -1.122 6.806 22.235 1.00 16.17 63 PHE B CA 1
ATOM 5770 C C . PHE B 1 63 ? -0.322 6.311 23.442 1.00 18.11 63 PHE B C 1
ATOM 5771 O O . PHE B 1 63 ? 0.719 5.668 23.286 1.00 22.53 63 PHE B O 1
ATOM 5779 N N . LEU B 1 64 ? -0.814 6.600 24.642 1.00 16.34 64 LEU B N 1
ATOM 5780 C CA . LEU B 1 64 ? -0.076 6.304 25.868 1.00 15.18 64 LEU B CA 1
ATOM 5781 C C . LEU B 1 64 ? -0.340 4.901 26.409 1.00 17.14 64 LEU B C 1
ATOM 5782 O O . LEU B 1 64 ? -1.462 4.396 26.341 1.00 15.74 64 LEU B O 1
ATOM 5787 N N . THR B 1 65 ? 0.698 4.284 26.967 1.00 26.82 65 THR B N 1
ATOM 5788 C CA . THR B 1 65 ? 0.539 3.025 27.684 1.00 27.62 65 THR B CA 1
ATOM 5789 C C . THR B 1 65 ? -0.096 3.291 29.046 1.00 29.66 65 THR B C 1
ATOM 5790 O O . THR B 1 65 ? -0.249 4.446 29.447 1.00 33.36 65 THR B O 1
ATOM 5794 N N . ARG B 1 66 ? -0.458 2.226 29.756 1.00 26.55 66 ARG B N 1
ATOM 5795 C CA . ARG B 1 66 ? -1.064 2.355 31.081 1.00 26.80 66 ARG B CA 1
ATOM 5796 C C . ARG B 1 66 ? -0.156 3.109 32.058 1.00 30.81 66 ARG B C 1
ATOM 5797 O O . ARG B 1 66 ? -0.625 3.986 32.786 1.00 32.08 66 ARG B O 1
ATOM 5805 N N . GLU B 1 67 ? 1.135 2.772 32.072 1.00 29.73 67 GLU B N 1
ATOM 5806 C CA . GLU B 1 67 ? 2.082 3.430 32.972 1.00 30.39 67 GLU B CA 1
ATOM 5807 C C . GLU B 1 67 ? 2.387 4.840 32.504 1.00 28.83 67 GLU B C 1
ATOM 5808 O O . GLU B 1 67 ? 2.538 5.748 33.320 1.00 28.67 67 GLU B O 1
ATOM 5814 N N . GLU B 1 68 ? 2.478 5.025 31.189 1.00 23.22 68 GLU B N 1
ATOM 5815 C CA . GLU B 1 68 ? 2.631 6.363 30.625 1.00 22.51 68 GLU B CA 1
ATOM 5816 C C . GLU B 1 68 ? 1.425 7.229 30.980 1.00 19.19 68 GLU B C 1
ATOM 5817 O O . GLU B 1 68 ? 1.547 8.445 31.116 1.00 15.99 68 GLU B O 1
ATOM 5823 N N . LYS B 1 69 ? 0.263 6.597 31.139 1.00 21.32 69 LYS B N 1
ATOM 5824 C CA . LYS B 1 69 ? -0.949 7.313 31.522 1.00 22.04 69 LYS B CA 1
ATOM 5825 C C . LYS B 1 69 ? -0.908 7.770 32.982 1.00 24.24 69 LYS B C 1
ATOM 5826 O O . LYS B 1 69 ? -1.304 8.894 33.292 1.00 24.13 69 LYS B O 1
ATOM 5832 N N . VAL B 1 70 ? -0.443 6.900 33.878 1.00 32.58 70 VAL B N 1
ATOM 5833 C CA . VAL B 1 70 ? -0.312 7.258 35.291 1.00 31.78 70 VAL B CA 1
ATOM 5834 C C . VAL B 1 70 ? 0.717 8.370 35.466 1.00 32.42 70 VAL B C 1
ATOM 5835 O O . VAL B 1 70 ? 0.524 9.290 36.261 1.00 35.54 70 VAL B O 1
ATOM 5839 N N . THR B 1 71 ? 1.802 8.283 34.704 1.00 22.25 71 THR B N 1
ATOM 5840 C CA . THR B 1 71 ? 2.836 9.313 34.707 1.00 19.14 71 THR B CA 1
ATOM 5841 C C . THR B 1 71 ? 2.286 10.680 34.292 1.00 18.26 71 THR B C 1
ATOM 5842 O O . THR B 1 71 ? 2.450 11.666 35.013 1.00 19.79 71 THR B O 1
ATOM 5846 N N . GLU B 1 72 ? 1.626 10.729 33.138 1.00 26.59 72 GLU B N 1
ATOM 5847 C CA . GLU B 1 72 ? 1.129 11.981 32.575 1.00 28.53 72 GLU B CA 1
ATOM 5848 C C . GLU B 1 72 ? 0.097 12.648 33.481 1.00 28.11 72 GLU B C 1
ATOM 5849 O O . GLU B 1 72 ? 0.123 13.866 33.675 1.00 29.65 72 GLU B O 1
ATOM 5855 N N . GLY B 1 73 ? -0.811 11.849 34.038 1.00 24.56 73 GLY B N 1
ATOM 5856 C CA . GLY B 1 73 ? -1.792 12.359 34.983 1.00 24.52 73 GLY B CA 1
ATOM 5857 C C . GLY B 1 73 ? -1.091 12.897 36.217 1.00 27.30 73 GLY B C 1
ATOM 5858 O O . GLY B 1 73 ? -1.531 13.875 36.821 1.00 28.66 73 GLY B O 1
ATOM 5859 N N . THR B 1 74 ? 0.011 12.257 36.591 1.00 25.15 74 THR B N 1
ATOM 5860 C CA . THR B 1 74 ? 0.801 12.725 37.716 1.00 23.81 74 THR B CA 1
ATOM 5861 C C . THR B 1 74 ? 1.614 13.956 37.324 1.00 23.93 74 THR B C 1
ATOM 5862 O O . THR B 1 74 ? 1.734 14.903 38.098 1.00 26.38 74 THR B O 1
ATOM 5866 N N . ARG B 1 75 ? 2.164 13.936 36.115 1.00 15.44 75 ARG B N 1
ATOM 5867 C CA . ARG B 1 75 ? 2.854 15.101 35.576 1.00 16.49 75 ARG B CA 1
ATOM 5868 C C . ARG B 1 75 ? 1.910 16.297 35.507 1.00 19.40 75 ARG B C 1
ATOM 5869 O O . ARG B 1 75 ? 2.252 17.398 35.942 1.00 22.18 75 ARG B O 1
ATOM 5877 N N . LYS B 1 76 ? 0.713 16.071 34.973 1.00 23.82 76 LYS B N 1
ATOM 5878 C CA . LYS B 1 76 ? -0.235 17.153 34.743 1.00 25.39 76 LYS B CA 1
ATOM 5879 C C . LYS B 1 76 ? -0.868 17.666 36.040 1.00 28.92 76 LYS B C 1
ATOM 5880 O O . LYS B 1 76 ? -1.246 18.834 36.122 1.00 30.92 76 LYS B O 1
ATOM 5886 N N . ILE B 1 77 ? -0.980 16.808 37.051 1.00 29.16 77 ILE B N 1
ATOM 5887 C CA . ILE B 1 77 ? -1.616 17.220 38.300 1.00 28.62 77 ILE B CA 1
ATOM 5888 C C . ILE B 1 77 ? -0.653 18.027 39.176 1.00 29.36 77 ILE B C 1
ATOM 5889 O O . ILE B 1 77 ? -1.083 18.889 39.944 1.00 25.96 77 ILE B O 1
ATOM 5894 N N . SER B 1 78 ? 0.645 17.762 39.044 1.00 36.07 78 SER B N 1
ATOM 5895 C CA . SER B 1 78 ? 1.652 18.467 39.828 1.00 35.56 78 SER B CA 1
ATOM 5896 C C . SER B 1 78 ? 1.926 19.847 39.239 1.00 37.34 78 SER B C 1
ATOM 5897 O O . SER B 1 78 ? 2.224 20.794 39.965 1.00 44.48 78 SER B O 1
ATOM 5900 N N . ILE B 1 79 ? 1.823 19.958 37.919 1.00 42.56 79 ILE B N 1
ATOM 5901 C CA . ILE B 1 79 ? 1.998 21.239 37.247 1.00 43.31 79 ILE B CA 1
ATOM 5902 C C . ILE B 1 79 ? 0.769 22.122 37.462 1.00 45.34 79 ILE B C 1
ATOM 5903 O O . ILE B 1 79 ? 0.893 23.311 37.766 1.00 46.21 79 ILE B O 1
ATOM 5908 N N . LEU B 1 80 ? -0.412 21.526 37.307 1.00 29.65 80 LEU B N 1
ATOM 5909 C CA . LEU B 1 80 ? -1.679 22.221 37.509 1.00 28.84 80 LEU B CA 1
ATOM 5910 C C . LEU B 1 80 ? -1.742 22.840 38.899 1.00 31.33 80 LEU B C 1
ATOM 5911 O O . LEU B 1 80 ? -2.139 23.996 39.060 1.00 38.68 80 LEU B O 1
ATOM 5916 N N . THR B 1 81 ? -1.331 22.056 39.891 1.00 26.61 81 THR B N 1
ATOM 5917 C CA . THR B 1 81 ? -1.304 22.479 41.286 1.00 26.97 81 THR B CA 1
ATOM 5918 C C . THR B 1 81 ? -0.432 23.716 41.503 1.00 26.74 81 THR B C 1
ATOM 5919 O O . THR B 1 81 ? -0.747 24.563 42.337 1.00 31.31 81 THR B O 1
ATOM 5923 N N . LYS B 1 82 ? 0.655 23.825 40.746 1.00 36.85 82 LYS B N 1
ATOM 5924 C CA . LYS B 1 82 ? 1.518 25.000 40.834 1.00 36.84 82 LYS B CA 1
ATOM 5925 C C . LYS B 1 82 ? 0.799 26.240 40.312 1.00 35.29 82 LYS B C 1
ATOM 5926 O O . LYS B 1 82 ? 0.912 27.325 40.882 1.00 40.07 82 LYS B O 1
ATOM 5932 N N . TYR B 1 83 ? 0.055 26.071 39.225 1.00 25.97 83 TYR B N 1
ATOM 5933 C CA . TYR B 1 83 ? -0.642 27.189 38.599 1.00 27.22 83 TYR B CA 1
ATOM 5934 C C . TYR B 1 83 ? -2.045 27.391 39.160 1.00 27.08 83 TYR B C 1
ATOM 5935 O O . TYR B 1 83 ? -2.680 28.416 38.905 1.00 24.60 83 TYR B O 1
ATOM 5944 N N . LEU B 1 84 ? -2.511 26.408 39.926 1.00 37.23 84 LEU B N 1
ATOM 5945 C CA . LEU B 1 84 ? -3.890 26.352 40.408 1.00 37.70 84 LEU B CA 1
ATOM 5946 C C . LEU B 1 84 ? -4.410 27.662 40.997 1.00 42.72 84 LEU B C 1
ATOM 5947 O O . LEU B 1 84 ? -5.518 28.092 40.680 1.00 44.82 84 LEU B O 1
ATOM 5952 N N . ASN B 1 85 ? -3.604 28.295 41.844 1.00 47.75 85 ASN B N 1
ATOM 5953 C CA . ASN B 1 85 ? -4.029 29.487 42.571 1.00 45.34 85 ASN B CA 1
ATOM 5954 C C . ASN B 1 85 ? -3.833 30.770 41.763 1.00 45.31 85 ASN B C 1
ATOM 5955 O O . ASN B 1 85 ? -4.118 31.870 42.239 1.00 43.51 85 ASN B O 1
ATOM 5960 N N . GLN B 1 86 ? -3.336 30.617 40.54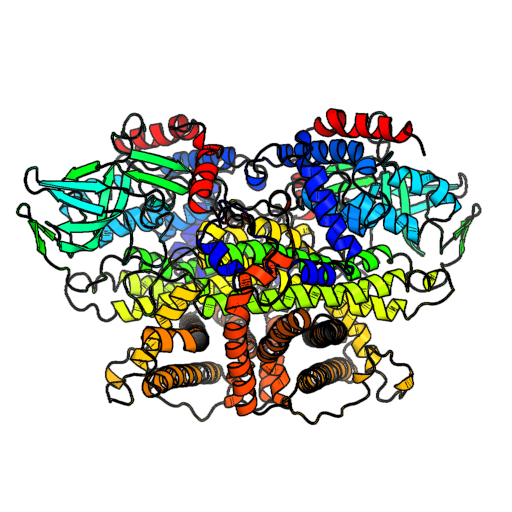0 1.00 48.38 86 GLN B N 1
ATOM 5961 C CA . GLN B 1 86 ? -3.340 31.700 39.563 1.00 51.71 86 GLN B CA 1
ATOM 5962 C C . GLN B 1 86 ? -4.642 31.644 38.789 1.00 53.38 86 GLN B C 1
ATOM 5963 O O . GLN B 1 86 ? -5.298 32.659 38.553 1.00 59.04 86 GLN B O 1
ATOM 5969 N N . LEU B 1 87 ? -5.011 30.423 38.419 1.00 42.02 87 LEU B N 1
ATOM 5970 C CA . LEU B 1 87 ? -6.050 30.180 37.432 1.00 38.50 87 LEU B CA 1
ATOM 5971 C C . LEU B 1 87 ? -7.458 30.240 38.011 1.00 36.08 87 LEU B C 1
ATOM 5972 O O . LEU B 1 87 ? -8.378 30.721 37.352 1.00 31.14 87 LEU B O 1
ATOM 5977 N N . ILE B 1 88 ? -7.632 29.744 39.233 1.00 36.49 88 ILE B N 1
ATOM 5978 C CA . ILE B 1 88 ? -8.960 29.705 39.843 1.00 36.88 88 ILE B CA 1
ATOM 5979 C C . ILE B 1 88 ? -8.998 30.087 41.317 1.00 35.46 88 ILE B C 1
ATOM 5980 O O . ILE B 1 88 ? -7.977 30.398 41.930 1.00 34.66 88 ILE B O 1
ATOM 5985 N N . ASP B 1 89 ? -10.208 30.041 41.866 1.00 51.62 89 ASP B N 1
ATOM 5986 C CA . ASP B 1 89 ? -10.447 30.102 43.301 1.00 55.01 89 ASP B CA 1
ATOM 5987 C C . ASP B 1 89 ? -10.451 28.676 43.861 1.00 54.83 89 ASP B C 1
ATOM 5988 O O . ASP B 1 89 ? -11.449 27.965 43.759 1.00 60.37 89 ASP B O 1
ATOM 5993 N N . ARG B 1 90 ? -9.325 28.270 44.442 1.00 24.94 90 ARG B N 1
ATOM 5994 C CA . ARG B 1 90 ? -9.093 26.889 44.883 1.00 25.40 90 ARG B CA 1
ATOM 5995 C C . ARG B 1 90 ? -10.283 26.188 45.542 1.00 27.55 90 ARG B C 1
ATOM 5996 O O . ARG B 1 90 ? -10.502 24.993 45.341 1.00 24.85 90 ARG B O 1
ATOM 6004 N N . ASP B 1 91 ? -11.035 26.939 46.337 1.00 46.34 91 ASP B N 1
ATOM 6005 C CA . ASP B 1 91 ? -12.159 26.383 47.077 1.00 43.79 91 ASP B CA 1
ATOM 6006 C C . ASP B 1 91 ? -13.481 26.563 46.337 1.00 40.80 91 ASP B C 1
ATOM 6007 O O . ASP B 1 91 ? -14.551 26.350 46.904 1.00 41.39 91 ASP B O 1
ATOM 6012 N N . ASN B 1 92 ? -13.395 26.963 45.072 1.00 31.21 92 ASN B N 1
ATOM 6013 C CA . ASN B 1 92 ? -14.557 27.013 44.190 1.00 31.11 92 ASN B CA 1
ATOM 6014 C C . ASN B 1 92 ? -14.633 25.718 43.387 1.00 34.62 92 ASN B C 1
ATOM 6015 O O . ASN B 1 92 ? -13.947 25.569 42.376 1.00 33.58 92 ASN B O 1
ATOM 6020 N N . GLU B 1 93 ? -15.468 24.788 43.840 1.00 38.18 93 GLU B N 1
ATOM 6021 C CA . GLU B 1 93 ? -15.519 23.462 43.238 1.00 40.03 93 GLU B CA 1
ATOM 6022 C C . GLU B 1 93 ? -15.968 23.516 41.783 1.00 41.45 93 GLU B C 1
ATOM 6023 O O . GLU B 1 93 ? -15.448 22.775 40.949 1.00 40.56 93 GLU B O 1
ATOM 6029 N N . GLU B 1 94 ? -16.923 24.393 41.481 1.00 35.21 94 GLU B N 1
ATOM 6030 C CA . GLU B 1 94 ? -17.376 24.574 40.104 1.00 32.16 94 GLU B CA 1
ATOM 6031 C C . GLU B 1 94 ? -16.211 24.917 39.180 1.00 29.72 94 GLU B C 1
ATOM 6032 O O . GLU B 1 94 ? -16.123 24.402 38.067 1.00 27.91 94 GLU B O 1
ATOM 6038 N N . GLU B 1 95 ? -15.309 25.774 39.646 1.00 31.26 95 GLU B N 1
ATOM 6039 C CA . GLU B 1 95 ? -14.167 26.172 38.829 1.00 29.80 95 GLU B CA 1
ATOM 6040 C C . GLU B 1 95 ? -13.102 25.084 38.773 1.00 30.05 95 GLU B C 1
ATOM 6041 O O . GLU B 1 95 ? -12.544 24.804 37.711 1.00 33.27 95 GLU B O 1
ATOM 6047 N N . SER B 1 96 ? -12.830 24.477 39.923 1.00 34.99 96 SER B N 1
ATOM 6048 C CA . SER B 1 96 ? -11.828 23.422 40.034 1.00 33.33 96 SER B CA 1
ATOM 6049 C C . SER B 1 96 ? -12.184 22.218 39.163 1.00 32.66 96 SER B C 1
ATOM 6050 O O . SER B 1 96 ? -11.301 21.577 38.584 1.00 33.66 96 SER B O 1
ATOM 6053 N N . LEU B 1 97 ? -13.478 21.916 39.066 1.00 24.38 97 LEU B N 1
ATOM 6054 C CA . LEU B 1 97 ? -13.935 20.826 38.217 1.00 22.77 97 LEU B CA 1
ATOM 6055 C C . LEU B 1 97 ? -13.722 21.177 36.754 1.00 22.78 97 LEU B C 1
ATOM 6056 O O . LEU B 1 97 ? -13.300 20.331 35.970 1.00 21.68 97 LEU B O 1
ATOM 6061 N N . HIS B 1 98 ? -14.006 22.423 36.387 1.00 26.01 98 HIS B N 1
ATOM 6062 C CA . HIS B 1 98 ? -13.758 22.864 35.020 1.00 23.32 98 HIS B CA 1
ATOM 6063 C C . HIS B 1 98 ? -12.273 22.774 34.704 1.00 22.43 98 HIS B C 1
ATOM 6064 O O . HIS B 1 98 ? -11.879 22.240 33.668 1.00 21.79 98 HIS B O 1
ATOM 6071 N N . LEU B 1 99 ? -11.453 23.289 35.612 1.00 21.00 99 LEU B N 1
ATOM 6072 C CA . LEU B 1 99 ? -10.012 23.312 35.408 1.00 20.55 99 LEU B CA 1
ATOM 6073 C C . LEU B 1 99 ? -9.426 21.912 35.240 1.00 19.84 99 LEU B C 1
ATOM 6074 O O . LEU B 1 99 ? -8.596 21.682 34.363 1.00 19.65 99 LEU B O 1
ATOM 6079 N N . HIS B 1 100 ? -9.859 20.981 36.081 1.00 18.17 100 HIS B N 1
ATOM 6080 C CA . HIS B 1 100 ? -9.315 19.633 36.051 1.00 18.86 100 HIS B CA 1
ATOM 6081 C C . HIS B 1 100 ? -9.893 18.806 34.903 1.00 18.47 100 HIS B C 1
ATOM 6082 O O . HIS B 1 100 ? -9.174 18.031 34.275 1.00 20.25 100 HIS B O 1
ATOM 6089 N N . ARG B 1 101 ? -11.186 18.975 34.625 1.00 13.41 101 ARG B N 1
ATOM 6090 C CA . ARG B 1 101 ? -11.823 18.253 33.525 1.00 13.87 101 ARG B CA 1
ATOM 6091 C C . ARG B 1 101 ? -11.214 18.659 32.188 1.00 13.44 101 ARG B C 1
ATOM 6092 O O . ARG B 1 101 ? -11.201 17.870 31.248 1.00 13.23 101 ARG B O 1
ATOM 6100 N N . GLU B 1 102 ? -10.710 19.887 32.100 1.00 16.93 102 GLU B N 1
ATOM 6101 C CA . GLU B 1 102 ? -10.070 20.343 30.873 1.00 17.09 102 GLU B CA 1
ATOM 6102 C C . GLU B 1 102 ? -8.593 19.967 30.823 1.00 17.04 102 GLU B C 1
ATOM 6103 O O . GLU B 1 102 ? -8.112 19.414 29.831 1.00 17.78 102 GLU B O 1
ATOM 6109 N N . VAL B 1 103 ? -7.873 20.282 31.894 1.00 17.70 103 VAL B N 1
ATOM 6110 C CA . VAL B 1 103 ? -6.425 20.103 31.921 1.00 16.20 103 VAL B CA 1
ATOM 6111 C C . VAL B 1 103 ? -6.012 18.651 32.174 1.00 16.32 103 VAL B C 1
ATOM 6112 O O . VAL B 1 103 ? -5.199 18.099 31.431 1.00 16.64 103 VAL B O 1
ATOM 6116 N N . ILE B 1 104 ? -6.561 18.035 33.217 1.00 20.66 104 ILE B N 1
ATOM 6117 C CA . ILE B 1 104 ? -6.260 16.639 33.498 1.00 23.38 104 ILE B CA 1
ATOM 6118 C C . ILE B 1 104 ? -7.037 15.731 32.560 1.00 23.43 104 ILE B C 1
ATOM 6119 O O . ILE B 1 104 ? -6.453 14.971 31.791 1.00 23.51 104 ILE B O 1
ATOM 6124 N N . GLY B 1 105 ? -8.360 15.823 32.616 1.00 18.59 105 GLY B N 1
ATOM 6125 C CA . GLY B 1 105 ? -9.213 14.942 31.843 1.00 17.75 105 GLY B CA 1
ATOM 6126 C C . GLY B 1 105 ? -9.988 14.012 32.754 1.00 19.49 105 GLY B C 1
ATOM 6127 O O . GLY B 1 105 ? -10.119 14.271 33.954 1.00 22.82 105 GLY B O 1
ATOM 6128 N N . TYR B 1 106 ? -10.492 12.918 32.194 1.00 27.04 106 TYR B N 1
ATOM 6129 C CA . TYR B 1 106 ? -11.372 12.033 32.945 1.00 25.27 106 TYR B CA 1
ATOM 6130 C C . TYR B 1 106 ? -10.678 10.744 33.373 1.00 25.56 106 TYR B C 1
ATOM 6131 O O . TYR B 1 106 ? -11.125 10.076 34.306 1.00 26.31 106 TYR B O 1
ATOM 6140 N N . GLU B 1 107 ? -9.587 10.399 32.696 1.00 26.06 107 GLU B N 1
ATOM 6141 C CA . GLU B 1 107 ? -8.985 9.076 32.839 1.00 25.39 107 GLU B CA 1
ATOM 6142 C C . GLU B 1 107 ? -8.307 8.847 34.196 1.00 26.86 107 GLU B C 1
ATOM 6143 O O . GLU B 1 107 ? -7.860 7.737 34.489 1.00 29.14 107 GLU B O 1
ATOM 6149 N N . GLY B 1 108 ? -8.240 9.890 35.020 1.00 25.74 108 GLY B N 1
ATOM 6150 C CA . GLY B 1 108 ? -7.747 9.754 36.379 1.00 26.13 108 GLY B CA 1
ATOM 6151 C C . GLY B 1 108 ? -6.532 10.596 36.705 1.00 28.08 108 GLY B C 1
ATOM 6152 O O . GLY B 1 108 ? -5.814 11.040 35.808 1.00 30.71 108 GLY B O 1
ATOM 6153 N N . HIS B 1 109 ? -6.307 10.808 37.999 1.00 33.82 109 HIS B N 1
ATOM 6154 C CA . HIS B 1 109 ? -5.129 11.522 38.494 1.00 36.02 109 HIS B CA 1
ATOM 6155 C C . HIS B 1 109 ? -4.991 11.282 40.001 1.00 35.26 109 HIS B C 1
ATOM 6156 O O . HIS B 1 109 ? -5.976 10.950 40.659 1.00 37.09 109 HIS B O 1
ATOM 6163 N N . PRO B 1 110 ? -3.767 11.427 40.545 1.00 18.69 110 PRO B N 1
ATOM 6164 C CA . PRO B 1 110 ? -3.474 11.118 41.953 1.00 20.08 110 PRO B CA 1
ATOM 6165 C C . PRO B 1 110 ? -4.421 11.744 42.982 1.00 20.86 110 PRO B C 1
ATOM 6166 O O . PRO B 1 110 ? -4.503 11.234 44.098 1.00 23.21 110 PRO B O 1
ATOM 6170 N N . PHE B 1 111 ? -5.120 12.813 42.612 1.00 22.46 111 PHE B N 1
ATOM 6171 C CA . PHE B 1 111 ? -5.936 13.574 43.557 1.00 23.35 111 PHE B CA 1
ATOM 6172 C C . PHE B 1 111 ? -7.444 13.462 43.321 1.00 25.06 111 PHE B C 1
ATOM 6173 O O . PHE B 1 111 ? -8.221 14.182 43.949 1.00 23.55 111 PHE B O 1
ATOM 6181 N N . ALA B 1 112 ? -7.847 12.579 42.412 1.00 17.97 112 ALA B N 1
ATOM 6182 C CA . ALA B 1 112 ? -9.246 12.474 42.001 1.00 21.30 112 ALA B CA 1
ATOM 6183 C C . ALA B 1 112 ? -10.170 12.220 43.186 1.00 21.84 112 ALA B C 1
ATOM 6184 O O . ALA B 1 112 ? -11.033 13.042 43.497 1.00 22.85 112 ALA B O 1
ATOM 6186 N N . LEU B 1 113 ? -9.964 11.087 43.852 1.00 35.81 113 LEU B N 1
ATOM 6187 C CA . LEU B 1 113 ? -10.799 10.681 44.978 1.00 37.20 113 LEU B CA 1
ATOM 6188 C C . LEU B 1 113 ? -10.462 11.511 46.213 1.00 36.78 113 LEU B C 1
ATOM 6189 O O . LEU B 1 113 ? -11.256 11.595 47.148 1.00 41.87 113 LEU B O 1
ATOM 6194 N N . HIS B 1 114 ? -9.280 12.122 46.205 1.00 27.10 114 HIS B N 1
ATOM 6195 C CA . HIS B 1 114 ? -8.881 13.049 47.257 1.00 28.01 114 HIS B CA 1
ATOM 6196 C C . HIS B 1 114 ? -9.877 14.197 47.339 1.00 28.62 114 HIS B C 1
ATOM 6197 O O . HIS B 1 114 ? -10.308 14.599 48.423 1.00 30.79 114 HIS B O 1
ATOM 6204 N N . ASP B 1 115 ? -10.242 14.718 46.173 1.00 32.10 115 ASP B N 1
ATOM 6205 C CA . ASP B 1 115 ? -11.205 15.803 46.081 1.00 29.70 115 ASP B CA 1
ATOM 6206 C C . ASP B 1 115 ? -12.626 15.268 45.963 1.00 30.86 115 ASP B C 1
ATOM 6207 O O . ASP B 1 115 ? -13.579 15.927 46.377 1.00 33.04 115 ASP B O 1
ATOM 6212 N N . ALA B 1 116 ? -12.768 14.075 45.394 1.00 36.74 116 ALA B N 1
ATOM 6213 C CA . ALA B 1 116 ? -14.088 13.497 45.174 1.00 40.03 116 ALA B CA 1
ATOM 6214 C C . ALA B 1 116 ? -14.731 13.047 46.484 1.00 42.14 116 ALA B C 1
ATOM 6215 O O . ALA B 1 116 ? -15.920 13.281 46.709 1.00 49.73 116 ALA B O 1
ATOM 6217 N N . LEU B 1 117 ? -13.948 12.405 47.347 1.00 34.90 117 LEU B N 1
ATOM 6218 C CA . LEU B 1 117 ? -14.511 11.790 48.544 1.00 36.78 117 LEU B CA 1
ATOM 6219 C C . LEU B 1 117 ? -13.697 11.982 49.822 1.00 35.67 117 LEU B C 1
ATOM 6220 O O . LEU B 1 117 ? -14.266 12.012 50.909 1.00 36.33 117 LEU B O 1
ATOM 6225 N N . PHE B 1 118 ? -12.378 12.100 49.706 1.00 34.55 118 PHE B N 1
ATOM 6226 C CA . PHE B 1 118 ? -11.540 12.209 50.898 1.00 37.43 118 PHE B CA 1
ATOM 6227 C C . PHE B 1 118 ? -11.836 13.498 51.656 1.00 39.25 118 PHE B C 1
ATOM 6228 O O . PHE B 1 118 ? -12.103 13.471 52.859 1.00 42.26 118 PHE B O 1
ATOM 6236 N N . ILE B 1 119 ? -11.795 14.622 50.946 1.00 42.84 119 ILE B N 1
ATOM 6237 C CA . ILE B 1 119 ? -12.092 15.920 51.549 1.00 43.80 119 ILE B CA 1
ATOM 6238 C C . ILE B 1 119 ? -13.580 16.074 51.901 1.00 47.40 119 ILE B C 1
ATOM 6239 O O . ILE B 1 119 ? -13.894 16.496 53.016 1.00 47.96 119 ILE B O 1
ATOM 6244 N N . PRO B 1 120 ? -14.502 15.744 50.966 1.00 42.10 120 PRO B N 1
ATOM 6245 C CA . PRO B 1 120 ? -15.918 15.891 51.331 1.00 40.55 120 PRO B CA 1
ATOM 6246 C C . PRO B 1 120 ? -16.352 15.063 52.541 1.00 41.27 120 PRO B C 1
ATOM 6247 O O . PRO B 1 120 ? -17.304 15.454 53.217 1.00 43.66 120 PRO B O 1
ATOM 6251 N N . THR B 1 121 ? -15.676 13.950 52.812 1.00 61.12 121 THR B N 1
ATOM 6252 C CA . THR B 1 121 ? -15.998 13.152 53.991 1.00 64.01 121 THR B CA 1
ATOM 6253 C C . THR B 1 121 ? -15.435 13.812 55.246 1.00 69.44 121 THR B C 1
ATOM 6254 O O . THR B 1 121 ? -16.096 13.843 56.283 1.00 75.80 121 THR B O 1
ATOM 6258 N N . LEU B 1 122 ? -14.222 14.350 55.148 1.00 61.36 122 LEU B N 1
ATOM 6259 C CA . LEU B 1 122 ? -13.621 15.084 56.260 1.00 59.48 122 LEU B CA 1
ATOM 6260 C C . LEU B 1 122 ? -14.488 16.274 56.640 1.00 62.36 122 LEU B C 1
ATOM 6261 O O . LEU B 1 122 ? -14.548 16.670 57.805 1.00 67.36 122 LEU B O 1
ATOM 6266 N N . GLN B 1 123 ? -15.159 16.838 55.642 1.00 54.40 123 GLN B N 1
ATOM 6267 C CA . GLN B 1 123 ? -16.029 17.984 55.846 1.00 54.73 123 GLN B CA 1
ATOM 6268 C C . GLN B 1 123 ? -17.329 17.602 56.535 1.00 53.98 123 GLN B C 1
ATOM 6269 O O . GLN B 1 123 ? -17.930 18.424 57.226 1.00 50.48 123 GLN B O 1
ATOM 6275 N N . SER B 1 124 ? -17.757 16.357 56.361 1.00 51.96 124 SER B N 1
ATOM 6276 C CA . SER B 1 124 ? -19.070 15.947 56.840 1.00 51.80 124 SER B CA 1
ATOM 6277 C C . SER B 1 124 ? -19.005 14.921 57.969 1.00 59.73 124 SER B C 1
ATOM 6278 O O . SER B 1 124 ? -20.043 14.498 58.477 1.00 56.86 124 SER B O 1
ATOM 6281 N N . GLN B 1 125 ? -17.803 14.511 58.372 1.00 68.77 125 GLN B N 1
ATOM 6282 C CA . GLN B 1 125 ? -17.690 13.444 59.371 1.00 66.27 125 GLN B CA 1
ATOM 6283 C C . GLN B 1 125 ? -16.636 13.682 60.458 1.00 70.24 125 GLN B C 1
ATOM 6284 O O . GLN B 1 125 ? -16.670 13.033 61.504 1.00 81.11 125 GLN B O 1
ATOM 6290 N N . ALA B 1 126 ? -15.706 14.602 60.219 1.00 70.01 126 ALA B N 1
ATOM 6291 C CA . ALA B 1 126 ? -14.602 14.822 61.154 1.00 69.59 126 ALA B CA 1
ATOM 6292 C C . ALA B 1 126 ? -14.777 16.102 61.967 1.00 72.09 126 ALA B C 1
ATOM 6293 O O . ALA B 1 126 ? -15.081 17.156 61.412 1.00 71.38 126 ALA B O 1
ATOM 6295 N N . SER B 1 127 ? -14.583 16.002 63.280 1.00 56.86 127 SER B N 1
ATOM 6296 C CA . SER B 1 127 ? -14.803 17.125 64.191 1.00 56.68 127 SER B CA 1
ATOM 6297 C C . SER B 1 127 ? -13.957 18.335 63.813 1.00 60.08 127 SER B C 1
ATOM 6298 O O . SER B 1 127 ? -12.921 18.191 63.163 1.00 60.23 127 SER B O 1
ATOM 6301 N N . ASP B 1 128 ? -14.405 19.520 64.226 1.00 68.79 128 ASP B N 1
ATOM 6302 C CA . ASP B 1 128 ? -13.695 20.766 63.942 1.00 73.85 128 ASP B CA 1
ATOM 6303 C C . ASP B 1 128 ? -12.256 20.679 64.436 1.00 74.88 128 ASP B C 1
ATOM 6304 O O . ASP B 1 128 ? -11.349 21.282 63.857 1.00 79.10 128 ASP B O 1
ATOM 6309 N N . GLU B 1 129 ? -12.065 19.917 65.508 1.00 73.45 129 GLU B N 1
ATOM 6310 C CA . GLU B 1 129 ? -10.738 19.559 65.989 1.00 72.76 129 GLU B CA 1
ATOM 6311 C C . GLU B 1 129 ? -9.936 18.855 64.905 1.00 64.95 129 GLU B C 1
ATOM 6312 O O . GLU B 1 129 ? -8.821 19.255 64.579 1.00 60.97 129 GLU B O 1
ATOM 6318 N N . GLN B 1 130 ? -10.522 17.803 64.347 1.00 45.83 130 GLN B N 1
ATOM 6319 C CA . GLN B 1 130 ? -9.835 16.966 63.374 1.00 47.29 130 GLN B CA 1
ATOM 6320 C C . GLN B 1 130 ? -9.728 17.635 62.007 1.00 48.70 130 GLN B C 1
ATOM 6321 O O . GLN B 1 130 ? -8.772 17.395 61.269 1.00 59.43 130 GLN B O 1
ATOM 6327 N N . GLN B 1 131 ? -10.702 18.476 61.670 1.00 46.81 131 GLN B N 1
ATOM 6328 C CA . GLN B 1 131 ? -10.639 19.238 60.427 1.00 44.27 131 GLN B CA 1
ATOM 6329 C C . GLN B 1 131 ? -9.451 20.192 60.458 1.00 43.99 131 GLN B C 1
ATOM 6330 O O . GLN B 1 131 ? -8.828 20.463 59.433 1.00 47.78 131 GLN B O 1
ATOM 6336 N N . GLU B 1 132 ? -9.141 20.692 61.650 1.00 55.56 132 GLU B N 1
ATOM 6337 C CA . GLU B 1 132 ? -8.015 21.596 61.847 1.00 62.66 132 GLU B CA 1
ATOM 6338 C C . GLU B 1 132 ? -6.694 20.855 61.669 1.00 59.88 132 GLU B C 1
ATOM 6339 O O . GLU B 1 132 ? -5.673 21.449 61.323 1.00 49.03 132 GLU B O 1
ATOM 6345 N N . LYS B 1 133 ? -6.726 19.548 61.900 1.00 82.78 133 LYS B N 1
ATOM 6346 C CA . LYS B 1 133 ? -5.520 18.739 61.827 1.00 84.87 133 LYS B CA 1
ATOM 6347 C C . LYS B 1 133 ? -5.268 18.197 60.418 1.00 88.36 133 LYS B C 1
ATOM 6348 O O . LYS B 1 133 ? -4.123 17.926 60.057 1.00 92.97 133 LYS B O 1
ATOM 6354 N N . TRP B 1 134 ? -6.321 18.042 59.618 1.00 63.80 134 TRP B N 1
ATOM 6355 C CA . TRP B 1 134 ? -6.163 17.400 58.312 1.00 57.13 134 TRP B CA 1
ATOM 6356 C C . TRP B 1 134 ? -6.787 18.143 57.126 1.00 52.43 134 TRP B C 1
ATOM 6357 O O . TRP B 1 134 ? -6.188 18.189 56.050 1.00 49.20 134 TRP B O 1
ATOM 6368 N N . LEU B 1 135 ? -7.974 18.718 57.317 1.00 46.37 135 LEU B N 1
ATOM 6369 C CA . LEU B 1 135 ? -8.784 19.212 56.197 1.00 44.25 135 LEU B CA 1
ATOM 6370 C C . LEU B 1 135 ? -8.089 20.267 55.333 1.00 42.73 135 LEU B C 1
ATOM 6371 O O . LEU B 1 135 ? -8.231 20.262 54.108 1.00 40.94 135 LEU B O 1
ATOM 6376 N N . GLU B 1 136 ? -7.327 21.153 55.964 1.00 49.92 136 GLU B N 1
ATOM 6377 C CA . GLU B 1 136 ? -6.591 22.172 55.226 1.00 48.77 136 GLU B CA 1
ATOM 6378 C C . GLU B 1 136 ? -5.284 21.616 54.667 1.00 48.88 136 GLU B C 1
ATOM 6379 O O . GLU B 1 136 ? -4.768 22.114 53.670 1.00 53.28 136 GLU B O 1
ATOM 6385 N N . ARG B 1 137 ? -4.755 20.583 55.314 1.00 29.92 137 ARG B N 1
ATOM 6386 C CA . ARG B 1 137 ? -3.568 19.899 54.819 1.00 28.27 137 ARG B CA 1
ATOM 6387 C C . ARG B 1 137 ? -3.941 19.177 53.535 1.00 28.31 137 ARG B C 1
ATOM 6388 O O . ARG B 1 137 ? -3.130 19.025 52.624 1.00 29.32 137 ARG B O 1
ATOM 6396 N N . ALA B 1 138 ? -5.191 18.736 53.485 1.00 31.06 138 ALA B N 1
ATOM 6397 C CA . ALA B 1 138 ? -5.769 18.094 52.313 1.00 28.17 138 ALA B CA 1
ATOM 6398 C C . ALA B 1 138 ? -5.916 19.084 51.163 1.00 30.03 138 ALA B C 1
ATOM 6399 O O . ALA B 1 138 ? -5.451 18.833 50.050 1.00 31.63 138 ALA B O 1
ATOM 6401 N N . ARG B 1 139 ? -6.566 20.210 51.446 1.00 35.03 139 ARG B N 1
ATOM 6402 C CA . ARG B 1 139 ? -6.827 21.244 50.448 1.00 32.66 139 ARG B CA 1
ATOM 6403 C C . ARG B 1 139 ? -5.542 21.882 49.933 1.00 32.24 139 ARG B C 1
ATOM 6404 O O . ARG B 1 139 ? -5.483 22.355 48.795 1.00 30.44 139 ARG B O 1
ATOM 6412 N N . ARG B 1 140 ? -4.513 21.892 50.774 1.00 31.76 140 ARG B N 1
ATOM 6413 C CA . ARG B 1 140 ? -3.210 22.416 50.382 1.00 29.10 140 ARG B CA 1
ATOM 6414 C C . ARG B 1 140 ? -2.430 21.341 49.635 1.00 28.35 140 ARG B C 1
ATOM 6415 O O . ARG B 1 140 ? -1.298 21.560 49.204 1.00 26.63 140 ARG B O 1
ATOM 6423 N N . ARG B 1 141 ? -3.054 20.177 49.489 1.00 32.67 141 ARG B N 1
ATOM 6424 C CA . ARG B 1 141 ? -2.449 19.043 48.797 1.00 32.02 141 ARG B CA 1
ATOM 6425 C C . ARG B 1 141 ? -1.060 18.773 49.363 1.00 30.59 141 ARG B C 1
ATOM 6426 O O . ARG B 1 141 ? -0.111 18.492 48.628 1.00 30.11 141 ARG B O 1
ATOM 6434 N N . GLU B 1 142 ? -0.964 18.885 50.688 1.00 48.47 142 GLU B N 1
ATOM 6435 C CA . GLU B 1 142 ? 0.221 18.474 51.431 1.00 51.19 142 GLU B CA 1
ATOM 6436 C C . GLU B 1 142 ? 0.209 16.961 51.543 1.00 51.99 142 GLU B C 1
ATOM 6437 O O . GLU B 1 142 ? 1.258 16.322 51.634 1.00 50.77 142 GLU B O 1
ATOM 6443 N N . ILE B 1 143 ? -0.995 16.396 51.542 1.00 24.93 143 ILE B N 1
ATOM 6444 C CA . ILE B 1 143 ? -1.175 14.952 51.615 1.00 23.37 143 ILE B CA 1
ATOM 6445 C C . ILE B 1 143 ? -2.213 14.475 50.601 1.00 23.51 143 ILE B C 1
ATOM 6446 O O . ILE B 1 143 ? -3.098 15.228 50.202 1.00 21.80 143 ILE B O 1
ATOM 6451 N N . ILE B 1 144 ? -2.095 13.222 50.178 1.00 24.06 144 ILE B N 1
ATOM 6452 C CA . ILE B 1 144 ? -3.070 12.638 49.265 1.00 22.94 144 ILE B CA 1
ATOM 6453 C C . ILE B 1 144 ? -3.913 11.617 50.006 1.00 21.37 144 ILE B C 1
ATOM 6454 O O . ILE B 1 144 ? -3.376 10.675 50.586 1.00 27.69 144 ILE B O 1
ATOM 6459 N N . GLY B 1 145 ? -5.227 11.808 49.988 1.00 34.53 145 GLY B N 1
ATOM 6460 C CA . GLY B 1 145 ? -6.128 10.913 50.686 1.00 36.58 145 GLY B CA 1
ATOM 6461 C C . GLY B 1 145 ? -6.967 10.075 49.747 1.00 36.20 145 GLY B C 1
ATOM 6462 O O . GLY B 1 145 ? -6.899 10.233 48.525 1.00 41.94 145 GLY B O 1
ATOM 6463 N N . CYS B 1 146 ? -7.751 9.168 50.325 1.00 24.75 146 CYS B N 1
ATOM 6464 C CA . CYS B 1 146 ? -8.690 8.360 49.555 1.00 24.96 146 CYS B CA 1
ATOM 6465 C C . CYS B 1 146 ? -9.789 7.771 50.431 1.00 24.42 146 CYS B C 1
ATOM 6466 O O . CYS B 1 146 ? -9.609 7.571 51.631 1.00 24.99 146 CYS B O 1
ATOM 6469 N N . TYR B 1 147 ? -10.922 7.476 49.803 1.00 28.91 147 TYR B N 1
ATOM 6470 C CA . TYR B 1 147 ? -12.080 6.901 50.477 1.00 31.52 147 TYR B CA 1
ATOM 6471 C C . TYR B 1 147 ? -12.040 5.377 50.353 1.00 35.64 147 TYR B C 1
ATOM 6472 O O . TYR B 1 147 ? -12.456 4.822 49.337 1.00 39.38 147 TYR B O 1
ATOM 6481 N N . ALA B 1 148 ? -11.535 4.708 51.390 1.00 22.80 148 ALA B N 1
ATOM 6482 C CA . ALA B 1 148 ? -11.265 3.272 51.329 1.00 22.39 148 ALA B CA 1
ATOM 6483 C C . ALA B 1 148 ? -12.324 2.437 52.044 1.00 23.61 148 ALA B C 1
ATOM 6484 O O . ALA B 1 148 ? -12.172 2.105 53.219 1.00 27.45 148 ALA B O 1
ATOM 6486 N N . GLN B 1 149 ? -13.374 2.076 51.313 1.00 36.77 149 GLN B N 1
ATOM 6487 C CA . GLN B 1 149 ? -14.546 1.435 51.896 1.00 35.25 149 GLN B CA 1
ATOM 6488 C C . GLN B 1 149 ? -14.764 0.011 51.387 1.00 37.63 149 GLN B C 1
ATOM 6489 O O . GLN B 1 149 ? -14.821 -0.938 52.172 1.00 41.60 149 GLN B O 1
ATOM 6495 N N . THR B 1 150 ? -14.887 -0.127 50.070 1.00 33.77 150 THR B N 1
ATOM 6496 C CA . THR B 1 150 ? -15.156 -1.417 49.438 1.00 33.09 150 THR B CA 1
ATOM 6497 C C . THR B 1 150 ? -14.050 -2.433 49.718 1.00 33.78 150 THR B C 1
ATOM 6498 O O . THR B 1 150 ? -12.868 -2.085 49.773 1.00 32.62 150 THR B O 1
ATOM 6502 N N . GLU B 1 151 ? -14.447 -3.687 49.913 1.00 38.88 151 GLU B N 1
ATOM 6503 C CA . GLU B 1 151 ? -13.495 -4.773 50.104 1.00 41.15 151 GLU B CA 1
ATOM 6504 C C . GLU B 1 151 ? -13.548 -5.773 48.948 1.00 38.29 151 GLU B C 1
ATOM 6505 O O . GLU B 1 151 ? -14.438 -5.710 48.097 1.00 33.76 151 GLU B O 1
ATOM 6511 N N . LEU B 1 152 ? -12.583 -6.688 48.918 1.00 31.54 152 LEU B N 1
ATOM 6512 C CA . LEU B 1 152 ? -12.502 -7.695 47.865 1.00 32.29 152 LEU B CA 1
ATOM 6513 C C . LEU B 1 152 ? -13.746 -8.577 47.857 1.00 31.47 152 LEU B C 1
ATOM 6514 O O . LEU B 1 152 ? -14.171 -9.068 46.811 1.00 31.23 152 LEU B O 1
ATOM 6519 N N . GLY B 1 153 ? -14.334 -8.764 49.034 1.00 37.14 153 GLY B N 1
ATOM 6520 C CA . GLY B 1 153 ? -15.525 -9.579 49.161 1.00 36.36 153 GLY B CA 1
ATOM 6521 C C . GLY B 1 153 ? -16.790 -8.777 49.381 1.00 37.45 153 GLY B C 1
ATOM 6522 O O . GLY B 1 153 ? -17.890 -9.320 49.302 1.00 37.03 153 GLY B O 1
ATOM 6523 N N . HIS B 1 154 ? -16.648 -7.484 49.652 1.00 33.84 154 HIS B N 1
ATOM 6524 C CA . HIS B 1 154 ? -17.818 -6.671 49.966 1.00 36.31 154 HIS B CA 1
ATOM 6525 C C . HIS B 1 154 ? -17.757 -5.244 49.448 1.00 35.13 154 HIS B C 1
ATOM 6526 O O . HIS B 1 154 ? -16.752 -4.553 49.599 1.00 32.58 154 HIS B O 1
ATOM 6533 N N . GLY B 1 155 ? -18.864 -4.814 48.850 1.00 23.30 155 GLY B N 1
ATOM 6534 C CA . GLY B 1 155 ? -19.021 -3.446 48.400 1.00 24.59 155 GLY B CA 1
ATOM 6535 C C . GLY B 1 155 ? -20.433 -2.933 48.615 1.00 26.28 155 GLY B C 1
ATOM 6536 O O . GLY B 1 155 ? -20.623 -1.812 49.090 1.00 24.22 155 GLY B O 1
ATOM 6537 N N . SER B 1 156 ? -21.422 -3.756 48.276 1.00 38.49 156 SER B N 1
ATOM 6538 C CA . SER B 1 156 ? -22.820 -3.343 48.342 1.00 42.10 156 SER B CA 1
ATOM 6539 C C . SER B 1 156 ? -23.423 -3.519 49.737 1.00 49.31 156 SER B C 1
ATOM 6540 O O . SER B 1 156 ? -24.353 -2.802 50.102 1.00 55.92 156 SER B O 1
ATOM 6543 N N . ASN B 1 157 ? -22.900 -4.466 50.512 1.00 43.34 157 ASN B N 1
ATOM 6544 C CA . ASN B 1 157 ? -23.403 -4.705 51.859 1.00 44.84 157 ASN B CA 1
ATOM 6545 C C . ASN B 1 157 ? -22.394 -4.286 52.925 1.00 43.91 157 ASN B C 1
ATOM 6546 O O . ASN B 1 157 ? -21.572 -5.089 53.367 1.00 43.94 157 ASN B O 1
ATOM 6551 N N . LEU B 1 158 ? -22.466 -3.023 53.338 1.00 57.51 158 LEU B N 1
ATOM 6552 C CA . LEU B 1 158 ? -21.535 -2.490 54.328 1.00 60.35 158 LEU B CA 1
ATOM 6553 C C . LEU B 1 158 ? -21.838 -2.995 55.736 1.00 64.63 158 LEU B C 1
ATOM 6554 O O . LEU B 1 158 ? -21.179 -2.597 56.695 1.00 69.92 158 LEU B O 1
ATOM 6559 N N . ARG B 1 159 ? -22.837 -3.863 55.861 1.00 62.40 159 ARG B N 1
ATOM 6560 C CA . ARG B 1 159 ? -23.166 -4.453 57.154 1.00 59.89 159 ARG B CA 1
ATOM 6561 C C . ARG B 1 159 ? -22.306 -5.671 57.477 1.00 58.17 159 ARG B C 1
ATOM 6562 O O . ARG B 1 159 ? -22.315 -6.164 58.605 1.00 67.14 159 ARG B O 1
ATOM 6570 N N . ASN B 1 160 ? -21.561 -6.150 56.488 1.00 51.24 160 ASN B N 1
ATOM 6571 C CA . ASN B 1 160 ? -20.722 -7.326 56.672 1.00 47.14 160 ASN B CA 1
ATOM 6572 C C . ASN B 1 160 ? -19.306 -7.121 56.142 1.00 40.43 160 ASN B C 1
ATOM 6573 O O . ASN B 1 160 ? -18.703 -8.043 55.596 1.00 40.11 160 ASN B O 1
ATOM 6578 N N . LEU B 1 161 ? -18.783 -5.909 56.297 1.00 38.61 161 LEU B N 1
ATOM 6579 C CA . LEU B 1 161 ? -17.372 -5.661 56.021 1.00 39.39 161 LEU B CA 1
ATOM 6580 C C . LEU B 1 161 ? -16.526 -6.476 57.005 1.00 39.01 161 LEU B C 1
ATOM 6581 O O . LEU B 1 161 ? -16.866 -6.590 58.183 1.00 39.07 161 LEU B O 1
ATOM 6586 N N . GLU B 1 162 ? -15.434 -7.056 56.516 1.00 38.59 162 GLU B N 1
ATOM 6587 C CA . GLU B 1 162 ? -14.605 -7.940 57.333 1.00 38.47 162 GLU B CA 1
ATOM 6588 C C . GLU B 1 162 ? -13.477 -7.205 58.058 1.00 37.09 162 GLU B C 1
ATOM 6589 O O . GLU B 1 162 ? -12.820 -7.778 58.930 1.00 35.55 162 GLU B O 1
ATOM 6595 N N . THR B 1 163 ? -13.248 -5.947 57.689 1.00 37.98 163 THR B N 1
ATOM 6596 C CA . THR B 1 163 ? -12.186 -5.156 58.303 1.00 36.41 163 THR B CA 1
ATOM 6597 C C . THR B 1 163 ? -12.579 -4.712 59.705 1.00 38.26 163 THR B C 1
ATOM 6598 O O . THR B 1 163 ? -13.650 -4.143 59.909 1.00 39.86 163 THR B O 1
ATOM 6602 N N . THR B 1 164 ? -11.698 -4.977 60.664 1.00 33.94 164 THR B N 1
ATOM 6603 C CA . THR B 1 164 ? -12.006 -4.760 62.069 1.00 36.01 164 THR B CA 1
ATOM 6604 C C . THR B 1 164 ? -11.318 -3.538 62.665 1.00 36.94 164 THR B C 1
ATOM 6605 O O . THR B 1 164 ? -10.199 -3.192 62.289 1.00 33.38 164 THR B O 1
ATOM 6609 N N . ALA B 1 165 ? -12.004 -2.893 63.602 1.00 76.00 165 ALA B N 1
ATOM 6610 C CA . ALA B 1 165 ? -11.440 -1.770 64.335 1.00 82.40 165 ALA B CA 1
ATOM 6611 C C . ALA B 1 165 ? -11.704 -1.950 65.826 1.00 85.35 165 ALA B C 1
ATOM 6612 O O . ALA B 1 165 ? -12.725 -1.497 66.343 1.00 79.70 165 ALA B O 1
ATOM 6614 N N . VAL B 1 166 ? -10.783 -2.624 66.508 1.00 51.69 166 VAL B N 1
ATOM 6615 C CA . VAL B 1 166 ? -10.939 -2.927 67.926 1.00 55.90 166 VAL B CA 1
ATOM 6616 C C . VAL B 1 166 ? -10.272 -1.866 68.788 1.00 54.13 166 VAL B C 1
ATOM 6617 O O . VAL B 1 166 ? -9.126 -1.490 68.552 1.00 56.30 166 VAL B O 1
ATOM 6621 N N . TYR B 1 167 ? -11.001 -1.373 69.783 1.00 55.85 167 TYR B N 1
ATOM 6622 C CA . TYR B 1 167 ? -10.451 -0.375 70.686 1.00 57.06 167 TYR B CA 1
ATOM 6623 C C . TYR B 1 167 ? -9.816 -1.028 71.911 1.00 57.20 167 TYR B C 1
ATOM 6624 O O . TYR B 1 167 ? -10.424 -1.863 72.586 1.00 61.87 167 TYR B O 1
ATOM 6633 N N . ASP B 1 168 ? -8.576 -0.640 72.179 1.00 52.52 168 ASP B N 1
ATOM 6634 C CA . ASP B 1 168 ? -7.822 -1.154 73.310 1.00 53.68 168 ASP B CA 1
ATOM 6635 C C . ASP B 1 168 ? -7.623 -0.033 74.324 1.00 56.32 168 ASP B C 1
ATOM 6636 O O . ASP B 1 168 ? -6.778 0.845 74.146 1.00 54.21 168 ASP B O 1
ATOM 6641 N N . ILE B 1 169 ? -8.420 -0.074 75.387 1.00 57.21 169 ILE B N 1
ATOM 6642 C CA . ILE B 1 169 ? -8.519 1.023 76.348 1.00 56.87 169 ILE B CA 1
ATOM 6643 C C . ILE B 1 169 ? -7.207 1.297 77.086 1.00 55.61 169 ILE B C 1
ATOM 6644 O O . ILE B 1 169 ? -6.972 2.411 77.556 1.00 49.64 169 ILE B O 1
ATOM 6649 N N . ALA B 1 170 ? -6.349 0.285 77.168 1.00 38.04 170 ALA B N 1
ATOM 6650 C CA . ALA B 1 170 ? -5.063 0.418 77.847 1.00 38.40 170 ALA B CA 1
ATOM 6651 C C . ALA B 1 170 ? -4.234 1.559 77.258 1.00 39.55 170 ALA B C 1
ATOM 6652 O O . ALA B 1 170 ? -3.703 2.398 77.988 1.00 28.64 170 ALA B O 1
ATOM 6654 N N . SER B 1 171 ? -4.144 1.592 75.933 1.00 70.52 171 SER B N 1
ATOM 6655 C CA . SER B 1 171 ? -3.315 2.575 75.244 1.00 72.27 171 SER B CA 1
ATOM 6656 C C . SER B 1 171 ? -4.140 3.566 74.434 1.00 70.19 171 SER B C 1
ATOM 6657 O O . SER B 1 171 ? -3.583 4.390 73.709 1.00 58.47 171 SER B O 1
ATOM 6660 N N . GLN B 1 172 ? -5.462 3.478 74.562 1.00 88.10 172 GLN B N 1
ATOM 6661 C CA . GLN B 1 172 ? -6.378 4.365 73.848 1.00 84.26 172 GLN B CA 1
ATOM 6662 C C . GLN B 1 172 ? -6.111 4.363 72.348 1.00 88.02 172 GLN B C 1
ATOM 6663 O O . GLN B 1 172 ? -5.951 5.419 71.734 1.00 87.21 172 GLN B O 1
ATOM 6669 N N . GLU B 1 173 ? -6.048 3.172 71.766 1.00 67.20 173 GLU B N 1
ATOM 6670 C CA . GLU B 1 173 ? -5.789 3.036 70.339 1.00 60.11 173 GLU B CA 1
ATOM 6671 C C . GLU B 1 173 ? -6.741 2.040 69.692 1.00 63.29 173 GLU B C 1
ATOM 6672 O O . GLU B 1 173 ? -7.178 1.076 70.322 1.00 66.86 173 GLU B O 1
ATOM 6678 N N . PHE B 1 174 ? -7.065 2.286 68.428 1.00 52.99 174 PHE B N 1
ATOM 6679 C CA . PHE B 1 174 ? -7.800 1.315 67.632 1.00 49.82 174 PHE B CA 1
ATOM 6680 C C . PHE B 1 174 ? -6.822 0.396 66.907 1.00 51.79 174 PHE B C 1
ATOM 6681 O O . PHE B 1 174 ? -5.914 0.867 66.221 1.00 56.67 174 PHE B O 1
ATOM 6689 N N . VAL B 1 175 ? -6.995 -0.912 67.060 1.00 71.54 175 VAL B N 1
ATOM 6690 C CA . VAL B 1 175 ? -6.231 -1.857 66.254 1.00 71.67 175 VAL B CA 1
ATOM 6691 C C . VAL B 1 175 ? -7.057 -2.242 65.029 1.00 65.98 175 VAL B C 1
ATOM 6692 O O . VAL B 1 175 ? -8.120 -2.851 65.143 1.00 65.70 175 VAL B O 1
ATOM 6696 N N . LEU B 1 176 ? -6.564 -1.853 63.858 1.00 41.66 176 LEU B N 1
ATOM 6697 C CA . LEU B 1 176 ? -7.258 -2.089 62.599 1.00 41.85 176 LEU B CA 1
ATOM 6698 C C . LEU B 1 176 ? -6.641 -3.280 61.881 1.00 37.97 176 LEU B C 1
ATOM 6699 O O . LEU B 1 176 ? -5.440 -3.292 61.616 1.00 33.17 176 LEU B O 1
ATOM 6704 N N . HIS B 1 177 ? -7.455 -4.283 61.566 1.00 34.19 177 HIS B N 1
ATOM 6705 C CA . HIS B 1 177 ? -6.919 -5.517 61.004 1.00 35.29 177 HIS B CA 1
ATOM 6706 C C . HIS B 1 177 ? -7.588 -5.943 59.701 1.00 33.33 177 HIS B C 1
ATOM 6707 O O . HIS B 1 177 ? -8.787 -5.740 59.502 1.00 35.60 177 HIS B O 1
ATOM 6714 N N . THR B 1 178 ? -6.785 -6.528 58.819 1.00 43.12 178 THR B N 1
ATOM 6715 C CA . THR B 1 178 ? -7.286 -7.214 57.641 1.00 46.46 178 THR B CA 1
ATOM 6716 C C . THR B 1 178 ? -7.136 -8.720 57.861 1.00 42.24 178 THR B C 1
ATOM 6717 O O . THR B 1 178 ? -6.070 -9.289 57.621 1.00 38.63 178 THR B O 1
ATOM 6721 N N . PRO B 1 179 ? -8.202 -9.368 58.350 1.00 47.07 179 PRO B N 1
ATOM 6722 C CA . PRO B 1 179 ? -8.143 -10.788 58.710 1.00 48.66 179 PRO B CA 1
ATOM 6723 C C . PRO B 1 179 ? -8.002 -11.704 57.503 1.00 48.96 179 PRO B C 1
ATOM 6724 O O . PRO B 1 179 ? -7.048 -12.475 57.431 1.00 43.33 179 PRO B O 1
ATOM 6728 N N . THR B 1 180 ? -8.941 -11.616 56.568 1.00 56.72 180 THR B N 1
ATOM 6729 C CA . THR B 1 180 ? -8.962 -12.517 55.428 1.00 55.30 180 THR B CA 1
ATOM 6730 C C . THR B 1 180 ? -8.523 -11.810 54.152 1.00 61.00 180 THR B C 1
ATOM 6731 O O . THR B 1 180 ? -8.361 -10.590 54.133 1.00 59.58 180 THR B O 1
ATOM 6735 N N . THR B 1 181 ? -8.310 -12.588 53.095 1.00 52.50 181 THR B N 1
ATOM 6736 C CA . THR B 1 181 ? -7.917 -12.041 51.802 1.00 48.55 181 THR B CA 1
ATOM 6737 C C . THR B 1 181 ? -9.054 -11.209 51.223 1.00 45.32 181 THR B C 1
ATOM 6738 O O . THR B 1 181 ? -8.829 -10.157 50.630 1.00 43.52 181 THR B O 1
ATOM 6742 N N . THR B 1 182 ? -10.282 -11.674 51.415 1.00 29.35 182 THR B N 1
ATOM 6743 C CA . THR B 1 182 ? -11.445 -10.943 50.930 1.00 32.10 182 THR B CA 1
ATOM 6744 C C . THR B 1 182 ? -11.696 -9.685 51.753 1.00 33.49 182 THR B C 1
ATOM 6745 O O . THR B 1 182 ? -12.473 -8.820 51.355 1.00 38.06 182 THR B O 1
ATOM 6749 N N . ALA B 1 183 ? -11.027 -9.589 52.897 1.00 54.89 183 ALA B N 1
ATOM 6750 C CA . ALA B 1 183 ? -11.173 -8.435 53.777 1.00 50.80 183 ALA B CA 1
ATOM 6751 C C . ALA B 1 183 ? -10.380 -7.244 53.259 1.00 48.46 183 ALA B C 1
ATOM 6752 O O . ALA B 1 183 ? -10.628 -6.106 53.658 1.00 49.01 183 ALA B O 1
ATOM 6754 N N . LEU B 1 184 ? -9.417 -7.525 52.383 1.00 33.12 184 LEU B N 1
ATOM 6755 C CA . LEU B 1 184 ? -8.634 -6.496 51.705 1.00 33.14 184 LEU B CA 1
ATOM 6756 C C . LEU B 1 184 ? -9.525 -5.405 51.133 1.00 35.55 184 LEU B C 1
ATOM 6757 O O . LEU B 1 184 ? -10.519 -5.696 50.467 1.00 35.28 184 LEU B O 1
ATOM 6762 N N . LYS B 1 185 ? -9.175 -4.152 51.401 1.00 43.42 185 LYS B N 1
ATOM 6763 C CA . LYS B 1 185 ? -9.809 -3.045 50.705 1.00 43.10 185 LYS B CA 1
ATOM 6764 C C . LYS B 1 185 ? -9.523 -3.235 49.229 1.00 42.26 185 LYS B C 1
ATOM 6765 O O . LYS B 1 185 ? -8.451 -3.703 48.859 1.00 40.24 185 LYS B O 1
ATOM 6771 N N . TRP B 1 186 ? -10.485 -2.905 48.383 1.00 35.00 186 TRP B N 1
ATOM 6772 C CA . TRP B 1 186 ? -10.323 -3.165 46.965 1.00 34.97 186 TRP B CA 1
ATOM 6773 C C . TRP B 1 186 ? -11.189 -2.198 46.177 1.00 35.51 186 TRP B C 1
ATOM 6774 O O . TRP B 1 186 ? -12.386 -2.075 46.457 1.00 32.77 186 TRP B O 1
ATOM 6785 N N . TRP B 1 187 ? -10.533 -1.479 45.258 1.00 37.27 187 TRP B N 1
ATOM 6786 C CA . TRP B 1 187 ? -11.093 -0.444 44.363 1.00 39.03 187 TRP B CA 1
ATOM 6787 C C . TRP B 1 187 ? -10.933 1.041 44.753 1.00 40.96 187 TRP B C 1
ATOM 6788 O O . TRP B 1 187 ? -11.194 1.897 43.910 1.00 40.90 187 TRP B O 1
ATOM 6799 N N . PRO B 1 188 ? -10.531 1.372 46.001 1.00 32.72 188 PRO B N 1
ATOM 6800 C CA . PRO B 1 188 ? -10.405 2.821 46.207 1.00 32.93 188 PRO B CA 1
ATOM 6801 C C . PRO B 1 188 ? -9.383 3.507 45.303 1.00 31.81 188 PRO B C 1
ATOM 6802 O O . PRO B 1 188 ? -8.258 3.028 45.153 1.00 33.74 188 PRO B O 1
ATOM 6806 N N . GLY B 1 189 ? -9.799 4.612 44.693 1.00 42.44 189 GLY B N 1
ATOM 6807 C CA . GLY B 1 189 ? -8.916 5.411 43.867 1.00 40.51 189 GLY B CA 1
ATOM 6808 C C . GLY B 1 189 ? -7.745 5.918 44.682 1.00 41.68 189 GLY B C 1
ATOM 6809 O O . GLY B 1 189 ? -7.917 6.312 45.835 1.00 45.05 189 GLY B O 1
ATOM 6810 N N . ALA B 1 190 ? -6.556 5.870 44.083 1.00 30.06 190 ALA B N 1
ATOM 6811 C CA . ALA B 1 190 ? -5.312 6.361 44.682 1.00 29.66 190 ALA B CA 1
ATOM 6812 C C . ALA B 1 190 ? -4.845 5.562 45.902 1.00 29.59 190 ALA B C 1
ATOM 6813 O O . ALA B 1 190 ? -3.874 5.947 46.551 1.00 27.25 190 ALA B O 1
ATOM 6815 N N . LEU B 1 191 ? -5.513 4.452 46.212 1.00 21.92 191 LEU B N 1
ATOM 6816 C CA . LEU B 1 191 ? -5.139 3.652 47.379 1.00 20.19 191 LEU B CA 1
ATOM 6817 C C . LEU B 1 191 ? -3.803 2.939 47.167 1.00 19.20 191 LEU B C 1
ATOM 6818 O O . LEU B 1 191 ? -2.951 2.911 48.059 1.00 19.35 191 LEU B O 1
ATOM 6823 N N . GLY B 1 192 ? -3.614 2.381 45.978 1.00 26.02 192 GLY B N 1
ATOM 6824 C CA . GLY B 1 192 ? -2.462 1.541 45.719 1.00 26.52 192 GLY B CA 1
ATOM 6825 C C . GLY B 1 192 ? -1.110 2.227 45.651 1.00 27.74 192 GLY B C 1
ATOM 6826 O O . GLY B 1 192 ? -0.129 1.699 46.167 1.00 26.67 192 GLY B O 1
ATOM 6827 N N . LYS B 1 193 ? -1.039 3.392 45.014 1.00 36.74 193 LYS B N 1
ATOM 6828 C CA . LYS B 1 193 ? 0.261 3.984 44.701 1.00 38.47 193 LYS B CA 1
ATOM 6829 C C . LYS B 1 193 ? 0.390 5.480 44.997 1.00 39.95 193 LYS B C 1
ATOM 6830 O O . LYS B 1 193 ? 1.498 5.990 45.175 1.00 42.14 193 LYS B O 1
ATOM 6836 N N . SER B 1 194 ? -0.736 6.182 45.049 1.00 37.00 194 SER B N 1
ATOM 6837 C CA . SER B 1 194 ? -0.706 7.637 45.141 1.00 39.87 194 SER B CA 1
ATOM 6838 C C . SER B 1 194 ? -0.816 8.162 46.571 1.00 37.58 194 SER B C 1
ATOM 6839 O O . SER B 1 194 ? 0.032 8.936 47.013 1.00 33.97 194 SER B O 1
ATOM 6842 N N . CYS B 1 195 ? -1.853 7.739 47.287 1.00 24.93 195 CYS B N 1
ATOM 6843 C CA . CYS B 1 195 ? -2.150 8.285 48.609 1.00 31.07 195 CYS B CA 1
ATOM 6844 C C . CYS B 1 195 ? -1.163 7.835 49.682 1.00 29.60 195 CYS B C 1
ATOM 6845 O O . CYS B 1 195 ? -0.599 6.743 49.610 1.00 28.62 195 CYS B O 1
ATOM 6848 N N . ASN B 1 196 ? -0.958 8.699 50.672 1.00 37.27 196 ASN B N 1
ATOM 6849 C CA . ASN B 1 196 ? -0.196 8.350 51.864 1.00 33.97 196 ASN B CA 1
ATOM 6850 C C . ASN B 1 196 ? -1.082 8.444 53.098 1.00 33.82 196 ASN B C 1
ATOM 6851 O O . ASN B 1 196 ? -0.644 8.203 54.222 1.00 41.00 196 ASN B O 1
ATOM 6856 N N . TYR B 1 197 ? -2.338 8.803 52.861 1.00 38.57 197 TYR B N 1
ATOM 6857 C CA . TYR B 1 197 ? -3.372 8.781 53.882 1.00 39.02 197 TYR B CA 1
ATOM 6858 C C . TYR B 1 197 ? -4.628 8.145 53.306 1.00 39.85 197 TYR B C 1
ATOM 6859 O O . TYR B 1 197 ? -4.915 8.293 52.119 1.00 36.36 197 TYR B O 1
ATOM 6868 N N . ALA B 1 198 ? -5.369 7.425 54.140 1.00 36.42 198 ALA B N 1
ATOM 6869 C CA . ALA B 1 198 ? -6.656 6.888 53.718 1.00 35.89 198 ALA B CA 1
ATOM 6870 C C . ALA B 1 198 ? -7.705 6.981 54.814 1.00 36.76 198 ALA B C 1
ATOM 6871 O O . ALA B 1 198 ? -7.403 6.870 56.002 1.00 39.03 198 ALA B O 1
ATOM 6873 N N . LEU B 1 199 ? -8.944 7.198 54.392 1.00 38.50 199 LEU B N 1
ATOM 6874 C CA . LEU B 1 199 ? -10.093 7.059 55.265 1.00 38.61 199 LEU B CA 1
ATOM 6875 C C . LEU B 1 199 ? -10.577 5.624 55.159 1.00 38.69 199 LEU B C 1
ATOM 6876 O O . LEU B 1 199 ? -11.204 5.255 54.169 1.00 36.76 199 LEU B O 1
ATOM 6881 N N . VAL B 1 200 ? -10.267 4.808 56.159 1.00 32.09 200 VAL B N 1
ATOM 6882 C CA . VAL B 1 200 ? -10.606 3.395 56.105 1.00 29.26 200 VAL B CA 1
ATOM 6883 C C . VAL B 1 200 ? -11.905 3.106 56.846 1.00 29.25 200 VAL B C 1
ATOM 6884 O O . VAL B 1 200 ? -12.055 3.460 58.014 1.00 31.34 200 VAL B O 1
ATOM 6888 N N . VAL B 1 201 ? -12.847 2.477 56.153 1.00 27.57 201 VAL B N 1
ATOM 6889 C CA . VAL B 1 201 ? -14.116 2.103 56.759 1.00 30.55 201 VAL B CA 1
ATOM 6890 C C . VAL B 1 201 ? -14.002 0.730 57.409 1.00 32.52 201 VAL B C 1
ATOM 6891 O O . VAL B 1 201 ? -13.506 -0.214 56.796 1.00 29.20 201 VAL B O 1
ATOM 6895 N N . ALA B 1 202 ? -14.450 0.619 58.655 1.00 48.76 202 ALA B N 1
ATOM 6896 C CA . ALA B 1 202 ? -14.310 -0.639 59.374 1.00 50.02 202 ALA B CA 1
ATOM 6897 C C . ALA B 1 202 ? -15.406 -0.868 60.403 1.00 52.03 202 ALA B C 1
ATOM 6898 O O . ALA B 1 202 ? -16.077 0.066 60.843 1.00 54.73 202 ALA B O 1
ATOM 6900 N N . GLU B 1 203 ? -15.588 -2.131 60.769 1.00 58.22 203 GLU B N 1
ATOM 6901 C CA . GLU B 1 203 ? -16.513 -2.483 61.831 1.00 62.50 203 GLU B CA 1
ATOM 6902 C C . GLU B 1 203 ? -15.990 -2.004 63.168 1.00 58.89 203 GLU B C 1
ATOM 6903 O O . GLU B 1 203 ? -14.833 -2.247 63.516 1.00 57.20 203 GLU B O 1
ATOM 6909 N N . LEU B 1 204 ? -16.853 -1.319 63.908 1.00 50.56 204 LEU B N 1
ATOM 6910 C CA . LEU B 1 204 ? -16.504 -0.867 65.244 1.00 53.60 204 LEU B CA 1
ATOM 6911 C C . LEU B 1 204 ? -17.133 -1.773 66.309 1.00 51.07 204 LEU B C 1
ATOM 6912 O O . LEU B 1 204 ? -18.334 -2.094 66.230 1.00 43.77 204 LEU B O 1
ATOM 6917 N N . ASN B 1 210 ? -20.364 -4.700 68.747 1.00 67.10 210 ASN B N 1
ATOM 6918 C CA . ASN B 1 210 ? -20.430 -4.401 67.320 1.00 70.59 210 ASN B CA 1
ATOM 6919 C C . ASN B 1 210 ? -21.336 -3.205 67.017 1.00 73.69 210 ASN B C 1
ATOM 6920 O O . ASN B 1 210 ? -22.548 -3.261 67.222 1.00 62.31 210 ASN B O 1
ATOM 6925 N N . TYR B 1 211 ? -20.738 -2.131 66.512 1.00 105.43 211 TYR B N 1
ATOM 6926 C CA . TYR B 1 211 ? -21.440 -0.860 66.371 1.00 110.55 211 TYR B CA 1
ATOM 6927 C C . TYR B 1 211 ? -21.627 -0.411 64.925 1.00 105.76 211 TYR B C 1
ATOM 6928 O O . TYR B 1 211 ? -22.102 0.696 64.672 1.00 98.48 211 TYR B O 1
ATOM 6937 N N . GLY B 1 212 ? -21.252 -1.265 63.980 1.00 77.06 212 GLY B N 1
ATOM 6938 C CA . GLY B 1 212 ? -21.402 -0.942 62.572 1.00 71.55 212 GLY B CA 1
ATOM 6939 C C . GLY B 1 212 ? -20.137 -0.377 61.950 1.00 65.82 212 GLY B C 1
ATOM 6940 O O . GLY B 1 212 ? -19.068 -0.415 62.559 1.00 60.15 212 GLY B O 1
ATOM 6941 N N . PRO B 1 213 ? -20.248 0.145 60.720 1.00 54.19 213 PRO B N 1
ATOM 6942 C CA . PRO B 1 213 ? -19.093 0.696 60.001 1.00 50.17 213 PRO B CA 1
ATOM 6943 C C . PRO B 1 213 ? -18.797 2.161 60.344 1.00 46.32 213 PRO B C 1
ATOM 6944 O O . PRO B 1 213 ? -19.698 2.998 60.312 1.00 46.25 213 PRO B O 1
ATOM 6948 N N . HIS B 1 214 ? -17.540 2.456 60.668 1.00 37.90 214 HIS B N 1
ATOM 6949 C CA . HIS B 1 214 ? -17.117 3.823 60.972 1.00 40.59 214 HIS B CA 1
ATOM 6950 C C . HIS B 1 214 ? -15.907 4.250 60.136 1.00 38.22 214 HIS B C 1
ATOM 6951 O O . HIS B 1 214 ? -15.347 3.447 59.390 1.00 39.62 214 HIS B O 1
ATOM 6958 N N . PHE B 1 215 ? -15.509 5.514 60.270 1.00 45.80 215 PHE B N 1
ATOM 6959 C CA . PHE B 1 215 ? -14.374 6.054 59.523 1.00 41.99 215 PHE B CA 1
ATOM 6960 C C . PHE B 1 215 ? -13.129 6.209 60.390 1.00 40.64 215 PHE B C 1
ATOM 6961 O O . PHE B 1 215 ? -13.196 6.720 61.506 1.00 38.96 215 PHE B O 1
ATOM 6969 N N . PHE B 1 216 ? -11.991 5.773 59.862 1.00 47.09 216 PHE B N 1
ATOM 6970 C CA . PHE B 1 216 ? -10.727 5.878 60.578 1.00 49.85 216 PHE B CA 1
ATOM 6971 C C . PHE B 1 216 ? -9.627 6.449 59.692 1.00 51.60 216 PHE B C 1
ATOM 6972 O O . PHE B 1 216 ? -9.233 5.833 58.702 1.00 52.23 216 PHE B O 1
ATOM 6980 N N . MET B 1 217 ? -9.140 7.632 60.052 1.00 47.49 217 MET B N 1
ATOM 6981 C CA . MET B 1 217 ? -7.998 8.219 59.369 1.00 46.87 217 MET B CA 1
ATOM 6982 C C . MET B 1 217 ? -6.774 7.344 59.578 1.00 45.26 217 MET B C 1
ATOM 6983 O O . MET B 1 217 ? -6.373 7.085 60.712 1.00 48.85 217 MET B O 1
ATOM 6988 N N . VAL B 1 218 ? -6.191 6.871 58.483 1.00 32.95 218 VAL B N 1
ATOM 6989 C CA . VAL B 1 218 ? -5.018 6.019 58.573 1.00 31.15 218 VAL B CA 1
ATOM 6990 C C . VAL B 1 218 ? -3.906 6.507 57.666 1.00 29.19 218 VAL B C 1
ATOM 6991 O O . VAL B 1 218 ? -4.071 6.566 56.447 1.00 34.71 218 VAL B O 1
ATOM 6995 N N . GLN B 1 219 ? -2.773 6.860 58.260 1.00 23.45 219 GLN B N 1
ATOM 6996 C CA . GLN B 1 219 ? -1.592 7.137 57.464 1.00 26.69 219 GLN B CA 1
ATOM 6997 C C . GLN B 1 219 ? -1.093 5.817 56.907 1.00 31.65 219 GLN B C 1
ATOM 6998 O O . GLN B 1 219 ? -0.966 4.840 57.640 1.00 39.48 219 GLN B O 1
ATOM 7004 N N . LEU B 1 220 ? -0.816 5.788 55.610 1.00 35.23 220 LEU B N 1
ATOM 7005 C CA . LEU B 1 220 ? -0.446 4.547 54.949 1.00 34.25 220 LEU B CA 1
ATOM 7006 C C . LEU B 1 220 ? 1.020 4.538 54.557 1.00 33.33 220 LEU B C 1
ATOM 7007 O O . LEU B 1 220 ? 1.676 3.502 54.610 1.00 36.36 220 LEU B O 1
ATOM 7012 N N . ARG B 1 221 ? 1.527 5.695 54.151 1.00 28.73 221 ARG B N 1
ATOM 7013 C CA . ARG B 1 221 ? 2.919 5.817 53.737 1.00 31.34 221 ARG B CA 1
ATOM 7014 C C . ARG B 1 221 ? 3.599 6.967 54.470 1.00 35.76 221 ARG B C 1
ATOM 7015 O O . ARG B 1 221 ? 2.938 7.912 54.909 1.00 38.90 221 ARG B O 1
ATOM 7023 N N . ASP B 1 222 ? 4.919 6.888 54.599 1.00 45.50 222 ASP B N 1
ATOM 7024 C CA . ASP B 1 222 ? 5.686 7.956 55.229 1.00 48.29 222 ASP B CA 1
ATOM 7025 C C . ASP B 1 222 ? 5.589 9.221 54.379 1.00 48.04 222 ASP B C 1
ATOM 7026 O O . ASP B 1 222 ? 5.713 9.164 53.158 1.00 41.33 222 ASP B O 1
ATOM 7031 N N . GLU B 1 223 ? 5.359 10.359 55.025 1.00 53.69 223 GLU B N 1
ATOM 7032 C CA . GLU B 1 223 ? 5.076 11.595 54.300 1.00 52.66 223 GLU B CA 1
ATOM 7033 C C . GLU B 1 223 ? 6.265 12.100 53.486 1.00 59.79 223 GLU B C 1
ATOM 7034 O O . GLU B 1 223 ? 6.088 12.808 52.493 1.00 65.57 223 GLU B O 1
ATOM 7040 N N . LYS B 1 224 ? 7.471 11.732 53.903 1.00 47.38 224 LYS B N 1
ATOM 7041 C CA . LYS B 1 224 ? 8.682 12.193 53.231 1.00 46.25 224 LYS B CA 1
ATOM 7042 C C . LYS B 1 224 ? 9.213 11.201 52.202 1.00 46.08 224 LYS B C 1
ATOM 7043 O O . LYS B 1 224 ? 9.737 11.601 51.164 1.00 44.70 224 LYS B O 1
ATOM 7049 N N . THR B 1 225 ? 9.089 9.910 52.493 1.00 73.95 225 THR B N 1
ATOM 7050 C CA . THR B 1 225 ? 9.710 8.890 51.655 1.00 66.60 225 THR B CA 1
ATOM 7051 C C . THR B 1 225 ? 8.700 8.102 50.824 1.00 58.31 225 THR B C 1
ATOM 7052 O O . THR B 1 225 ? 9.068 7.454 49.843 1.00 56.03 225 THR B O 1
ATOM 7056 N N . HIS B 1 226 ? 7.435 8.165 51.231 1.00 31.60 226 HIS B N 1
ATOM 7057 C CA . HIS B 1 226 ? 6.330 7.475 50.561 1.00 31.88 226 HIS B CA 1
ATOM 7058 C C . HIS B 1 226 ? 6.447 5.950 50.640 1.00 38.39 226 HIS B C 1
ATOM 7059 O O . HIS B 1 226 ? 5.763 5.230 49.912 1.00 48.12 226 HIS B O 1
ATOM 7066 N N . ILE B 1 227 ? 7.304 5.464 51.533 1.00 52.84 227 ILE B N 1
ATOM 7067 C CA . ILE B 1 227 ? 7.410 4.038 51.820 1.00 51.84 227 ILE B CA 1
ATOM 7068 C C . ILE B 1 227 ? 6.352 3.670 52.856 1.00 45.54 227 ILE B C 1
ATOM 7069 O O . ILE B 1 227 ? 6.216 4.355 53.871 1.00 45.40 227 ILE B O 1
ATOM 7074 N N . PRO B 1 228 ? 5.584 2.599 52.590 1.00 39.76 228 PRO B N 1
ATOM 7075 C CA . PRO B 1 228 ? 4.466 2.191 53.450 1.00 43.14 228 PRO B CA 1
ATOM 7076 C C . PRO B 1 228 ? 4.874 1.953 54.895 1.00 47.88 228 PRO B C 1
ATOM 7077 O O . PRO B 1 228 ? 5.984 1.491 55.148 1.00 49.78 228 PRO B O 1
ATOM 7081 N N . LEU B 1 229 ? 3.973 2.255 55.825 1.00 49.20 229 LEU B N 1
ATOM 7082 C CA . LEU B 1 229 ? 4.249 2.074 57.243 1.00 55.94 229 LEU B CA 1
ATOM 7083 C C . LEU B 1 229 ? 4.096 0.615 57.650 1.00 59.98 229 LEU B C 1
ATOM 7084 O O . LEU B 1 229 ? 3.434 -0.164 56.965 1.00 62.39 229 LEU B O 1
ATOM 7089 N N . LYS B 1 230 ? 4.712 0.258 58.772 1.00 65.98 230 LYS B N 1
ATOM 7090 C CA . LYS B 1 230 ? 4.593 -1.081 59.335 1.00 64.67 230 LYS B CA 1
ATOM 7091 C C . LYS B 1 230 ? 3.137 -1.459 59.575 1.00 56.60 230 LYS B C 1
ATOM 7092 O O . LYS B 1 230 ? 2.408 -0.735 60.252 1.00 56.01 230 LYS B O 1
ATOM 7098 N N . GLY B 1 231 ? 2.725 -2.594 59.018 1.00 41.49 231 GLY B N 1
ATOM 7099 C CA . GLY B 1 231 ? 1.362 -3.074 59.162 1.00 38.16 231 GLY B CA 1
ATOM 7100 C C . GLY B 1 231 ? 0.524 -2.814 57.925 1.00 39.65 231 GLY B C 1
ATOM 7101 O O . GLY B 1 231 ? -0.682 -3.065 57.918 1.00 35.70 231 GLY B O 1
ATOM 7102 N N . VAL B 1 232 ? 1.165 -2.318 56.871 1.00 50.20 232 VAL B N 1
ATOM 7103 C CA . VAL B 1 232 ? 0.447 -1.896 55.675 1.00 49.32 232 VAL B CA 1
ATOM 7104 C C . VAL B 1 232 ? 0.881 -2.654 54.425 1.00 50.59 232 VAL B C 1
ATOM 7105 O O . VAL B 1 232 ? 2.052 -2.635 54.039 1.00 46.54 232 VAL B O 1
ATOM 7109 N N . THR B 1 233 ? -0.077 -3.334 53.805 1.00 61.31 233 THR B N 1
ATOM 7110 C CA . THR B 1 233 ? 0.121 -3.910 52.484 1.00 62.01 233 THR B CA 1
ATOM 7111 C C . THR B 1 233 ? -0.688 -3.086 51.486 1.00 59.76 233 THR B C 1
ATOM 7112 O O . THR B 1 233 ? -1.872 -2.825 51.701 1.00 60.12 233 THR B O 1
ATOM 7116 N N . VAL B 1 234 ? -0.045 -2.665 50.401 1.00 42.57 234 VAL B N 1
ATOM 7117 C CA . VAL B 1 234 ? -0.691 -1.784 49.434 1.00 38.50 234 VAL B CA 1
ATOM 7118 C C . VAL B 1 234 ? -0.178 -2.015 48.002 1.00 35.17 234 VAL B C 1
ATOM 7119 O O . VAL B 1 234 ? 0.979 -2.386 47.791 1.00 32.61 234 VAL B O 1
ATOM 7123 N N . GLY B 1 235 ? -1.054 -1.819 47.021 1.00 29.89 235 GLY B N 1
ATOM 7124 C CA . GLY B 1 235 ? -0.688 -1.990 45.625 1.00 28.55 235 GLY B CA 1
ATOM 7125 C C . GLY B 1 235 ? -1.865 -1.767 44.692 1.00 28.40 235 GLY B C 1
ATOM 7126 O O . GLY B 1 235 ? -3.005 -1.677 45.140 1.00 23.08 235 GLY B O 1
ATOM 7127 N N . ASP B 1 236 ? -1.583 -1.680 43.393 1.00 33.24 236 ASP B N 1
ATOM 7128 C CA . ASP B 1 236 ? -2.607 -1.463 42.368 1.00 32.61 236 ASP B CA 1
ATOM 7129 C C . ASP B 1 236 ? -3.394 -2.747 42.084 1.00 32.79 236 ASP B C 1
ATOM 7130 O O . ASP B 1 236 ? -2.917 -3.844 42.366 1.00 38.26 236 ASP B O 1
ATOM 7135 N N . ILE B 1 237 ? -4.599 -2.615 41.535 1.00 30.61 237 ILE B N 1
ATOM 7136 C CA . ILE B 1 237 ? -5.426 -3.788 41.255 1.00 27.46 237 ILE B CA 1
ATOM 7137 C C . ILE B 1 237 ? -5.472 -4.134 39.772 1.00 26.60 237 ILE B C 1
ATOM 7138 O O . ILE B 1 237 ? -6.388 -4.817 39.309 1.00 28.04 237 ILE B O 1
ATOM 7143 N N . GLY B 1 238 ? -4.473 -3.666 39.032 1.00 20.44 238 GLY B N 1
ATOM 7144 C CA . GLY B 1 238 ? -4.357 -3.993 37.626 1.00 21.14 238 GLY B CA 1
ATOM 7145 C C . GLY B 1 238 ? -5.231 -3.133 36.736 1.00 19.74 238 GLY B C 1
ATOM 7146 O O . GLY B 1 238 ? -6.039 -2.344 37.227 1.00 19.89 238 GLY B O 1
ATOM 7147 N N . PRO B 1 239 ? -5.075 -3.289 35.414 1.00 24.24 239 PRO B N 1
ATOM 7148 C CA . PRO B 1 239 ? -5.811 -2.522 34.404 1.00 23.49 239 PRO B CA 1
ATOM 7149 C C . PRO B 1 239 ? -7.325 -2.652 34.557 1.00 22.78 239 PRO B C 1
ATOM 7150 O O . PRO B 1 239 ? -7.814 -3.647 35.096 1.00 22.49 239 PRO B O 1
ATOM 7154 N N . LYS B 1 240 ? -8.054 -1.641 34.098 1.00 24.44 240 LYS B N 1
ATOM 7155 C CA . LYS B 1 240 ? -9.507 -1.644 34.183 1.00 23.89 240 LYS B CA 1
ATOM 7156 C C . LYS B 1 240 ? -10.118 -1.361 32.812 1.00 25.79 240 LYS B C 1
ATOM 7157 O O . LYS B 1 240 ? -9.399 -1.092 31.844 1.00 25.86 240 LYS B O 1
ATOM 7163 N N . MET B 1 241 ? -11.445 -1.445 32.739 1.00 20.99 241 MET B N 1
ATOM 7164 C CA . MET B 1 241 ? -12.200 -1.091 31.542 1.00 22.84 241 MET B CA 1
ATOM 7165 C C . MET B 1 241 ? -11.787 0.295 31.056 1.00 22.01 241 MET B C 1
ATOM 7166 O O . MET B 1 241 ? -11.547 0.505 29.867 1.00 18.98 241 MET B O 1
ATOM 7171 N N . ASN B 1 242 ? -11.707 1.233 31.996 1.00 31.27 242 ASN B N 1
ATOM 7172 C CA . ASN B 1 242 ? -11.123 2.544 31.749 1.00 27.42 242 ASN B CA 1
ATOM 7173 C C . ASN B 1 242 ? -10.563 3.113 33.046 1.00 25.63 242 ASN B C 1
ATOM 7174 O O . ASN B 1 242 ? -10.264 2.358 33.972 1.00 25.08 242 ASN B O 1
ATOM 7179 N N . PHE B 1 243 ? -10.425 4.439 33.100 1.00 21.58 243 PHE B N 1
ATOM 7180 C CA . PHE B 1 243 ? -9.933 5.141 34.285 1.00 22.33 243 PHE B CA 1
ATOM 7181 C C . PHE B 1 243 ? -8.537 4.641 34.649 1.00 21.85 243 PHE B C 1
ATOM 7182 O O . PHE B 1 243 ? -8.188 4.542 35.824 1.00 21.55 243 PHE B O 1
ATOM 7190 N N . ASN B 1 244 ? -7.741 4.337 33.626 1.00 25.45 244 ASN B N 1
ATOM 7191 C CA . ASN B 1 244 ? -6.468 3.641 33.807 1.00 24.46 244 ASN B CA 1
ATOM 7192 C C . ASN B 1 244 ? -5.280 4.542 34.130 1.00 25.45 244 ASN B C 1
ATOM 7193 O O . ASN B 1 244 ? -4.189 4.056 34.440 1.00 24.50 244 ASN B O 1
ATOM 7198 N N . ALA B 1 245 ? -5.485 5.851 34.053 1.00 24.77 245 ALA B N 1
ATOM 7199 C CA . ALA B 1 245 ? -4.450 6.789 34.460 1.00 27.18 245 ALA B CA 1
ATOM 7200 C C . ALA B 1 245 ? -4.483 6.938 35.977 1.00 28.15 245 ALA B C 1
ATOM 7201 O O . ALA B 1 245 ? -3.541 7.446 36.585 1.00 27.82 245 ALA B O 1
ATOM 7203 N N . ALA B 1 246 ? -5.580 6.482 36.575 1.00 24.69 246 ALA B N 1
ATOM 7204 C CA . ALA B 1 246 ? -5.735 6.457 38.022 1.00 24.15 246 ALA B CA 1
ATOM 7205 C C . ALA B 1 246 ? -5.329 5.095 38.558 1.00 27.25 246 ALA B C 1
ATOM 7206 O O . ALA B 1 246 ? -5.544 4.073 37.905 1.00 29.77 246 ALA B O 1
ATOM 7208 N N . ASP B 1 247 ? -4.738 5.081 39.747 1.00 41.43 247 ASP B N 1
ATOM 7209 C CA . ASP B 1 247 ? -4.340 3.826 40.365 1.00 43.41 247 ASP B CA 1
ATOM 7210 C C . ASP B 1 247 ? -5.330 3.425 41.462 1.00 44.45 247 ASP B C 1
ATOM 7211 O O . ASP B 1 247 ? -5.306 3.957 42.568 1.00 54.05 247 ASP B O 1
ATOM 7216 N N . ASN B 1 248 ? -6.218 2.494 41.135 1.00 40.18 248 ASN B N 1
ATOM 7217 C CA . ASN B 1 248 ? -7.124 1.930 42.126 1.00 38.34 248 ASN B CA 1
ATOM 7218 C C . ASN B 1 248 ? -6.440 0.747 42.795 1.00 35.50 248 ASN B C 1
ATOM 7219 O O . ASN B 1 248 ? -5.828 -0.085 42.123 1.00 32.08 248 ASN B O 1
ATOM 7224 N N . GLY B 1 249 ? -6.525 0.675 44.119 1.00 16.32 249 GLY B N 1
ATOM 7225 C CA . GLY B 1 249 ? -5.671 -0.241 44.847 1.00 16.13 249 GLY B CA 1
ATOM 7226 C C . GLY B 1 249 ? -6.288 -1.131 45.901 1.00 16.51 249 GLY B C 1
ATOM 7227 O O . GLY B 1 249 ? -7.503 -1.175 46.091 1.00 13.71 249 GLY B O 1
ATOM 7228 N N . TYR B 1 250 ? -5.418 -1.863 46.586 1.00 28.98 250 TYR B N 1
ATOM 7229 C CA . TYR B 1 250 ? -5.839 -2.717 47.679 1.00 29.00 250 TYR B CA 1
ATOM 7230 C C . TYR B 1 250 ? -5.052 -2.376 48.936 1.00 26.56 250 TYR B C 1
ATOM 7231 O O . TYR B 1 250 ? -3.944 -1.846 48.858 1.00 25.92 250 TYR B O 1
ATOM 7240 N N . LEU B 1 251 ? -5.635 -2.668 50.093 1.00 21.65 251 LEU B N 1
ATOM 7241 C CA . LEU B 1 251 ? -4.983 -2.375 51.364 1.00 23.07 251 LEU B CA 1
ATOM 7242 C C . LEU B 1 251 ? -5.015 -3.577 52.304 1.00 22.74 251 LEU B C 1
ATOM 7243 O O . LEU B 1 251 ? -6.071 -4.156 52.559 1.00 22.16 251 LEU B O 1
ATOM 7248 N N . GLY B 1 252 ? -3.844 -3.948 52.808 1.00 52.43 252 GLY B N 1
ATOM 7249 C CA . GLY B 1 252 ? -3.727 -5.002 53.797 1.00 54.47 252 GLY B CA 1
ATOM 7250 C C . GLY B 1 252 ? -3.247 -4.445 55.122 1.00 56.62 252 GLY B C 1
ATOM 7251 O O . GLY B 1 252 ? -2.126 -3.948 55.229 1.00 57.59 252 GLY B O 1
ATOM 7252 N N . LEU B 1 253 ? -4.101 -4.521 56.134 1.00 30.89 253 LEU B N 1
ATOM 7253 C CA . LEU B 1 253 ? -3.755 -4.018 57.455 1.00 32.59 253 LEU B CA 1
ATOM 7254 C C . LEU B 1 253 ? -3.533 -5.162 58.441 1.00 33.77 253 LEU B C 1
ATOM 7255 O O . LEU B 1 253 ? -4.431 -5.968 58.679 1.00 34.00 253 LEU B O 1
ATOM 7260 N N . ASN B 1 254 ? -2.333 -5.227 59.010 1.00 40.29 254 ASN B N 1
ATOM 7261 C CA . ASN B 1 254 ? -1.985 -6.272 59.970 1.00 39.70 254 ASN B CA 1
ATOM 7262 C C . ASN B 1 254 ? -1.859 -5.740 61.399 1.00 37.19 254 ASN B C 1
ATOM 7263 O O . ASN B 1 254 ? -0.766 -5.383 61.843 1.00 33.48 254 ASN B O 1
ATOM 7268 N N . ASN B 1 255 ? -2.985 -5.703 62.109 1.00 34.94 255 ASN B N 1
ATOM 7269 C CA . ASN B 1 255 ? -3.056 -5.163 63.464 1.00 39.87 255 ASN B CA 1
ATOM 7270 C C . ASN B 1 255 ? -2.416 -3.780 63.522 1.00 43.63 255 ASN B C 1
ATOM 7271 O O . ASN B 1 255 ? -1.443 -3.553 64.242 1.00 44.62 255 ASN B O 1
ATOM 7276 N N . LEU B 1 256 ? -2.974 -2.868 62.731 1.00 37.89 256 LEU B N 1
ATOM 7277 C CA . LEU B 1 256 ? -2.480 -1.502 62.616 1.00 36.53 256 LEU B CA 1
ATOM 7278 C C . LEU B 1 256 ? -3.067 -0.627 63.719 1.00 36.54 256 LEU B C 1
ATOM 7279 O O . LEU B 1 256 ? -4.285 -0.560 63.884 1.00 38.07 256 LEU B O 1
ATOM 7284 N N . ARG B 1 257 ? -2.200 0.043 64.471 1.00 53.44 257 ARG B N 1
ATOM 7285 C CA . ARG B 1 257 ? -2.647 0.854 65.599 1.00 58.45 257 ARG B CA 1
ATOM 7286 C C . ARG B 1 257 ? -2.693 2.343 65.282 1.00 56.81 257 ARG B C 1
ATOM 7287 O O . ARG B 1 257 ? -1.689 2.947 64.904 1.00 51.94 257 ARG B O 1
ATOM 7295 N N . VAL B 1 258 ? -3.875 2.927 65.448 1.00 48.05 258 VAL B N 1
ATOM 7296 C CA . VAL B 1 258 ? -4.056 4.363 65.294 1.00 52.19 258 VAL B CA 1
ATOM 7297 C C . VAL B 1 258 ? -4.714 4.940 66.547 1.00 56.75 258 VAL B C 1
ATOM 7298 O O . VAL B 1 258 ? -5.481 4.247 67.220 1.00 60.50 258 VAL B O 1
ATOM 7302 N N . PRO B 1 259 ? -4.393 6.202 66.877 1.00 45.83 259 PRO B N 1
ATOM 7303 C CA . PRO B 1 259 ? -4.995 6.896 68.021 1.00 46.96 259 PRO B CA 1
ATOM 7304 C C . PRO B 1 259 ? -6.525 6.877 68.006 1.00 47.23 259 PRO B C 1
ATOM 7305 O O . PRO B 1 259 ? -7.134 6.779 66.938 1.00 50.60 259 PRO B O 1
ATOM 7309 N N . ARG B 1 260 ? -7.125 6.961 69.191 1.00 52.98 260 ARG B N 1
ATOM 7310 C CA . ARG B 1 260 ? -8.576 7.037 69.337 1.00 53.31 260 ARG B CA 1
ATOM 7311 C C . ARG B 1 260 ? -9.144 8.190 68.519 1.00 50.39 260 ARG B C 1
ATOM 7312 O O . ARG B 1 260 ? -10.238 8.096 67.961 1.00 44.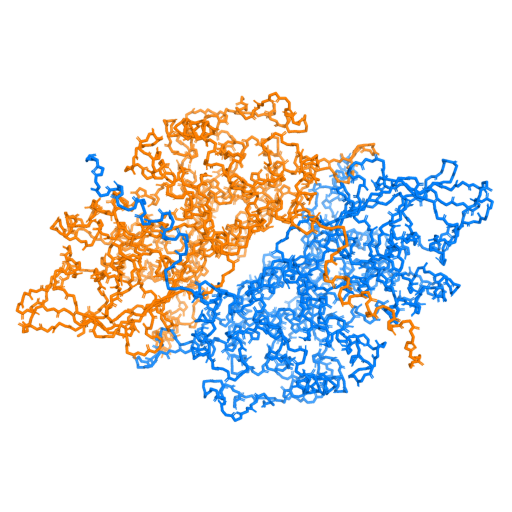14 260 ARG B O 1
ATOM 7320 N N . THR B 1 261 ? -8.375 9.270 68.439 1.00 50.43 261 THR B N 1
ATOM 7321 C CA . THR B 1 261 ? -8.795 10.470 67.732 1.00 51.21 261 THR B CA 1
ATOM 7322 C C . THR B 1 261 ? -8.520 10.397 66.230 1.00 51.78 261 THR B C 1
ATOM 7323 O O . THR B 1 261 ? -8.642 11.398 65.526 1.00 48.06 261 THR B O 1
ATOM 7327 N N . ASN B 1 262 ? -8.142 9.218 65.742 1.00 60.13 262 ASN B N 1
ATOM 7328 C CA . ASN B 1 262 ? -8.072 8.993 64.302 1.00 57.08 262 ASN B CA 1
ATOM 7329 C C . ASN B 1 262 ? -9.420 8.496 63.813 1.00 56.36 262 ASN B C 1
ATOM 7330 O O . ASN B 1 262 ? -9.649 8.338 62.612 1.00 58.81 262 ASN B O 1
ATOM 7335 N N . LEU B 1 263 ? -10.311 8.254 64.767 1.00 43.08 263 LEU B N 1
ATOM 7336 C CA . LEU B 1 263 ? -11.710 7.998 64.467 1.00 45.45 263 LEU B CA 1
ATOM 7337 C C . LEU B 1 263 ? -12.436 9.321 64.246 1.00 50.71 263 LEU B C 1
ATOM 7338 O O . LEU B 1 263 ? -12.384 10.217 65.090 1.00 53.93 263 LEU B O 1
ATOM 7343 N N . LEU B 1 264 ? -13.103 9.447 63.104 1.00 51.85 264 LEU B N 1
ATOM 7344 C CA . LEU B 1 264 ? -13.891 10.641 62.821 1.00 55.40 264 LEU B CA 1
ATOM 7345 C C . LEU B 1 264 ? -15.095 10.669 63.757 1.00 58.70 264 LEU B C 1
ATOM 7346 O O . LEU B 1 264 ? -15.771 9.656 63.929 1.00 60.25 264 LEU B O 1
ATOM 7351 N N . MET B 1 265 ? -15.355 11.827 64.363 1.00 78.88 265 MET B N 1
ATOM 7352 C CA . MET B 1 265 ? -16.320 11.915 65.460 1.00 74.64 265 MET B CA 1
ATOM 7353 C C . MET B 1 265 ? -17.216 13.160 65.470 1.00 77.25 265 MET B C 1
ATOM 7354 O O . MET B 1 265 ? -17.553 13.662 66.543 1.00 81.74 265 MET B O 1
ATOM 7359 N N . ARG B 1 266 ? -17.600 13.654 64.295 1.00 63.04 266 ARG B N 1
ATOM 7360 C CA . ARG B 1 266 ? -18.571 14.749 64.208 1.00 61.97 266 ARG B CA 1
ATOM 7361 C C . ARG B 1 266 ? -19.867 14.364 64.892 1.00 67.47 266 ARG B C 1
ATOM 7362 O O . ARG B 1 266 ? -20.407 15.106 65.714 1.00 78.15 266 ARG B O 1
ATOM 7370 N N . HIS B 1 267 ? -20.357 13.184 64.537 1.00 92.28 267 HIS B N 1
ATOM 7371 C CA . HIS B 1 267 ? -21.662 12.733 64.973 1.00 95.96 267 HIS B CA 1
ATOM 7372 C C . HIS B 1 267 ? -21.546 11.703 66.101 1.00 94.62 267 HIS B C 1
ATOM 7373 O O . HIS B 1 267 ? -22.200 11.842 67.133 1.00 105.51 267 HIS B O 1
ATOM 7380 N N . CYS B 1 268 ? -20.699 10.691 65.923 1.00 55.59 268 CYS B N 1
ATOM 7381 C CA . CYS B 1 268 ? -20.489 9.690 66.973 1.00 55.89 268 CYS B CA 1
ATOM 7382 C C . CYS B 1 268 ? -19.323 10.050 67.889 1.00 58.02 268 CYS B C 1
ATOM 7383 O O . CYS B 1 268 ? -18.525 10.933 67.583 1.00 54.46 268 CYS B O 1
ATOM 7386 N N . LYS B 1 269 ? -19.235 9.355 69.018 1.00 51.05 269 LYS B N 1
ATOM 7387 C CA . LYS B 1 269 ? -18.110 9.505 69.932 1.00 47.91 269 LYS B CA 1
ATOM 7388 C C . LYS B 1 269 ? -17.687 8.175 70.534 1.00 45.69 269 LYS B C 1
ATOM 7389 O O . LYS B 1 269 ? -18.527 7.353 70.897 1.00 37.49 269 LYS B O 1
ATOM 7395 N N . VAL B 1 270 ? -16.379 7.973 70.634 1.00 49.94 270 VAL B N 1
ATOM 7396 C CA . VAL B 1 270 ? -15.823 6.975 71.541 1.00 54.47 270 VAL B CA 1
ATOM 7397 C C . VAL B 1 270 ? -14.921 7.712 72.524 1.00 62.50 270 VAL B C 1
ATOM 7398 O O . VAL B 1 270 ? -14.018 8.445 72.120 1.00 49.62 270 VAL B O 1
ATOM 7402 N N . GLU B 1 271 ? -15.176 7.541 73.815 1.00 82.79 271 GLU B N 1
ATOM 7403 C CA . GLU B 1 271 ? -14.397 8.247 74.819 1.00 80.23 271 GLU B CA 1
ATOM 7404 C C . GLU B 1 271 ? -13.184 7.417 75.217 1.00 72.52 271 GLU B C 1
ATOM 7405 O O . GLU B 1 271 ? -13.111 6.228 74.907 1.00 72.51 271 GLU B O 1
ATOM 7411 N N . ALA B 1 272 ? -12.236 8.058 75.896 1.00 58.15 272 ALA B N 1
ATOM 7412 C CA . ALA B 1 272 ? -10.968 7.431 76.259 1.00 62.47 272 ALA B CA 1
ATOM 7413 C C . ALA B 1 272 ? -11.173 6.163 77.080 1.00 63.99 272 ALA B C 1
ATOM 7414 O O . ALA B 1 272 ? -10.398 5.213 76.974 1.00 54.34 272 ALA B O 1
ATOM 7416 N N . ASP B 1 273 ? -12.222 6.150 77.894 1.00 118.66 273 ASP B N 1
ATOM 7417 C CA . ASP B 1 273 ? -12.542 4.975 78.690 1.00 121.56 273 ASP B CA 1
ATOM 7418 C C . ASP B 1 273 ? -13.365 3.976 77.891 1.00 115.11 273 ASP B C 1
ATOM 7419 O O . ASP B 1 273 ? -13.607 2.860 78.346 1.00 115.11 273 ASP B O 1
ATOM 7424 N N . GLY B 1 274 ? -13.822 4.386 76.713 1.00 42.68 274 GLY B N 1
ATOM 7425 C CA . GLY B 1 274 ? -14.472 3.461 75.802 1.00 38.61 274 GLY B CA 1
ATOM 7426 C C . GLY B 1 274 ? -15.986 3.511 75.673 1.00 37.18 274 GLY B C 1
ATOM 7427 O O . GLY B 1 274 ? -16.561 2.655 75.006 1.00 39.44 274 GLY B O 1
ATOM 7428 N N . THR B 1 275 ? -16.643 4.480 76.309 1.00 60.89 275 THR B N 1
ATOM 7429 C CA . THR B 1 275 ? -18.081 4.662 76.108 1.00 60.75 275 THR B CA 1
ATOM 7430 C C . THR B 1 275 ? -18.353 5.147 74.694 1.00 64.08 275 THR B C 1
ATOM 7431 O O . THR B 1 275 ? -17.597 5.951 74.141 1.00 67.43 275 THR B O 1
ATOM 7435 N N . TYR B 1 276 ? -19.441 4.656 74.116 1.00 51.69 276 TYR B N 1
ATOM 7436 C CA . TYR B 1 276 ? -19.806 5.007 72.759 1.00 49.37 276 TYR B CA 1
ATOM 7437 C C . TYR B 1 276 ? -21.085 5.828 72.751 1.00 50.19 276 TYR B C 1
ATOM 7438 O O . TYR B 1 276 ? -22.142 5.356 73.173 1.00 49.29 276 TYR B O 1
ATOM 7447 N N . VAL B 1 277 ? -20.986 7.061 72.274 1.00 62.24 277 VAL B N 1
ATOM 7448 C CA . VAL B 1 277 ? -22.165 7.895 72.108 1.00 61.31 277 VAL B CA 1
ATOM 7449 C C . VAL B 1 277 ? -22.681 7.743 70.681 1.00 63.47 277 VAL B C 1
ATOM 7450 O O . VAL B 1 277 ? -22.081 8.243 69.726 1.00 71.42 277 VAL B O 1
ATOM 7454 N N . LYS B 1 278 ? -23.783 7.013 70.550 1.00 64.40 278 LYS B N 1
ATOM 7455 C CA . LYS B 1 278 ? -24.423 6.761 69.265 1.00 72.68 278 LYS B CA 1
ATOM 7456 C C . LYS B 1 278 ? -24.713 8.068 68.532 1.00 83.68 278 LYS B C 1
ATOM 7457 O O . LYS B 1 278 ? -25.370 8.953 69.081 1.00 84.93 278 LYS B O 1
ATOM 7463 N N . PRO B 1 279 ? -24.210 8.189 67.291 1.00 128.74 279 PRO B N 1
ATOM 7464 C CA . PRO B 1 279 ? -24.297 9.406 66.474 1.00 129.65 279 PRO B CA 1
ATOM 7465 C C . PRO B 1 279 ? -25.745 9.776 66.193 1.00 126.22 279 PRO B C 1
ATOM 7466 O O . PRO B 1 279 ? -26.460 8.926 65.669 1.00 111.07 279 PRO B O 1
ATOM 7470 N N . PRO B 1 280 ? -26.144 11.030 66.489 1.00 140.45 280 PRO B N 1
ATOM 7471 C CA . PRO B 1 280 ? -27.517 11.537 66.570 1.00 148.48 280 PRO B CA 1
ATOM 7472 C C . PRO B 1 280 ? -28.574 10.481 66.272 1.00 151.19 280 PRO B C 1
ATOM 7473 O O . PRO B 1 280 ? -29.241 10.009 67.193 1.00 162.71 280 PRO B O 1
ATOM 7477 N N . HIS B 1 281 ? -28.690 10.106 65.001 1.00 110.44 281 HIS B N 1
ATOM 7478 C CA . HIS B 1 281 ? -29.484 8.955 64.579 1.00 106.72 281 HIS B CA 1
ATOM 7479 C C . HIS B 1 281 ? -29.039 8.479 63.198 1.00 98.34 281 HIS B C 1
ATOM 7480 O O . HIS B 1 281 ? -27.850 8.496 62.889 1.00 85.09 281 HIS B O 1
ATOM 7487 N N . ALA B 1 282 ? -30.004 8.036 62.393 1.00 119.09 282 ALA B N 1
ATOM 7488 C CA . ALA B 1 282 ? -29.805 7.731 60.971 1.00 111.02 282 ALA B CA 1
ATOM 7489 C C . ALA B 1 282 ? -28.546 6.925 60.653 1.00 106.95 282 ALA B C 1
ATOM 7490 O O . ALA B 1 282 ? -28.066 6.138 61.469 1.00 101.53 282 ALA B O 1
ATOM 7492 N N . LYS B 1 283 ? -28.043 7.120 59.438 1.00 75.24 283 LYS B N 1
ATOM 7493 C CA . LYS B 1 283 ? -26.723 6.649 59.039 1.00 72.60 283 LYS B CA 1
ATOM 7494 C C . LYS B 1 283 ? -26.003 7.813 58.374 1.00 72.74 283 LYS B C 1
ATOM 7495 O O . LYS B 1 283 ? -25.782 7.824 57.162 1.00 79.12 283 LYS B O 1
ATOM 7501 N N . ILE B 1 284 ? -25.655 8.799 59.194 1.00 77.42 284 ILE B N 1
ATOM 7502 C CA . ILE B 1 284 ? -25.045 10.042 58.741 1.00 81.15 284 ILE B CA 1
ATOM 7503 C C . ILE B 1 284 ? -23.678 9.837 58.092 1.00 75.15 284 ILE B C 1
ATOM 7504 O O . ILE B 1 284 ? -23.192 10.704 57.366 1.00 69.00 284 ILE B O 1
ATOM 7509 N N . GLY B 1 285 ? -23.061 8.691 58.357 1.00 78.12 285 GLY B N 1
ATOM 7510 C CA . GLY B 1 285 ? -21.739 8.395 57.835 1.00 84.00 285 GLY B CA 1
ATOM 7511 C C . GLY B 1 285 ? -21.717 8.122 56.343 1.00 85.39 285 GLY B C 1
ATOM 7512 O O . GLY B 1 285 ? -20.658 8.153 55.718 1.00 85.72 285 GLY B O 1
ATOM 7513 N N . TYR B 1 286 ? -22.885 7.859 55.765 1.00 98.17 286 TYR B N 1
ATOM 7514 C CA . TYR B 1 286 ? -22.980 7.569 54.336 1.00 95.84 286 TYR B CA 1
ATOM 7515 C C . TYR B 1 286 ? -23.121 8.853 53.519 1.00 91.97 286 TYR B C 1
ATOM 7516 O O . TYR B 1 286 ? -23.476 8.812 52.340 1.00 91.15 286 TYR B O 1
ATOM 7525 N N . SER B 1 287 ? -22.838 9.989 54.151 1.00 72.80 287 SER B N 1
ATOM 7526 C CA . SER B 1 287 ? -23.054 11.297 53.535 1.00 70.16 287 SER B CA 1
ATOM 7527 C C . SER B 1 287 ? -22.202 11.522 52.289 1.00 74.98 287 SER B C 1
ATOM 7528 O O . SER B 1 287 ? -22.633 12.199 51.355 1.00 75.85 287 SER B O 1
ATOM 7531 N N . GLY B 1 288 ? -20.994 10.966 52.281 1.00 75.27 288 GLY B N 1
ATOM 7532 C CA . GLY B 1 288 ? -20.091 11.123 51.155 1.00 76.69 288 GLY B CA 1
ATOM 7533 C C . GLY B 1 288 ? -20.679 10.551 49.880 1.00 73.90 288 GLY B C 1
ATOM 7534 O O . GLY B 1 288 ? -20.688 11.209 48.841 1.00 68.68 288 GLY B O 1
ATOM 7535 N N . MET B 1 289 ? -21.175 9.320 49.974 1.00 59.23 289 MET B N 1
ATOM 7536 C CA . MET B 1 289 ? -21.818 8.637 48.854 1.00 57.91 289 MET B CA 1
ATOM 7537 C C . MET B 1 289 ? -22.968 9.457 48.272 1.00 56.24 289 MET B C 1
ATOM 7538 O O . MET B 1 289 ? -23.159 9.500 47.058 1.00 54.66 289 MET B O 1
ATOM 7543 N N . VAL B 1 290 ? -23.720 10.113 49.150 1.00 61.86 290 VAL B N 1
ATOM 7544 C CA . VAL B 1 290 ? -24.878 10.908 48.754 1.00 60.58 290 VAL B CA 1
ATOM 7545 C C . VAL B 1 290 ? -24.467 12.169 47.989 1.00 59.69 290 VAL B C 1
ATOM 7546 O O . VAL B 1 290 ? -25.215 12.665 47.142 1.00 57.63 290 VAL B O 1
ATOM 7550 N N . LYS B 1 291 ? -23.276 12.685 48.277 1.00 55.36 291 LYS B N 1
ATOM 7551 C CA . LYS B 1 291 ? -22.777 13.841 47.542 1.00 55.93 291 LYS B CA 1
ATOM 7552 C C . LYS B 1 291 ? -22.502 13.467 46.090 1.00 54.81 291 LYS B C 1
ATOM 7553 O O . LYS B 1 291 ? -22.895 14.185 45.170 1.00 49.49 291 LYS B O 1
ATOM 7559 N N . ILE B 1 292 ? -21.819 12.343 45.894 1.00 65.81 292 ILE B N 1
ATOM 7560 C CA . ILE B 1 292 ? -21.533 11.840 44.556 1.00 63.30 292 ILE B CA 1
ATOM 7561 C C . ILE B 1 292 ? -22.825 11.569 43.791 1.00 61.07 292 ILE B C 1
ATOM 7562 O O . ILE B 1 292 ? -22.995 12.034 42.665 1.00 60.55 292 ILE B O 1
ATOM 7567 N N . ARG B 1 293 ? -23.735 10.819 44.402 1.00 47.83 293 ARG B N 1
ATOM 7568 C CA . ARG B 1 293 ? -25.009 10.429 43.808 1.00 44.51 293 ARG B CA 1
ATOM 7569 C C . ARG B 1 293 ? -25.877 11.580 43.383 1.00 48.52 293 ARG B C 1
ATOM 7570 O O . ARG B 1 293 ? -26.585 11.496 42.411 1.00 57.92 293 ARG B O 1
ATOM 7578 N N . SER B 1 294 ? -25.857 12.656 44.128 1.00 54.09 294 SER B N 1
ATOM 7579 C CA . SER B 1 294 ? -26.609 13.855 43.777 1.00 55.26 294 SER B CA 1
ATOM 7580 C C . SER B 1 294 ? -25.905 14.615 42.660 1.00 52.04 294 SER B C 1
ATOM 7581 O O . SER B 1 294 ? -26.523 15.398 41.938 1.00 64.01 294 SER B O 1
ATOM 7584 N N . GLN B 1 295 ? -24.608 14.362 42.518 1.00 59.50 295 GLN B N 1
ATOM 7585 C CA . GLN B 1 295 ? -23.777 15.115 41.590 1.00 59.56 295 GLN B CA 1
ATOM 7586 C C . GLN B 1 295 ? -23.759 14.521 40.182 1.00 54.36 295 GLN B C 1
ATOM 7587 O O . GLN B 1 295 ? -23.713 15.260 39.199 1.00 46.85 295 GLN B O 1
ATOM 7593 N N . MET B 1 296 ? -23.822 13.197 40.071 1.00 47.38 296 MET B N 1
ATOM 7594 C CA . MET B 1 296 ? -23.605 12.556 38.773 1.00 51.93 296 MET B CA 1
ATOM 7595 C C . MET B 1 296 ? -24.781 12.673 37.801 1.00 51.51 296 MET B C 1
ATOM 7596 O O . MET B 1 296 ? -24.682 12.223 36.668 1.00 52.27 296 MET B O 1
ATOM 7601 N N . ALA B 1 297 ? -25.884 13.279 38.221 1.00 57.16 297 ALA B N 1
ATOM 7602 C CA . ALA B 1 297 ? -26.919 13.628 37.254 1.00 57.09 297 ALA B CA 1
ATOM 7603 C C . ALA B 1 297 ? -26.385 14.780 36.411 1.00 57.99 297 ALA B C 1
ATOM 7604 O O . ALA B 1 297 ? -26.633 14.870 35.206 1.00 52.60 297 ALA B O 1
ATOM 7606 N N . MET B 1 298 ? -25.629 15.652 37.069 1.00 44.96 298 MET B N 1
ATOM 7607 C CA . MET B 1 298 ? -24.941 16.750 36.408 1.00 41.58 298 MET B CA 1
ATOM 7608 C C . MET B 1 298 ? -23.738 16.248 35.610 1.00 41.16 298 MET B C 1
ATOM 7609 O O . MET B 1 298 ? -23.554 16.626 34.452 1.00 37.98 298 MET B O 1
ATOM 7614 N N . GLU B 1 299 ? -22.927 15.394 36.233 1.00 30.10 299 GLU B N 1
ATOM 7615 C CA . GLU B 1 299 ? -21.698 14.898 35.616 1.00 27.46 299 GLU B CA 1
ATOM 7616 C C . GLU B 1 299 ? -21.977 14.015 34.402 1.00 26.53 299 GLU B C 1
ATOM 7617 O O . GLU B 1 299 ? -21.371 14.204 33.346 1.00 30.25 299 GLU B O 1
ATOM 7623 N N . GLN B 1 300 ? -22.888 13.052 34.552 1.00 24.01 300 GLN B N 1
ATOM 7624 C CA . GLN B 1 300 ? -23.251 12.166 33.445 1.00 22.95 300 GLN B CA 1
ATOM 7625 C C . GLN B 1 300 ? -24.005 12.943 32.378 1.00 23.63 300 GLN B C 1
ATOM 7626 O O . GLN B 1 300 ? -24.119 12.495 31.241 1.00 25.69 300 GLN B O 1
ATOM 7632 N N . GLY B 1 301 ? -24.526 14.105 32.756 1.00 34.58 301 GLY B N 1
ATOM 7633 C CA . GLY B 1 301 ? -25.130 15.004 31.797 1.00 35.59 301 GLY B CA 1
ATOM 7634 C C . GLY B 1 301 ? -24.037 15.605 30.937 1.00 35.10 301 GLY B C 1
ATOM 7635 O O . GLY B 1 301 ? -24.141 15.633 29.709 1.00 37.46 301 GLY B O 1
ATOM 7636 N N . LEU B 1 302 ? -22.973 16.071 31.583 1.00 20.92 302 LEU B N 1
ATOM 7637 C CA . LEU B 1 302 ? -21.850 16.665 30.867 1.00 18.92 302 LEU B CA 1
ATOM 7638 C C . LEU B 1 302 ? -21.067 15.648 30.037 1.00 19.11 302 LEU B C 1
ATOM 7639 O O . LEU B 1 302 ? -20.601 15.968 28.947 1.00 18.19 302 LEU B O 1
ATOM 7644 N N . PHE B 1 303 ? -20.915 14.434 30.557 1.00 20.09 303 PHE B N 1
ATOM 7645 C CA . PHE B 1 303 ? -20.296 13.345 29.803 1.00 21.16 303 PHE B CA 1
ATOM 7646 C C . PHE B 1 303 ? -21.007 13.154 28.465 1.00 25.38 303 PHE B C 1
ATOM 7647 O O . PHE B 1 303 ? -20.377 13.079 27.404 1.00 25.12 303 PHE B O 1
ATOM 7655 N N . LEU B 1 304 ? -22.332 13.081 28.541 1.00 35.13 304 LEU B N 1
ATOM 7656 C CA . LEU B 1 304 ? -23.182 12.880 27.378 1.00 36.69 304 LEU B CA 1
ATOM 7657 C C . LEU B 1 304 ? -23.035 14.033 26.397 1.00 35.03 304 LEU B C 1
ATOM 7658 O O . LEU B 1 304 ? -22.933 13.826 25.188 1.00 35.69 304 LEU B O 1
ATOM 7663 N N . ALA B 1 305 ? -23.013 15.249 26.934 1.00 23.30 305 ALA B N 1
ATOM 7664 C CA . ALA B 1 305 ? -22.821 16.448 26.129 1.00 22.97 305 ALA B CA 1
ATOM 7665 C C . ALA B 1 305 ? -21.526 16.378 25.330 1.00 21.40 305 ALA B C 1
ATOM 7666 O O . ALA B 1 305 ? -21.476 16.782 24.167 1.00 21.99 305 ALA B O 1
ATOM 7668 N N . HIS B 1 306 ? -20.486 15.861 25.974 1.00 26.74 306 HIS B N 1
ATOM 7669 C CA . HIS B 1 306 ? -19.182 15.679 25.355 1.00 25.65 306 HIS B CA 1
ATOM 7670 C C . HIS B 1 306 ? -19.286 14.786 24.122 1.00 25.93 306 HIS B C 1
ATOM 7671 O O . HIS B 1 306 ? -18.824 15.143 23.039 1.00 25.75 306 HIS B O 1
ATOM 7678 N N . ALA B 1 307 ? -19.906 13.624 24.297 1.00 21.32 307 ALA B N 1
ATOM 7679 C CA . ALA B 1 307 ? -20.053 12.663 23.211 1.00 21.45 307 ALA B CA 1
ATOM 7680 C C . ALA B 1 307 ? -20.851 13.265 22.063 1.00 23.79 307 ALA B C 1
ATOM 7681 O O . ALA B 1 307 ? -20.484 13.132 20.894 1.00 23.32 307 ALA B O 1
ATOM 7683 N N . LEU B 1 308 ? -21.949 13.926 22.405 1.00 25.66 308 LEU B N 1
ATOM 7684 C CA . LEU B 1 308 ? -22.800 14.548 21.407 1.00 26.42 308 LEU B CA 1
ATOM 7685 C C . LEU B 1 308 ? -22.096 15.692 20.690 1.00 24.51 308 LEU B C 1
ATOM 7686 O O . LEU B 1 308 ? -22.304 15.895 19.498 1.00 28.15 308 LEU B O 1
ATOM 7691 N N . THR B 1 309 ? -21.268 16.437 21.419 1.00 23.79 309 THR B N 1
ATOM 7692 C CA . THR B 1 309 ? -20.490 17.526 20.827 1.00 22.23 309 THR B CA 1
ATOM 7693 C C . THR B 1 309 ? -19.634 17.014 19.673 1.00 23.24 309 THR B C 1
ATOM 7694 O O . THR B 1 309 ? -19.559 17.638 18.614 1.00 25.40 309 THR B O 1
ATOM 7698 N N . ILE B 1 310 ? -18.991 15.873 19.897 1.00 19.24 310 ILE B N 1
ATOM 7699 C CA . ILE B 1 310 ? -18.214 15.202 18.869 1.00 19.09 310 ILE B CA 1
ATOM 7700 C C . ILE B 1 310 ? -19.112 14.713 17.740 1.00 20.02 310 ILE B C 1
ATOM 7701 O O . ILE B 1 310 ? -18.900 15.044 16.574 1.00 21.33 310 ILE B O 1
ATOM 7706 N N . ALA B 1 311 ? -20.124 13.932 18.105 1.00 32.05 311 ALA B N 1
ATOM 7707 C CA . ALA B 1 311 ? -21.027 13.320 17.135 1.00 31.32 311 ALA B CA 1
ATOM 7708 C C . ALA B 1 311 ? -21.739 14.362 16.279 1.00 32.35 311 ALA B C 1
ATOM 7709 O O . ALA B 1 311 ? -21.733 14.276 15.051 1.00 33.63 311 ALA B O 1
ATOM 7711 N N . ALA B 1 312 ? -22.349 15.346 16.934 1.00 22.79 312 ALA B N 1
ATOM 7712 C CA . ALA B 1 312 ? -23.093 16.389 16.233 1.00 21.80 312 ALA B CA 1
ATOM 7713 C C . ALA B 1 312 ? -22.222 17.124 15.221 1.00 22.53 312 ALA B C 1
ATOM 7714 O O . ALA B 1 312 ? -22.610 17.287 14.062 1.00 23.06 312 ALA B O 1
ATOM 7716 N N . ARG B 1 313 ? -21.049 17.567 15.661 1.00 23.47 313 ARG B N 1
ATOM 7717 C CA . ARG B 1 313 ? -20.130 18.271 14.780 1.00 22.52 313 ARG B CA 1
ATOM 7718 C C . ARG B 1 313 ? -19.721 17.407 13.595 1.00 23.72 313 ARG B C 1
ATOM 7719 O O . ARG B 1 313 ? -19.830 17.834 12.444 1.00 22.06 313 ARG B O 1
ATOM 7727 N N . TYR B 1 314 ? -19.266 16.190 13.879 1.00 24.71 314 TYR B N 1
ATOM 7728 C CA . TYR B 1 314 ? -18.858 15.259 12.829 1.00 25.24 314 TYR B CA 1
ATOM 7729 C C . TYR B 1 314 ? -19.994 14.934 11.868 1.00 26.82 314 TYR B C 1
ATOM 7730 O O . TYR B 1 314 ? -19.769 14.763 10.668 1.00 29.39 314 TYR B O 1
ATOM 7739 N N . SER B 1 315 ? -21.206 14.828 12.407 1.00 32.64 315 SER B N 1
ATOM 7740 C CA . SER B 1 315 ? -22.392 14.576 11.598 1.00 30.29 315 SER B CA 1
ATOM 7741 C C . SER B 1 315 ? -22.579 15.685 10.585 1.00 29.14 315 SER B C 1
ATOM 7742 O O . SER B 1 315 ? -22.968 15.443 9.448 1.00 30.01 315 SER B O 1
ATOM 7745 N N . ALA B 1 316 ? -22.275 16.906 11.007 1.00 24.95 316 ALA B N 1
ATOM 7746 C CA . ALA B 1 316 ? -22.435 18.078 10.156 1.00 25.13 316 ALA B CA 1
ATOM 7747 C C . ALA B 1 316 ? -21.281 18.223 9.172 1.00 25.11 316 ALA B C 1
ATOM 7748 O O . ALA B 1 316 ? -21.252 19.152 8.367 1.00 27.92 316 ALA B O 1
ATOM 7750 N N . VAL B 1 317 ? -20.327 17.302 9.243 1.00 24.02 317 VAL B N 1
ATOM 7751 C CA . VAL B 1 317 ? -19.190 17.309 8.326 1.00 23.93 317 VAL B CA 1
ATOM 7752 C C . VAL B 1 317 ? -19.234 16.102 7.389 1.00 23.67 317 VAL B C 1
ATOM 7753 O O . VAL B 1 317 ? -19.064 16.241 6.174 1.00 23.95 317 VAL B O 1
ATOM 7757 N N . ARG B 1 318 ? -19.466 14.924 7.964 1.00 21.54 318 ARG B N 1
ATOM 7758 C CA . ARG B 1 318 ? -19.534 13.677 7.209 1.00 22.65 318 ARG B CA 1
ATOM 7759 C C . ARG B 1 318 ? -20.707 13.676 6.233 1.00 23.23 318 ARG B C 1
ATOM 7760 O O . ARG B 1 318 ? -21.865 13.806 6.632 1.00 23.85 318 ARG B O 1
ATOM 7768 N N . ARG B 1 319 ? -20.392 13.554 4.948 1.00 32.13 319 ARG B N 1
ATOM 7769 C CA . ARG B 1 319 ? -21.412 13.397 3.920 1.00 33.12 319 ARG B CA 1
ATOM 7770 C C . ARG B 1 319 ? -21.374 11.973 3.374 1.00 30.10 319 ARG B C 1
ATOM 7771 O O . ARG B 1 319 ? -20.319 11.487 2.968 1.00 27.30 319 ARG B O 1
ATOM 7779 N N . GLN B 1 320 ? -22.522 11.303 3.373 1.00 22.26 320 GLN B N 1
ATOM 7780 C CA . GLN B 1 320 ? -22.612 9.937 2.867 1.00 22.75 320 GLN B CA 1
ATOM 7781 C C . GLN B 1 320 ? -24.022 9.657 2.368 1.00 23.90 320 GLN B C 1
ATOM 7782 O O . GLN B 1 320 ? -24.999 9.871 3.086 1.00 22.15 320 GLN B O 1
ATOM 7788 N N . GLY B 1 321 ? -24.126 9.185 1.132 1.00 24.48 321 GLY B N 1
ATOM 7789 C CA . GLY B 1 321 ? -25.417 8.873 0.549 1.00 27.31 321 GLY B CA 1
ATOM 7790 C C . GLY B 1 321 ? -26.122 10.108 0.027 1.00 30.33 321 GLY B C 1
ATOM 7791 O O . GLY B 1 321 ? -25.837 11.227 0.457 1.00 32.77 321 GLY B O 1
ATOM 7792 N N . HIS B 1 322 ? -27.044 9.901 -0.909 1.00 40.65 322 HIS B N 1
ATOM 7793 C CA . HIS B 1 322 ? -27.816 10.995 -1.497 1.00 37.01 322 HIS B CA 1
ATOM 7794 C C . HIS B 1 322 ? -29.285 10.953 -1.074 1.00 37.22 322 HIS B C 1
ATOM 7795 O O . HIS B 1 322 ? -29.833 9.883 -0.801 1.00 39.35 322 HIS B O 1
ATOM 7802 N N . LEU B 1 323 ? -29.914 12.123 -1.013 1.00 44.96 323 LEU B N 1
ATOM 7803 C CA . LEU B 1 323 ? -31.368 12.220 -0.914 1.00 45.72 323 LEU B CA 1
ATOM 7804 C C . LEU B 1 323 ? -31.873 12.644 -2.283 1.00 46.42 323 LEU B C 1
ATOM 7805 O O . LEU B 1 323 ? -31.640 11.961 -3.282 1.00 42.85 323 LEU B O 1
ATOM 7810 N N . ASP B 1 324 ? -32.555 13.784 -2.321 1.00 70.58 324 ASP B N 1
ATOM 7811 C CA . ASP B 1 324 ? -32.679 14.545 -3.553 1.00 77.90 324 ASP B CA 1
ATOM 7812 C C . ASP B 1 324 ? -31.274 15.044 -3.878 1.00 78.43 324 ASP B C 1
ATOM 7813 O O . ASP B 1 324 ? -30.382 14.946 -3.031 1.00 81.27 324 ASP B O 1
ATOM 7818 N N . ASP B 1 325 ? -31.073 15.566 -5.086 1.00 58.62 325 ASP B N 1
ATOM 7819 C CA . ASP B 1 325 ? -29.763 16.068 -5.510 1.00 60.03 325 ASP B CA 1
ATOM 7820 C C . ASP B 1 325 ? -28.748 14.924 -5.564 1.00 65.57 325 ASP B C 1
ATOM 7821 O O . ASP B 1 325 ? -28.133 14.577 -4.555 1.00 75.10 325 ASP B O 1
ATOM 7826 N N . LYS B 1 326 ? -28.574 14.347 -6.750 1.00 46.73 326 LYS B N 1
ATOM 7827 C CA . LYS B 1 326 ? -27.667 13.216 -6.934 1.00 45.43 326 LYS B CA 1
ATOM 7828 C C . LYS B 1 326 ? -26.277 13.639 -7.400 1.00 44.28 326 LYS B C 1
ATOM 7829 O O . LYS B 1 326 ? -25.546 12.844 -7.992 1.00 47.78 326 LYS B O 1
ATOM 7835 N N . GLN B 1 327 ? -25.916 14.889 -7.135 1.00 63.57 327 GLN B N 1
ATOM 7836 C CA . GLN B 1 327 ? -24.605 15.396 -7.514 1.00 67.11 327 GLN B CA 1
ATOM 7837 C C . GLN B 1 327 ? -23.739 15.583 -6.279 1.00 61.01 327 GLN B C 1
ATOM 7838 O O . GLN B 1 327 ? -22.516 15.456 -6.340 1.00 56.25 327 GLN B O 1
ATOM 7844 N N . VAL B 1 328 ? -24.383 15.893 -5.159 1.00 52.54 328 VAL B N 1
ATOM 7845 C CA . VAL B 1 328 ? -23.684 16.063 -3.891 1.00 50.57 328 VAL B CA 1
ATOM 7846 C C . VAL B 1 328 ? -24.346 15.227 -2.806 1.00 46.13 328 VAL B C 1
ATOM 7847 O O . VAL B 1 328 ? -25.556 15.318 -2.594 1.00 47.15 328 VAL B O 1
ATOM 7851 N N . GLU B 1 329 ? -23.550 14.409 -2.127 1.00 36.09 329 GLU B N 1
ATOM 7852 C CA . GLU B 1 329 ? -24.050 13.609 -1.019 1.00 31.67 329 GLU B CA 1
ATOM 7853 C C . GLU B 1 329 ? -24.445 14.518 0.139 1.00 31.81 329 GLU B C 1
ATOM 7854 O O . GLU B 1 329 ? -23.935 15.632 0.263 1.00 30.20 329 GLU B O 1
ATOM 7860 N N . VAL B 1 330 ? -25.355 14.042 0.981 1.00 35.44 330 VAL B N 1
ATOM 7861 C CA . VAL B 1 330 ? -25.886 14.856 2.068 1.00 34.79 330 VAL B CA 1
ATOM 7862 C C . VAL B 1 330 ? -25.129 14.645 3.372 1.00 31.31 330 VAL B C 1
ATOM 7863 O O . VAL B 1 330 ? -24.618 13.553 3.634 1.00 30.83 330 VAL B O 1
ATOM 7867 N N . LYS B 1 331 ? -25.054 15.698 4.184 1.00 28.92 331 LYS B N 1
ATOM 7868 C CA . LYS B 1 331 ? -24.568 15.569 5.553 1.00 27.55 331 LYS B CA 1
ATOM 7869 C C . LYS B 1 331 ? -25.414 14.522 6.263 1.00 28.03 331 LYS B C 1
ATOM 7870 O O . LYS B 1 331 ? -26.640 14.527 6.148 1.00 30.36 331 LYS B O 1
ATOM 7876 N N . VAL B 1 332 ? -24.770 13.615 6.988 1.00 33.19 332 VAL B N 1
ATOM 7877 C CA . VAL B 1 332 ? -25.495 12.501 7.584 1.00 33.41 332 VAL B CA 1
ATOM 7878 C C . VAL B 1 332 ? -26.438 12.973 8.690 1.00 34.89 332 VAL B C 1
ATOM 7879 O O . VAL B 1 332 ? -27.341 12.243 9.093 1.00 36.65 332 VAL B O 1
ATOM 7883 N N . LEU B 1 333 ? -26.239 14.206 9.151 1.00 26.55 333 LEU B N 1
ATOM 7884 C CA . LEU B 1 333 ? -27.115 14.827 10.139 1.00 27.31 333 LEU B CA 1
ATOM 7885 C C . LEU B 1 333 ? -28.486 15.152 9.535 1.00 31.95 333 LEU B C 1
ATOM 7886 O O . LEU B 1 333 ? -29.413 15.542 10.247 1.00 33.35 333 LEU B O 1
ATOM 7891 N N . ASP B 1 334 ? -28.606 14.988 8.220 1.00 40.69 334 ASP B N 1
ATOM 7892 C CA . ASP B 1 334 ? -29.856 15.243 7.509 1.00 41.36 334 ASP B CA 1
ATOM 7893 C C . ASP B 1 334 ? -30.769 14.012 7.503 1.00 43.74 334 ASP B C 1
ATOM 7894 O O . ASP B 1 334 ? -31.953 14.105 7.170 1.00 49.61 334 ASP B O 1
ATOM 7899 N N . TYR B 1 335 ? -30.216 12.860 7.873 1.00 31.69 335 TYR B N 1
ATOM 7900 C CA . TYR B 1 335 ? -30.988 11.620 7.923 1.00 27.64 335 TYR B CA 1
ATOM 7901 C C . TYR B 1 335 ? -31.800 11.527 9.213 1.00 29.27 335 TYR B C 1
ATOM 7902 O O . TYR B 1 335 ? -31.333 11.934 10.274 1.00 29.19 335 TYR B O 1
ATOM 7911 N N . GLN B 1 336 ? -33.008 10.977 9.121 1.00 39.88 336 GLN B N 1
ATOM 7912 C CA . GLN B 1 336 ? -33.912 10.932 10.267 1.00 39.96 336 GLN B CA 1
ATOM 7913 C C . GLN B 1 336 ? -33.382 10.048 11.393 1.00 43.04 336 GLN B C 1
ATOM 7914 O O . GLN B 1 336 ? -33.446 10.418 12.568 1.00 48.84 336 GLN B O 1
ATOM 7920 N N . THR B 1 337 ? -32.867 8.878 11.028 1.00 43.48 337 THR B N 1
ATOM 7921 C CA . THR B 1 337 ? -32.286 7.960 12.000 1.00 45.34 337 THR B CA 1
ATOM 7922 C C . THR B 1 337 ? -31.170 8.629 12.793 1.00 42.90 337 THR B C 1
ATOM 7923 O O . THR B 1 337 ? -31.079 8.469 14.010 1.00 39.78 337 THR B O 1
ATOM 7927 N N . GLN B 1 338 ? -30.329 9.385 12.097 1.00 37.30 338 GLN B N 1
ATOM 7928 C CA . GLN B 1 338 ? -29.232 10.097 12.741 1.00 36.53 338 GLN B CA 1
ATOM 7929 C C . GLN B 1 338 ? -29.740 11.063 13.801 1.00 37.76 338 GLN B C 1
ATOM 7930 O O . GLN B 1 338 ? -29.294 11.031 14.949 1.00 35.42 338 GLN B O 1
ATOM 7936 N N . GLN B 1 339 ? -30.659 11.935 13.394 1.00 39.69 339 GLN B N 1
ATOM 7937 C CA . GLN B 1 339 ? -31.306 12.876 14.302 1.00 39.80 339 GLN B CA 1
ATOM 7938 C C . GLN B 1 339 ? -31.990 12.130 15.442 1.00 38.19 339 GLN B C 1
ATOM 7939 O O . GLN B 1 339 ? -31.994 12.585 16.587 1.00 40.55 339 GLN B O 1
ATOM 7945 N N . HIS B 1 340 ? -32.564 10.977 15.115 1.00 40.00 340 HIS B N 1
ATOM 7946 C CA . HIS B 1 340 ? -33.249 10.146 16.099 1.00 41.08 340 HIS B CA 1
ATOM 7947 C C . HIS B 1 340 ? -32.285 9.563 17.117 1.00 40.58 340 HIS B C 1
ATOM 7948 O O . HIS B 1 340 ? -32.595 9.475 18.303 1.00 43.36 340 HIS B O 1
ATOM 7955 N N . ARG B 1 341 ? -31.115 9.157 16.643 1.00 35.60 341 ARG B N 1
ATOM 7956 C CA . ARG B 1 341 ? -30.151 8.483 17.500 1.00 31.64 341 ARG B CA 1
ATOM 7957 C C . ARG B 1 341 ? -29.233 9.472 18.217 1.00 31.04 341 ARG B C 1
ATOM 7958 O O . ARG B 1 341 ? -28.304 9.069 18.922 1.00 31.26 341 ARG B O 1
ATOM 7966 N N . LEU B 1 342 ? -29.510 10.764 18.059 1.00 42.12 342 LEU B N 1
ATOM 7967 C CA . LEU B 1 342 ? -28.675 11.801 18.664 1.00 44.22 342 LEU B CA 1
ATOM 7968 C C . LEU B 1 342 ? -29.456 12.798 19.523 1.00 46.29 342 LEU B C 1
ATOM 7969 O O . LEU B 1 342 ? -29.111 13.014 20.683 1.00 53.74 342 LEU B O 1
ATOM 7974 N N . PHE B 1 343 ? -30.498 13.399 18.955 1.00 33.74 343 PHE B N 1
ATOM 7975 C CA . PHE B 1 343 ? -31.187 14.529 19.587 1.00 32.89 343 PHE B CA 1
ATOM 7976 C C . PHE B 1 343 ? -31.930 14.204 20.895 1.00 33.60 343 PHE B C 1
ATOM 7977 O O . PHE B 1 343 ? -31.898 15.014 21.828 1.00 39.26 343 PHE B O 1
ATOM 7985 N N . PRO B 1 344 ? -32.622 13.046 20.965 1.00 30.34 344 PRO B N 1
ATOM 7986 C CA . PRO B 1 344 ? -33.183 12.650 22.261 1.00 31.25 344 PRO B CA 1
ATOM 7987 C C . PRO B 1 344 ? -32.133 12.594 23.370 1.00 34.08 344 PRO B C 1
ATOM 7988 O O . PRO B 1 344 ? -32.413 12.996 24.502 1.00 39.65 344 PRO B O 1
ATOM 7992 N N . SER B 1 345 ? -30.943 12.101 23.036 1.00 32.79 345 SER B N 1
ATOM 7993 C CA . SER B 1 345 ? -29.827 12.050 23.975 1.00 32.95 345 SER B CA 1
ATOM 7994 C C . SER B 1 345 ? -29.296 13.448 24.254 1.00 32.98 345 SER B C 1
ATOM 7995 O O . SER B 1 345 ? -28.776 13.722 25.334 1.00 34.91 345 SER B O 1
ATOM 7998 N N . LEU B 1 346 ? -29.418 14.327 23.266 1.00 35.22 346 LEU B N 1
ATOM 7999 C CA . LEU B 1 346 ? -29.051 15.724 23.448 1.00 34.60 346 LEU B CA 1
ATOM 8000 C C . LEU B 1 346 ? -30.027 16.381 24.411 1.00 35.66 346 LEU B C 1
ATOM 8001 O O . LEU B 1 346 ? -29.630 17.135 25.300 1.00 34.79 346 LEU B O 1
ATOM 8006 N N . ALA B 1 347 ? -31.307 16.079 24.228 1.00 49.37 347 ALA B N 1
ATOM 8007 C CA . ALA B 1 347 ? -32.343 16.533 25.140 1.00 47.67 347 ALA B CA 1
ATOM 8008 C C . ALA B 1 347 ? -32.075 16.013 26.548 1.00 47.16 347 ALA B C 1
ATOM 8009 O O . ALA B 1 347 ? -32.315 16.709 27.533 1.00 47.68 347 ALA B O 1
ATOM 8011 N N . ARG B 1 348 ? -31.563 14.790 26.634 1.00 30.48 348 ARG B N 1
ATOM 8012 C CA . ARG B 1 348 ? -31.273 14.176 27.925 1.00 30.40 348 ARG B CA 1
ATOM 8013 C C . ARG B 1 348 ? -30.126 14.881 28.636 1.00 33.99 348 ARG B C 1
ATOM 8014 O O . ARG B 1 348 ? -30.171 15.078 29.849 1.00 40.57 348 ARG B O 1
ATOM 8022 N N . ALA B 1 349 ? -29.107 15.260 27.870 1.00 61.08 349 ALA B N 1
ATOM 8023 C CA . ALA B 1 349 ? -27.947 15.973 28.396 1.00 59.18 349 ALA B CA 1
ATOM 8024 C C . ALA B 1 349 ? -28.354 17.240 29.143 1.00 55.83 349 ALA B C 1
ATOM 8025 O O . ALA B 1 349 ? -27.895 17.494 30.257 1.00 57.22 349 ALA B O 1
ATOM 8027 N N . TYR B 1 350 ? -29.220 18.031 28.516 1.00 32.25 350 TYR B N 1
ATOM 8028 C CA . TYR B 1 350 ? -29.759 19.236 29.139 1.00 31.11 350 TYR B CA 1
ATOM 8029 C C . TYR B 1 350 ? -30.636 18.889 30.334 1.00 32.51 350 TYR B C 1
ATOM 8030 O O . TYR B 1 350 ? -30.535 19.502 31.397 1.00 27.58 350 TYR B O 1
ATOM 8039 N N . ALA B 1 351 ? -31.500 17.898 30.141 1.00 43.06 351 ALA B N 1
ATOM 8040 C CA . ALA B 1 351 ? -32.432 17.467 31.175 1.00 46.70 351 ALA B CA 1
ATOM 8041 C C . ALA B 1 351 ? -31.705 17.006 32.437 1.00 46.28 351 ALA B C 1
ATOM 8042 O O . ALA B 1 351 ? -32.079 17.392 33.544 1.00 48.51 351 ALA B O 1
ATOM 8044 N N . PHE B 1 352 ? -30.668 16.188 32.271 1.00 46.82 352 PHE B N 1
ATOM 8045 C CA . PHE B 1 352 ? -29.960 15.620 33.417 1.00 44.80 352 PHE B CA 1
ATOM 8046 C C . PHE B 1 352 ? -29.212 16.693 34.204 1.00 44.26 352 PHE B C 1
ATOM 8047 O O . PHE B 1 352 ? -29.103 16.619 35.428 1.00 44.67 352 PHE B O 1
ATOM 8055 N N . ILE B 1 353 ? -28.704 17.690 33.488 1.00 34.17 353 ILE B N 1
ATOM 8056 C CA . ILE B 1 353 ? -27.928 18.773 34.083 1.00 35.78 353 ILE B CA 1
ATOM 8057 C C . ILE B 1 353 ? -28.819 19.705 34.899 1.00 39.92 353 ILE B C 1
ATOM 8058 O O . ILE B 1 353 ? -28.470 20.089 36.017 1.00 43.92 353 ILE B O 1
ATOM 8063 N N . PHE B 1 354 ? -29.971 20.063 34.340 1.00 49.61 354 PHE B N 1
ATOM 8064 C CA . PHE B 1 354 ? -30.948 20.864 35.070 1.00 46.24 354 PHE B CA 1
ATOM 8065 C C . PHE B 1 354 ? -31.439 20.078 36.280 1.00 49.06 354 PHE B C 1
ATOM 8066 O O . PHE B 1 354 ? -31.638 20.629 37.362 1.00 46.82 354 PHE B O 1
ATOM 8074 N N . THR B 1 355 ? -31.622 18.778 36.082 1.00 34.51 355 THR B N 1
ATOM 8075 C CA . THR B 1 355 ? -31.989 17.881 37.167 1.00 35.63 355 THR B CA 1
ATOM 8076 C C . THR B 1 355 ? -30.861 17.844 38.197 1.00 37.01 355 THR B C 1
ATOM 8077 O O . THR B 1 355 ? -31.106 17.720 39.397 1.00 34.94 355 THR B O 1
ATOM 8081 N N . GLY B 1 356 ? -29.627 17.980 37.717 1.00 58.91 356 GLY B N 1
ATOM 8082 C CA . GLY B 1 356 ? -28.459 18.000 38.580 1.00 55.68 356 GLY B CA 1
ATOM 8083 C C . GLY B 1 356 ? -28.374 19.214 39.489 1.00 55.04 356 GLY B C 1
ATOM 8084 O O . GLY B 1 356 ? -28.020 19.085 40.658 1.00 60.95 356 GLY B O 1
ATOM 8085 N N . PHE B 1 357 ? -28.695 20.392 38.958 1.00 33.53 357 PHE B N 1
ATOM 8086 C CA . PHE B 1 357 ? -28.634 21.629 39.743 1.00 30.77 357 PHE B CA 1
ATOM 8087 C C . PHE B 1 357 ? -29.536 21.572 40.973 1.00 30.65 357 PHE B C 1
ATOM 8088 O O . PHE B 1 357 ? -29.176 22.060 42.045 1.00 29.57 357 PHE B O 1
ATOM 8096 N N . GLU B 1 358 ? -30.713 20.980 40.806 1.00 42.96 358 GLU B N 1
ATOM 8097 C CA . GLU B 1 358 ? -31.685 20.877 41.888 1.00 46.34 358 GLU B CA 1
ATOM 8098 C C . GLU B 1 358 ? -31.203 19.947 42.993 1.00 51.68 358 GLU B C 1
ATOM 8099 O O . GLU B 1 358 ? -31.337 20.260 44.173 1.00 60.36 358 GLU B O 1
ATOM 8105 N N . THR B 1 359 ? -30.641 18.805 42.607 1.00 48.84 359 THR B N 1
ATOM 8106 C CA . THR B 1 359 ? -30.150 17.832 43.577 1.00 50.38 359 THR B CA 1
ATOM 8107 C C . THR B 1 359 ? -28.822 18.255 44.197 1.00 52.02 359 THR B C 1
ATOM 8108 O O . THR B 1 359 ? -28.541 17.927 45.350 1.00 53.68 359 THR B O 1
ATOM 8112 N N . ILE B 1 360 ? -28.004 18.973 43.433 1.00 66.84 360 ILE B N 1
ATOM 8113 C CA . ILE B 1 360 ? -26.748 19.503 43.958 1.00 69.28 360 ILE B CA 1
ATOM 8114 C C . ILE B 1 360 ? -27.032 20.496 45.079 1.00 72.09 360 ILE B C 1
ATOM 8115 O O . ILE B 1 360 ? -26.420 20.436 46.147 1.00 70.77 360 ILE B O 1
ATOM 8120 N N . HIS B 1 361 ? -27.972 21.404 44.831 1.00 91.59 361 HIS B N 1
ATOM 8121 C CA . HIS B 1 361 ? -28.356 22.397 45.826 1.00 96.18 361 HIS B CA 1
ATOM 8122 C C . HIS B 1 361 ? -29.112 21.737 46.971 1.00 90.96 361 HIS B C 1
ATOM 8123 O O . HIS B 1 361 ? -28.980 22.142 48.122 1.00 92.12 361 HIS B O 1
ATOM 8130 N N . LEU B 1 362 ? -29.899 20.717 46.641 1.00 60.17 362 LEU B N 1
ATOM 8131 C CA .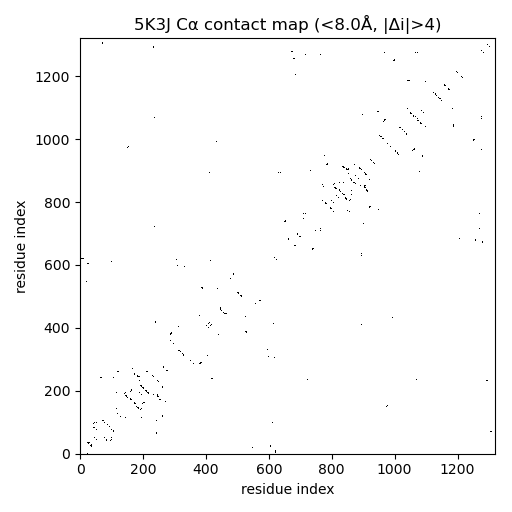 LEU B 1 362 ? -30.667 19.975 47.636 1.00 62.91 362 LEU B CA 1
ATOM 8132 C C . LEU B 1 362 ? -29.741 19.384 48.691 1.00 68.55 362 LEU B C 1
ATOM 8133 O O . LEU B 1 362 ? -30.016 19.458 49.887 1.00 77.32 362 LEU B O 1
ATOM 8138 N N . TYR B 1 363 ? -28.629 18.815 48.238 1.00 58.43 363 TYR B N 1
ATOM 8139 C CA . TYR B 1 363 ? -27.686 18.163 49.137 1.00 52.80 363 TYR B CA 1
ATOM 8140 C C . TYR B 1 363 ? -26.866 19.147 49.967 1.00 53.00 363 TYR B C 1
ATOM 8141 O O . TYR B 1 363 ? -26.634 18.915 51.154 1.00 49.68 363 TYR B O 1
ATOM 8150 N N . SER B 1 364 ? -26.416 20.235 49.347 1.00 45.51 364 SER B N 1
ATOM 8151 C CA . SER B 1 364 ? -25.614 21.229 50.056 1.00 48.70 364 SER B CA 1
ATOM 8152 C C . SER B 1 364 ? -26.486 22.010 51.033 1.00 51.96 364 SER B C 1
ATOM 8153 O O . SER B 1 364 ? -25.982 22.733 51.892 1.00 51.87 364 SER B O 1
ATOM 8156 N N . GLN B 1 365 ? -27.800 21.855 50.886 1.00 74.26 365 GLN B N 1
ATOM 8157 C CA . GLN B 1 365 ? -28.774 22.484 51.769 1.00 78.37 365 GLN B CA 1
ATOM 8158 C C . GLN B 1 365 ? -29.160 21.512 52.872 1.00 74.27 365 GLN B C 1
ATOM 8159 O O . GLN B 1 365 ? -29.244 21.876 54.045 1.00 81.84 365 GLN B O 1
ATOM 8165 N N . LEU B 1 366 ? -29.380 20.262 52.477 1.00 62.65 366 LEU B N 1
ATOM 8166 C CA . LEU B 1 366 ? -29.623 19.177 53.419 1.00 64.50 366 LEU B CA 1
ATOM 8167 C C . LEU B 1 366 ? -28.293 18.628 53.925 1.00 62.35 366 LEU B C 1
ATOM 8168 O O . LEU B 1 366 ? -28.154 17.436 54.205 1.00 68.71 366 LEU B O 1
ATOM 8173 N N . LEU B 1 367 ? -27.315 19.522 54.014 1.00 46.61 367 LEU B N 1
ATOM 8174 C CA . LEU B 1 367 ? -26.052 19.261 54.682 1.00 48.40 367 LEU B CA 1
ATOM 8175 C C . LEU B 1 367 ? -26.023 20.152 55.914 1.00 56.23 367 LEU B C 1
ATOM 8176 O O . LEU B 1 367 ? -25.479 19.781 56.956 1.00 63.68 367 LEU B O 1
ATOM 8181 N N . LYS B 1 368 ? -26.619 21.334 55.777 1.00 88.81 368 LYS B N 1
ATOM 8182 C CA . LYS B 1 368 ? -26.782 22.257 56.891 1.00 94.06 368 LYS B CA 1
ATOM 8183 C C . LYS B 1 368 ? -27.907 21.773 57.789 1.00 93.28 368 LYS B C 1
ATOM 8184 O O . LYS B 1 368 ? -27.934 22.062 58.984 1.00 83.28 368 LYS B O 1
ATOM 8190 N N . ASP B 1 369 ? -28.837 21.032 57.198 1.00 102.43 369 ASP B N 1
ATOM 8191 C CA . ASP B 1 369 ? -29.929 20.438 57.952 1.00 104.89 369 ASP B CA 1
ATOM 8192 C C . ASP B 1 369 ? -29.409 19.366 58.902 1.00 101.76 369 ASP B C 1
ATOM 8193 O O . ASP B 1 369 ? -30.090 18.988 59.850 1.00 103.35 369 ASP B O 1
ATOM 8198 N N . VAL B 1 370 ? -28.193 18.893 58.650 1.00 74.23 370 VAL B N 1
ATOM 8199 C CA . VAL B 1 370 ? -27.608 17.815 59.436 1.00 69.51 370 VAL B CA 1
ATOM 8200 C C . VAL B 1 370 ? -26.646 18.384 60.490 1.00 66.59 370 VAL B C 1
ATOM 8201 O O . VAL B 1 370 ? -26.034 17.644 61.260 1.00 73.33 370 VAL B O 1
ATOM 8205 N N . ASP B 1 371 ? -26.529 19.707 60.540 1.00 69.75 371 ASP B N 1
ATOM 8206 C CA . ASP B 1 371 ? -25.802 20.344 61.635 1.00 73.73 371 ASP B CA 1
ATOM 8207 C C . ASP B 1 371 ? -26.793 20.976 62.602 1.00 79.52 371 ASP B C 1
ATOM 8208 O O . ASP B 1 371 ? -26.453 21.313 63.736 1.00 82.47 371 ASP B O 1
ATOM 8213 N N . MET B 1 372 ? -28.023 21.141 62.132 1.00 121.15 372 MET B N 1
ATOM 8214 C CA . MET B 1 372 ? -29.169 21.148 63.022 1.00 127.78 372 MET B CA 1
ATOM 8215 C C . MET B 1 372 ? -29.541 19.673 63.135 1.00 123.28 372 MET B C 1
ATOM 8216 O O . MET B 1 372 ? -29.030 18.854 62.372 1.00 122.17 372 MET B O 1
ATOM 8221 N N . GLY B 1 373 ? -30.411 19.320 64.073 1.00 96.48 373 GLY B N 1
ATOM 8222 C CA . GLY B 1 373 ? -30.752 17.924 64.282 1.00 97.66 373 GLY B CA 1
ATOM 8223 C C . GLY B 1 373 ? -31.707 17.337 63.256 1.00 96.30 373 GLY B C 1
ATOM 8224 O O . GLY B 1 373 ? -32.296 16.281 63.486 1.00 83.31 373 GLY B O 1
ATOM 8225 N N . ASN B 1 374 ? -31.854 18.010 62.118 1.00 105.40 374 ASN B N 1
ATOM 8226 C CA . ASN B 1 374 ? -32.833 17.612 61.112 1.00 104.84 374 ASN B CA 1
ATOM 8227 C C . ASN B 1 374 ? -32.349 16.478 60.211 1.00 101.88 374 ASN B C 1
ATOM 8228 O O . ASN B 1 374 ? -31.217 16.488 59.724 1.00 102.24 374 ASN B O 1
ATOM 8233 N N . THR B 1 375 ? -33.215 15.492 60.004 1.00 55.60 375 THR B N 1
ATOM 8234 C CA . THR B 1 375 ? -32.974 14.443 59.018 1.00 53.45 375 THR B CA 1
ATOM 8235 C C . THR B 1 375 ? -34.242 14.223 58.199 1.00 60.17 375 THR B C 1
ATOM 8236 O O . THR B 1 375 ? -35.045 15.139 58.033 1.00 62.52 375 THR B O 1
ATOM 8240 N N . SER B 1 376 ? -34.406 13.015 57.667 1.00 74.44 376 SER B N 1
ATOM 8241 C CA . SER B 1 376 ? -35.612 12.622 56.925 1.00 81.78 376 SER B CA 1
ATOM 8242 C C . SER B 1 376 ? -35.853 13.441 55.648 1.00 83.63 376 SER B C 1
ATOM 8243 O O . SER B 1 376 ? -36.554 12.990 54.743 1.00 82.48 376 SER B O 1
ATOM 8246 N N . GLY B 1 377 ? -35.293 14.646 55.585 1.00 70.99 377 GLY B N 1
ATOM 8247 C CA . GLY B 1 377 ? -35.095 15.324 54.318 1.00 67.08 377 GLY B CA 1
ATOM 8248 C C . GLY B 1 377 ? -33.865 14.647 53.753 1.00 64.81 377 GLY B C 1
ATOM 8249 O O . GLY B 1 377 ? -33.620 14.626 52.546 1.00 55.43 377 GLY B O 1
ATOM 8250 N N . MET B 1 378 ? -33.091 14.083 54.673 1.00 78.96 378 MET B N 1
ATOM 8251 C CA . MET B 1 378 ? -31.967 13.222 54.355 1.00 82.21 378 MET B CA 1
ATOM 8252 C C . MET B 1 378 ? -32.444 11.960 53.645 1.00 81.65 378 MET B C 1
ATOM 8253 O O . MET B 1 378 ? -31.982 11.640 52.551 1.00 87.81 378 MET B O 1
ATOM 8258 N N . ALA B 1 379 ? -33.376 11.252 54.275 1.00 88.27 379 ALA B N 1
ATOM 8259 C CA . ALA B 1 379 ? -33.917 10.015 53.720 1.00 90.94 379 ALA B CA 1
ATOM 8260 C C . ALA B 1 379 ? -34.638 10.252 52.394 1.00 85.48 379 ALA B C 1
ATOM 8261 O O . ALA B 1 379 ? -34.620 9.397 51.509 1.00 85.69 379 ALA B O 1
ATOM 8263 N N . ASP B 1 380 ? -35.276 11.411 52.263 1.00 118.61 380 ASP B N 1
ATOM 8264 C CA . ASP B 1 380 ? -35.997 11.746 51.041 1.00 117.85 380 ASP B CA 1
ATOM 8265 C C . ASP B 1 380 ? -35.042 12.095 49.906 1.00 111.61 380 ASP B C 1
ATOM 8266 O O . ASP B 1 380 ? -35.376 11.923 48.734 1.00 109.24 380 ASP B O 1
ATOM 8271 N N . LEU B 1 381 ? -33.856 12.584 50.250 1.00 65.04 381 LEU B N 1
ATOM 8272 C CA . LEU B 1 381 ? -32.864 12.916 49.235 1.00 60.84 381 LEU B CA 1
ATOM 8273 C C . LEU B 1 381 ? -32.127 11.665 48.767 1.00 62.79 381 LEU B C 1
ATOM 8274 O O . LEU B 1 381 ? -31.928 11.467 47.568 1.00 53.40 381 LEU B O 1
ATOM 8279 N N . HIS B 1 382 ? -31.725 10.833 49.724 1.00 92.57 382 HIS B N 1
ATOM 8280 C CA . HIS B 1 382 ? -31.041 9.575 49.436 1.00 93.82 382 HIS B CA 1
ATOM 8281 C C . HIS B 1 382 ? -31.790 8.730 48.417 1.00 92.87 382 HIS B C 1
ATOM 8282 O O . HIS B 1 382 ? -31.215 8.274 47.430 1.00 101.24 382 HIS B O 1
ATOM 8289 N N . ALA B 1 383 ? -33.075 8.520 48.676 1.00 80.59 383 ALA B N 1
ATOM 8290 C CA . ALA B 1 383 ? -33.915 7.700 47.814 1.00 79.09 383 ALA B CA 1
ATOM 8291 C C . ALA B 1 383 ? -34.026 8.272 46.405 1.00 72.98 383 ALA B C 1
ATOM 8292 O O . ALA B 1 383 ? -34.030 7.529 45.423 1.00 83.06 383 ALA B O 1
ATOM 8294 N N . LEU B 1 384 ? -34.125 9.594 46.309 1.00 62.11 384 LEU B N 1
ATOM 8295 C CA . LEU B 1 384 ? -34.234 10.248 45.013 1.00 67.16 384 LEU B CA 1
ATOM 8296 C C . LEU B 1 384 ? -32.953 10.071 44.202 1.00 66.12 384 LEU B C 1
ATOM 8297 O O . LEU B 1 384 ? -32.998 9.655 43.044 1.00 62.77 384 LEU B O 1
ATOM 8302 N N . THR B 1 385 ? -31.813 10.376 44.818 1.00 66.59 385 THR B N 1
ATOM 8303 C CA . THR B 1 385 ? -30.520 10.279 44.144 1.00 62.51 385 THR B CA 1
ATOM 8304 C C . THR B 1 385 ? -30.118 8.831 43.899 1.00 66.30 385 THR B C 1
ATOM 8305 O O . THR B 1 385 ? -29.251 8.550 43.072 1.00 66.83 385 THR B O 1
ATOM 8309 N N . SER B 1 386 ? -30.746 7.921 44.636 1.00 65.62 386 SER B N 1
ATOM 8310 C CA . SER B 1 386 ? -30.507 6.495 44.470 1.00 64.80 386 SER B CA 1
ATOM 8311 C C . SER B 1 386 ? -30.912 6.053 43.075 1.00 60.38 386 SER B C 1
ATOM 8312 O O . SER B 1 386 ? -30.107 5.496 42.333 1.00 54.85 386 SER B O 1
ATOM 8315 N N . GLY B 1 387 ? -32.164 6.313 42.721 1.00 29.48 387 GLY B N 1
ATOM 8316 C CA . GLY B 1 387 ? -32.649 5.998 41.393 1.00 30.62 387 GLY B CA 1
ATOM 8317 C C . GLY B 1 387 ? -32.123 6.963 40.350 1.00 32.58 387 GLY B C 1
ATOM 8318 O O . GLY B 1 387 ? -31.943 6.593 39.190 1.00 46.69 387 GLY B O 1
ATOM 8319 N N . LEU B 1 388 ? -31.872 8.204 40.759 1.00 32.75 388 LEU B N 1
ATOM 8320 C CA . LEU B 1 388 ? -31.416 9.220 39.818 1.00 31.11 388 LEU B CA 1
ATOM 8321 C C . LEU B 1 388 ? -30.073 8.840 39.212 1.00 27.61 388 LEU B C 1
ATOM 8322 O O . LEU B 1 388 ? -29.922 8.859 37.996 1.00 25.73 388 LEU B O 1
ATOM 8327 N N . LYS B 1 389 ? -29.106 8.481 40.051 1.00 37.06 389 LYS B N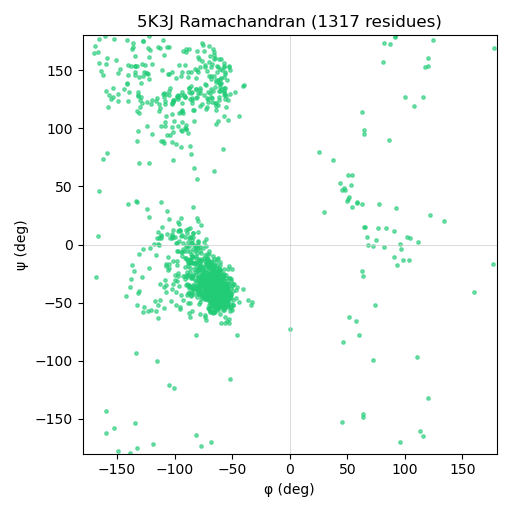 1
ATOM 8328 C CA . LYS B 1 389 ? -27.797 8.067 39.556 1.00 35.63 389 LYS B CA 1
ATOM 8329 C C . LYS B 1 389 ? -27.897 6.802 38.705 1.00 39.14 389 LYS B C 1
ATOM 8330 O O . LYS B 1 389 ? -27.086 6.589 37.807 1.00 40.61 389 LYS B O 1
ATOM 8336 N N . SER B 1 390 ? -28.895 5.969 38.983 1.00 43.19 390 SER B N 1
ATOM 8337 C CA . SER B 1 390 ? -29.063 4.718 38.251 1.00 46.14 390 SER B CA 1
ATOM 8338 C C . SER B 1 390 ? -29.593 4.940 36.835 1.00 39.47 390 SER B C 1
ATOM 8339 O O . SER B 1 390 ? -28.938 4.571 35.860 1.00 38.96 390 SER B O 1
ATOM 8342 N N . VAL B 1 391 ? -30.781 5.530 36.734 1.00 57.10 391 VAL B N 1
ATOM 8343 C CA . VAL B 1 391 ? -31.399 5.839 35.445 1.00 58.58 391 VAL B CA 1
ATOM 8344 C C . VAL B 1 391 ? -30.488 6.697 34.578 1.00 58.59 391 VAL B C 1
ATOM 8345 O O . VAL B 1 391 ? -30.279 6.408 33.398 1.00 55.40 391 VAL B O 1
ATOM 8349 N N . VAL B 1 392 ? -29.944 7.751 35.180 1.00 43.90 392 VAL B N 1
ATOM 8350 C CA . VAL B 1 392 ? -29.087 8.698 34.475 1.00 43.47 392 VAL B CA 1
ATOM 8351 C C . VAL B 1 392 ? -27.848 8.032 33.887 1.00 43.77 392 VAL B C 1
ATOM 8352 O O . VAL B 1 392 ? -27.567 8.189 32.704 1.00 51.77 392 VAL B O 1
ATOM 8356 N N . ALA B 1 393 ? -27.117 7.285 34.708 1.00 39.16 393 ALA B N 1
ATOM 8357 C CA . ALA B 1 393 ? -25.907 6.611 34.243 1.00 37.35 393 ALA B CA 1
ATOM 8358 C C . ALA B 1 393 ? -26.223 5.571 33.170 1.00 41.37 393 ALA B C 1
ATOM 8359 O O . ALA B 1 393 ? -25.441 5.378 32.237 1.00 42.85 393 ALA B O 1
ATOM 8361 N N . HIS B 1 394 ? -27.369 4.908 33.304 1.00 45.47 394 HIS B N 1
ATOM 8362 C CA . HIS B 1 394 ? -27.786 3.881 32.353 1.00 44.26 394 HIS B CA 1
ATOM 8363 C C . HIS B 1 394 ? -28.192 4.474 31.009 1.00 44.45 394 HIS B C 1
ATOM 8364 O O . HIS B 1 394 ? -27.818 3.966 29.954 1.00 48.55 394 HIS B O 1
ATOM 8371 N N . GLU B 1 395 ? -28.968 5.551 31.058 1.00 48.14 395 GLU B N 1
ATOM 8372 C CA . GLU B 1 395 ? -29.448 6.194 29.843 1.00 50.99 395 GLU B CA 1
ATOM 8373 C C . GLU B 1 395 ? -28.342 7.022 29.193 1.00 49.36 395 GLU B C 1
ATOM 8374 O O . GLU B 1 395 ? -28.307 7.166 27.971 1.00 49.07 395 GLU B O 1
ATOM 8380 N N . THR B 1 396 ? -27.441 7.561 30.013 1.00 35.49 396 THR B N 1
ATOM 8381 C CA . THR B 1 396 ? -26.272 8.273 29.502 1.00 32.10 396 THR B CA 1
ATOM 8382 C C . THR B 1 396 ? -25.395 7.331 28.686 1.00 29.04 396 THR B C 1
ATOM 8383 O O . THR B 1 396 ? -25.006 7.651 27.563 1.00 26.09 396 THR B O 1
ATOM 8387 N N . GLY B 1 397 ? -25.096 6.168 29.259 1.00 31.62 397 GLY B N 1
ATOM 8388 C CA . GLY B 1 397 ? -24.285 5.165 28.594 1.00 29.71 397 GLY B CA 1
ATOM 8389 C C . GLY B 1 397 ? -24.880 4.736 27.268 1.00 31.29 397 GLY B C 1
ATOM 8390 O O . GLY B 1 397 ? -24.160 4.527 26.290 1.00 30.34 397 GLY B O 1
ATOM 8391 N N . GLU B 1 398 ? -26.202 4.607 27.241 1.00 42.88 398 GLU B N 1
ATOM 8392 C CA . GLU B 1 398 ? -26.925 4.273 26.024 1.00 46.03 398 GLU B CA 1
ATOM 8393 C C . GLU B 1 398 ? -26.689 5.342 24.962 1.00 43.19 398 GLU B C 1
ATOM 8394 O O . GLU B 1 398 ? -26.394 5.036 23.808 1.00 39.84 398 GLU B O 1
ATOM 8400 N N . GLY B 1 399 ? -26.803 6.599 25.374 1.00 38.35 399 GLY B N 1
ATOM 8401 C CA . GLY B 1 399 ? -26.693 7.719 24.460 1.00 37.44 399 GLY B CA 1
ATOM 8402 C C . GLY B 1 399 ? -25.286 7.956 23.943 1.00 36.72 399 GLY B C 1
ATOM 8403 O O . GLY B 1 399 ? -25.112 8.422 22.817 1.00 34.66 399 GLY B O 1
ATOM 8404 N N . ILE B 1 400 ? -24.282 7.638 24.756 1.00 30.05 400 ILE B N 1
ATOM 8405 C CA . ILE B 1 400 ? -22.887 7.828 24.358 1.00 27.35 400 ILE B CA 1
ATOM 8406 C C . ILE B 1 400 ? -22.495 6.878 23.237 1.00 26.47 400 ILE B C 1
ATOM 8407 O O . ILE B 1 400 ? -21.868 7.285 22.259 1.00 23.65 400 ILE B O 1
ATOM 8412 N N . GLU B 1 401 ? -22.853 5.608 23.395 1.00 35.92 401 GLU B N 1
ATOM 8413 C CA . GLU B 1 401 ? -22.615 4.608 22.362 1.00 35.39 401 GLU B CA 1
ATOM 8414 C C . GLU B 1 401 ? -23.335 4.980 21.078 1.00 35.61 401 GLU B C 1
ATOM 8415 O O . GLU B 1 401 ? -22.796 4.822 19.983 1.00 40.70 401 GLU B O 1
ATOM 8421 N N . GLN B 1 402 ? -24.562 5.468 21.222 1.00 31.48 402 GLN B N 1
ATOM 8422 C CA . GLN B 1 402 ? -25.320 5.953 20.078 1.00 30.69 402 GLN B CA 1
ATOM 8423 C C . GLN B 1 402 ? -24.586 7.103 19.409 1.00 30.20 402 GLN B C 1
ATOM 8424 O O . GLN B 1 402 ? -24.588 7.214 18.189 1.00 30.67 402 GLN B O 1
ATOM 8430 N N . ALA B 1 403 ? -23.952 7.951 20.213 1.00 35.58 403 ALA B N 1
ATOM 8431 C CA . ALA B 1 403 ? -23.153 9.050 19.684 1.00 35.89 403 ALA B CA 1
ATOM 8432 C C . ALA B 1 403 ? -21.885 8.530 19.006 1.00 34.84 403 ALA B C 1
ATOM 8433 O O . ALA B 1 403 ? -21.435 9.091 18.006 1.00 37.47 403 ALA B O 1
ATOM 8435 N N . ARG B 1 404 ? -21.311 7.460 19.553 1.00 17.59 404 ARG B N 1
ATOM 8436 C CA . ARG B 1 404 ? -20.127 6.839 18.960 1.00 16.80 404 ARG B CA 1
ATOM 8437 C C . ARG B 1 404 ? -20.451 6.199 17.616 1.00 16.19 404 ARG B C 1
ATOM 8438 O O . ARG B 1 404 ? -19.845 6.535 16.597 1.00 18.40 404 ARG B O 1
ATOM 8446 N N . MET B 1 405 ? -21.404 5.269 17.631 1.00 31.12 405 MET B N 1
ATOM 8447 C CA . MET B 1 405 ? -21.814 4.543 16.432 1.00 31.94 405 MET B CA 1
ATOM 8448 C C . MET B 1 405 ? -22.304 5.497 15.347 1.00 30.13 405 MET B C 1
ATOM 8449 O O . MET B 1 405 ? -22.156 5.220 14.158 1.00 30.47 405 MET B O 1
ATOM 8454 N N . ALA B 1 406 ? -22.862 6.632 15.762 1.00 22.69 406 ALA B N 1
ATOM 8455 C CA . ALA B 1 406 ? -23.374 7.626 14.821 1.00 22.69 406 ALA B CA 1
ATOM 8456 C C . ALA B 1 406 ? -22.264 8.271 14.001 1.00 21.96 406 ALA B C 1
ATOM 8457 O O . ALA B 1 406 ? -22.533 9.004 13.052 1.00 22.84 406 ALA B O 1
ATOM 8459 N N . CYS B 1 407 ? -21.017 8.011 14.376 1.00 22.87 407 CYS B N 1
ATOM 8460 C CA . CYS B 1 407 ? -19.885 8.528 13.622 1.00 23.56 407 CYS B CA 1
ATOM 8461 C C . CYS B 1 407 ? -19.413 7.514 12.596 1.00 23.49 407 CYS B C 1
ATOM 8462 O O . CYS B 1 407 ? -18.380 7.704 11.956 1.00 23.97 407 CYS B O 1
ATOM 8465 N N . GLY B 1 408 ? -20.176 6.438 12.443 1.00 13.88 408 GLY B N 1
ATOM 8466 C CA . GLY B 1 408 ? -19.813 5.383 11.518 1.00 12.99 408 GLY B CA 1
ATOM 8467 C C . GLY B 1 408 ? -18.515 4.722 11.933 1.00 12.73 408 GLY B C 1
ATOM 8468 O O . GLY B 1 408 ? -18.206 4.643 13.121 1.00 13.39 408 GLY B O 1
ATOM 8469 N N . GLY B 1 409 ? -17.746 4.259 10.954 1.00 25.72 409 GLY B N 1
ATOM 8470 C CA . GLY B 1 409 ? -16.507 3.559 11.234 1.00 26.37 409 GLY B CA 1
ATOM 8471 C C . GLY B 1 409 ? -15.515 4.307 12.107 1.00 26.99 409 GLY B C 1
ATOM 8472 O O . GLY B 1 409 ? -14.913 3.715 13.000 1.00 28.03 409 GLY B O 1
ATOM 8473 N N . HIS B 1 410 ? -15.354 5.605 11.863 1.00 21.29 410 HIS B N 1
ATOM 8474 C CA . HIS B 1 410 ? -14.336 6.400 12.554 1.00 20.75 410 HIS B CA 1
ATOM 8475 C C . HIS B 1 410 ? -14.627 6.578 14.042 1.00 21.46 410 HIS B C 1
ATOM 8476 O O . HIS B 1 410 ? -13.721 6.850 14.830 1.00 20.46 410 HIS B O 1
ATOM 8483 N N . GLY B 1 411 ? -15.890 6.425 14.424 1.00 23.93 411 GLY B N 1
ATOM 8484 C CA . GLY B 1 411 ? -16.271 6.529 15.821 1.00 23.89 411 GLY B CA 1
ATOM 8485 C C . GLY B 1 411 ? -15.646 5.442 16.676 1.00 23.83 411 GLY B C 1
ATOM 8486 O O . GLY B 1 411 ? -15.525 5.583 17.893 1.00 26.20 411 GLY B O 1
ATOM 8487 N N . TYR B 1 412 ? -15.247 4.353 16.027 1.00 18.50 412 TYR B N 1
ATOM 8488 C CA . TYR B 1 412 ? -14.631 3.216 16.699 1.00 16.96 412 TYR B CA 1
ATOM 8489 C C . TYR B 1 412 ? -13.144 3.482 16.936 1.00 16.89 412 TYR B C 1
ATOM 8490 O O . TYR B 1 412 ? -12.504 2.839 17.774 1.00 16.00 412 TYR B O 1
ATOM 8499 N N . SER B 1 413 ? -12.608 4.438 16.182 1.00 18.31 413 SER B N 1
ATOM 8500 C CA . SER B 1 413 ? -11.221 4.863 16.327 1.00 17.97 413 SER B CA 1
ATOM 8501 C C . SER B 1 413 ? -11.081 5.691 17.589 1.00 17.51 413 SER B C 1
ATOM 8502 O O . SER B 1 413 ? -12.046 6.298 18.046 1.00 16.89 413 SER B O 1
ATOM 8505 N N . MET B 1 414 ? -9.881 5.715 18.155 1.00 21.35 414 MET B N 1
ATOM 8506 C CA . MET B 1 414 ? -9.625 6.519 19.343 1.00 21.93 414 MET B CA 1
ATOM 8507 C C . MET B 1 414 ? -9.594 8.000 18.990 1.00 21.46 414 MET B C 1
ATOM 8508 O O . MET B 1 414 ? -9.598 8.863 19.864 1.00 22.86 414 MET B O 1
ATOM 8513 N N . ALA B 1 415 ? -9.558 8.283 17.694 1.00 27.52 415 ALA B N 1
ATOM 8514 C CA . ALA B 1 415 ? -9.562 9.651 17.192 1.00 27.30 415 ALA B CA 1
ATOM 8515 C C . ALA B 1 415 ? -10.893 10.340 17.480 1.00 27.63 415 ALA B C 1
ATOM 8516 O O . ALA B 1 415 ? -10.988 11.567 17.422 1.00 25.37 415 ALA B O 1
ATOM 8518 N N . SER B 1 416 ? -11.918 9.544 17.779 1.00 26.06 416 SER B N 1
ATOM 8519 C CA . SER B 1 416 ? -13.220 10.063 18.185 1.00 26.47 416 SER B CA 1
ATOM 8520 C C . SER B 1 416 ? -13.233 10.352 19.683 1.00 26.05 416 SER B C 1
ATOM 8521 O O . SER B 1 416 ? -13.782 11.367 20.121 1.00 27.35 416 SER B O 1
ATOM 8524 N N . TYR B 1 417 ? -12.639 9.433 20.448 1.00 17.92 417 TYR B N 1
ATOM 8525 C CA . TYR B 1 417 ? -12.491 9.532 21.906 1.00 17.63 417 TYR B CA 1
ATOM 8526 C C . TYR B 1 417 ? -13.806 9.265 22.642 1.00 17.79 417 TYR B C 1
ATOM 8527 O O . TYR B 1 417 ? -13.869 9.361 23.869 1.00 18.44 417 TYR B O 1
ATOM 8536 N N . ILE B 1 418 ? -14.845 8.903 21.897 1.00 13.39 418 ILE B N 1
ATOM 8537 C CA . ILE B 1 418 ? -16.158 8.661 22.482 1.00 14.48 418 ILE B CA 1
ATOM 8538 C C . ILE B 1 418 ? -16.163 7.359 23.278 1.00 15.46 418 ILE B C 1
ATOM 8539 O O . ILE B 1 418 ? -16.928 7.210 24.230 1.00 15.20 418 ILE B O 1
ATOM 8544 N N . SER B 1 419 ? -15.296 6.423 22.898 1.00 28.28 419 SER B N 1
ATOM 8545 C CA . SER B 1 419 ? -15.208 5.141 23.597 1.00 27.96 419 SER B CA 1
ATOM 8546 C C . SER B 1 419 ? -14.579 5.300 24.979 1.00 28.07 419 SER B C 1
ATOM 8547 O O . SER B 1 419 ? -14.853 4.522 25.899 1.00 27.53 419 SER B O 1
ATOM 8550 N N . VAL B 1 420 ? -13.730 6.315 25.112 1.00 11.27 420 VAL B N 1
ATOM 8551 C CA . VAL B 1 420 ? -13.130 6.674 26.393 1.00 10.84 420 VAL B CA 1
ATOM 8552 C C . VAL B 1 420 ? -14.177 7.302 27.311 1.00 12.24 420 VAL B C 1
ATOM 8553 O O . VAL B 1 420 ? -14.268 6.952 28.487 1.00 11.97 420 VAL B O 1
ATOM 8557 N N . VAL B 1 421 ? -14.954 8.236 26.765 1.00 20.87 421 VAL B N 1
ATOM 8558 C CA . VAL B 1 421 ? -16.002 8.911 27.519 1.00 19.34 421 VAL B CA 1
ATOM 8559 C C . VAL B 1 421 ? -17.032 7.898 27.982 1.00 21.01 421 VAL B C 1
ATOM 8560 O O . VAL B 1 421 ? -17.585 8.012 29.076 1.00 22.45 421 VAL B O 1
ATOM 8564 N N . TYR B 1 422 ? -17.284 6.895 27.151 1.00 29.69 422 TYR B N 1
ATOM 8565 C CA . TYR B 1 422 ? -18.190 5.832 27.546 1.00 29.77 422 TYR B CA 1
ATOM 8566 C C . TYR B 1 422 ? -17.601 5.044 28.708 1.00 32.06 422 TYR B C 1
ATOM 8567 O O . TYR B 1 422 ? -18.226 4.928 29.762 1.00 37.07 422 TYR B O 1
ATOM 8576 N N . GLY B 1 423 ? -16.396 4.512 28.508 1.00 32.65 423 GLY B N 1
ATOM 8577 C CA . GLY B 1 423 ? -15.735 3.680 29.501 1.00 31.98 423 GLY B CA 1
ATOM 8578 C C . GLY B 1 423 ? -15.640 4.329 30.869 1.00 34.13 423 GLY B C 1
ATOM 8579 O O . GLY B 1 423 ? -15.851 3.680 31.892 1.00 35.18 423 GLY B O 1
ATOM 8580 N N . ILE B 1 424 ? -15.328 5.619 30.883 1.00 28.82 424 ILE B N 1
ATOM 8581 C CA . ILE B 1 424 ? -15.296 6.388 32.120 1.00 31.15 424 ILE B CA 1
ATOM 8582 C C . ILE B 1 424 ? -16.692 6.494 32.743 1.00 33.01 424 ILE B C 1
ATOM 8583 O O . ILE B 1 424 ? -16.910 6.077 33.883 1.00 35.45 424 ILE B O 1
ATOM 8588 N N . ALA B 1 425 ? -17.629 7.044 31.973 1.00 28.19 425 ALA B N 1
ATOM 8589 C CA . ALA B 1 425 ? -18.984 7.332 32.442 1.00 27.23 425 ALA B CA 1
ATOM 8590 C C . ALA B 1 425 ? -19.727 6.090 32.918 1.00 26.95 425 ALA B C 1
ATOM 8591 O O . ALA B 1 425 ? -20.315 6.092 34.001 1.00 27.45 425 ALA B O 1
ATOM 8593 N N . ILE B 1 426 ? -19.690 5.036 32.105 1.00 28.84 426 ILE B N 1
ATOM 8594 C CA . ILE B 1 426 ? -20.463 3.821 32.351 1.00 27.50 426 ILE B CA 1
ATOM 8595 C C . ILE B 1 426 ? -20.153 3.187 33.707 1.00 29.59 426 ILE B C 1
ATOM 8596 O O . ILE B 1 426 ? -20.959 2.427 34.240 1.00 33.90 426 ILE B O 1
ATOM 8601 N N . GLY B 1 427 ? -18.994 3.516 34.267 1.00 43.21 427 GLY B N 1
ATOM 8602 C CA . GLY B 1 427 ? -18.638 3.055 35.594 1.00 44.26 427 GLY B CA 1
ATOM 8603 C C . GLY B 1 427 ? -19.624 3.575 36.623 1.00 47.71 427 GLY B C 1
ATOM 8604 O O . GLY B 1 427 ? -19.789 2.988 37.693 1.00 45.86 427 GLY B O 1
ATOM 8605 N N . GLY B 1 428 ? -20.295 4.675 36.289 1.00 34.92 428 GLY B N 1
ATOM 8606 C CA . GLY B 1 428 ? -21.309 5.252 37.153 1.00 37.42 428 GLY B CA 1
ATOM 8607 C C . GLY B 1 428 ? -22.490 4.327 37.370 1.00 36.06 428 GLY B C 1
ATOM 8608 O O . GLY B 1 428 ? -23.326 4.561 38.240 1.00 33.83 428 GLY B O 1
ATOM 8609 N N . CYS B 1 429 ? -22.561 3.269 36.571 1.00 30.70 429 CYS B N 1
ATOM 8610 C CA . CYS B 1 429 ? -23.581 2.247 36.749 1.00 29.91 429 CYS B CA 1
ATOM 8611 C C . CYS B 1 429 ? -23.154 1.234 37.805 1.00 29.08 429 CYS B C 1
ATOM 8612 O O . CYS B 1 429 ? -23.914 0.329 38.154 1.00 30.05 429 CYS B O 1
ATOM 8615 N N . THR B 1 430 ? -21.934 1.393 38.311 1.00 32.75 430 THR B N 1
ATOM 8616 C CA . THR B 1 430 ? -21.417 0.500 39.342 1.00 29.72 430 THR B CA 1
ATOM 8617 C C . THR B 1 430 ? -20.985 1.236 40.612 1.00 29.89 430 THR B C 1
ATOM 8618 O O . THR B 1 430 ? -21.470 0.923 41.703 1.00 32.32 430 THR B O 1
ATOM 8622 N N . TYR B 1 431 ? -20.066 2.192 40.486 1.00 29.43 431 TYR B N 1
ATOM 8623 C CA . TYR B 1 431 ? -19.578 2.895 41.667 1.00 28.50 431 TYR B CA 1
ATOM 8624 C C . TYR B 1 431 ? -20.690 3.776 42.220 1.00 28.49 431 TYR B C 1
ATOM 8625 O O . TYR B 1 431 ? -21.660 4.066 41.518 1.00 26.32 431 TYR B O 1
ATOM 8634 N N . ALA B 1 432 ? -20.531 4.192 43.475 1.00 28.08 432 ALA B N 1
ATOM 8635 C CA . ALA B 1 432 ? -21.556 4.929 44.211 1.00 29.80 432 ALA B CA 1
ATOM 8636 C C . ALA B 1 432 ? -22.855 4.133 44.296 1.00 31.02 432 ALA B C 1
ATOM 8637 O O . ALA B 1 432 ? -23.947 4.696 44.239 1.00 30.71 432 ALA B O 1
ATOM 8639 N N . GLY B 1 433 ? -22.727 2.818 44.435 1.00 32.27 433 GLY B N 1
ATOM 8640 C CA . GLY B 1 433 ? -23.881 1.946 44.552 1.00 31.39 433 GLY B CA 1
ATOM 8641 C C . GLY B 1 433 ? -24.245 1.245 43.257 1.00 33.15 433 GLY B C 1
ATOM 8642 O O . GLY B 1 433 ? -24.418 1.890 42.221 1.00 32.82 433 GLY B O 1
ATOM 8643 N N . GLU B 1 434 ? -24.366 -0.080 43.319 1.00 36.66 434 GLU B N 1
ATOM 8644 C CA . GLU B 1 434 ? -24.767 -0.876 42.163 1.00 39.01 434 GLU B CA 1
ATOM 8645 C C . GLU B 1 434 ? -26.150 -0.437 41.692 1.00 39.63 434 GLU B C 1
ATOM 8646 O O . GLU B 1 434 ? -27.071 -0.296 42.498 1.00 41.58 434 GLU B O 1
ATOM 8652 N N . ASN B 1 435 ? -26.282 -0.226 40.385 1.00 39.22 435 ASN B N 1
ATOM 8653 C CA . ASN B 1 435 ? -27.483 0.367 39.802 1.00 38.28 435 ASN B CA 1
ATOM 8654 C C . ASN B 1 435 ? -28.796 -0.346 40.134 1.00 42.26 435 ASN B C 1
ATOM 8655 O O . ASN B 1 435 ? -29.799 0.313 40.404 1.00 46.77 435 ASN B O 1
ATOM 8660 N N . MET B 1 436 ? -28.796 -1.678 40.110 1.00 43.22 436 MET B N 1
ATOM 8661 C CA . MET B 1 436 ? -29.980 -2.444 40.502 1.00 40.74 436 MET B CA 1
ATOM 8662 C C . MET B 1 436 ? -30.327 -2.188 41.961 1.00 40.96 436 MET B C 1
ATOM 8663 O O . MET B 1 436 ? -31.459 -1.826 42.286 1.00 41.09 436 MET B O 1
ATOM 8668 N N . VAL B 1 437 ? -29.336 -2.384 42.830 1.00 44.72 437 VAL B N 1
ATOM 8669 C CA . VAL B 1 437 ? -29.487 -2.178 44.265 1.00 45.25 437 VAL B CA 1
ATOM 8670 C C . VAL B 1 437 ? -30.040 -0.792 44.567 1.00 52.13 437 VAL B C 1
ATOM 8671 O O . VAL B 1 437 ? -30.948 -0.639 45.385 1.00 58.51 437 VAL B O 1
ATOM 8675 N N . MET B 1 438 ? -29.492 0.211 43.889 1.00 37.23 438 MET B N 1
ATOM 8676 C CA . MET B 1 438 ? -29.889 1.597 44.112 1.00 38.35 438 MET B CA 1
ATOM 8677 C C . MET B 1 438 ? -31.299 1.871 43.588 1.00 42.15 438 MET B C 1
ATOM 8678 O O . MET B 1 438 ? -31.988 2.756 44.093 1.00 49.29 438 MET B O 1
ATOM 8683 N N . LEU B 1 439 ? -31.726 1.114 42.580 1.00 60.97 439 LEU B N 1
ATOM 8684 C CA . LEU B 1 439 ? -33.101 1.199 42.093 1.00 62.09 439 LEU B CA 1
ATOM 8685 C C . LEU B 1 439 ? -34.050 0.564 43.105 1.00 69.84 439 LEU B C 1
ATOM 8686 O O . LEU B 1 439 ? -35.221 0.939 43.200 1.00 65.41 439 LEU B O 1
ATOM 8691 N N . LEU B 1 440 ? -33.530 -0.397 43.864 1.00 60.95 440 LEU B N 1
ATOM 8692 C CA . LEU B 1 440 ? -34.304 -1.092 44.885 1.00 62.70 440 LEU B CA 1
ATOM 8693 C C . LEU B 1 440 ? -34.387 -0.281 46.169 1.00 67.48 440 LEU B C 1
ATOM 8694 O O . LEU B 1 440 ? -35.384 -0.344 46.889 1.00 73.51 440 LEU B O 1
ATOM 8699 N N . GLN B 1 441 ? -33.341 0.495 46.436 1.00 81.01 441 GLN B N 1
ATOM 8700 C CA . GLN B 1 441 ? -33.305 1.347 47.614 1.00 76.83 441 GLN B CA 1
ATOM 8701 C C . GLN B 1 441 ? -34.426 2.368 47.475 1.00 79.22 441 GLN B C 1
ATOM 8702 O O . GLN B 1 441 ? -35.144 2.654 48.433 1.00 85.11 441 GLN B O 1
ATOM 8708 N N . LEU B 1 442 ? -34.572 2.910 46.269 1.00 73.35 442 LEU B N 1
ATOM 8709 C CA . LEU B 1 442 ? -35.622 3.884 45.991 1.00 76.47 442 LEU B CA 1
ATOM 8710 C C . LEU B 1 442 ? -36.991 3.216 46.100 1.00 81.39 442 LEU B C 1
ATOM 8711 O O . LEU B 1 442 ? -37.972 3.848 46.489 1.00 89.70 442 LEU B O 1
ATOM 8716 N N . ALA B 1 443 ? -37.047 1.930 45.771 1.00 102.39 443 ALA B N 1
ATOM 8717 C CA . ALA B 1 443 ? -38.294 1.181 45.851 1.00 103.38 443 ALA B CA 1
ATOM 8718 C C . ALA B 1 443 ? -38.748 0.998 47.296 1.00 97.30 443 ALA B C 1
ATOM 8719 O O . ALA B 1 443 ? -39.931 0.800 47.560 1.00 91.52 443 ALA B O 1
ATOM 8721 N N . ARG B 1 444 ? -37.806 1.059 48.231 1.00 77.85 444 ARG B N 1
ATOM 8722 C CA . ARG B 1 444 ? -38.149 0.958 49.644 1.00 72.57 444 ARG B CA 1
ATOM 8723 C C . ARG B 1 444 ? -38.816 2.246 50.113 1.00 74.84 444 ARG B C 1
ATOM 8724 O O . ARG B 1 444 ? -39.660 2.237 51.009 1.00 85.34 444 ARG B O 1
ATOM 8732 N N . TYR B 1 445 ? -38.434 3.351 49.487 1.00 60.49 445 TYR B N 1
ATOM 8733 C CA . TYR B 1 445 ? -39.027 4.649 49.772 1.00 62.48 445 TYR B CA 1
ATOM 8734 C C . TYR B 1 445 ? -40.373 4.783 49.067 1.00 64.89 445 TYR B C 1
ATOM 8735 O O . TYR B 1 445 ? -41.211 5.594 49.460 1.00 68.80 445 TYR B O 1
ATOM 8744 N N . LEU B 1 446 ? -40.578 3.975 48.030 1.00 87.57 446 LEU B N 1
ATOM 8745 C CA . LEU B 1 446 ? -41.843 3.968 47.300 1.00 91.51 446 LEU B CA 1
ATOM 8746 C C . LEU B 1 446 ? -42.882 3.087 47.980 1.00 93.61 446 LEU B C 1
ATOM 8747 O O . LEU B 1 446 ? -44.065 3.423 48.006 1.00 98.32 446 LEU B O 1
ATOM 8752 N N . VAL B 1 447 ? -42.436 1.955 48.517 1.00 93.53 447 VAL B N 1
ATOM 8753 C CA . VAL B 1 447 ? -43.313 1.064 49.270 1.00 96.84 447 VAL B CA 1
ATOM 8754 C C . VAL B 1 447 ? -43.850 1.787 50.495 1.00 101.20 447 VAL B C 1
ATOM 8755 O O . VAL B 1 447 ? -45.054 1.793 50.752 1.00 106.98 447 VAL B O 1
ATOM 8759 N N . LYS B 1 448 ? -42.937 2.400 51.243 1.00 90.27 448 LYS B N 1
ATOM 8760 C CA . LYS B 1 448 ? -43.290 3.207 52.404 1.00 89.50 448 LYS B CA 1
ATOM 8761 C C . LYS B 1 448 ? -44.281 4.304 52.038 1.00 90.85 448 LYS B C 1
ATOM 8762 O O . LYS B 1 448 ? -45.244 4.553 52.763 1.00 91.92 448 LYS B O 1
ATOM 8768 N N . SER B 1 449 ? -44.033 4.961 50.909 1.00 85.30 449 SER B N 1
ATOM 8769 C CA . SER B 1 449 ? -44.901 6.034 50.443 1.00 83.34 449 SER B CA 1
ATOM 8770 C C . SER B 1 449 ? -46.286 5.506 50.072 1.00 88.80 449 SER B C 1
ATOM 8771 O O . SER B 1 449 ? -47.264 6.252 50.090 1.00 83.45 449 SER B O 1
ATOM 8774 N N . VAL B 1 450 ? -46.367 4.220 49.740 1.00 125.89 450 VAL B N 1
ATOM 8775 C CA . VAL B 1 450 ? -47.654 3.591 49.458 1.00 134.32 450 VAL B CA 1
ATOM 8776 C C . VAL B 1 450 ? -48.229 2.944 50.710 1.00 130.43 450 VAL B C 1
ATOM 8777 O O . VAL B 1 450 ? -49.404 3.135 51.026 1.00 128.02 450 VAL B O 1
ATOM 8781 N N . GLU B 1 451 ? -47.403 2.175 51.418 1.00 109.59 451 GLU B N 1
ATOM 8782 C CA . GLU B 1 451 ? -47.803 1.629 52.712 1.00 99.38 451 GLU B CA 1
ATOM 8783 C C . GLU B 1 451 ? -48.171 2.783 53.626 1.00 108.07 451 GLU B C 1
ATOM 8784 O O . GLU B 1 451 ? -47.374 3.231 54.453 1.00 116.69 451 GLU B O 1
ATOM 8790 N N . LEU B 1 452 ? -49.405 3.240 53.458 1.00 92.04 452 LEU B N 1
ATOM 8791 C CA . LEU B 1 452 ? -49.843 4.539 53.928 1.00 90.84 452 LEU B CA 1
ATOM 8792 C C . LEU B 1 452 ? -51.279 4.723 53.464 1.00 92.56 452 LEU B C 1
ATOM 8793 O O . LEU B 1 452 ? -52.012 5.571 53.968 1.00 96.75 452 LEU B O 1
ATOM 8798 N N . ILE B 1 453 ? -51.667 3.900 52.494 1.00 97.46 453 ILE B N 1
ATOM 8799 C CA . ILE B 1 453 ? -53.011 3.917 51.930 1.00 97.87 453 ILE B CA 1
ATOM 8800 C C . ILE B 1 453 ? -54.070 3.627 52.996 1.00 104.61 453 ILE B C 1
ATOM 8801 O O . ILE B 1 453 ? -55.037 4.376 53.139 1.00 105.44 453 ILE B O 1
ATOM 8806 N N . LYS B 1 454 ? -53.878 2.550 53.750 1.00 129.45 454 LYS B N 1
ATOM 8807 C CA . LYS B 1 454 ? -54.791 2.204 54.830 1.00 125.15 454 LYS B CA 1
ATOM 8808 C C . LYS B 1 454 ? -54.357 2.897 56.114 1.00 136.04 454 LYS B C 1
ATOM 8809 O O . LYS B 1 454 ? -55.106 2.951 57.090 1.00 139.95 454 LYS B O 1
ATOM 8815 N N . ALA B 1 455 ? -53.140 3.429 56.099 1.00 96.63 455 ALA B N 1
ATOM 8816 C CA . ALA B 1 455 ? -52.589 4.122 57.257 1.00 102.15 455 ALA B CA 1
ATOM 8817 C C . ALA B 1 455 ? -52.889 5.616 57.194 1.00 103.25 455 ALA B C 1
ATOM 8818 O O . ALA B 1 455 ? -52.605 6.354 58.136 1.00 97.41 455 ALA B O 1
ATOM 8820 N N . GLY B 1 456 ? -53.471 6.051 56.080 1.00 160.26 456 GLY B N 1
ATOM 8821 C CA . GLY B 1 456 ? -53.776 7.456 55.875 1.00 155.16 456 GLY B CA 1
ATOM 8822 C C . GLY B 1 456 ? -52.521 8.267 55.621 1.00 158.92 456 GLY B C 1
ATOM 8823 O O . GLY B 1 456 ? -52.023 8.305 54.497 1.00 164.45 456 GLY B O 1
ATOM 8824 N N . LYS B 1 457 ? -52.037 8.929 56.673 1.00 130.81 457 LYS B N 1
ATOM 8825 C CA . LYS B 1 457 ? -50.767 9.675 56.704 1.00 130.64 457 LYS B CA 1
ATOM 8826 C C . LYS B 1 457 ? -50.286 10.299 55.391 1.00 130.21 457 LYS B C 1
ATOM 8827 O O . LYS B 1 457 ? -49.086 10.491 55.198 1.00 129.23 457 LYS B O 1
ATOM 8833 N N . ALA B 1 458 ? -51.215 10.631 54.502 1.00 97.17 458 ALA B N 1
ATOM 8834 C CA . ALA B 1 458 ? -50.860 11.191 53.204 1.00 93.57 458 ALA B CA 1
ATOM 8835 C C . ALA B 1 458 ? -50.314 12.606 53.349 1.00 93.86 458 ALA B C 1
ATOM 8836 O O . ALA B 1 458 ? -49.616 13.108 52.468 1.00 93.73 458 ALA B O 1
ATOM 8838 N N . LYS B 1 459 ? -50.631 13.242 54.472 1.00 110.55 459 LYS B N 1
ATOM 8839 C CA . LYS B 1 459 ? -50.166 14.597 54.743 1.00 112.08 459 LYS B CA 1
ATOM 8840 C C . LYS B 1 459 ? -48.705 14.629 55.180 1.00 109.57 459 LYS B C 1
ATOM 8841 O O . LYS B 1 459 ? -48.118 15.701 55.313 1.00 109.02 459 LYS B O 1
ATOM 8847 N N . LYS B 1 460 ? -48.122 13.456 55.403 1.00 116.46 460 LYS B N 1
ATOM 8848 C CA . LYS B 1 460 ? -46.723 13.367 55.808 1.00 122.28 460 LYS B CA 1
ATOM 8849 C C . LYS B 1 460 ? -45.795 13.304 54.597 1.00 124.45 460 LYS B C 1
ATOM 8850 O O . LYS B 1 460 ? -44.599 13.573 54.708 1.00 130.15 460 LYS B O 1
ATOM 8856 N N . LEU B 1 461 ? -46.356 12.952 53.444 1.00 88.43 461 LEU B N 1
ATOM 8857 C CA . LEU B 1 461 ? -45.582 12.822 52.211 1.00 81.47 461 LEU B CA 1
ATOM 8858 C C . LEU B 1 461 ? -44.885 14.119 51.817 1.00 76.10 461 LEU B C 1
ATOM 8859 O O . LEU B 1 461 ? -45.459 15.201 51.929 1.00 79.58 461 LEU B O 1
ATOM 8864 N N . GLY B 1 462 ? -43.644 14.004 51.357 1.00 69.40 462 GLY B N 1
ATOM 8865 C CA . GLY B 1 462 ? -42.934 15.143 50.806 1.00 67.41 462 GLY B CA 1
ATOM 8866 C C . GLY B 1 462 ? -43.479 15.469 49.428 1.00 64.75 462 GLY B C 1
ATOM 8867 O O . GLY B 1 462 ? -44.211 14.668 48.848 1.00 61.91 462 GLY B O 1
ATOM 8868 N N . PRO B 1 463 ? -43.125 16.648 48.893 1.00 59.32 463 PRO B N 1
ATOM 8869 C CA . PRO B 1 463 ? -43.610 17.093 47.580 1.00 63.06 463 PRO B CA 1
ATOM 8870 C C . PRO B 1 463 ? -43.203 16.141 46.458 1.00 61.84 463 PRO B C 1
ATOM 8871 O O . PRO B 1 463 ? -43.880 16.069 45.432 1.00 50.56 463 PRO B O 1
ATOM 8875 N N . VAL B 1 464 ? -42.104 15.422 46.660 1.00 114.91 464 VAL B N 1
ATOM 8876 C CA . VAL B 1 464 ? -41.642 14.433 45.695 1.00 112.70 464 VAL B CA 1
ATOM 8877 C C . VAL B 1 464 ? -42.598 13.246 45.648 1.00 116.92 464 VAL B C 1
ATOM 8878 O O . VAL B 1 464 ? -42.935 12.746 44.574 1.00 118.27 464 VAL B O 1
ATOM 8882 N N . ALA B 1 465 ? -43.042 12.808 46.822 1.00 81.12 465 ALA B N 1
ATOM 8883 C CA . ALA B 1 465 ? -43.897 11.634 46.929 1.00 79.52 465 ALA B CA 1
ATOM 8884 C C . ALA B 1 465 ? -45.376 12.006 46.934 1.00 78.00 465 ALA B C 1
ATOM 8885 O O . ALA B 1 465 ? -46.239 11.129 46.895 1.00 72.97 465 ALA B O 1
ATOM 8887 N N . SER B 1 466 ? -45.655 13.307 46.974 1.00 101.26 466 SER B N 1
ATOM 8888 C CA . SER B 1 466 ? -47.021 13.820 47.089 1.00 95.36 466 SER B CA 1
ATOM 8889 C C . SER B 1 466 ? -47.981 13.244 46.061 1.00 95.91 466 SER B C 1
ATOM 8890 O O . SER B 1 466 ? -49.111 12.880 46.388 1.00 95.93 466 SER B O 1
ATOM 8893 N N . TYR B 1 467 ? -47.521 13.164 44.818 1.00 89.16 467 TYR B N 1
ATOM 8894 C CA . TYR B 1 467 ? -48.369 12.751 43.708 1.00 95.08 467 TYR B CA 1
ATOM 8895 C C . TYR B 1 467 ? -48.858 11.311 43.856 1.00 90.02 467 TYR B C 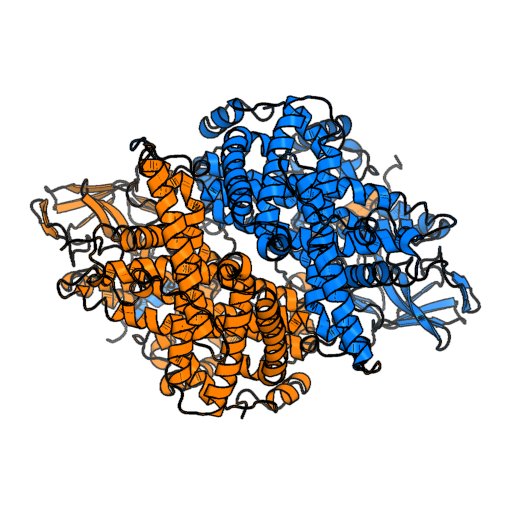1
ATOM 8896 O O . TYR B 1 467 ? -49.790 10.902 43.170 1.00 93.54 467 TYR B O 1
ATOM 8905 N N . LEU B 1 468 ? -48.234 10.549 44.752 1.00 65.03 468 LEU B N 1
ATOM 8906 C CA . LEU B 1 468 ? -48.612 9.153 44.966 1.00 68.21 468 LEU B CA 1
ATOM 8907 C C . LEU B 1 468 ? -49.951 9.009 45.689 1.00 74.71 468 LEU B C 1
ATOM 8908 O O . LEU B 1 468 ? -50.797 8.218 45.273 1.00 82.09 468 LEU B O 1
ATOM 8913 N N . ALA B 1 469 ? -50.138 9.776 46.756 1.00 120.54 469 ALA B N 1
ATOM 8914 C CA . ALA B 1 469 ? -51.397 9.761 47.487 1.00 120.70 469 ALA B CA 1
ATOM 8915 C C . ALA B 1 469 ? -52.423 10.625 46.768 1.00 121.77 469 ALA B C 1
ATOM 8916 O O . ALA B 1 469 ? -52.991 11.546 47.352 1.00 128.50 469 ALA B O 1
ATOM 8918 N N . ASP B 1 470 ? -52.660 10.313 45.497 1.00 93.32 470 ASP B N 1
ATOM 8919 C CA . ASP B 1 470 ? -53.644 11.029 44.694 1.00 92.28 470 ASP B CA 1
ATOM 8920 C C . ASP B 1 470 ? -54.528 10.051 43.925 1.00 85.60 470 ASP B C 1
ATOM 8921 O O . ASP B 1 470 ? -55.542 9.581 44.440 1.00 79.01 470 ASP B O 1
ATOM 8926 N N . LYS B 1 471 ? -54.136 9.748 42.692 1.00 115.26 471 LYS B N 1
ATOM 8927 C CA . LYS B 1 471 ? -54.866 8.792 41.863 1.00 118.35 471 LYS B CA 1
ATOM 8928 C C . LYS B 1 471 ? -55.915 9.464 40.986 1.00 124.04 471 LYS B C 1
ATOM 8929 O O . LYS B 1 471 ? -56.956 8.877 40.690 1.00 136.28 471 LYS B O 1
ATOM 8935 N N . SER B 1 472 ? -55.632 10.700 40.586 1.00 102.00 472 SER B N 1
ATOM 8936 C CA . SER B 1 472 ? -56.533 11.468 39.737 1.00 101.88 472 SER B CA 1
ATOM 8937 C C . SER B 1 472 ? -56.043 11.452 38.295 1.00 104.23 472 SER B C 1
ATOM 8938 O O . SER B 1 472 ? -55.537 12.453 37.791 1.00 89.52 472 SER B O 1
ATOM 8941 N N . ASP B 1 473 ? -56.192 10.307 37.639 1.00 137.94 473 ASP B N 1
ATOM 8942 C CA . ASP B 1 473 ? -55.743 10.147 36.261 1.00 143.69 473 ASP B CA 1
ATOM 8943 C C . ASP B 1 473 ? -56.283 11.250 35.356 1.00 152.46 473 ASP B C 1
ATOM 8944 O O . ASP B 1 473 ? -55.959 12.424 35.530 1.00 160.67 473 ASP B O 1
ATOM 8949 N N . GLU B 1 474 ? -57.105 10.862 34.387 1.00 102.60 474 GLU B N 1
ATOM 8950 C CA . GLU B 1 474 ? -57.666 11.810 33.433 1.00 99.06 474 GLU B CA 1
ATOM 8951 C C . GLU B 1 474 ? -57.075 11.589 32.046 1.00 90.99 474 GLU B C 1
ATOM 8952 O O . GLU B 1 474 ? -57.525 10.722 31.298 1.00 84.53 474 GLU B O 1
ATOM 8954 N N . THR B 1 475 ? -56.060 12.377 31.710 1.00 83.34 475 THR B N 1
ATOM 8955 C CA . THR B 1 475 ? -55.402 12.258 30.415 1.00 76.47 475 THR B CA 1
ATOM 8956 C C . THR B 1 475 ? -55.408 13.586 29.665 1.00 71.18 475 THR B C 1
ATOM 8957 O O . THR B 1 475 ? -55.992 14.568 30.124 1.00 73.33 475 THR B O 1
ATOM 8959 N N . ASP B 1 476 ? -54.756 13.606 28.508 1.00 73.15 476 ASP B N 1
ATOM 8960 C CA . ASP B 1 476 ? -54.633 14.822 27.716 1.00 73.64 476 ASP B CA 1
ATOM 8961 C C . ASP B 1 476 ? -53.160 15.169 27.550 1.00 66.85 476 ASP B C 1
ATOM 8962 O O . ASP B 1 476 ? -52.333 14.803 28.385 1.00 55.69 476 ASP B O 1
ATOM 8967 N N . LEU B 1 477 ? -52.831 15.871 26.471 1.00 83.29 477 LEU B N 1
ATOM 8968 C CA . LEU B 1 477 ? -51.440 16.209 26.196 1.00 82.73 477 LEU B CA 1
ATOM 8969 C C . LEU B 1 477 ? -51.302 17.287 25.119 1.00 87.71 477 LEU B C 1
ATOM 8970 O O . LEU B 1 477 ? -50.471 17.180 24.216 1.00 95.99 477 LEU B O 1
ATOM 8975 N N . THR B 1 478 ? -52.099 18.346 25.232 1.00 77.42 478 THR B N 1
ATOM 8976 C CA . THR B 1 478 ? -52.072 19.407 24.233 1.00 77.84 478 THR B CA 1
ATOM 8977 C C . THR B 1 478 ? -51.051 20.488 24.580 1.00 80.80 478 THR B C 1
ATOM 8978 O O . THR B 1 478 ? -50.717 21.317 23.737 1.00 84.27 478 THR B O 1
ATOM 8982 N N . SER B 1 479 ? -50.555 20.476 25.816 1.00 102.30 479 SER B N 1
ATOM 8983 C CA . SER B 1 479 ? -49.575 21.473 26.251 1.00 104.75 479 SER B CA 1
ATOM 8984 C C . SER B 1 479 ? -48.748 21.038 27.463 1.00 104.39 479 SER B C 1
ATOM 8985 O O . SER B 1 479 ? -49.011 21.460 28.590 1.00 110.05 479 SER B O 1
ATOM 8988 N N . LEU B 1 480 ? -47.751 20.195 27.210 1.00 65.31 480 LEU B N 1
ATOM 8989 C CA . LEU B 1 480 ? -46.719 19.842 28.187 1.00 62.79 480 LEU B CA 1
ATOM 8990 C C . LEU B 1 480 ? -47.204 19.178 29.475 1.00 63.83 480 LEU B C 1
ATOM 8991 O O . LEU B 1 480 ? -47.081 17.965 29.628 1.00 65.10 480 LEU B O 1
ATOM 8996 N N . ASN B 1 481 ? -47.740 19.973 30.400 1.00 89.82 481 ASN B N 1
ATOM 8997 C CA . ASN B 1 481 ? -48.053 19.495 31.751 1.00 89.08 481 ASN B CA 1
ATOM 8998 C C . ASN B 1 481 ? -48.933 18.247 31.775 1.00 84.44 481 ASN B C 1
ATOM 8999 O O . ASN B 1 481 ? -48.964 17.518 32.768 1.00 76.11 481 ASN B O 1
ATOM 9004 N N . GLY B 1 482 ? -49.644 18.007 30.678 1.00 94.89 482 GLY B N 1
ATOM 9005 C CA . GLY B 1 482 ? -50.413 16.788 30.516 1.00 96.06 482 GLY B CA 1
ATOM 9006 C C . GLY B 1 482 ? -49.512 15.570 30.435 1.00 96.68 482 GLY B C 1
ATOM 9007 O O . GLY B 1 482 ? -49.846 14.510 30.967 1.00 105.79 482 GLY B O 1
ATOM 9008 N N . TYR B 1 483 ? -48.373 15.716 29.759 1.00 80.74 483 TYR B N 1
ATOM 9009 C CA . TYR B 1 483 ? -47.357 14.667 29.743 1.00 76.45 483 TYR B CA 1
ATOM 9010 C C . TYR B 1 483 ? -46.899 14.363 31.155 1.00 73.87 483 TYR B C 1
ATOM 9011 O O . TYR B 1 483 ? -46.834 13.202 31.564 1.00 71.39 483 TYR B O 1
ATOM 9020 N N . VAL B 1 484 ? -46.565 15.426 31.882 1.00 54.67 484 VAL B N 1
ATOM 9021 C CA . VAL B 1 484 ? -46.129 15.313 33.263 1.00 54.78 484 VAL B CA 1
ATOM 9022 C C . VAL B 1 484 ? -47.191 14.572 34.050 1.00 57.33 484 VAL B C 1
ATOM 9023 O O . VAL B 1 484 ? -46.879 13.651 34.795 1.00 56.28 484 VAL B O 1
ATOM 9027 N N . LYS B 1 485 ? -48.445 14.965 33.842 1.00 68.14 485 LYS B N 1
ATOM 9028 C CA . LYS B 1 485 ? -49.588 14.327 34.483 1.00 73.07 485 LYS B CA 1
ATOM 9029 C C . LYS B 1 485 ? -49.647 12.848 34.123 1.00 71.65 485 LYS B C 1
ATOM 9030 O O . LYS B 1 485 ? -49.805 11.990 34.991 1.00 68.71 485 LYS B O 1
ATOM 9036 N N . MET B 1 486 ? -49.517 12.566 32.832 1.00 93.23 486 MET B N 1
ATOM 9037 C CA . MET B 1 486 ? -49.433 11.198 32.342 1.00 91.47 486 MET B CA 1
ATOM 9038 C C . MET B 1 486 ? -48.269 10.459 32.987 1.00 85.30 486 MET B C 1
ATOM 9039 O O . MET B 1 486 ? -48.360 9.263 33.269 1.00 86.48 486 MET B O 1
ATOM 9044 N N . PHE B 1 487 ? -47.174 11.178 33.221 1.00 63.00 487 PHE B N 1
ATOM 9045 C CA . PHE B 1 487 ? -45.971 10.567 33.774 1.00 65.22 487 PHE B CA 1
ATOM 9046 C C . PHE B 1 487 ? -46.079 10.302 35.276 1.00 64.50 487 PHE B C 1
ATOM 9047 O O . PHE B 1 487 ? -45.335 9.479 35.812 1.00 53.80 487 PHE B O 1
ATOM 9055 N N . GLU B 1 488 ? -46.996 10.984 35.958 1.00 54.12 488 GLU B N 1
ATOM 9056 C CA . GLU B 1 488 ? -47.292 10.611 37.340 1.00 53.83 488 GLU B CA 1
ATOM 9057 C C . GLU B 1 488 ? -48.207 9.394 37.322 1.00 51.06 488 GLU B C 1
ATOM 9058 O O . GLU B 1 488 ? -48.018 8.446 38.085 1.00 47.34 488 GLU B O 1
ATOM 9064 N N . ASN B 1 489 ? -49.190 9.431 36.427 1.00 63.17 489 ASN B N 1
ATOM 9065 C CA . ASN B 1 489 ? -50.147 8.341 36.266 1.00 66.68 489 ASN B CA 1
ATOM 9066 C C . ASN B 1 489 ? -49.466 7.005 35.996 1.00 73.63 489 ASN B C 1
ATOM 9067 O O . ASN B 1 489 ? -49.888 5.969 36.508 1.00 79.11 489 ASN B O 1
ATOM 9072 N N . MET B 1 490 ? -48.410 7.036 35.190 1.00 90.38 490 MET B N 1
ATOM 9073 C CA . MET B 1 490 ? -47.624 5.839 34.917 1.00 87.91 490 MET B CA 1
ATOM 9074 C C . MET B 1 490 ? -46.869 5.386 36.159 1.00 87.25 490 MET B C 1
ATOM 9075 O O . MET B 1 490 ? -46.923 4.215 36.533 1.00 81.78 490 MET B O 1
ATOM 9080 N N . ALA B 1 491 ? -46.165 6.322 36.789 1.00 73.69 491 ALA B N 1
ATOM 9081 C CA . ALA B 1 491 ? -45.362 6.023 37.969 1.00 73.48 491 ALA B CA 1
ATOM 9082 C C . ALA B 1 491 ? -46.231 5.526 39.119 1.00 78.25 491 ALA B C 1
ATOM 9083 O O . ALA B 1 491 ? -45.932 4.503 39.734 1.00 81.85 491 ALA B O 1
ATOM 9085 N N . ARG B 1 492 ? -47.303 6.263 39.398 1.00 89.51 492 ARG B N 1
ATOM 9086 C CA . ARG B 1 492 ? -48.269 5.900 40.433 1.00 87.36 492 ARG B CA 1
ATOM 9087 C C . ARG B 1 492 ? -48.745 4.459 40.315 1.00 84.72 492 ARG B C 1
ATOM 9088 O O . ARG B 1 492 ? -48.643 3.678 41.264 1.00 84.21 492 ARG B O 1
ATOM 9096 N N . ARG B 1 493 ? -49.277 4.123 39.144 1.00 85.08 493 ARG B N 1
ATOM 9097 C CA . ARG B 1 493 ? -49.824 2.798 38.883 1.00 89.65 493 ARG B CA 1
ATOM 9098 C C . ARG B 1 493 ? -48.829 1.685 39.170 1.00 93.27 493 ARG B C 1
ATOM 9099 O O . ARG B 1 493 ? -49.138 0.743 39.896 1.00 101.54 493 ARG B O 1
ATOM 9107 N N . GLN B 1 494 ? -47.639 1.801 38.593 1.00 81.56 494 GLN B N 1
ATOM 9108 C CA . GLN B 1 494 ? -46.587 0.810 38.784 1.00 79.34 494 GLN B CA 1
ATOM 9109 C C . GLN B 1 494 ? -46.134 0.761 40.240 1.00 81.46 494 GLN B C 1
ATOM 9110 O O . GLN B 1 494 ? -45.753 -0.294 40.742 1.00 79.49 494 GLN B O 1
ATOM 9116 N N . ALA B 1 495 ? -46.182 1.907 40.913 1.00 105.43 495 ALA B N 1
ATOM 9117 C CA . ALA B 1 495 ? -45.817 1.979 42.323 1.00 109.77 495 ALA B CA 1
ATOM 9118 C C . ALA B 1 495 ? -46.771 1.139 43.165 1.00 111.50 495 ALA B C 1
ATOM 9119 O O . ALA B 1 495 ? -46.335 0.270 43.915 1.00 108.11 495 ALA B O 1
ATOM 9121 N N . TRP B 1 496 ? -48.070 1.397 43.028 1.00 136.03 496 TRP B N 1
ATOM 9122 C CA . TRP B 1 496 ? -49.100 0.619 43.719 1.00 138.22 496 TRP B CA 1
ATOM 9123 C C . TRP B 1 496 ? -49.077 -0.849 43.305 1.00 134.28 496 TRP B C 1
ATOM 9124 O O . TRP B 1 496 ? -49.024 -1.741 44.154 1.00 130.56 496 TRP B O 1
ATOM 9135 N N . LYS B 1 497 ? -49.127 -1.085 41.995 1.00 102.43 497 LYS B N 1
ATOM 9136 C CA . LYS B 1 497 ? -49.152 -2.437 41.442 1.00 101.28 497 LYS B CA 1
ATOM 9137 C C . LYS B 1 497 ? -48.001 -3.289 41.956 1.00 102.89 497 LYS B C 1
ATOM 9138 O O . LYS B 1 497 ? -48.215 -4.389 42.456 1.00 103.61 497 LYS B O 1
ATOM 9144 N N . ALA B 1 498 ? -46.781 -2.778 41.836 1.00 144.08 498 ALA B N 1
ATOM 9145 C CA . ALA B 1 498 ? -45.618 -3.501 42.332 1.00 150.39 498 ALA B CA 1
ATOM 9146 C C . ALA B 1 498 ? -45.683 -3.653 43.852 1.00 145.11 498 ALA B C 1
ATOM 9147 O O . ALA B 1 498 ? -45.266 -4.675 44.398 1.00 148.17 498 ALA B O 1
ATOM 9149 N N . THR B 1 499 ? -46.218 -2.637 44.527 1.00 100.36 499 THR B N 1
ATOM 9150 C CA . THR B 1 499 ? -46.353 -2.656 45.981 1.00 94.72 499 THR B CA 1
ATOM 9151 C C . THR B 1 499 ? -47.327 -3.733 46.443 1.00 97.23 499 THR B C 1
ATOM 9152 O O . THR B 1 499 ? -47.014 -4.529 47.330 1.00 87.00 499 THR B O 1
ATOM 9156 N N . GLU B 1 500 ? -48.507 -3.750 45.830 1.00 106.69 500 GLU B N 1
ATOM 9157 C CA . GLU B 1 500 ? -49.566 -4.676 46.211 1.00 107.18 500 GLU B CA 1
ATOM 9158 C C . GLU B 1 500 ? -49.177 -6.115 45.907 1.00 106.12 500 GLU B C 1
ATOM 9159 O O . GLU B 1 500 ? -49.732 -7.051 46.479 1.00 110.09 500 GLU B O 1
ATOM 9165 N N . LYS B 1 501 ? -48.216 -6.288 45.007 1.00 86.25 501 LYS B N 1
ATOM 9166 C CA . LYS B 1 501 ? -47.754 -7.622 44.643 1.00 81.68 501 LYS B CA 1
ATOM 9167 C C . LYS B 1 501 ? -46.775 -8.160 45.684 1.00 71.35 501 LYS B C 1
ATOM 9168 O O . LYS B 1 501 ? -46.772 -9.352 45.979 1.00 59.59 501 LYS B O 1
ATOM 9174 N N . PHE B 1 502 ? -45.951 -7.278 46.242 1.00 79.17 502 PHE B N 1
ATOM 9175 C CA . PHE B 1 502 ? -45.067 -7.650 47.344 1.00 84.81 502 PHE B CA 1
ATOM 9176 C C . PHE B 1 502 ? -45.893 -7.866 48.613 1.00 87.05 502 PHE B C 1
ATOM 9177 O O . PHE B 1 502 ? -45.527 -8.661 49.478 1.00 78.97 502 PHE B O 1
ATOM 9185 N N . LEU B 1 503 ? -47.021 -7.166 48.707 1.00 96.74 503 LEU B N 1
ATOM 9186 C CA . LEU B 1 503 ? -47.961 -7.360 49.809 1.00 99.55 503 LEU B CA 1
ATOM 9187 C C . LEU B 1 503 ? -48.650 -8.718 49.707 1.00 105.03 503 LEU B C 1
ATOM 9188 O O . LEU B 1 503 ? -48.700 -9.478 50.675 1.00 104.71 503 LEU B O 1
ATOM 9193 N N . LYS B 1 504 ? -49.181 -9.007 48.522 1.00 100.59 504 LYS B N 1
ATOM 9194 C CA . LYS B 1 504 ? -49.917 -10.241 48.255 1.00 95.92 504 LYS B CA 1
ATOM 9195 C C . LYS B 1 504 ? -49.109 -11.498 48.579 1.00 95.36 504 LYS B C 1
ATOM 9196 O O . LYS B 1 504 ? -49.667 -12.509 49.008 1.00 92.66 504 LYS B O 1
ATOM 9202 N N . LEU B 1 505 ? -47.797 -11.431 48.377 1.00 107.14 505 LEU B N 1
ATOM 9203 C CA . LEU B 1 505 ? -46.924 -12.566 48.658 1.00 104.94 505 LEU B CA 1
ATOM 9204 C C . LEU B 1 505 ? -46.595 -12.617 50.159 1.00 99.97 505 LEU B C 1
ATOM 9205 O O . LEU B 1 505 ? -46.037 -13.594 50.656 1.00 89.60 505 LEU B O 1
ATOM 9210 N N . MET B 1 506 ? -46.963 -11.567 50.886 1.00 78.84 506 MET B N 1
ATOM 9211 C CA . MET B 1 506 ? -46.910 -11.614 52.345 1.00 86.34 506 MET B CA 1
ATOM 9212 C C . MET B 1 506 ? -48.291 -11.955 52.884 1.00 85.97 506 MET B C 1
ATOM 9213 O O . MET B 1 506 ? -48.429 -12.534 53.962 1.00 77.24 506 MET B O 1
ATOM 9218 N N . GLU B 1 507 ? -49.312 -11.598 52.113 1.00 142.07 507 GLU B N 1
ATOM 9219 C CA . GLU B 1 507 ? -50.688 -11.930 52.452 1.00 141.41 507 GLU B CA 1
ATOM 9220 C C . GLU B 1 507 ? -50.912 -13.428 52.278 1.00 138.10 507 GLU B C 1
ATOM 9221 O O . GLU B 1 507 ? -51.893 -13.987 52.768 1.00 141.22 507 GLU B O 1
ATOM 9227 N N . SER B 1 508 ? -49.987 -14.065 51.566 1.00 118.86 508 SER B N 1
ATOM 9228 C CA . SER B 1 508 ? -49.979 -15.512 51.415 1.00 113.82 508 SER B CA 1
ATOM 9229 C C . SER B 1 508 ? -48.772 -16.100 52.141 1.00 109.89 508 SER B C 1
ATOM 9230 O O . SER B 1 508 ? -48.476 -17.290 52.027 1.00 104.39 508 SER B O 1
ATOM 9233 N N . GLY B 1 509 ? -48.069 -15.239 52.871 1.00 91.34 509 GLY B N 1
ATOM 9234 C CA . GLY B 1 509 ? -47.101 -15.665 53.864 1.00 93.42 509 GLY B CA 1
ATOM 9235 C C . GLY B 1 509 ? -45.734 -16.161 53.430 1.00 98.11 509 GLY B C 1
ATOM 9236 O O . GLY B 1 509 ? -45.175 -17.060 54.059 1.00 91.55 509 GLY B O 1
ATOM 9237 N N . GLU B 1 510 ? -45.187 -15.589 52.365 1.00 99.28 510 GLU B N 1
ATOM 9238 C CA . GLU B 1 510 ? -43.774 -15.780 52.076 1.00 99.97 510 GLU B CA 1
ATOM 9239 C C . GLU B 1 510 ? -43.037 -14.682 52.837 1.00 94.69 510 GLU B C 1
ATOM 9240 O O . GLU B 1 510 ? -43.473 -13.530 52.826 1.00 91.08 510 GLU B O 1
ATOM 9246 N N . SER B 1 511 ? -41.948 -15.045 53.514 1.00 76.43 511 SER B N 1
ATOM 9247 C CA . SER B 1 511 ? -41.225 -14.117 54.390 1.00 76.94 511 SER B CA 1
ATOM 9248 C C . SER B 1 511 ? -40.864 -12.825 53.669 1.00 82.08 511 SER B C 1
ATOM 9249 O O . SER B 1 511 ? -40.705 -12.820 52.450 1.00 88.24 511 SER B O 1
ATOM 9252 N N . ARG B 1 512 ? -40.725 -11.740 54.430 1.00 165.17 512 ARG B N 1
ATOM 9253 C CA . ARG B 1 512 ? -40.558 -10.402 53.861 1.00 163.64 512 ARG B CA 1
ATOM 9254 C C . ARG B 1 512 ? -39.440 -10.305 52.831 1.00 162.79 512 ARG B C 1
ATOM 9255 O O . ARG B 1 512 ? -39.660 -9.850 51.708 1.00 151.21 512 ARG B O 1
ATOM 9263 N N . GLU B 1 513 ? -38.243 -10.735 53.214 1.00 109.91 513 GLU B N 1
ATOM 9264 C CA . GLU B 1 513 ? -37.073 -10.583 52.357 1.00 112.79 513 GLU B CA 1
ATOM 9265 C C . GLU B 1 513 ? -37.167 -11.426 51.090 1.00 109.68 513 GLU B C 1
ATOM 9266 O O . GLU B 1 513 ? -36.646 -11.038 50.047 1.00 117.27 513 GLU B O 1
ATOM 9272 N N . VAL B 1 514 ? -37.825 -12.577 51.182 1.00 70.42 514 VAL B N 1
ATOM 9273 C CA . VAL B 1 514 ? -38.047 -13.416 50.009 1.00 68.10 514 VAL B CA 1
ATOM 9274 C C . VAL B 1 514 ? -39.234 -12.870 49.216 1.00 70.34 514 VAL B C 1
ATOM 9275 O O . VAL B 1 514 ? -39.248 -12.908 47.984 1.00 82.20 514 VAL B O 1
ATOM 9279 N N . ALA B 1 515 ? -40.220 -12.335 49.929 1.00 109.43 515 ALA B N 1
ATOM 9280 C CA . ALA B 1 515 ? -41.348 -11.677 49.282 1.00 112.59 515 ALA B CA 1
ATOM 9281 C C . ALA B 1 515 ? -40.869 -10.413 48.581 1.00 108.12 515 ALA B C 1
ATOM 9282 O O . ALA B 1 515 ? -41.439 -9.995 47.573 1.00 108.73 515 ALA B O 1
ATOM 9284 N N . TRP B 1 516 ? -39.818 -9.810 49.127 1.00 146.49 516 TRP B N 1
ATOM 9285 C CA . TRP B 1 516 ? -39.202 -8.636 48.527 1.00 156.00 516 TRP B CA 1
ATOM 9286 C C . TRP B 1 516 ? -38.464 -9.015 47.248 1.00 155.58 516 TRP B C 1
ATOM 9287 O O . TRP B 1 516 ? -38.483 -8.276 46.266 1.00 161.07 516 TRP B O 1
ATOM 9298 N N . ASN B 1 517 ? -37.830 -10.183 47.269 1.00 94.19 517 ASN B N 1
ATOM 9299 C CA . ASN B 1 517 ? -36.999 -10.644 46.161 1.00 90.08 517 ASN B CA 1
ATOM 9300 C C . ASN B 1 517 ? -37.818 -11.079 44.946 1.00 89.19 517 ASN B C 1
ATOM 9301 O O . ASN B 1 517 ? -37.458 -10.786 43.806 1.00 85.67 517 ASN B O 1
ATOM 9306 N N . LYS B 1 518 ? -38.921 -11.775 45.203 1.00 74.64 518 LYS B N 1
ATOM 9307 C CA . LYS B 1 518 ? -39.800 -12.284 44.151 1.00 78.00 518 LYS B CA 1
ATOM 9308 C C . LYS B 1 518 ? -40.426 -11.145 43.333 1.00 72.15 518 LYS B C 1
ATOM 9309 O O . LYS B 1 518 ? -40.813 -11.329 42.176 1.00 76.87 518 LYS B O 1
ATOM 9315 N N . SER B 1 519 ? -40.493 -9.959 43.926 1.00 82.00 519 SER B N 1
ATOM 9316 C CA . SER B 1 519 ? -41.072 -8.807 43.247 1.00 83.78 519 SER B CA 1
ATOM 9317 C C . SER B 1 519 ? -40.023 -7.751 42.894 1.00 80.53 519 SER B C 1
ATOM 9318 O O . SER B 1 519 ? -40.367 -6.617 42.559 1.00 74.70 519 SER B O 1
ATOM 9321 N N . ALA B 1 520 ? -38.750 -8.137 42.951 1.00 68.65 520 ALA B N 1
ATOM 9322 C CA . ALA B 1 520 ? -37.635 -7.205 42.778 1.00 66.98 520 ALA B CA 1
ATOM 9323 C C . ALA B 1 520 ? -37.681 -6.427 41.462 1.00 63.09 520 ALA B C 1
ATOM 9324 O O . ALA B 1 520 ? -37.365 -5.239 41.430 1.00 62.03 520 ALA B O 1
ATOM 9326 N N . VAL B 1 521 ? -38.082 -7.088 40.381 1.00 75.26 521 VAL B N 1
ATOM 9327 C CA . VAL B 1 521 ? -38.028 -6.461 39.063 1.00 77.04 521 VAL B CA 1
ATOM 9328 C C . VAL B 1 521 ? -39.088 -5.368 38.905 1.00 75.98 521 VAL B C 1
ATOM 9329 O O . VAL B 1 521 ? -38.787 -4.279 38.416 1.00 89.38 521 VAL B O 1
ATOM 9333 N N . GLU B 1 522 ? -40.318 -5.656 39.325 1.00 80.39 522 GLU B N 1
ATOM 9334 C CA . GLU B 1 522 ? -41.398 -4.669 39.291 1.00 80.51 522 GLU B CA 1
ATOM 9335 C C . GLU B 1 522 ? -41.063 -3.437 40.132 1.00 81.70 522 GLU B C 1
ATOM 9336 O O . GLU B 1 522 ? -41.397 -2.310 39.763 1.00 88.11 522 GLU B O 1
ATOM 9342 N N . LEU B 1 523 ? -40.398 -3.663 41.261 1.00 64.20 523 LEU B N 1
ATOM 9343 C CA . LEU B 1 523 ? -40.015 -2.582 42.163 1.00 62.13 523 LEU B CA 1
ATOM 9344 C C . LEU B 1 523 ? -39.002 -1.636 41.515 1.00 63.50 523 LEU B C 1
ATOM 9345 O O . LEU B 1 523 ? -39.052 -0.424 41.726 1.00 63.59 523 LEU B O 1
ATOM 9350 N N . THR B 1 524 ? -38.090 -2.193 40.722 1.00 74.86 524 THR B N 1
ATOM 9351 C CA . THR B 1 524 ? -37.118 -1.379 39.997 1.00 71.04 524 THR B CA 1
ATOM 9352 C C . THR B 1 524 ? -37.792 -0.634 38.850 1.00 70.52 524 THR B C 1
ATOM 9353 O O . THR B 1 524 ? -37.448 0.513 38.554 1.00 74.55 524 THR B O 1
ATOM 9357 N N . ARG B 1 525 ? -38.746 -1.298 38.204 1.00 55.88 525 ARG B N 1
ATOM 9358 C CA . ARG B 1 525 ? -39.539 -0.678 37.150 1.00 60.03 525 ARG B CA 1
ATOM 9359 C C . ARG B 1 525 ? -40.233 0.568 37.681 1.00 57.48 525 ARG B C 1
ATOM 9360 O O . ARG B 1 525 ? -40.355 1.573 36.981 1.00 57.31 525 ARG B O 1
ATOM 9368 N N . ALA B 1 526 ? -40.681 0.492 38.930 1.00 81.80 526 ALA B N 1
ATOM 9369 C CA . ALA B 1 526 ? -41.307 1.626 39.598 1.00 84.72 526 ALA B CA 1
ATOM 9370 C C . ALA B 1 526 ? -40.332 2.784 39.767 1.00 83.32 526 ALA B C 1
ATOM 9371 O O . ALA B 1 526 ? -40.640 3.921 39.407 1.00 84.78 526 ALA B O 1
ATOM 9373 N N . SER B 1 527 ? -39.160 2.481 40.321 1.00 79.35 527 SER B N 1
ATOM 9374 C CA . SER B 1 527 ? -38.134 3.484 40.600 1.00 78.74 527 SER B CA 1
ATOM 9375 C C . SER B 1 527 ? -37.769 4.296 39.365 1.00 83.43 527 SER B C 1
ATOM 9376 O O . SER B 1 527 ? -37.636 5.516 39.433 1.00 84.04 527 SER B O 1
ATOM 9379 N N . ARG B 1 528 ? -37.609 3.608 38.239 1.00 58.69 528 ARG B N 1
ATOM 9380 C CA . ARG B 1 528 ? -37.256 4.259 36.982 1.00 52.81 528 ARG B CA 1
ATOM 9381 C C . ARG B 1 528 ? -38.345 5.216 36.521 1.00 54.26 528 ARG B C 1
ATOM 9382 O O . ARG B 1 528 ? -38.061 6.338 36.105 1.00 70.13 528 ARG B O 1
ATOM 9390 N N . LEU B 1 529 ? -39.593 4.764 36.588 1.00 57.28 529 LEU B N 1
ATOM 9391 C CA . LEU B 1 529 ? -40.724 5.595 36.197 1.00 59.85 529 LEU B CA 1
ATOM 9392 C C . LEU B 1 529 ? -40.807 6.848 37.059 1.00 55.32 529 LEU B C 1
ATOM 9393 O O . LEU B 1 529 ? -41.043 7.946 36.554 1.00 46.50 529 LEU B O 1
ATOM 9398 N N . HIS B 1 530 ? -40.612 6.674 38.361 1.00 61.95 530 HIS B N 1
ATOM 9399 C CA . HIS B 1 530 ? -40.625 7.795 39.289 1.00 63.82 530 HIS B CA 1
ATOM 9400 C C . HIS B 1 530 ? -39.479 8.755 38.993 1.00 62.58 530 HIS B C 1
ATOM 9401 O O . HIS B 1 530 ? -39.645 9.973 39.035 1.00 63.95 530 HIS B O 1
ATOM 9408 N N . THR B 1 531 ? -38.311 8.192 38.703 1.00 56.46 531 THR B N 1
ATOM 9409 C CA . THR B 1 531 ? -37.114 8.985 38.451 1.00 56.40 531 THR B CA 1
ATOM 9410 C C . THR B 1 531 ? -37.238 9.832 37.189 1.00 56.76 531 THR B C 1
ATOM 9411 O O . THR B 1 531 ? -36.867 11.005 37.181 1.00 55.65 531 THR B O 1
ATOM 9415 N N . ARG B 1 532 ? -37.756 9.232 36.122 1.00 74.59 532 ARG B N 1
ATOM 9416 C CA . ARG B 1 532 ? -37.882 9.930 34.851 1.00 73.18 532 ARG B CA 1
ATOM 9417 C C . ARG B 1 532 ? -38.969 10.997 34.924 1.00 75.92 532 ARG B C 1
ATOM 9418 O O . ARG B 1 532 ? -38.944 11.972 34.174 1.00 73.63 532 ARG B O 1
ATOM 9426 N N . LEU B 1 533 ? -39.918 10.810 35.836 1.00 67.71 533 LEU B N 1
ATOM 9427 C CA . LEU B 1 533 ? -40.910 11.840 36.107 1.00 64.91 533 LEU B CA 1
ATOM 9428 C C . LEU B 1 533 ? -40.235 13.082 36.676 1.00 57.08 533 LEU B C 1
ATOM 9429 O O . LEU B 1 533 ? -40.503 14.199 36.236 1.00 51.15 533 LEU B O 1
ATOM 9434 N N . PHE B 1 534 ? -39.359 12.879 37.657 1.00 61.70 534 PHE B N 1
ATOM 9435 C CA . PHE B 1 534 ? -38.638 13.978 38.294 1.00 64.48 534 PHE B CA 1
ATOM 9436 C C . PHE B 1 534 ? -37.740 14.706 37.300 1.00 69.88 534 PHE B C 1
ATOM 9437 O O . PHE B 1 534 ? -37.680 15.936 37.294 1.00 79.81 534 PHE B O 1
ATOM 9445 N N . ILE B 1 535 ? -37.036 13.933 36.476 1.00 61.95 535 ILE B N 1
ATOM 9446 C CA . ILE B 1 535 ? -36.139 14.481 35.462 1.00 58.32 535 ILE B CA 1
ATOM 9447 C C . ILE B 1 535 ? -36.863 15.478 34.562 1.00 58.74 535 ILE B C 1
ATOM 9448 O O . ILE B 1 535 ? -36.335 16.547 34.258 1.00 57.71 535 ILE B O 1
ATOM 9453 N N . ILE B 1 536 ? -38.078 15.129 34.151 1.00 38.95 536 ILE B N 1
ATOM 9454 C CA . ILE B 1 536 ? -38.887 16.005 33.310 1.00 45.21 536 ILE B CA 1
ATOM 9455 C C . ILE B 1 536 ? -39.263 17.291 34.043 1.00 47.74 536 ILE B C 1
ATOM 9456 O O . ILE B 1 536 ? -39.125 18.392 33.506 1.00 40.82 536 ILE B O 1
ATOM 9461 N N . GLU B 1 537 ? -39.735 17.137 35.278 1.00 60.03 537 GLU B N 1
ATOM 9462 C CA . GLU B 1 537 ? -40.207 18.265 36.074 1.00 61.09 537 GLU B CA 1
ATOM 9463 C C . GLU B 1 537 ? -39.115 19.298 36.324 1.00 60.16 537 GLU B C 1
ATOM 9464 O O . GLU B 1 537 ? -39.352 20.499 36.204 1.00 64.50 537 GLU B O 1
ATOM 9470 N N . ALA B 1 538 ? -37.923 18.824 36.675 1.00 45.16 538 ALA B N 1
ATOM 9471 C CA . ALA B 1 538 ? -36.780 19.703 36.904 1.00 45.90 538 ALA B CA 1
ATOM 9472 C C . ALA B 1 538 ? -36.427 20.467 35.630 1.00 48.65 538 ALA B C 1
ATOM 9473 O O . ALA B 1 538 ? -36.167 21.673 35.669 1.00 49.53 538 ALA B O 1
ATOM 9475 N N . PHE B 1 539 ? -36.413 19.747 34.510 1.00 51.79 539 PHE B N 1
ATOM 9476 C CA . PHE B 1 539 ? -36.203 20.333 33.193 1.00 49.38 539 PHE B CA 1
ATOM 9477 C C . PHE B 1 539 ? -37.219 21.447 32.955 1.00 52.22 539 PHE B C 1
ATOM 9478 O O . PHE B 1 539 ? -36.855 22.560 32.573 1.00 52.20 539 PHE B O 1
ATOM 9486 N N . MET B 1 540 ? -38.493 21.139 33.186 1.00 80.36 540 MET B N 1
ATOM 9487 C CA . MET B 1 540 ? -39.563 22.114 33.010 1.00 79.74 540 MET B CA 1
ATOM 9488 C C . MET B 1 540 ? -39.362 23.340 33.885 1.00 77.21 540 MET B C 1
ATOM 9489 O O . MET B 1 540 ? -39.528 24.473 33.431 1.00 74.74 540 MET B O 1
ATOM 9494 N N . ARG B 1 541 ? -39.014 23.102 35.145 1.00 60.82 541 ARG B N 1
ATOM 9495 C CA . ARG B 1 541 ? -38.848 24.183 36.105 1.00 58.15 541 ARG B CA 1
ATOM 9496 C C . ARG B 1 541 ? -37.726 25.133 35.711 1.00 56.67 541 ARG B C 1
ATOM 9497 O O . ARG B 1 541 ? -37.830 26.336 35.928 1.00 65.34 541 ARG B O 1
ATOM 9505 N N . ARG B 1 542 ? -36.657 24.604 35.127 1.00 45.21 542 ARG B N 1
ATOM 9506 C CA . ARG B 1 542 ? -35.556 25.460 34.703 1.00 41.47 542 ARG B CA 1
ATOM 9507 C C . ARG B 1 542 ? -35.929 26.265 33.457 1.00 39.05 542 ARG B C 1
ATOM 9508 O O . ARG B 1 542 ? -35.534 27.423 33.321 1.00 37.86 542 ARG B O 1
ATOM 9516 N N . VAL B 1 543 ? -36.694 25.654 32.557 1.00 55.24 543 VAL B N 1
ATOM 9517 C CA . VAL B 1 543 ? -37.062 26.299 31.299 1.00 56.76 543 VAL B CA 1
ATOM 9518 C C . VAL B 1 543 ? -37.937 27.532 31.512 1.00 60.82 543 VAL B C 1
ATOM 9519 O O . VAL B 1 543 ? -37.674 28.595 30.949 1.00 72.76 543 VAL B O 1
ATOM 9523 N N . SER B 1 544 ? -38.964 27.397 32.344 1.00 63.03 544 SER B N 1
ATOM 9524 C CA . SER B 1 544 ? -39.935 28.471 32.540 1.00 63.30 544 SER B CA 1
ATOM 9525 C C . SER B 1 544 ? -39.391 29.647 33.357 1.00 62.71 544 SER B C 1
ATOM 9526 O O . SER B 1 544 ? -40.127 30.585 33.664 1.00 69.72 544 SER B O 1
ATOM 9529 N N . ARG B 1 545 ? -38.107 29.594 33.701 1.00 45.15 545 ARG B N 1
ATOM 9530 C CA . ARG B 1 545 ? -37.461 30.681 34.429 1.00 42.37 545 ARG B CA 1
ATOM 9531 C C . ARG B 1 545 ? -36.687 31.596 33.484 1.00 45.47 545 ARG B C 1
ATOM 9532 O O . ARG B 1 545 ? -36.353 32.726 33.841 1.00 42.59 545 ARG B O 1
ATOM 9540 N N . ILE B 1 546 ? -36.406 31.104 32.280 1.00 58.04 546 ILE B N 1
ATOM 9541 C CA . ILE B 1 546 ? -35.508 31.790 31.356 1.00 58.28 546 ILE B CA 1
ATOM 9542 C C . ILE B 1 546 ? -36.073 33.116 30.851 1.00 59.06 546 ILE B C 1
ATOM 9543 O O . ILE B 1 546 ? -37.229 33.205 30.436 1.00 62.92 546 ILE B O 1
ATOM 9548 N N . GLU B 1 547 ? -35.229 34.142 30.908 1.00 73.02 547 GLU B N 1
ATOM 9549 C CA . GLU B 1 547 ? -35.586 35.496 30.513 1.00 73.99 547 GLU B CA 1
ATOM 9550 C C . GLU B 1 547 ? -35.351 35.750 29.022 1.00 78.59 547 GLU B C 1
ATOM 9551 O O . GLU B 1 547 ? -36.172 36.388 28.359 1.00 83.29 547 GLU B O 1
ATOM 9557 N N . ASP B 1 548 ? -34.235 35.250 28.498 1.00 74.92 548 ASP B N 1
ATOM 9558 C CA . ASP B 1 548 ? -33.924 35.410 27.078 1.00 71.34 548 ASP B CA 1
ATOM 9559 C C . ASP B 1 548 ? -34.827 34.522 26.237 1.00 70.61 548 ASP B C 1
ATOM 9560 O O . ASP B 1 548 ? -34.764 33.299 26.335 1.00 66.21 548 ASP B O 1
ATOM 9565 N N . ILE B 1 549 ? -35.653 35.139 25.399 1.00 49.65 549 ILE B N 1
ATOM 9566 C CA . ILE B 1 549 ? -36.701 34.412 24.684 1.00 50.57 549 ILE B CA 1
ATOM 9567 C C . ILE B 1 549 ? -36.177 33.384 23.660 1.00 42.18 549 ILE B C 1
ATOM 9568 O O . ILE B 1 549 ? -36.659 32.250 23.646 1.00 37.37 549 ILE B O 1
ATOM 9573 N N . PRO B 1 550 ? -35.196 33.756 22.807 1.00 42.95 550 PRO B N 1
ATOM 9574 C CA . PRO B 1 550 ? -34.683 32.725 21.892 1.00 45.06 550 PRO B CA 1
ATOM 9575 C C . PRO B 1 550 ? -34.082 31.502 22.589 1.00 44.95 550 PRO B C 1
ATOM 9576 O O . PRO B 1 550 ? -34.147 30.404 22.036 1.00 44.10 550 PRO B O 1
ATOM 9580 N N . VAL B 1 551 ? -33.510 31.684 23.775 1.00 48.49 551 VAL B N 1
ATOM 9581 C CA . VAL B 1 551 ? -32.952 30.561 24.525 1.00 49.16 551 VAL B CA 1
ATOM 9582 C C . VAL B 1 551 ? -34.073 29.701 25.100 1.00 51.48 551 VAL B C 1
ATOM 9583 O O . VAL B 1 551 ? -34.041 28.473 25.000 1.00 49.06 551 VAL B O 1
ATOM 9587 N N . LYS B 1 552 ? -35.070 30.356 25.688 1.00 51.54 552 LYS B N 1
ATOM 9588 C CA . LYS B 1 552 ? -36.252 29.665 26.187 1.00 52.93 552 LYS B CA 1
ATOM 9589 C C . LYS B 1 552 ? -36.917 28.888 25.058 1.00 49.56 552 LYS B C 1
ATOM 9590 O O . LYS B 1 552 ? -37.443 27.796 25.265 1.00 45.63 552 LYS B O 1
ATOM 9596 N N . GLU B 1 553 ? -36.871 29.461 23.859 1.00 76.28 553 GLU B N 1
ATOM 9597 C CA . GLU B 1 553 ? -37.480 28.859 22.680 1.00 79.31 553 GLU B CA 1
ATOM 9598 C C . GLU B 1 553 ? -36.827 27.538 22.293 1.00 81.77 553 GLU B C 1
ATOM 9599 O O . GLU B 1 553 ? -37.504 26.519 22.170 1.00 82.03 553 GLU B O 1
ATOM 9605 N N . VAL B 1 554 ? -35.514 27.563 22.088 1.00 51.46 554 VAL B N 1
ATOM 9606 C CA . VAL B 1 554 ? -34.797 26.375 21.641 1.00 49.85 554 VAL B CA 1
ATOM 9607 C C . VAL B 1 554 ? -34.787 25.307 22.735 1.00 45.86 554 VAL B C 1
ATOM 9608 O O . VAL B 1 554 ? -34.819 24.110 22.446 1.00 43.31 554 VAL B O 1
ATOM 9612 N N . LEU B 1 555 ? -34.775 25.748 23.990 1.00 47.56 555 LEU B N 1
ATOM 9613 C CA . LEU B 1 555 ? -34.835 24.829 25.121 1.00 47.06 555 LEU B CA 1
ATOM 9614 C C . LEU B 1 555 ? -36.230 24.228 25.265 1.00 51.26 555 LEU B C 1
ATOM 9615 O O . LEU B 1 555 ? -36.395 23.151 25.840 1.00 52.44 555 LEU B O 1
ATOM 9620 N N . THR B 1 556 ? -37.231 24.931 24.746 1.00 84.63 556 THR B N 1
ATOM 9621 C CA . THR B 1 556 ? -38.589 24.401 24.698 1.00 87.05 556 THR B CA 1
ATOM 9622 C C . THR B 1 556 ? -38.672 23.309 23.636 1.00 83.58 556 THR B C 1
ATOM 9623 O O . THR B 1 556 ? -39.308 22.274 23.839 1.00 82.29 556 THR B O 1
ATOM 9627 N N . ASP B 1 557 ? -38.018 23.555 22.503 1.00 62.22 557 ASP B N 1
ATOM 9628 C CA . ASP B 1 557 ? -37.928 22.574 21.427 1.00 59.77 557 ASP B CA 1
ATOM 9629 C C . ASP B 1 557 ? -37.304 21.278 21.933 1.00 60.51 557 ASP B C 1
ATOM 9630 O O . ASP B 1 557 ? -37.809 20.187 21.662 1.00 57.42 557 ASP B O 1
ATOM 9635 N N . LEU B 1 558 ? -36.201 21.412 22.666 1.00 56.39 558 LEU B N 1
ATOM 9636 C CA . LEU B 1 558 ? -35.526 20.281 23.292 1.00 59.83 558 LEU B CA 1
ATOM 9637 C C . LEU B 1 558 ? -36.463 19.552 24.250 1.00 55.19 558 LEU B C 1
ATOM 9638 O O . LEU B 1 558 ? -36.510 18.322 24.284 1.00 57.67 558 LEU B O 1
ATOM 9643 N N . LEU B 1 559 ? -37.218 20.335 25.013 1.00 48.14 559 LEU B N 1
ATOM 9644 C CA . LEU B 1 559 ? -38.125 19.812 26.029 1.00 47.25 559 LEU B CA 1
ATOM 9645 C C . LEU B 1 559 ? -39.303 19.050 25.428 1.00 45.03 559 LEU B C 1
ATOM 9646 O O . LEU B 1 559 ? -39.703 18.006 25.944 1.00 39.09 559 LEU B O 1
ATOM 9651 N N . HIS B 1 560 ? -39.862 19.583 24.345 1.00 60.05 560 HIS B N 1
ATOM 9652 C CA . HIS B 1 560 ? -40.913 18.896 23.598 1.00 69.40 560 HIS B CA 1
ATOM 9653 C C . HIS B 1 560 ? -40.402 17.564 23.059 1.00 69.49 560 HIS B C 1
ATOM 9654 O O . HIS B 1 560 ? -41.109 16.554 23.069 1.00 75.90 560 HIS B O 1
ATOM 9661 N N . LEU B 1 561 ? -39.161 17.580 22.586 1.00 61.63 561 LEU B N 1
ATOM 9662 C CA . LEU B 1 561 ? -38.517 16.390 22.051 1.00 56.14 561 LEU B CA 1
ATOM 9663 C C . LEU B 1 561 ? -38.319 15.341 23.137 1.00 54.44 561 LEU B C 1
ATOM 9664 O O . LEU B 1 561 ? -38.488 14.146 22.897 1.00 57.15 561 LEU B O 1
ATOM 9669 N N . HIS B 1 562 ? -37.955 15.798 24.328 1.00 43.41 562 HIS B N 1
ATOM 9670 C CA . HIS B 1 562 ? -37.748 14.901 25.453 1.00 48.92 562 HIS B CA 1
ATOM 9671 C C . HIS B 1 562 ? -39.029 14.138 25.772 1.00 54.17 562 HIS B C 1
ATOM 9672 O O . HIS B 1 562 ? -39.107 12.931 25.554 1.00 57.31 562 HIS B O 1
ATOM 9679 N N . VAL B 1 563 ? -40.037 14.864 26.249 1.00 69.15 563 VAL B N 1
ATOM 9680 C CA . VAL B 1 563 ? -41.276 14.271 26.750 1.00 66.54 563 VAL B CA 1
ATOM 9681 C C . VAL B 1 563 ? -41.946 13.287 25.789 1.00 68.53 563 VAL B C 1
ATOM 9682 O O . VAL B 1 563 ? -42.611 12.360 26.235 1.00 68.21 563 VAL B O 1
ATOM 9686 N N . ASN B 1 564 ? -41.764 13.472 24.484 1.00 45.73 564 ASN B N 1
ATOM 9687 C CA . ASN B 1 564 ? -42.401 12.588 23.510 1.00 50.79 564 ASN B CA 1
ATOM 9688 C C . ASN B 1 564 ? -41.555 11.358 23.203 1.00 52.00 564 ASN B C 1
ATOM 9689 O O . ASN B 1 564 ? -42.087 10.266 22.998 1.00 50.46 564 ASN B O 1
ATOM 9694 N N . TYR B 1 565 ? -40.238 11.531 23.176 1.00 64.33 565 TYR B N 1
ATOM 9695 C CA . TYR B 1 565 ? -39.351 10.392 23.001 1.00 59.60 565 TYR B CA 1
ATOM 9696 C C . TYR B 1 565 ? -39.400 9.526 24.255 1.00 60.05 565 TYR B C 1
ATOM 9697 O O . TYR B 1 565 ? -39.486 8.301 24.171 1.00 56.72 565 TYR B O 1
ATOM 9706 N N . GLU B 1 566 ? -39.358 10.174 25.415 1.00 58.54 566 GLU B N 1
ATOM 9707 C CA . GLU B 1 566 ? -39.443 9.474 26.693 1.00 63.95 566 GLU B CA 1
ATOM 9708 C C . GLU B 1 566 ? -40.764 8.710 26.831 1.00 62.35 566 GLU B C 1
ATOM 9709 O O . GLU B 1 566 ? -40.772 7.534 27.192 1.00 61.66 566 GLU B O 1
ATOM 9715 N N . LEU B 1 567 ? -41.871 9.384 26.532 1.00 55.63 567 LEU B N 1
ATOM 9716 C CA . LEU B 1 567 ? -43.209 8.802 26.659 1.00 53.31 567 LEU B CA 1
ATOM 9717 C C . LEU B 1 567 ? -43.396 7.561 25.789 1.00 48.45 567 LEU B C 1
ATOM 9718 O O . LEU B 1 567 ? -44.080 6.613 26.177 1.00 56.69 567 LEU B O 1
ATOM 9723 N N . LEU B 1 568 ? -42.786 7.575 24.609 1.00 47.30 568 LEU B N 1
ATOM 9724 C CA . LEU B 1 568 ? -42.917 6.474 23.662 1.00 42.83 568 LEU B CA 1
ATOM 9725 C C . LEU B 1 568 ? -42.013 5.304 24.051 1.00 44.90 568 LEU B C 1
ATOM 9726 O O . LEU B 1 568 ? -42.308 4.146 23.750 1.00 48.06 568 LEU B O 1
ATOM 9731 N N . ASP B 1 569 ? -40.918 5.613 24.738 1.00 73.87 569 ASP B N 1
ATOM 9732 C CA . ASP B 1 569 ? -40.014 4.587 25.238 1.00 75.01 569 ASP B CA 1
ATOM 9733 C C . ASP B 1 569 ? -40.676 3.820 26.383 1.00 80.16 569 ASP B C 1
ATOM 9734 O O . ASP B 1 569 ? -40.259 2.714 26.728 1.00 80.26 569 ASP B O 1
ATOM 9739 N N . VAL B 1 570 ? -41.717 4.414 26.961 1.00 77.87 570 VAL B N 1
ATOM 9740 C CA . VAL B 1 570 ? -42.423 3.815 28.090 1.00 76.97 570 VAL B CA 1
ATOM 9741 C C . VAL B 1 570 ? -43.923 3.650 27.824 1.00 77.03 570 VAL B C 1
ATOM 9742 O O . VAL B 1 570 ? -44.732 3.690 28.751 1.00 82.81 570 VAL B O 1
ATOM 9746 N N . ALA B 1 571 ? -44.285 3.451 26.559 1.00 74.60 571 ALA B N 1
ATOM 9747 C CA . ALA B 1 571 ? -45.690 3.364 26.160 1.00 73.85 571 ALA B CA 1
ATOM 9748 C C . ALA B 1 571 ? -46.372 2.130 26.737 1.00 76.34 571 ALA B C 1
ATOM 9749 O O . ALA B 1 571 ? -47.586 2.121 26.944 1.00 74.25 571 ALA B O 1
ATOM 9751 N N . THR B 1 572 ? -45.579 1.094 26.989 1.00 58.62 572 THR B N 1
ATOM 9752 C CA . THR B 1 572 ? -46.055 -0.143 27.598 1.00 64.33 572 THR B CA 1
ATOM 9753 C C . THR B 1 572 ? -46.755 0.143 28.928 1.00 70.65 572 THR B C 1
ATOM 9754 O O . THR B 1 572 ? -47.676 -0.571 29.333 1.00 75.25 572 THR B O 1
ATOM 9758 N N . TYR B 1 573 ? -46.332 1.219 29.585 1.00 88.38 573 TYR B N 1
ATOM 9759 C CA . TYR B 1 573 ? -46.967 1.672 30.817 1.00 85.69 573 TYR B CA 1
ATOM 9760 C C . TYR B 1 573 ? -47.982 2.787 30.566 1.00 83.80 573 TYR B C 1
ATOM 9761 O O . TYR B 1 573 ? -48.904 2.985 31.355 1.00 88.16 573 TYR B O 1
ATOM 9770 N N . ALA B 1 574 ? -47.808 3.514 29.466 1.00 89.66 574 ALA B N 1
ATOM 9771 C CA . ALA B 1 574 ? -48.644 4.676 29.179 1.00 96.82 574 ALA B CA 1
ATOM 9772 C C . ALA B 1 574 ? -49.949 4.314 28.480 1.00 97.92 574 ALA B C 1
ATOM 9773 O O . ALA B 1 574 ? -50.739 5.196 28.148 1.00 94.81 574 ALA B O 1
ATOM 9775 N N . LEU B 1 575 ? -50.178 3.025 28.255 1.00 107.37 575 LEU B N 1
ATOM 9776 C CA . LEU B 1 575 ? -51.327 2.603 27.460 1.00 109.90 575 LEU B CA 1
ATOM 9777 C C . LEU B 1 575 ? -52.500 2.138 28.316 1.00 104.41 575 LEU B C 1
ATOM 9778 O O . LEU B 1 575 ? -53.499 1.639 27.799 1.00 102.71 575 LEU B O 1
ATOM 9783 N N . GLU B 1 576 ? -52.378 2.307 29.627 1.00 102.66 576 GLU B N 1
ATOM 9784 C CA . GLU B 1 576 ? -53.534 2.190 30.502 1.00 98.37 576 GLU B CA 1
ATOM 9785 C C . GLU B 1 576 ? -54.324 3.484 30.406 1.00 93.41 576 GLU B C 1
ATOM 9786 O O . GLU B 1 576 ? -55.520 3.529 30.695 1.00 89.28 576 GLU B O 1
ATOM 9792 N N . PHE B 1 577 ? -53.631 4.532 29.973 1.00 74.81 577 PHE B N 1
ATOM 9793 C CA . PHE B 1 577 ? -54.146 5.889 30.049 1.00 73.18 577 PHE B CA 1
ATOM 9794 C C . PHE B 1 577 ? -54.242 6.584 28.691 1.00 79.74 577 PHE B C 1
ATOM 9795 O O . PHE B 1 577 ? -54.708 7.718 28.609 1.00 82.79 577 PHE B O 1
ATOM 9803 N N . MET B 1 578 ? -53.802 5.919 27.628 1.00 100.49 578 MET B N 1
ATOM 9804 C CA . MET B 1 578 ? -53.783 6.557 26.314 1.00 102.46 578 MET B CA 1
ATOM 9805 C C . MET B 1 578 ? -54.586 5.814 25.258 1.00 106.40 578 MET B C 1
ATOM 9806 O O . MET B 1 578 ? -54.902 4.632 25.406 1.00 103.15 578 MET B O 1
ATOM 9811 N N . SER B 1 579 ? -54.920 6.529 24.189 1.00 93.77 579 SER B N 1
ATOM 9812 C CA . SER B 1 579 ? -55.439 5.899 22.990 1.00 95.26 579 SER B CA 1
ATOM 9813 C C . SER B 1 579 ? -54.250 5.577 22.095 1.00 95.56 579 SER B C 1
ATOM 9814 O O . SER B 1 579 ? -53.133 6.033 22.349 1.00 95.54 579 SER B O 1
ATOM 9817 N N . PHE B 1 580 ? -54.482 4.783 21.059 1.00 74.32 580 PHE B N 1
ATOM 9818 C CA . PHE B 1 580 ? -53.413 4.428 20.137 1.00 68.88 580 PHE B CA 1
ATOM 9819 C C . PHE B 1 580 ? -53.249 5.534 19.100 1.00 74.73 580 PHE B C 1
ATOM 9820 O O . PHE B 1 580 ? -52.195 5.674 18.479 1.00 81.64 580 PHE B O 1
ATOM 9828 N N . THR B 1 581 ? -54.302 6.329 18.934 1.00 85.01 581 THR B N 1
ATOM 9829 C CA . THR B 1 581 ? -54.264 7.481 18.044 1.00 86.32 581 THR B CA 1
ATOM 9830 C C . THR B 1 581 ? -53.456 8.611 18.681 1.00 96.16 581 THR B C 1
ATOM 9831 O O . THR B 1 581 ? -52.783 9.371 17.984 1.00 95.68 581 THR B O 1
ATOM 9835 N N . GLN B 1 582 ? -53.524 8.716 20.006 1.00 96.08 582 GLN B N 1
ATOM 9836 C CA . GLN B 1 582 ? -52.719 9.691 20.737 1.00 90.62 582 GLN B CA 1
ATOM 9837 C C . GLN B 1 582 ? -51.253 9.276 20.737 1.00 88.12 582 GLN B C 1
ATOM 9838 O O . GLN B 1 582 ? -50.357 10.115 20.833 1.00 92.03 582 GLN B O 1
ATOM 9844 N N . LEU B 1 583 ? -51.019 7.973 20.630 1.00 122.60 583 LEU B N 1
ATOM 9845 C CA . LEU B 1 583 ? -49.666 7.434 20.598 1.00 122.82 583 LEU B CA 1
ATOM 9846 C C . LEU B 1 583 ? -48.976 7.782 19.285 1.00 119.84 583 LEU B C 1
ATOM 9847 O O . LEU B 1 583 ? -47.753 7.895 19.224 1.00 115.33 583 LEU B O 1
ATOM 9852 N N . ASP B 1 584 ? -49.768 7.950 18.233 1.00 82.73 584 ASP B N 1
ATOM 9853 C CA . ASP B 1 584 ? -49.228 8.346 16.941 1.00 74.24 584 ASP B CA 1
ATOM 9854 C C . ASP B 1 584 ? -49.051 9.858 16.868 1.00 71.92 584 ASP B C 1
ATOM 9855 O O . ASP B 1 584 ? -48.343 10.366 16.002 1.00 73.13 584 ASP B O 1
ATOM 9860 N N . TYR B 1 585 ? -49.695 10.571 17.785 1.00 77.35 585 TYR B N 1
ATOM 9861 C CA . TYR B 1 585 ? -49.500 12.010 17.915 1.00 72.68 585 TYR B CA 1
ATOM 9862 C C . TYR B 1 585 ? -48.098 12.275 18.444 1.00 73.36 585 TYR B C 1
ATOM 9863 O O . TYR B 1 585 ? -47.305 12.975 17.816 1.00 76.65 585 TYR B O 1
ATOM 9872 N N . VAL B 1 586 ? -47.793 11.687 19.595 1.00 75.19 586 VAL B N 1
ATOM 9873 C CA . VAL B 1 586 ? -46.471 11.811 20.198 1.00 74.16 586 VAL B CA 1
ATOM 9874 C C . VAL B 1 586 ? -45.397 11.119 19.358 1.00 70.58 586 VAL B C 1
ATOM 9875 O O . VAL B 1 586 ? -44.207 11.404 19.500 1.00 72.56 586 VAL B O 1
ATOM 9879 N N . ARG B 1 587 ? -45.817 10.204 18.490 1.00 66.55 587 ARG B N 1
ATOM 9880 C CA . ARG B 1 587 ? -44.893 9.565 17.563 1.00 65.92 587 ARG B CA 1
ATOM 9881 C C . ARG B 1 587 ? -44.619 10.508 16.394 1.00 62.48 587 ARG B C 1
ATOM 9882 O O . ARG B 1 587 ? -43.502 10.563 15.879 1.00 60.60 587 ARG B O 1
ATOM 9890 N N . ASP B 1 588 ? -45.647 11.250 15.986 1.00 60.37 588 ASP B N 1
ATOM 9891 C CA . ASP B 1 588 ? -45.502 12.283 14.965 1.00 57.41 588 ASP B CA 1
ATOM 9892 C C . ASP B 1 588 ? -44.854 13.539 15.548 1.00 57.72 588 ASP B C 1
ATOM 9893 O O . ASP B 1 588 ? -44.085 14.223 14.872 1.00 61.19 588 ASP B O 1
ATOM 9898 N N . GLN B 1 589 ? -45.166 13.832 16.808 1.00 63.26 589 GLN B N 1
ATOM 9899 C CA . GLN B 1 589 ? -44.590 14.985 17.498 1.00 65.91 589 GLN B CA 1
ATOM 9900 C C . GLN B 1 589 ? -43.086 14.833 17.665 1.00 72.41 589 GLN B C 1
ATOM 9901 O O . GLN B 1 589 ? -42.340 15.809 17.575 1.00 72.75 589 GLN B O 1
ATOM 9907 N N . LEU B 1 590 ? -42.659 13.603 17.925 1.00 63.70 590 LEU B N 1
ATOM 9908 C CA . LEU B 1 590 ? -41.248 13.271 18.067 1.00 62.47 590 LEU B CA 1
ATOM 9909 C C . LEU B 1 590 ? -40.470 13.650 16.817 1.00 63.46 590 LEU B C 1
ATOM 9910 O O . LEU B 1 590 ? -39.412 14.271 16.893 1.00 72.96 590 LEU B O 1
ATOM 9915 N N . TYR B 1 591 ? -41.020 13.280 15.667 1.00 43.44 591 TYR B N 1
ATOM 9916 C CA . TYR B 1 591 ? -40.352 13.474 14.386 1.00 45.00 591 TYR B CA 1
ATOM 9917 C C . TYR B 1 591 ? -40.456 14.916 13.904 1.00 46.02 591 TYR B C 1
ATOM 9918 O O . TYR B 1 591 ? -39.750 15.323 12.980 1.00 47.76 591 TYR B O 1
ATOM 9927 N N . LEU B 1 592 ? -41.345 15.683 14.527 1.00 73.21 592 LEU B N 1
ATOM 9928 C CA . LEU B 1 592 ? -41.500 17.093 14.197 1.00 73.98 592 LEU B CA 1
ATOM 9929 C C . LEU B 1 592 ? -40.389 17.919 14.827 1.00 73.09 592 LEU B C 1
ATOM 9930 O O . LEU B 1 592 ? -39.845 18.830 14.202 1.00 68.56 592 LEU B O 1
ATOM 9935 N N . TYR B 1 593 ? -40.055 17.598 16.071 1.00 77.20 593 TYR B N 1
ATOM 9936 C CA . TYR B 1 593 ? -39.052 18.362 16.796 1.00 77.14 593 TYR B CA 1
ATOM 9937 C C . TYR B 1 593 ? -37.642 17.871 16.505 1.00 72.95 593 TYR B C 1
ATOM 9938 O O . TYR B 1 593 ? -36.672 18.571 16.784 1.00 71.02 593 TYR B O 1
ATOM 9947 N N . LEU B 1 594 ? -37.527 16.672 15.941 1.00 49.33 594 LEU B N 1
ATOM 9948 C CA . LEU B 1 594 ? -36.260 16.245 15.364 1.00 46.27 594 LEU B CA 1
ATOM 9949 C C . LEU B 1 594 ? -35.883 17.225 14.265 1.00 48.28 594 LEU B C 1
ATOM 9950 O O . LEU B 1 594 ? -34.761 17.728 14.212 1.00 47.86 594 LEU B O 1
ATOM 9955 N N . GLU B 1 595 ? -36.851 17.496 13.396 1.00 65.37 595 GLU B N 1
ATOM 9956 C CA . GLU B 1 595 ? -36.667 18.418 12.284 1.00 70.92 595 GLU B CA 1
ATOM 9957 C C . GLU B 1 595 ? -36.524 19.855 12.767 1.00 67.07 595 GLU B C 1
ATOM 9958 O O . GLU B 1 595 ? -35.785 20.646 12.184 1.00 64.63 595 GLU B O 1
ATOM 9964 N N . LYS B 1 596 ? -37.239 20.184 13.836 1.00 63.40 596 LYS B N 1
ATOM 9965 C CA . LYS B 1 596 ? -37.191 21.520 14.415 1.00 64.63 596 LYS B CA 1
ATOM 9966 C C . LYS B 1 596 ? -35.808 21.822 14.978 1.00 61.31 596 LYS B C 1
ATOM 9967 O O . LYS B 1 596 ? -35.262 22.905 14.775 1.00 63.08 596 LYS B O 1
ATOM 9973 N N . ILE B 1 597 ? -35.249 20.850 15.691 1.00 54.81 597 ILE B N 1
ATOM 9974 C CA . ILE B 1 597 ? -33.958 21.018 16.349 1.00 49.58 597 ILE B CA 1
ATOM 9975 C C . ILE B 1 597 ? -32.828 21.160 15.338 1.00 50.94 597 ILE B C 1
ATOM 9976 O O . ILE B 1 597 ? -31.943 22.003 15.502 1.00 52.65 597 ILE B O 1
ATOM 9981 N N . ARG B 1 598 ? -32.895 20.346 14.286 1.00 39.09 598 ARG B N 1
ATOM 9982 C CA . ARG B 1 598 ? -31.813 20.159 13.313 1.00 39.32 598 ARG B CA 1
ATOM 9983 C C . ARG B 1 598 ? -30.926 21.373 12.980 1.00 37.20 598 ARG B C 1
ATOM 9984 O O . ARG B 1 598 ? -29.702 21.261 13.054 1.00 38.09 598 ARG B O 1
ATOM 9992 N N . PRO B 1 599 ? -31.521 22.525 12.608 1.00 47.25 599 PRO B N 1
ATOM 9993 C CA . PRO B 1 599 ? -30.631 23.642 12.262 1.00 49.23 599 PRO B CA 1
ATOM 9994 C C . PRO B 1 599 ? -29.920 24.263 13.464 1.00 45.09 599 PRO B C 1
ATOM 9995 O O . PRO B 1 599 ? -28.988 25.049 13.289 1.00 42.82 599 PRO B O 1
ATOM 9999 N N . ASN B 1 600 ? -30.364 23.917 14.667 1.00 45.68 600 ASN B N 1
ATOM 10000 C CA . ASN B 1 600 ? -29.733 24.404 15.886 1.00 49.86 600 ASN B CA 1
ATOM 10001 C C . ASN B 1 600 ? -28.743 23.399 16.460 1.00 52.22 600 ASN B C 1
ATOM 10002 O O . ASN B 1 600 ? -28.041 23.698 17.425 1.00 56.99 600 ASN B O 1
ATOM 10007 N N . ALA B 1 601 ? -28.692 22.215 15.853 1.00 52.34 601 ALA B N 1
ATOM 10008 C CA . ALA B 1 601 ? -27.949 21.072 16.391 1.00 47.14 601 ALA B CA 1
ATOM 10009 C C . ALA B 1 601 ? -26.512 21.402 16.807 1.00 44.18 601 ALA B C 1
ATOM 10010 O O . ALA B 1 601 ? -26.097 21.112 17.931 1.00 47.64 601 ALA B O 1
ATOM 10012 N N . VAL B 1 602 ? -25.759 22.012 15.898 1.00 29.50 602 VAL B N 1
ATOM 10013 C CA . VAL B 1 602 ? -24.364 22.353 16.163 1.00 27.56 602 VAL B CA 1
ATOM 10014 C C . VAL B 1 602 ? -24.243 23.446 17.223 1.00 27.69 602 VAL B C 1
ATOM 10015 O O . VAL B 1 602 ? -23.338 23.415 18.059 1.00 29.62 602 VAL B O 1
ATOM 10019 N N . SER B 1 603 ? -25.164 24.404 17.186 1.00 32.88 603 SER B N 1
ATOM 10020 C CA . SER B 1 603 ? -25.179 25.507 18.140 1.00 32.65 603 SER B CA 1
ATOM 10021 C C . SER B 1 603 ? -25.472 24.988 19.541 1.00 34.16 603 SER B C 1
ATOM 10022 O O . SER B 1 603 ? -24.900 25.459 20.524 1.00 35.27 603 SER B O 1
ATOM 10025 N N . LEU B 1 604 ? -26.361 24.002 19.611 1.00 31.17 604 LEU B N 1
ATOM 10026 C CA . LEU B 1 604 ? -26.788 23.414 20.876 1.00 32.99 604 LEU B CA 1
ATOM 10027 C C . LEU B 1 604 ? -25.648 22.710 21.604 1.00 32.41 604 LEU B C 1
ATOM 10028 O O . LEU B 1 604 ? -25.650 22.627 22.833 1.00 31.25 604 LEU B O 1
ATOM 10033 N N . VAL B 1 605 ? -24.675 22.207 20.850 1.00 28.57 605 VAL B N 1
ATOM 10034 C CA . VAL B 1 605 ? -23.532 21.541 21.463 1.00 26.38 605 VAL B CA 1
ATOM 10035 C C . VAL B 1 605 ? -22.332 22.480 21.547 1.00 26.19 605 VAL B C 1
ATOM 10036 O O . VAL B 1 605 ? -21.480 22.324 22.422 1.00 31.96 605 VAL B O 1
ATOM 10040 N N . ASP B 1 606 ? -22.277 23.460 20.647 1.00 30.59 606 ASP B N 1
ATOM 10041 C CA . ASP B 1 606 ? -21.274 24.519 20.727 1.00 29.71 606 ASP B CA 1
ATOM 10042 C C . ASP B 1 606 ? -21.468 25.301 22.018 1.00 29.95 606 ASP B C 1
ATOM 10043 O O . ASP B 1 606 ? -20.526 25.880 22.564 1.00 30.61 606 ASP B O 1
ATOM 10048 N N . SER B 1 607 ? -22.704 25.296 22.504 1.00 27.51 607 SER B N 1
ATOM 10049 C CA . SER B 1 607 ? -23.077 26.027 23.704 1.00 29.57 607 SER B CA 1
ATOM 10050 C C . SER B 1 607 ? -22.350 25.535 24.948 1.00 28.87 607 SER B C 1
ATOM 10051 O O . SER B 1 607 ? -22.171 26.286 25.906 1.00 29.60 607 SER B O 1
ATOM 10054 N N . PHE B 1 608 ? -21.942 24.272 24.939 1.00 26.71 608 PHE B N 1
ATOM 10055 C CA . PHE B 1 608 ? -21.288 23.688 26.104 1.00 27.48 608 PHE B CA 1
ATOM 10056 C C . PHE B 1 608 ? -19.867 24.215 26.256 1.00 26.71 608 PHE B C 1
ATOM 10057 O O . PHE B 1 608 ? -19.256 24.053 27.313 1.00 25.23 608 PHE B O 1
ATOM 10065 N N . GLN B 1 609 ? -19.369 24.857 25.200 1.00 27.82 609 GLN B N 1
ATOM 10066 C CA . GLN B 1 609 ? -18.049 25.485 25.180 1.00 27.47 609 GLN B CA 1
ATOM 10067 C C . GLN B 1 609 ? -16.998 24.589 25.817 1.00 26.73 609 GLN B C 1
ATOM 10068 O O . GLN B 1 609 ? -16.285 24.983 26.742 1.00 25.54 609 GLN B O 1
ATOM 10074 N N . ILE B 1 610 ? -16.947 23.358 25.322 1.00 19.53 610 ILE B N 1
ATOM 10075 C CA . ILE B 1 610 ? -15.892 22.427 25.674 1.00 17.45 610 ILE B CA 1
ATOM 10076 C C . ILE B 1 610 ? -14.695 22.695 24.778 1.00 16.91 610 ILE B C 1
ATOM 10077 O O . ILE B 1 610 ? -14.778 22.534 23.559 1.00 17.50 610 ILE B O 1
ATOM 10082 N N . SER B 1 611 ? -13.589 23.117 25.381 1.00 17.63 611 SER B N 1
ATOM 10083 C CA . SER B 1 611 ? -12.377 23.413 24.631 1.00 17.72 611 SER B CA 1
ATOM 10084 C C . SER B 1 611 ? -11.898 22.161 23.925 1.00 16.77 611 SER B C 1
ATOM 10085 O O . SER B 1 611 ? -12.272 21.050 24.301 1.00 17.58 611 SER B O 1
ATOM 10088 N N . ASP B 1 612 ? -11.074 22.343 22.899 1.00 29.90 612 ASP B N 1
ATOM 10089 C CA . ASP B 1 612 ? -10.465 21.215 22.209 1.00 28.29 612 ASP B CA 1
ATOM 10090 C C . ASP B 1 612 ? -9.563 20.438 23.161 1.00 28.85 612 ASP B C 1
ATOM 10091 O O . ASP B 1 612 ? -9.426 19.218 23.045 1.00 28.83 612 ASP B O 1
ATOM 10096 N N . MET B 1 613 ? -8.951 21.151 24.104 1.00 23.53 613 MET B N 1
ATOM 10097 C CA . MET B 1 613 ? -8.096 20.518 25.099 1.00 22.31 613 MET B CA 1
ATOM 10098 C C . MET B 1 613 ? -8.874 19.518 25.954 1.00 23.77 613 MET B C 1
ATOM 10099 O O . MET B 1 613 ? -8.343 18.479 26.342 1.00 26.39 613 MET B O 1
ATOM 10104 N N . GLN B 1 614 ? -10.134 19.827 26.239 1.00 19.28 614 GLN B N 1
ATOM 10105 C CA . GLN B 1 614 ? -10.969 18.924 27.025 1.00 18.15 614 GLN B CA 1
ATOM 10106 C C . GLN B 1 614 ? -11.631 17.862 26.149 1.00 18.11 614 GLN B C 1
ATOM 10107 O O . GLN B 1 614 ? -11.707 16.692 26.533 1.00 17.84 614 GLN B O 1
ATOM 10113 N N . LEU B 1 615 ? -12.102 18.272 24.972 1.00 26.36 615 LEU B N 1
ATOM 10114 C CA . LEU B 1 615 ? -12.797 17.367 24.063 1.00 26.04 615 LEU B CA 1
ATOM 10115 C C . LEU B 1 615 ? -11.915 16.174 23.680 1.00 24.73 615 LEU B C 1
ATOM 10116 O O . LEU B 1 615 ? -12.398 15.042 23.599 1.00 26.82 615 LEU B O 1
ATOM 10121 N N . ARG B 1 616 ? -10.624 16.442 23.474 1.00 15.71 616 ARG B N 1
ATOM 10122 C CA . ARG B 1 616 ? -9.630 15.427 23.107 1.00 15.79 616 ARG B CA 1
ATOM 10123 C C . ARG B 1 616 ? -10.128 14.539 21.979 1.00 15.50 616 ARG B C 1
ATOM 10124 O O . ARG B 1 616 ? -10.036 13.313 22.041 1.00 15.51 616 ARG B O 1
ATOM 10132 N N . SER B 1 617 ? -10.641 15.181 20.936 1.00 16.91 617 SER B N 1
ATOM 10133 C CA . SER B 1 617 ? -11.323 14.475 19.860 1.00 16.63 617 SER B CA 1
ATOM 10134 C C . SER B 1 617 ? -10.983 15.056 18.486 1.00 16.70 617 SER B C 1
ATOM 10135 O O . SER B 1 617 ? -11.168 16.253 18.243 1.00 18.23 617 SER B O 1
ATOM 10138 N N . VAL B 1 618 ? -10.482 14.205 17.595 1.00 15.63 618 VAL B N 1
ATOM 10139 C CA . VAL B 1 618 ? -10.160 14.614 16.234 1.00 14.94 618 VAL B CA 1
ATOM 10140 C C . VAL B 1 618 ? -11.436 14.824 15.430 1.00 15.82 618 VAL B C 1
ATOM 10141 O O . VAL B 1 618 ? -11.566 15.806 14.699 1.00 14.99 618 VAL B O 1
ATOM 10145 N N . LEU B 1 619 ? -12.381 13.899 15.571 1.00 26.02 619 LEU B N 1
ATOM 10146 C CA . LEU B 1 619 ? -13.652 13.994 14.858 1.00 26.50 619 LEU B CA 1
ATOM 10147 C C . LEU B 1 619 ? -14.452 15.200 15.315 1.00 26.88 619 LEU B C 1
ATOM 10148 O O . LEU B 1 619 ? -15.222 15.781 14.550 1.00 29.91 619 LEU B O 1
ATOM 10153 N N . GLY B 1 620 ? -14.264 15.578 16.571 1.00 21.21 620 GLY B N 1
ATOM 10154 C CA . GLY B 1 620 ? -15.086 16.613 17.159 1.00 21.36 620 GLY B CA 1
ATOM 10155 C C . GLY B 1 620 ? -14.467 17.992 17.259 1.00 21.55 620 GLY B C 1
ATOM 10156 O O . GLY B 1 620 ? -15.071 18.873 17.868 1.00 20.35 620 GLY B O 1
ATOM 10157 N N . ARG B 1 621 ? -13.279 18.174 16.678 1.00 22.98 621 ARG B N 1
ATOM 10158 C CA . ARG B 1 621 ? -12.592 19.471 16.644 1.00 22.64 621 ARG B CA 1
ATOM 10159 C C . ARG B 1 621 ? -13.562 20.616 16.408 1.00 23.25 621 ARG B C 1
ATOM 10160 O O . ARG B 1 621 ? -14.461 20.500 15.577 1.00 24.35 621 ARG B O 1
ATOM 10168 N N . ARG B 1 622 ? -13.394 21.712 17.140 1.00 26.97 622 ARG B N 1
ATOM 10169 C CA . ARG B 1 622 ? -14.330 22.821 17.025 1.00 25.96 622 ARG B CA 1
ATOM 10170 C C . ARG B 1 622 ? -14.301 23.419 15.618 1.00 25.92 622 ARG B C 1
ATOM 10171 O O . ARG B 1 622 ? -15.340 23.814 15.090 1.00 25.31 622 ARG B O 1
ATOM 10179 N N . ASP B 1 623 ? -13.122 23.465 15.001 1.00 22.14 623 ASP B N 1
ATOM 10180 C CA . ASP B 1 623 ? -13.002 24.098 13.690 1.00 23.19 623 ASP B CA 1
ATOM 10181 C C . ASP B 1 623 ? -13.501 23.206 12.554 1.00 23.11 623 ASP B C 1
ATOM 10182 O O . ASP B 1 623 ? -13.663 23.667 11.426 1.00 24.83 623 ASP B O 1
ATOM 10187 N N . GLY B 1 624 ? -13.731 21.933 12.852 1.00 20.20 624 GLY B N 1
ATOM 10188 C CA . GLY B 1 624 ? -14.325 21.026 11.886 1.00 19.69 624 GLY B CA 1
ATOM 10189 C C . GLY B 1 624 ? -13.387 20.534 10.802 1.00 19.46 624 GLY B C 1
ATOM 10190 O O . GLY B 1 624 ? -13.829 19.991 9.791 1.00 18.32 624 GLY B O 1
ATOM 10191 N N . HIS B 1 625 ? -12.087 20.726 11.001 1.00 24.93 625 HIS B N 1
ATOM 10192 C CA . HIS B 1 625 ? -11.101 20.213 10.057 1.00 25.29 625 HIS B CA 1
ATOM 10193 C C . HIS B 1 625 ? -10.788 18.767 10.416 1.00 23.97 625 HIS B C 1
ATOM 10194 O O . HIS B 1 625 ? -9.762 18.469 11.025 1.00 24.42 625 HIS B O 1
ATOM 10201 N N . VAL B 1 626 ? -11.699 17.878 10.033 1.00 22.92 626 VAL B N 1
ATOM 10202 C CA . VAL B 1 626 ? -11.688 16.491 10.482 1.00 23.52 626 VAL B CA 1
ATOM 10203 C C . VAL B 1 626 ? -10.791 15.597 9.639 1.00 24.71 626 VAL B C 1
ATOM 10204 O O . VAL B 1 626 ? -9.881 14.957 10.161 1.00 26.96 626 VAL B O 1
ATOM 10208 N N . TYR B 1 627 ? -11.058 15.549 8.336 1.00 22.92 627 TYR B N 1
ATOM 10209 C CA . TYR B 1 627 ? -10.344 14.641 7.433 1.00 22.09 627 TYR B CA 1
ATOM 10210 C C . TYR B 1 627 ? -8.850 14.945 7.351 1.00 23.89 627 TYR B C 1
ATOM 10211 O O . TYR B 1 627 ? -8.023 14.032 7.369 1.00 23.25 627 TYR B O 1
ATOM 10220 N N . GLU B 1 628 ? -8.512 16.225 7.258 1.00 36.48 628 GLU B N 1
ATOM 10221 C CA . GLU B 1 628 ? -7.121 16.643 7.161 1.00 38.51 628 GLU B CA 1
ATOM 10222 C C . GLU B 1 628 ? -6.327 16.229 8.395 1.00 36.03 628 GLU B C 1
ATOM 10223 O O . GLU B 1 628 ? -5.185 15.773 8.292 1.00 34.84 628 GLU B O 1
ATOM 10229 N N . ASN B 1 629 ? -6.944 16.389 9.561 1.00 25.84 629 ASN B N 1
ATOM 10230 C CA . ASN B 1 629 ? -6.267 16.116 10.821 1.00 24.49 629 ASN B CA 1
ATOM 10231 C C . ASN B 1 629 ? -6.407 14.664 11.282 1.00 23.96 629 ASN B C 1
ATOM 10232 O O . ASN B 1 629 ? -5.573 14.174 12.043 1.00 23.54 629 ASN B O 1
ATOM 10237 N N . LEU B 1 630 ? -7.446 13.977 10.813 1.00 23.36 630 LEU B N 1
ATOM 10238 C CA . LEU B 1 630 ? -7.600 12.554 11.092 1.00 24.11 630 LEU B CA 1
ATOM 10239 C C . LEU B 1 630 ? -6.426 11.789 10.497 1.00 24.35 630 LEU B C 1
ATOM 10240 O O . LEU B 1 630 ? -5.881 10.878 11.118 1.00 23.53 630 LEU B O 1
ATOM 10245 N N . PHE B 1 631 ? -6.035 12.186 9.291 1.00 20.46 631 PHE B N 1
ATOM 10246 C CA . PHE B 1 631 ? -4.915 11.579 8.596 1.00 22.36 631 PHE B CA 1
ATOM 10247 C C . PHE B 1 631 ? -3.595 11.866 9.311 1.00 21.83 631 PHE B C 1
ATOM 10248 O O . PHE B 1 631 ? -2.756 10.974 9.456 1.00 20.98 631 PHE B O 1
ATOM 10256 N N . LYS B 1 632 ? -3.416 13.113 9.747 1.00 22.06 632 LYS B N 1
ATOM 10257 C CA . LYS B 1 632 ? -2.231 13.508 10.507 1.00 23.16 632 LYS B CA 1
ATOM 10258 C C . LYS B 1 632 ? -2.151 12.737 11.816 1.00 21.35 632 LYS B C 1
ATOM 10259 O O . LYS B 1 632 ? -1.067 12.334 12.247 1.00 21.29 632 LYS B O 1
ATOM 10265 N N . TRP B 1 633 ? -3.310 12.539 12.442 1.00 15.12 633 TRP B N 1
ATOM 10266 C CA . TRP B 1 633 ? -3.401 11.802 13.695 1.00 15.88 633 TRP B CA 1
ATOM 10267 C C . TRP B 1 633 ? -2.961 10.356 13.504 1.00 16.23 633 TRP B C 1
ATOM 10268 O O . TRP B 1 633 ? -2.169 9.830 14.285 1.00 16.79 633 TRP B O 1
ATOM 10279 N N . ALA B 1 634 ? -3.473 9.722 12.453 1.00 18.97 634 ALA B N 1
ATOM 10280 C CA . ALA B 1 634 ? -3.144 8.331 12.160 1.00 18.92 634 ALA B CA 1
ATOM 10281 C C . ALA B 1 634 ? -1.666 8.194 11.818 1.00 20.86 634 ALA B C 1
ATOM 10282 O O . ALA B 1 634 ? -0.974 7.323 12.348 1.00 21.19 634 ALA B O 1
ATOM 10284 N N . LYS B 1 635 ? -1.190 9.070 10.940 1.00 19.91 635 LYS B N 1
ATOM 10285 C CA . LYS B 1 635 ? 0.193 9.039 10.483 1.00 21.85 635 LYS B CA 1
ATOM 10286 C C . LYS B 1 635 ? 1.203 9.149 11.630 1.00 20.32 635 LYS B C 1
ATOM 10287 O O . LYS B 1 635 ? 2.299 8.590 11.554 1.00 22.77 635 LYS B O 1
ATOM 10293 N N . SER B 1 636 ? 0.831 9.852 12.697 1.00 29.23 636 SER B N 1
ATOM 10294 C CA . SER B 1 636 ? 1.748 10.078 13.816 1.00 29.09 636 SER B CA 1
ATOM 10295 C C . SER B 1 636 ? 1.609 9.019 14.910 1.00 27.12 636 SER B C 1
ATOM 10296 O O . SER B 1 636 ? 2.354 9.023 15.886 1.00 26.95 636 SER B O 1
ATOM 10299 N N . SER B 1 637 ? 0.651 8.116 14.746 1.00 23.76 637 SER B N 1
ATOM 10300 C CA . SER B 1 637 ? 0.414 7.072 15.736 1.00 23.91 637 SER B CA 1
ATOM 10301 C C . SER B 1 637 ? 1.576 6.062 15.779 1.00 23.53 637 SER B C 1
ATOM 10302 O O . SER B 1 637 ? 2.175 5.765 14.747 1.00 22.33 637 SER B O 1
ATOM 10305 N N . PRO B 1 638 ? 1.889 5.533 16.981 1.00 18.44 638 PRO B N 1
ATOM 10306 C CA . PRO B 1 638 ? 3.065 4.704 17.291 1.00 19.43 638 PRO B CA 1
ATOM 10307 C C . PRO B 1 638 ? 3.348 3.506 16.378 1.00 22.04 638 PRO B C 1
ATOM 10308 O O . PRO B 1 638 ? 4.523 3.211 16.175 1.00 22.60 638 PRO B O 1
ATOM 10312 N N . LEU B 1 639 ? 2.333 2.815 15.865 1.00 25.14 639 LEU B N 1
ATOM 10313 C CA . LEU B 1 639 ? 2.602 1.664 15.000 1.00 26.29 639 LEU B CA 1
ATOM 10314 C C . LEU B 1 639 ? 3.256 2.108 13.695 1.00 29.78 639 LEU B C 1
ATOM 10315 O O . LEU B 1 639 ? 3.943 1.327 13.037 1.00 30.47 639 LEU B O 1
ATOM 10320 N N . ASN B 1 640 ? 3.048 3.370 13.334 1.00 21.95 640 ASN B N 1
ATOM 10321 C CA . ASN B 1 640 ? 3.603 3.923 12.104 1.00 22.65 640 ASN B CA 1
ATOM 10322 C C . ASN B 1 640 ? 5.039 4.407 12.263 1.00 25.67 640 ASN B C 1
ATOM 10323 O O . ASN B 1 640 ? 5.581 5.069 11.377 1.00 24.66 640 ASN B O 1
ATOM 10328 N N . ASN B 1 641 ? 5.649 4.082 13.397 1.00 41.68 641 ASN B N 1
ATOM 10329 C CA . ASN B 1 641 ? 7.040 4.441 13.642 1.00 45.96 641 ASN B CA 1
ATOM 10330 C C . ASN B 1 641 ? 7.988 3.755 12.667 1.00 47.84 641 ASN B C 1
ATOM 10331 O O . ASN B 1 641 ? 9.027 4.306 12.308 1.00 56.01 641 ASN B O 1
ATOM 10336 N N . ALA B 1 642 ? 7.627 2.548 12.248 1.00 35.47 642 ALA B N 1
ATOM 10337 C CA . ALA B 1 642 ? 8.438 1.789 11.309 1.00 34.36 642 ALA B CA 1
ATOM 10338 C C . ALA B 1 642 ? 7.572 1.263 10.173 1.00 35.94 642 ALA B C 1
ATOM 10339 O O . ALA B 1 642 ? 6.414 0.898 10.382 1.00 38.53 642 ALA B O 1
ATOM 10341 N N . ASP B 1 643 ? 8.133 1.235 8.969 1.00 57.50 643 ASP B N 1
ATOM 10342 C CA . ASP B 1 643 ? 7.408 0.741 7.807 1.00 59.20 643 ASP B CA 1
ATOM 10343 C C . ASP B 1 643 ? 7.214 -0.766 7.939 1.00 60.53 643 ASP B C 1
ATOM 10344 O O . ASP B 1 643 ? 6.085 -1.260 7.938 1.00 62.45 643 ASP B O 1
ATOM 10349 N N . VAL B 1 644 ? 8.325 -1.485 8.066 1.00 37.06 644 VAL B N 1
ATOM 10350 C CA . VAL B 1 644 ? 8.296 -2.915 8.338 1.00 34.96 644 VAL B CA 1
ATOM 10351 C C . VAL B 1 644 ? 8.460 -3.152 9.833 1.00 35.43 644 VAL B C 1
ATOM 10352 O O . VAL B 1 644 ? 9.523 -2.878 10.399 1.00 34.36 644 VAL B O 1
ATOM 10356 N N . LEU B 1 645 ? 7.403 -3.656 10.465 1.00 23.26 645 LEU B N 1
ATOM 10357 C CA . LEU B 1 645 ? 7.405 -3.928 11.899 1.00 26.22 645 LEU B CA 1
ATOM 10358 C C . LEU B 1 645 ? 8.463 -4.952 12.291 1.00 27.38 645 LEU B C 1
ATOM 10359 O O . LEU B 1 645 ? 8.658 -5.941 11.587 1.00 26.09 645 LEU B O 1
ATOM 10364 N N . PRO B 1 646 ? 9.147 -4.709 13.423 1.00 42.65 646 PRO B N 1
ATOM 10365 C CA . PRO B 1 646 ? 10.099 -5.651 14.027 1.00 41.94 646 PRO B CA 1
ATOM 10366 C C . PRO B 1 646 ? 9.508 -7.049 14.237 1.00 41.84 646 PRO B C 1
ATOM 10367 O O . PRO B 1 646 ? 10.221 -8.049 14.123 1.00 43.90 646 PRO B O 1
ATOM 10371 N N . SER B 1 647 ? 8.215 -7.109 14.540 1.00 39.47 647 SER B N 1
ATOM 10372 C CA . SER B 1 647 ? 7.526 -8.381 14.734 1.00 37.92 647 SER B CA 1
ATOM 10373 C C . SER B 1 647 ? 7.320 -9.126 13.414 1.00 40.85 647 SER B C 1
ATOM 10374 O O . SER B 1 647 ? 7.393 -10.354 13.372 1.00 42.42 647 SER B O 1
ATOM 10377 N N . VAL B 1 648 ? 7.054 -8.380 12.344 1.00 32.63 648 VAL B N 1
ATOM 10378 C CA . VAL B 1 648 ? 6.887 -8.971 11.016 1.00 33.66 648 VAL B CA 1
ATOM 10379 C C . VAL B 1 648 ? 8.180 -9.629 10.552 1.00 38.39 648 VAL B C 1
ATOM 10380 O O . VAL B 1 648 ? 8.182 -10.770 10.083 1.00 39.62 648 VAL B O 1
ATOM 10384 N N . GLU B 1 649 ? 9.276 -8.890 10.691 1.00 62.32 649 GLU B N 1
ATOM 10385 C CA . GLU B 1 649 ? 10.604 -9.358 10.316 1.00 64.07 649 GLU B CA 1
ATOM 10386 C C . GLU B 1 649 ? 10.977 -10.636 11.063 1.00 60.79 649 GLU B C 1
ATOM 10387 O O . GLU B 1 649 ? 11.640 -11.517 10.519 1.00 62.67 649 GLU B O 1
ATOM 10393 N N . LYS B 1 650 ? 10.529 -10.731 12.309 1.00 43.13 650 LYS B N 1
ATOM 10394 C CA . LYS B 1 650 ? 10.925 -11.821 13.193 1.00 43.42 650 LYS B CA 1
ATOM 10395 C C . LYS B 1 650 ? 10.047 -13.063 13.061 1.00 43.62 650 LYS B C 1
ATOM 10396 O O . LYS B 1 650 ? 10.537 -14.189 13.158 1.00 45.01 650 LYS B O 1
ATOM 10402 N N . TYR B 1 651 ? 8.751 -12.863 12.850 1.00 38.00 651 TYR B N 1
ATOM 10403 C CA . TYR B 1 651 ? 7.819 -13.988 12.832 1.00 35.45 651 TYR B CA 1
ATOM 10404 C C . TYR B 1 651 ? 7.162 -14.244 11.476 1.00 37.95 651 TYR B C 1
ATOM 10405 O O . TYR B 1 651 ? 7.173 -15.371 10.981 1.00 38.40 651 TYR B O 1
ATOM 10414 N N . LEU B 1 652 ? 6.574 -13.207 10.888 1.00 30.88 652 LEU B N 1
ATOM 10415 C CA . LEU B 1 652 ? 5.782 -13.378 9.673 1.00 32.24 652 LEU B CA 1
ATOM 10416 C C . LEU B 1 652 ? 6.638 -13.699 8.450 1.00 35.96 652 LEU B C 1
ATOM 10417 O O . LEU B 1 652 ? 6.250 -14.523 7.621 1.00 37.51 652 LEU B O 1
ATOM 10422 N N . LYS B 1 653 ? 7.792 -13.047 8.333 1.00 50.04 653 LYS B N 1
ATOM 10423 C CA . LYS B 1 653 ? 8.709 -13.318 7.225 1.00 50.71 653 LYS B CA 1
ATOM 10424 C C . LYS B 1 653 ? 9.193 -14.782 7.207 1.00 48.72 653 LYS B C 1
ATOM 10425 O O . LYS B 1 653 ? 9.163 -15.419 6.153 1.00 50.29 653 LYS B O 1
ATOM 10431 N N . PRO B 1 654 ? 9.632 -15.328 8.363 1.00 29.82 654 PRO B N 1
ATOM 10432 C CA . PRO B 1 654 ? 9.965 -16.759 8.358 1.00 27.51 654 PRO B CA 1
ATOM 10433 C C . PRO B 1 654 ? 8.749 -17.646 8.095 1.00 30.84 654 PRO B C 1
ATOM 10434 O O . PRO B 1 654 ? 8.841 -18.581 7.301 1.00 35.03 654 PRO B O 1
ATOM 10438 N N . MET B 1 655 ? 7.631 -17.341 8.749 1.00 37.93 655 MET B N 1
ATOM 10439 C CA . MET B 1 655 ? 6.397 -18.112 8.613 1.00 35.71 655 MET B CA 1
ATOM 10440 C C . MET B 1 655 ? 5.965 -18.263 7.152 1.00 38.20 655 MET B C 1
ATOM 10441 O O . MET B 1 655 ? 5.398 -19.288 6.770 1.00 39.95 655 MET B O 1
ATOM 10446 N N . MET B 1 656 ? 6.253 -17.246 6.343 1.00 53.25 656 MET B N 1
ATOM 10447 C CA . MET B 1 656 ? 5.860 -17.221 4.935 1.00 51.71 656 MET B CA 1
ATOM 10448 C C . MET B 1 656 ? 6.840 -17.970 4.043 1.00 52.94 656 MET B C 1
ATOM 10449 O O . MET B 1 656 ? 6.432 -18.687 3.131 1.00 55.01 656 MET B O 1
ATOM 10454 N N . GLU B 1 657 ? 8.131 -17.782 4.301 1.00 35.77 657 GLU B N 1
ATOM 10455 C CA . GLU B 1 657 ? 9.171 -18.551 3.631 1.00 42.22 657 GLU B CA 1
ATOM 10456 C C . GLU B 1 657 ? 8.907 -20.029 3.848 1.00 42.08 657 GLU B C 1
ATOM 10457 O O . GLU B 1 657 ? 8.919 -20.830 2.913 1.00 38.28 657 GLU B O 1
ATOM 10463 N N . LYS B 1 658 ? 8.644 -20.372 5.102 1.00 37.42 658 LYS B N 1
ATOM 10464 C CA . LYS B 1 658 ? 8.373 -21.746 5.488 1.00 37.86 658 LYS B CA 1
ATOM 10465 C C . LYS B 1 658 ? 7.103 -22.289 4.848 1.00 35.63 658 LYS B C 1
ATOM 10466 O O . LYS B 1 658 ? 7.049 -23.453 4.454 1.00 41.03 658 LYS B O 1
ATOM 10472 N N . ALA B 1 659 ? 6.086 -21.438 4.751 1.00 46.41 659 ALA B N 1
ATOM 10473 C CA . ALA B 1 659 ? 4.778 -21.844 4.246 1.00 42.01 659 ALA B CA 1
ATOM 10474 C C . ALA B 1 659 ? 4.812 -22.167 2.754 1.00 41.08 659 ALA B C 1
ATOM 10475 O O . ALA B 1 659 ? 4.002 -22.956 2.267 1.00 40.38 659 ALA B O 1
ATOM 10477 N N . LYS B 1 660 ? 5.744 -21.552 2.031 1.00 49.59 660 LYS B N 1
ATOM 10478 C CA . LYS B 1 660 ? 5.906 -21.816 0.604 1.00 52.60 660 LYS B CA 1
ATOM 10479 C C . LYS B 1 660 ? 6.535 -23.186 0.374 1.00 51.85 660 LYS B C 1
ATOM 10480 O O . LYS B 1 660 ? 6.292 -23.833 -0.646 1.00 52.47 660 LYS B O 1
ATOM 10486 N N . LEU B 1 661 ? 7.340 -23.627 1.335 1.00 26.20 661 LEU B N 1
ATOM 10487 C CA . LEU B 1 661 ? 8.071 -24.881 1.201 1.00 24.71 661 LEU B CA 1
ATOM 10488 C C . LEU B 1 661 ? 7.283 -26.090 1.700 1.00 27.60 661 LEU B C 1
ATOM 10489 O O . LEU B 1 661 ? 7.630 -27.229 1.382 1.00 30.06 661 LEU B O 1
ATOM 10494 N N . ALA B 1 662 ? 6.227 -25.840 2.472 1.00 30.47 662 ALA B N 1
ATOM 10495 C CA . ALA B 1 662 ? 5.487 -26.913 3.129 1.00 30.90 662 ALA B CA 1
ATOM 10496 C C . ALA B 1 662 ? 4.777 -27.822 2.138 1.00 31.79 662 ALA B C 1
ATOM 10497 O O . ALA B 1 662 ? 4.591 -27.473 0.975 1.00 26.83 662 ALA B O 1
ATOM 10499 N N . ALA B 1 663 ? 4.382 -28.992 2.623 1.00 42.43 663 ALA B N 1
ATOM 10500 C CA . ALA B 1 663 ? 3.764 -30.012 1.792 1.00 45.64 663 ALA B CA 1
ATOM 10501 C C . ALA B 1 663 ? 2.258 -29.800 1.670 1.00 45.91 663 ALA B C 1
ATOM 10502 O O . ALA B 1 663 ? 1.613 -29.296 2.592 1.00 46.22 663 ALA B O 1
ATOM 10504 N N . ALA B 1 664 ? 1.704 -30.193 0.528 1.00 47.59 664 ALA B N 1
ATOM 10505 C CA . ALA B 1 664 ? 0.286 -29.996 0.251 1.00 51.26 664 ALA B CA 1
ATOM 10506 C C . ALA B 1 664 ? -0.557 -31.166 0.755 1.00 56.24 664 ALA B C 1
ATOM 10507 O O . ALA B 1 664 ? -0.707 -32.177 0.069 1.00 59.84 664 ALA B O 1
ATOM 10509 N N . HIS B 1 665 ? -1.113 -31.020 1.953 1.00 57.36 665 HIS B N 1
ATOM 10510 C CA . HIS B 1 665 ? -1.984 -32.044 2.515 1.00 54.00 665 HIS B CA 1
ATOM 10511 C C . HIS B 1 665 ? -3.449 -31.627 2.407 1.00 56.72 665 HIS B C 1
ATOM 10512 O O . HIS B 1 665 ? -4.213 -32.198 1.622 1.00 59.97 665 HIS B O 1
#

Foldseek 3Di:
DVLDDPPFDVLVVLLVVLALFDLLVLLCLLLVHNVLSVLLVVLVVVLVVDPQLFQPDQVVLDDLQRLLVRLASNVVVCLVCVVVRDDLPPPSNVCSNCLQRRNQLDHQCPQLVQFVLVLCVQFADPVVCVVPNVCSSNVLFGEWEQQAFQQDDFDQQDQPWAWEADLPVQKTFTAQPDNRSKGFFIWNFAQRGQKYFHWHFYAFPRDTDGIFTFIDGAADSVPRHGDPQWDHHAPDDDLGSSSIGTMIIGGHRDIDHLNRTRHDQWHQDSNRDTGHGDDVPSSCLSLLLNLLQVLQVLLVLLLLLLLLLLLLLSQDFDDPDDPPPGGHRNLVDLVLLVLRLLSLLSSLLSNLLSVVSNVVSVVLSVCSVDHDNLCVLVSQLLSLQSLLLSLVVSLSSLVSSLCSSPPCSPPCLSVSSNSNSSSNCSCPPSHNNLSSLLSNLVVLLVQVVCQVPPNVVSDDPLSNLLNDDLQAADPPDLVRLLVLLSALLSPLSCVLNVQLVVVVVVVNDNVVSCVVSSVSSSSNSSSSNLSSSLVSLVVSLVPDDRVSSSVLSVLSSLLNSLSVCLVSVVSSVVHDDVVVNVVSVVSNSVSSVVNSSCSSVSSVSVVRACSSSSHLSSHSSSPRPVVVVVSVCPRPVNPDPQDPCCVVPVVVVVVCVVPDDD/DQPLDDPPFDVLVVVLRVLALDYLLQLLCLLLVHNVLSVLLVQLVVVVVVPVQLFQPDQVVQDDLVSLLVRLASNVVVCLVCVVVSDDLPPVSNVCSNCLQRNNQLDHLAPQLVQFVLVLCVQFADPVVCVVPNVCSSNPLFHEWEFQAFQQGDFDQQDQPWAWEADLVVQKTFIAQDDNRNKGWFIWNFAQRGQWYFHWHCHPVGTFTFIDGAADSPPRHGDPQWDGHAPDDDLGSSSIGTMIIGGHRDIDHNSRTGPPFWDADSNGDIRHGLDDPSSCLSLLLVLLQVLQVLLVLLLLLLLLLLLLLSQDFDDPDPDPPGGDRNLPDLVLLVLRLLSLLSSSLSNLSSVVLNVLSVVVSVCVVPSDDPSVLVSQLLSLQSLQLSLVVSLSSLVSSLCSSPPCSVPCLAVSSNSNSSSNCSCPPSHNNLVSLLSNLVVLLVLVVCVVVVCLVVDDPLSNLLVPQPQAADDPDPVRLLSLLSNLLNVLSVVLNVQLVVVVVVPDDNVVSCVVSSVSSSVNSSSSNVSSSLVSLVVSLVVDDDVSSSVLSVLSSLLNSLVVCLVVVVSSVVRDDVVVNVVSVVSNSVSSVVNSSCSNSSSVSNVNACSSSSHLSSHSSRPRPVVVVVSVCPRDVVPDPQDPVCVVPVVVVVVVVVVDDDD

Sequence (1321 aa):
NRSIRDGDNPELLEERRMATFDTDKMAAVIYGSEEFARRRREITDAVSKIPELADIKPYPFLTREEKVTEGTRKISILTKYLNQLIDRDNEEESLHLHREVIGYEGHPFALHDALFIPTLQSQASDEQQEKWLERARRREIIGCYAQTELGHGSNLRNLETTAVYDIASQEFVLHTPTTTALKWWPGALGKSCNYALVVAELIIKRNNYGPHFFMVQLRDEKTHIPLKGVTVGDIGPKMNFNAADNGYLGLNNLRVPRTNLLMRHCKVEADGTYVKPPHAKIGYSGMVKIRSQMAMEQGLFLAHALTIAARYSAVRRQGHLDDKQVEVKVLDYQTQQHRLFPSLARAYAFIFTGFETIHLYSQLLKDVDMGNTSGMADLHALTSGLKSVVAHETGEGIEQARMACGGHGYSMASYISVVYGIAIGGCTYAGENMVMLLQLARYLVKSVELIKAGKAKKLGPVASYLADKSDETDLTSLNGYVKMFENMARRQAWKATEKFLKLMESGESREVAWNKSAVELTRASRLHTRLFIIEAFMRRVSRIEDIPVKEVLTDLLHLHVNYELLDVATYALEFMSFTQLDYVRDQLYLYLEKIRPNAVSLVDSFQISDMQLRSVLGRRDGHVYENLFKWAKSSPLNNADVLPSVEKYLKPMMEKAKLAAAANRSIRDGDNPELLEERRMATFDTDKMAAVIYGSEEFARRRREITDAVSKIPELADIKPYPFLTREEKVTEGTRKISILTKYLNQLIDRDNEEESLHLHREVIGYEGHPFALHDALFIPTLQSQASDEQQEKWLERARRREIIGCYAQTELGHGSNLRNLETTAVYDIASQEFVLHTPTTTALKWWPGALGKSCNYALVVAELNYGPHFFMVQLRDEKTHIPLKGVTVGDIGPKMNFNAADNGYLGLNNLRVPRTNLLMRHCKVEADGTYVKPPHAKIGYSGMVKIRSQMAMEQGLFLAHALTIAARYSAVRRQGHLDDKQVEVKVLDYQTQQHRLFPSLARAYAFIFTGFETIHLYSQLLKDVDMGNTSGMADLHALTSGLKSVVAHETGEGIEQARMACGGHGYSMASYISVVYGIAIGGCTYAGENMVMLLQLARYLVKSVELIKAGKAKKLGPVASYLADKSDETDLTSLNGYVKMFENMARRQAWKATEKFLKLMESGESREVAWNKSAVELTRASRLHTRLFIIEAFMRRVSRIEDIPVKEVLTDLLHLHVNYELLDVATYALEFMSFTQLDYVRDQLYLYLEKIRPNAVSLVDSFQISDMQLRSVLGRRDGHVYENLFKWAKSSPLNNADVLPSVEKYLKPMMEKAKLAAAH